Protein AF-A0A849QCE1-F1 (afdb_monomer)

Secondary structure (DSSP, 8-state):
-------SSS---------TTSPEEEPPEEE-SHHHHTT--TTS-S-SSSGGG-EEEESEEEE-TTTS-SEEEES--S-EEEES-EEEPPTT--SEEEEEES-BSEEEES-EEESSSEEEEEES-EEEEEES-EEEEEEEEEEEEES-EEEEEES-EEEEEEEEEEEES-BS-EEES-EEESSSEEEEEES--S-EEES-EEE--SSEEEEEES--S-EEES-EEES-SSEEEEEES-BS-EEES-EEES-SEEEEEES-BS-EEES-EEES-SSEEEEEES-BS-EEES-EEES-SSEEEEEES--S-EEES-EEES-SEEEEEES--S-EEES-EEE--SSEEEEE--TT-EEES-EEESTTHHHHHHHHHHHHHHHHHHHHHHHHHHHHHHHTTSSS--SS--PPPPSGGGHHHHHHHHHHHHHHHHHHHHTGGGHHHHHHHHHH-THHHHHHHHHHHHHHHHHHHHHTHHHHHHHHHHHHS---TTTHHHHHHHHHHHHHHHHHHHHHHHHHHHHHHHHHHTT-TTHHHHHTSS--HHHHHHHHHHHHHHHHHHHHHHHHHHHHHHHHHHH--HHHHHHHHHHHHHHHHHHHHHHHHHHHHHHHHHS-S---HHHHHHHHHHHHHHHHHHHHHHHHHHHHHHHHHHHHHHHHHTT--HHHHHHHHHH-IIIIIHHHHHHTTTS-TTSS-HHHHHHHHHHHHHHHHHHHHHHHHHHHHHHHHHTTPPPTT-PPP----TT--------HHHHHHHHHHHHHTTSHHHHHHHHHHHHHHHHHHHHHTT-SSS-S--THHHHHHHHHHHHHHHHHHHHHHHHSSHHHHTTS---HHHHHHHHHHHHHHHHHHHHHHHHHHHTTTSTTHHHHHHHHHTHHHHHHHHHHHHHHHHHHHH-EETTEE-SS----TTHHHHHHHHHHHHHHHHHHHHHHHHHHHHTTSS-HHHHHHHHHHHHHHHHHHHHHHHHHHH-

Mean predicted aligned error: 17.74 Å

Radius of gyration: 41.86 Å; Cα contacts (8 Å, |Δi|>4): 1842; chains: 1; bounding box: 112×71×142 Å

Nearest PDB structures (foldseek):
  5lw3-assembly1_A  TM=5.911E-01  e=6.870E-06  Azotobacter vinelandii
  2pyg-assembly1_A  TM=5.906E-01  e=2.606E-05  unclassified
  4ozz-assembly1_A  TM=5.641E-01  e=8.011E-05  Pseudomonas syringae pv. tomato str. DC3000
  4nk6-assembly1_A  TM=4.168E-01  e=1.220E-04  Pseudomonas syringae pv. tomato str. DC3000
  4nk8-assembly1_A  TM=4.434E-01  e=1.616E-04  Pseudomonas syringae pv. tomato str. DC3000

Foldseek 3Di:
DDDDDDDDPDDPPDDQPQDPVRAGEDEAAEAAEDVVVCVDDPVQAARQPDLVRAGEAERYEFEQPPPQERYEHEHYAGAYEYEHYEFEGHPPHQGENYEYYCYENYEYEHYEYDDEHEHEEYYLYEHYEYEHYEADQYAAEPYEYHLYEHYEAYHYEFENHQEYEEYHNYEAYEAEAYEFEDYQEGYEYANYEHYEHYNYEFEHHAEESYEAHVYEHYEAEHYEFEHYAHEPYEHECYELYEYEAYEQYHACEYYEYENYEHYEHENYEFEHHAAEDYEYACYEHYEYYAYEQEQYEAEDYEYANYELYEYYQYEQADYCERYEDHNYAHYEHENYEQFQHQCYPYHDDCPRYYYYNYHYAQHNLVVLVVCLVVVLCCVLVCVVVVVVVVVVVVVVVVVPDPDDDDDQDDDPVSLLVNLVVLLLVLLLVVCCVLLAQCNVVSVVVCVVDSPVSVVVLSVLLSVLLVVLLVLLVQLLVLLSVVRRDDDDLVCLLLSLLSNLLSQLVSLVLLLLSCLLSPQPSLLSLLLLPSLVVVLPDPDDLVSLLVSNVSNLCVRCVSSLVSQLDSNLSSVCVRQVDPLLSVLSNVLSVLSSLQSSLVSLVSSNVCSLQAVQPDPDVVNLVVVLVVLVVSLVSVLVSLLCVLCVSVVSVVVVVVVVVVPDDSLVVLLVQCLQLHRRLSSSSSSVSRDDPVSHDPSNVVSSVNSVVVSNVSSVVSNVVSSVSSSCSSNSDRRPPNDDDDPPPPPDDPDDDDDLLVVLLVVLVVQLSVRSQSSNLLCCLQVVLVSVVSSVVPPPVDAADALVPSLVVNLLCLLVNLCSNVVSSQSGPPRPCVPPDDFQLSNLVSSLVSQLVSNVVSLVVSLVVCLVRHDPSVLSNLSSVLCSLLSLLSNLLLQVLCQVLAADDPNAGGSHRHDCPPVVVSVVVSSVVSVVVSCVLVVVLVVCVVVVNDDPVRSSVVSNVVSNVSSVVSSVVVVVRRD

pLDDT: mean 76.58, std 16.95, range [25.73, 98.81]

Solvent-accessible surface area (backbone atoms only — not comparable to full-atom values): 48241 Å² total; per-residue (Å²): 138,82,87,92,77,92,86,91,79,91,83,85,90,80,74,92,59,57,48,100,86,69,31,44,69,44,74,53,46,78,40,81,29,54,74,62,59,79,66,58,59,92,81,41,50,59,77,17,82,39,84,92,30,24,28,42,50,70,38,35,33,22,52,3,74,93,69,46,27,14,31,38,40,30,55,27,75,45,17,35,34,42,29,49,27,38,36,23,25,17,90,93,41,76,38,32,11,31,37,38,32,53,25,29,42,37,34,42,32,50,28,38,28,58,46,48,11,21,40,36,37,34,32,52,23,35,50,35,37,42,28,49,27,41,35,34,51,16,69,43,27,33,36,34,35,35,53,20,37,44,34,40,40,32,47,28,38,35,36,38,14,42,30,30,35,38,31,33,50,24,31,45,32,38,40,33,48,28,44,34,33,52,12,42,30,32,39,38,34,34,50,22,34,52,26,38,41,30,50,28,41,28,33,49,12,62,29,28,24,30,37,35,34,48,24,33,47,27,38,41,33,50,26,43,26,31,48,10,58,40,22,23,36,36,38,29,56,26,30,50,28,40,38,34,50,27,38,24,31,49,8,33,20,19,38,36,37,30,52,22,38,52,31,35,41,34,50,27,40,25,36,45,6,59,42,28,20,35,38,31,35,51,25,32,48,28,41,38,34,46,28,39,30,37,46,9,33,57,24,26,30,38,33,32,53,23,28,51,28,38,37,34,49,27,36,32,31,50,8,39,26,20,32,37,30,40,80,23,34,54,28,39,39,34,51,25,38,31,30,35,6,44,60,25,48,69,44,73,52,65,65,68,46,47,81,41,80,55,46,80,42,48,43,23,43,58,57,41,52,49,48,50,53,49,47,49,52,46,50,52,45,46,56,51,46,54,54,49,54,54,44,59,62,42,57,76,64,51,78,66,82,84,82,93,77,81,75,81,61,81,61,86,84,21,42,68,63,48,24,53,55,55,46,56,51,46,56,49,49,54,49,45,66,72,31,59,63,38,35,68,60,53,51,54,44,50,73,74,45,62,67,63,67,52,50,59,52,52,49,52,44,48,52,50,30,50,51,50,42,58,46,32,50,55,32,46,52,39,50,47,52,48,74,64,49,82,79,47,84,83,44,45,52,58,42,44,45,51,26,11,49,33,34,10,48,41,55,48,49,47,46,49,54,50,42,59,80,38,35,68,63,48,13,56,65,48,62,18,75,67,20,52,62,57,59,72,42,100,68,54,73,68,53,45,42,50,30,54,52,46,40,52,42,71,66,43,39,63,42,53,50,38,61,38,42,44,43,27,56,50,45,25,61,48,66,73,36,68,66,40,28,55,50,33,36,54,45,32,49,53,49,49,54,34,44,59,23,46,45,51,44,53,12,41,58,44,21,67,58,53,65,54,89,71,80,44,76,63,36,53,51,50,40,51,49,54,52,52,48,51,52,51,49,55,43,49,50,55,52,47,66,72,43,43,70,55,52,60,49,50,60,48,54,58,37,64,76,67,70,61,64,59,67,59,51,46,26,56,47,15,34,36,37,78,49,25,5,53,18,33,55,43,38,60,55,73,53,66,80,90,71,57,65,72,62,41,59,54,26,20,53,51,5,41,52,51,35,52,53,50,32,51,51,43,41,58,52,25,53,54,52,48,48,44,31,44,62,35,60,76,70,91,84,74,67,86,78,79,75,76,70,87,81,78,76,83,84,77,90,68,60,70,46,63,48,50,41,53,47,51,53,56,54,29,68,71,37,75,70,38,36,49,36,61,46,42,51,38,47,54,60,51,50,55,47,64,64,59,77,64,56,82,86,60,68,66,46,61,48,63,56,68,44,55,53,50,58,72,44,45,58,60,36,48,52,41,47,49,58,45,62,54,60,64,54,65,59,70,50,78,78,51,97,72,64,56,57,52,52,51,55,23,53,51,55,53,51,54,56,53,51,49,52,34,53,53,51,51,47,64,72,44,41,89,57,28,62,61,37,67,60,34,49,56,57,58,60,54,47,55,45,47,52,54,34,50,49,52,51,48,56,51,51,46,22,72,68,20,6,62,56,98,90,40,59,32,78,49,86,65,54,73,76,64,52,71,62,55,51,52,50,52,53,49,56,42,50,50,53,56,51,50,54,50,52,52,50,51,53,38,43,76,68,66,74,39,53,72,70,56,44,53,53,46,54,42,52,52,26,48,51,52,32,53,53,50,52,55,53,48,47,74,56,46,112

Sequence (975 aa):
MTIVTFLAVVIAISSNVASEDGRISHEPIIITGDEEMDGFPDWASGDGLTAETAYVLEGFSIDGIGEASSISISMTNRHLIIRDCELLASDGSQDPSVVLDDSRNITITECDFPGSGSAILLQSCRFIIVKDNRITNQSIYGIHLEGSEIVSIKGNKVDDSDQAIVLRGSDNVVIDANEISSSDTGIQLTSSNGCQISDNEIRWHERNGILLNNADDNEVIGNLIHGNGWTGLQISDSHGNLVIDNQFTENYRGVWLTDCSGTSLQGNNLTGNEAVGVRLTDSDDNTFDRNNLKGNGNVGMELIRSNGNTFTSNNITTHINGISFTRSTGNLFKDNRLIANVWTAYAGDTTGNTFEDNVLRANSWLRGLVAIIVGLIVVGGVLGTRSWLKRRKREKVEKGKVLIKRRFPAGRDGLWAMSMILWDEELFRSQLEAAGPQREQILERYAKSISSARTMQYMLVGIMCFMLAFMAAIPLAGLLNIITMDIDGTTVNDALFATGMAIGLYQTMSLVIMLVFGLLFLAQLMKGDIFHLLASLPMDQKGNQRVVLYMLFRMYGAPFIVMLLAFPVGGFLLTWSVTFLVVSILVNALLLVFIAFALVLVSDALARRVFSANATRGATVLRIAVMGSYIVIMMSVSLALTYMIRIVSDLYVTQRLAGGDGDLINAVMSIIPFPFSGGYLVALSVIPSGEVAPMIYVTTAIGLGILALMTYGVRRVGLRVLERVAKGQEMPGVGPGHVASVGDIKIATRKPISAFMRNSILVSSRDMGSLVYLIMPIMLPFIMIVSLMSDSEIGMFDPVVPYLFYLGTTPFLINMALSTADAQIGGILSAIPFRMMDLFRSKWNNIVILMAIPLFVIIILLYNQVPESTHFVILMISILPMMLVLASLYLMSYSLAFGTMNGKHTFFMSRIDNKLLKYIGIIALQYIVVITEIGVFWSLYRSGTISYEAGIAGLWIVNLALFGVLEVAARRMFD

Structure (mmCIF, N/CA/C/O backbone):
data_AF-A0A849QCE1-F1
#
_entry.id   AF-A0A849QCE1-F1
#
loop_
_atom_site.group_PDB
_atom_site.id
_atom_site.type_symbol
_atom_site.label_atom_id
_atom_site.label_alt_id
_atom_site.label_comp_id
_atom_site.label_asym_id
_atom_site.label_entity_id
_atom_site.label_seq_id
_atom_site.pdbx_PDB_ins_code
_atom_site.Cartn_x
_atom_site.Cartn_y
_atom_site.Cartn_z
_atom_site.occupancy
_atom_site.B_iso_or_equiv
_atom_site.auth_seq_id
_atom_site.auth_comp_id
_atom_site.auth_asym_id
_atom_site.auth_atom_id
_atom_site.pdbx_PDB_model_num
ATOM 1 N N . MET A 1 1 ? 62.416 5.736 -67.408 1.00 35.75 1 MET A N 1
ATOM 2 C CA . MET A 1 1 ? 62.614 6.737 -66.341 1.00 35.75 1 MET A CA 1
ATOM 3 C C . MET A 1 1 ? 61.709 6.319 -65.185 1.00 35.75 1 MET A C 1
ATOM 5 O O . MET A 1 1 ? 60.560 6.713 -65.168 1.00 35.75 1 MET A O 1
ATOM 9 N N . THR A 1 2 ? 61.961 5.175 -64.545 1.00 33.56 2 THR A N 1
ATOM 10 C CA . THR A 1 2 ? 62.801 4.974 -63.342 1.00 33.56 2 THR A CA 1
ATOM 11 C C . THR A 1 2 ? 62.438 5.879 -62.157 1.00 33.56 2 THR A C 1
ATOM 13 O O . THR A 1 2 ? 62.773 7.055 -62.178 1.00 33.56 2 THR A O 1
ATOM 16 N N . ILE A 1 3 ? 61.863 5.230 -61.128 1.00 33.31 3 ILE A N 1
ATOM 17 C CA . ILE A 1 3 ? 61.903 5.541 -59.686 1.00 33.31 3 ILE A CA 1
ATOM 18 C C . ILE A 1 3 ? 61.152 6.811 -59.258 1.00 33.31 3 ILE A C 1
ATOM 20 O O . ILE A 1 3 ? 61.729 7.884 -59.325 1.00 33.31 3 ILE A O 1
ATOM 24 N N . VAL A 1 4 ? 59.911 6.654 -58.765 1.00 31.23 4 VAL A N 1
ATOM 25 C CA . VAL A 1 4 ? 59.507 6.936 -57.363 1.00 31.23 4 VAL A CA 1
ATOM 26 C C . VAL A 1 4 ? 58.245 6.103 -57.062 1.00 31.23 4 VAL A C 1
ATOM 28 O O . VAL A 1 4 ? 57.114 6.558 -57.170 1.00 31.23 4 VAL A O 1
ATOM 31 N N . THR A 1 5 ? 58.470 4.837 -56.731 1.00 37.31 5 THR A N 1
ATOM 32 C CA . THR A 1 5 ? 57.590 3.974 -55.930 1.00 37.31 5 THR A CA 1
ATOM 33 C C . THR A 1 5 ? 58.355 3.723 -54.623 1.00 37.31 5 THR A C 1
ATOM 35 O O . THR A 1 5 ? 59.585 3.710 -54.667 1.00 37.31 5 THR A O 1
ATOM 38 N N . PHE A 1 6 ? 57.656 3.507 -53.500 1.00 28.44 6 PHE A N 1
ATOM 39 C CA . PHE A 1 6 ? 58.199 3.213 -52.154 1.00 28.44 6 PHE A CA 1
ATOM 40 C C . PHE A 1 6 ? 58.813 4.391 -51.363 1.00 28.44 6 PHE A C 1
ATOM 42 O O . PHE A 1 6 ? 60.032 4.512 -51.310 1.00 28.44 6 PHE A O 1
ATOM 49 N N . LEU A 1 7 ? 57.982 5.200 -50.676 1.00 26.06 7 LEU A N 1
ATOM 50 C CA . LEU A 1 7 ? 58.306 5.781 -49.352 1.00 26.06 7 LEU A CA 1
ATOM 51 C C . LEU A 1 7 ? 57.082 6.470 -48.693 1.00 26.06 7 LEU A C 1
ATOM 53 O O . LEU A 1 7 ? 56.935 7.683 -48.774 1.00 26.06 7 LEU A O 1
ATOM 57 N N . ALA A 1 8 ? 56.204 5.708 -48.036 1.00 28.03 8 ALA A N 1
ATOM 58 C CA . ALA A 1 8 ? 55.333 6.218 -46.958 1.00 28.03 8 ALA A CA 1
ATOM 59 C C . ALA A 1 8 ? 54.906 5.090 -45.996 1.00 28.03 8 ALA A C 1
ATOM 61 O O . ALA A 1 8 ? 53.819 5.094 -45.437 1.00 28.03 8 ALA A O 1
ATOM 62 N N . VAL A 1 9 ? 55.786 4.101 -45.819 1.00 32.62 9 VAL A N 1
ATOM 63 C CA . VAL A 1 9 ? 55.719 3.105 -44.749 1.00 32.62 9 VAL A CA 1
ATOM 64 C C . VAL A 1 9 ? 57.039 3.240 -43.988 1.00 32.62 9 VAL A C 1
ATOM 66 O O . VAL A 1 9 ? 58.099 3.126 -44.603 1.00 32.62 9 VAL A O 1
ATOM 69 N N . VAL A 1 10 ? 56.932 3.488 -42.673 1.00 29.45 10 VAL A N 1
ATOM 70 C CA . VAL A 1 10 ? 57.968 3.458 -41.610 1.00 29.45 10 VAL A CA 1
ATOM 71 C C . VAL A 1 10 ? 58.572 4.820 -41.175 1.00 29.45 10 VAL A C 1
ATOM 73 O O . VAL A 1 10 ? 59.468 5.373 -41.807 1.00 29.45 10 VAL A O 1
ATOM 76 N N . ILE A 1 11 ? 58.129 5.232 -39.969 1.00 28.05 11 ILE A N 1
ATOM 77 C CA . ILE A 1 11 ? 58.674 6.188 -38.969 1.00 28.05 11 ILE A CA 1
ATOM 78 C C . ILE A 1 11 ? 58.024 7.585 -38.905 1.00 28.05 11 ILE A C 1
ATOM 80 O O . ILE A 1 11 ? 58.587 8.586 -39.335 1.00 28.05 11 ILE A O 1
ATOM 84 N N . ALA A 1 12 ? 56.914 7.644 -38.164 1.00 25.73 12 ALA A N 1
ATOM 85 C CA . ALA A 1 12 ? 56.820 8.482 -36.965 1.00 25.73 12 ALA A CA 1
ATOM 86 C C . ALA A 1 12 ? 56.297 7.622 -35.797 1.00 25.73 12 ALA A C 1
ATOM 88 O O . ALA A 1 12 ? 55.168 7.744 -35.340 1.00 25.73 12 ALA A O 1
ATOM 89 N N . ILE A 1 13 ? 57.145 6.700 -35.327 1.00 38.38 13 ILE A N 1
ATOM 90 C CA . ILE A 1 13 ? 57.014 6.117 -33.988 1.00 38.38 13 ILE A CA 1
ATOM 91 C C . ILE A 1 13 ? 57.399 7.232 -33.012 1.00 38.38 13 ILE A C 1
ATOM 93 O O . ILE A 1 13 ? 58.579 7.429 -32.728 1.00 38.38 13 ILE A O 1
ATOM 97 N N . SER A 1 14 ? 56.418 7.996 -32.538 1.00 28.88 14 SER A N 1
ATOM 98 C CA . SER A 1 14 ? 56.580 8.851 -31.359 1.00 28.88 14 SER A CA 1
ATOM 99 C C . SER A 1 14 ? 55.236 9.171 -30.709 1.00 28.88 14 SER A C 1
ATOM 101 O O . SER A 1 14 ? 54.859 10.330 -30.621 1.00 28.88 14 SER A O 1
ATOM 103 N N . SER A 1 15 ? 54.527 8.129 -30.278 1.00 31.34 15 SER A N 1
ATOM 104 C CA . SER A 1 15 ? 54.035 7.944 -28.905 1.00 31.34 15 SER A CA 1
ATOM 105 C C . SER A 1 15 ? 52.872 6.953 -28.933 1.00 31.34 15 SER A C 1
ATOM 107 O O . SER A 1 15 ? 51.714 7.353 -28.913 1.00 31.34 15 SER A O 1
ATOM 109 N N . ASN A 1 16 ? 53.177 5.649 -28.948 1.00 37.88 16 ASN A N 1
ATOM 110 C CA . ASN A 1 16 ? 52.221 4.655 -28.457 1.00 37.88 16 ASN A CA 1
ATOM 111 C C . ASN A 1 16 ? 52.091 4.889 -26.951 1.00 37.88 16 ASN A C 1
ATOM 113 O O . ASN A 1 16 ? 52.776 4.257 -26.146 1.00 37.88 16 ASN A O 1
ATOM 117 N N . VAL A 1 17 ? 51.288 5.880 -26.582 1.00 41.25 17 VAL A N 1
ATOM 118 C CA . VAL A 1 17 ? 50.733 5.966 -25.244 1.00 41.25 17 VAL A CA 1
ATOM 119 C C . VAL A 1 17 ? 49.587 4.972 -25.279 1.00 41.25 17 VAL A C 1
ATOM 121 O O . VAL A 1 17 ? 48.560 5.238 -25.892 1.00 41.25 17 VAL A O 1
ATOM 124 N N . ALA A 1 18 ? 49.808 3.780 -24.725 1.00 38.44 18 ALA A N 1
ATOM 125 C CA . ALA A 1 18 ? 48.682 2.935 -24.364 1.00 38.44 18 ALA A CA 1
ATOM 126 C C . ALA A 1 18 ? 47.777 3.776 -23.456 1.00 38.44 18 ALA A C 1
ATOM 128 O O . ALA A 1 18 ? 48.285 4.411 -22.522 1.00 38.44 18 ALA A O 1
ATOM 129 N N . SER A 1 19 ? 46.476 3.816 -23.743 1.00 49.88 19 SER A N 1
ATOM 130 C CA . SER A 1 19 ? 45.513 4.319 -22.764 1.00 49.88 19 SER A CA 1
ATOM 131 C C . SER A 1 19 ? 45.626 3.478 -21.483 1.00 49.88 19 SER A C 1
ATOM 133 O O . SER A 1 19 ? 46.215 2.390 -21.503 1.00 49.88 19 SER A O 1
ATOM 135 N N . GLU A 1 20 ? 45.118 3.971 -20.347 1.00 48.06 20 GLU A N 1
ATOM 136 C CA . GLU A 1 20 ? 45.242 3.276 -19.049 1.00 48.06 20 GLU A CA 1
ATOM 137 C C . GLU A 1 20 ? 44.742 1.809 -19.083 1.00 48.06 20 GLU A C 1
ATOM 139 O O . GLU A 1 20 ? 45.200 1.001 -18.274 1.00 48.06 20 GLU A O 1
ATOM 144 N N . ASP A 1 21 ? 43.930 1.443 -20.085 1.00 56.84 21 ASP A N 1
ATOM 145 C CA . ASP A 1 21 ? 43.337 0.115 -20.296 1.00 56.84 21 ASP A CA 1
ATOM 146 C C . ASP A 1 21 ? 44.068 -0.792 -21.315 1.00 56.84 21 ASP A C 1
ATOM 148 O O . ASP A 1 21 ? 43.657 -1.929 -21.541 1.00 56.84 21 ASP A O 1
ATOM 152 N N . GLY A 1 22 ? 45.175 -0.345 -21.925 1.00 66.56 22 GLY A N 1
ATOM 153 C CA . GLY A 1 22 ? 46.003 -1.178 -22.817 1.00 66.56 22 GLY A CA 1
ATOM 154 C C . GLY A 1 22 ? 45.603 -1.204 -24.302 1.00 66.56 22 GLY A C 1
ATOM 155 O O . GLY A 1 22 ? 46.215 -1.956 -25.064 1.00 66.56 22 GLY A O 1
ATOM 156 N N . ARG A 1 23 ? 44.641 -0.373 -24.727 1.00 80.62 23 ARG A N 1
ATOM 157 C CA . ARG A 1 23 ? 44.228 -0.207 -26.137 1.00 80.62 23 ARG A CA 1
ATOM 158 C C . ARG A 1 23 ? 45.216 0.653 -26.939 1.00 80.62 23 ARG A C 1
ATOM 160 O O . ARG A 1 23 ? 45.947 1.478 -26.382 1.00 80.62 23 ARG A O 1
ATOM 167 N N . ILE A 1 24 ? 45.247 0.455 -28.259 1.00 83.25 24 ILE A N 1
ATOM 168 C CA . ILE A 1 24 ? 46.136 1.171 -29.190 1.00 83.25 24 ILE A CA 1
ATOM 169 C C . ILE A 1 24 ? 45.434 2.433 -29.703 1.00 83.25 24 ILE A C 1
ATOM 171 O O . ILE A 1 24 ? 44.371 2.338 -30.307 1.00 83.25 24 ILE A O 1
ATOM 175 N N . SER A 1 25 ? 46.039 3.608 -29.510 1.00 83.81 25 SER A N 1
ATOM 176 C CA . SER A 1 25 ? 45.524 4.859 -30.087 1.00 83.81 25 SER A CA 1
ATOM 177 C C . SER A 1 25 ? 45.600 4.838 -31.622 1.00 83.81 25 SER A C 1
ATOM 179 O O . SER A 1 25 ? 46.645 4.482 -32.176 1.00 83.81 25 SER A O 1
ATOM 181 N N . HIS A 1 26 ? 44.509 5.205 -32.300 1.00 84.62 26 HIS A N 1
ATOM 182 C CA . HIS A 1 26 ? 44.395 5.210 -33.763 1.00 84.62 26 HIS A CA 1
ATOM 183 C C . HIS A 1 26 ? 43.612 6.446 -34.253 1.00 84.62 26 HIS A C 1
ATOM 185 O O . HIS A 1 26 ? 42.748 6.959 -33.545 1.00 84.62 26 HIS A O 1
ATOM 191 N N . GLU A 1 27 ? 43.931 6.940 -35.455 1.00 83.81 27 GLU A N 1
ATOM 192 C CA . GLU A 1 27 ? 43.201 8.043 -36.109 1.00 83.81 27 GLU A CA 1
ATOM 193 C C . GLU A 1 27 ? 41.788 7.592 -36.555 1.00 83.81 27 GLU A C 1
ATOM 195 O O . GLU A 1 27 ? 41.541 6.387 -36.651 1.00 83.81 27 GLU A O 1
ATOM 200 N N . PRO A 1 28 ? 40.842 8.506 -36.839 1.00 87.44 28 PRO A N 1
ATOM 201 C CA . PRO A 1 28 ? 39.519 8.139 -37.346 1.00 87.44 28 PRO A CA 1
ATOM 202 C C . PRO A 1 28 ? 39.569 7.203 -38.563 1.00 87.44 28 PRO A C 1
ATOM 204 O O . PRO A 1 28 ? 40.390 7.374 -39.465 1.00 87.44 28 PRO A O 1
ATOM 207 N N . ILE A 1 29 ? 38.685 6.203 -38.594 1.00 87.44 29 ILE A N 1
ATOM 208 C CA . ILE A 1 29 ? 38.608 5.221 -39.684 1.00 87.44 29 ILE A CA 1
ATOM 209 C C . ILE A 1 29 ? 37.443 5.589 -40.597 1.00 87.44 29 ILE A C 1
ATOM 211 O O . ILE A 1 29 ? 36.292 5.594 -40.168 1.00 87.44 29 ILE A O 1
ATOM 215 N N . ILE A 1 30 ? 37.738 5.849 -41.869 1.00 88.25 30 ILE A N 1
ATOM 216 C CA . ILE A 1 30 ? 36.738 6.171 -42.889 1.00 88.25 30 ILE A CA 1
ATOM 217 C C . ILE A 1 30 ? 36.836 5.138 -44.011 1.00 88.25 30 ILE A C 1
ATOM 219 O O . ILE A 1 30 ? 37.918 4.912 -44.550 1.00 88.25 30 ILE A O 1
ATOM 223 N N . ILE A 1 31 ? 35.708 4.513 -44.344 1.00 87.50 31 ILE A N 1
ATOM 224 C CA . ILE A 1 31 ? 35.578 3.521 -45.413 1.00 87.50 31 ILE A CA 1
ATOM 225 C C . ILE A 1 31 ? 34.414 3.936 -46.306 1.00 87.50 31 ILE A C 1
ATOM 227 O O . ILE A 1 31 ? 33.283 4.086 -45.844 1.00 87.50 31 ILE A O 1
ATOM 231 N N . THR A 1 32 ? 34.685 4.112 -47.594 1.00 87.94 32 THR A N 1
ATOM 232 C CA . THR A 1 32 ? 33.716 4.630 -48.574 1.00 87.94 32 THR A CA 1
ATOM 233 C C . THR A 1 32 ? 33.255 3.605 -49.611 1.00 87.94 32 THR A C 1
ATOM 235 O O . THR A 1 32 ? 32.495 3.937 -50.522 1.00 87.94 32 THR A O 1
ATOM 238 N N . GLY A 1 33 ? 33.679 2.347 -49.466 1.00 87.81 33 GLY A N 1
ATOM 239 C CA . GLY A 1 33 ? 33.169 1.220 -50.241 1.00 87.81 33 GLY A CA 1
ATOM 240 C C . GLY A 1 33 ? 34.027 -0.040 -50.129 1.00 87.81 33 GLY A C 1
ATOM 241 O O . GLY A 1 33 ? 35.080 -0.052 -49.490 1.00 87.81 33 GLY A O 1
ATOM 242 N N . ASP A 1 34 ? 33.586 -1.109 -50.797 1.00 85.69 34 ASP A N 1
ATOM 243 C CA . ASP A 1 34 ? 34.240 -2.429 -50.756 1.00 85.69 34 ASP A CA 1
ATOM 244 C C . ASP A 1 34 ? 35.701 -2.412 -51.270 1.00 85.69 34 ASP A C 1
ATOM 246 O O . ASP A 1 34 ? 36.534 -3.161 -50.764 1.00 85.69 34 ASP A O 1
ATOM 250 N N . GLU A 1 35 ? 36.041 -1.546 -52.238 1.00 81.19 35 GLU A N 1
ATOM 251 C CA . GLU A 1 35 ? 37.399 -1.473 -52.818 1.00 81.19 35 GLU A CA 1
ATOM 252 C C . GLU A 1 35 ? 38.468 -1.026 -51.803 1.00 81.19 35 GLU A C 1
ATOM 254 O O . GLU A 1 35 ? 39.612 -1.473 -51.878 1.00 81.19 35 GLU A O 1
ATOM 259 N N . GLU A 1 36 ? 38.110 -0.170 -50.840 1.00 77.38 36 GLU A N 1
ATOM 260 C CA . GLU A 1 36 ? 39.029 0.268 -49.778 1.00 77.38 36 GLU A CA 1
ATOM 261 C C . GLU A 1 36 ? 39.263 -0.836 -48.740 1.00 77.38 36 GLU A C 1
ATOM 263 O O . GLU A 1 36 ? 40.364 -0.947 -48.196 1.00 77.38 36 GLU A O 1
ATOM 268 N N . MET A 1 37 ? 38.269 -1.704 -48.518 1.00 75.19 37 MET A N 1
ATOM 269 C CA . MET A 1 37 ? 38.412 -2.873 -47.646 1.00 75.19 37 MET A CA 1
ATOM 270 C C . MET A 1 37 ? 39.315 -3.952 -48.251 1.00 75.19 37 MET A C 1
ATOM 272 O O . MET A 1 37 ? 40.092 -4.573 -47.527 1.00 75.19 37 MET A O 1
ATOM 276 N N . ASP A 1 38 ? 39.298 -4.133 -49.575 1.00 71.38 38 ASP A N 1
ATOM 277 C CA . ASP A 1 38 ? 40.181 -5.088 -50.264 1.00 71.38 38 ASP A CA 1
ATOM 278 C C . ASP A 1 38 ? 41.683 -4.716 -50.117 1.00 71.38 38 ASP A C 1
ATOM 280 O O . ASP A 1 38 ? 42.562 -5.554 -50.338 1.00 71.38 38 ASP A O 1
ATOM 284 N N . GLY A 1 39 ? 41.987 -3.468 -49.727 1.00 65.50 39 GLY A N 1
ATOM 285 C CA . GLY A 1 39 ? 43.330 -2.951 -49.439 1.00 65.50 39 GLY A CA 1
ATOM 286 C C . GLY A 1 39 ? 43.706 -2.889 -47.952 1.00 65.50 39 GLY A C 1
ATOM 287 O O . GLY A 1 39 ? 44.718 -2.261 -47.624 1.00 65.50 39 GLY A O 1
ATOM 288 N N . PHE A 1 40 ? 42.913 -3.490 -47.056 1.00 70.25 40 PHE A N 1
ATOM 289 C CA . PHE A 1 40 ? 43.164 -3.467 -45.612 1.00 70.25 40 PHE A CA 1
ATOM 290 C C . PHE A 1 40 ? 44.559 -4.012 -45.232 1.00 70.25 40 PHE A C 1
ATOM 292 O O . PHE A 1 40 ? 45.061 -4.939 -45.872 1.00 70.25 40 PHE A O 1
ATOM 299 N N . PRO A 1 41 ? 45.216 -3.461 -44.190 1.00 62.69 41 PRO A N 1
ATOM 300 C CA . PRO A 1 41 ? 46.537 -3.925 -43.769 1.00 62.69 41 PRO A CA 1
ATOM 301 C C . PRO A 1 41 ? 46.487 -5.335 -43.150 1.00 62.69 41 PRO A C 1
ATOM 303 O O . PRO A 1 41 ? 45.478 -5.711 -42.561 1.00 62.69 41 PRO A O 1
ATOM 306 N N . ASP A 1 42 ? 47.614 -6.064 -43.165 1.00 61.00 42 ASP A N 1
ATOM 307 C CA . ASP A 1 42 ? 47.747 -7.462 -42.687 1.00 61.00 42 ASP A CA 1
ATOM 308 C C . ASP A 1 42 ? 47.221 -7.741 -41.256 1.00 61.00 42 ASP A C 1
ATOM 310 O O . ASP A 1 42 ? 47.039 -8.900 -40.881 1.00 61.00 42 ASP A O 1
ATOM 314 N N . TRP A 1 43 ? 47.025 -6.707 -40.430 1.00 64.62 43 TRP A N 1
ATOM 315 C CA . TRP A 1 43 ? 46.516 -6.837 -39.062 1.00 64.62 43 TRP A CA 1
ATOM 316 C C . TRP A 1 43 ? 44.990 -6.981 -38.981 1.00 64.62 43 TRP A C 1
ATOM 318 O O . TRP A 1 43 ? 44.502 -7.521 -37.991 1.00 64.62 43 TRP A O 1
ATOM 328 N N . ALA A 1 44 ? 44.239 -6.556 -40.002 1.00 63.97 44 ALA A N 1
ATOM 329 C CA . ALA A 1 44 ? 42.811 -6.831 -40.100 1.00 63.97 44 ALA A CA 1
ATOM 330 C C . ALA A 1 44 ? 42.644 -8.232 -40.702 1.00 63.97 44 ALA A C 1
ATOM 332 O O . ALA A 1 44 ? 42.643 -8.420 -41.916 1.00 63.97 44 ALA A O 1
ATOM 333 N N . SER A 1 45 ? 42.591 -9.249 -39.846 1.00 62.19 45 SER A N 1
ATOM 334 C CA . SER A 1 45 ? 42.493 -10.643 -40.281 1.00 62.19 45 SER A CA 1
ATOM 335 C C . SER A 1 45 ? 41.220 -10.880 -41.105 1.00 62.19 45 SER A C 1
ATOM 337 O O . SER A 1 45 ? 40.145 -10.567 -40.606 1.00 62.19 45 SER A O 1
ATOM 339 N N . GLY A 1 46 ? 41.323 -11.469 -42.303 1.00 73.56 46 GLY A N 1
ATOM 340 C CA . GLY A 1 46 ? 40.166 -11.884 -43.115 1.00 73.56 46 GLY A CA 1
ATOM 341 C C . GLY A 1 46 ? 40.206 -11.421 -44.578 1.00 73.56 46 GLY A C 1
ATOM 342 O O . GLY A 1 46 ? 41.163 -10.786 -45.010 1.00 73.56 46 GLY A O 1
ATOM 343 N N . ASP A 1 47 ? 39.165 -11.773 -45.339 1.00 78.56 47 ASP A N 1
ATOM 344 C CA . ASP A 1 47 ? 38.881 -11.267 -46.699 1.00 78.56 47 ASP A CA 1
ATOM 345 C C . ASP A 1 47 ? 37.484 -10.616 -46.819 1.00 78.56 47 ASP A C 1
ATOM 347 O O . ASP A 1 47 ? 37.087 -10.154 -47.888 1.00 78.56 47 ASP A O 1
ATOM 351 N N . GLY A 1 48 ? 36.704 -10.619 -45.732 1.00 81.38 48 GLY A N 1
ATOM 352 C CA . GLY A 1 48 ? 35.366 -10.043 -45.648 1.00 81.38 48 GLY A CA 1
ATOM 353 C C . GLY A 1 48 ? 34.314 -10.696 -46.550 1.00 81.38 48 GLY A C 1
ATOM 354 O O . GLY A 1 48 ? 33.201 -10.175 -46.636 1.00 81.38 48 GLY A O 1
ATOM 355 N N . LEU A 1 49 ? 34.615 -11.808 -47.235 1.00 83.81 49 LEU A N 1
ATOM 356 C CA . LEU A 1 49 ? 33.685 -12.461 -48.168 1.00 83.81 49 LEU A CA 1
ATOM 357 C C . LEU A 1 49 ? 32.613 -13.288 -47.458 1.00 83.81 49 LEU A C 1
ATOM 359 O O . LEU A 1 49 ? 31.530 -13.496 -48.007 1.00 83.81 49 LEU A O 1
ATOM 363 N N . THR A 1 50 ? 32.911 -13.776 -46.255 1.00 86.56 50 THR A N 1
ATOM 364 C CA . THR A 1 50 ? 32.006 -14.588 -45.436 1.00 86.56 50 THR A CA 1
ATOM 365 C C . THR A 1 50 ? 32.099 -14.181 -43.969 1.00 86.56 50 THR A C 1
ATOM 367 O O . THR A 1 50 ? 33.072 -13.557 -43.557 1.00 86.56 50 THR A O 1
ATOM 370 N N . ALA A 1 51 ? 31.120 -14.577 -43.150 1.00 83.31 51 ALA A N 1
ATOM 371 C CA . ALA A 1 51 ? 31.149 -14.314 -41.709 1.00 83.31 51 ALA A CA 1
ATOM 372 C C . ALA A 1 51 ? 32.353 -14.963 -40.990 1.00 83.31 51 ALA A C 1
ATOM 374 O O . ALA A 1 51 ? 32.804 -14.440 -39.978 1.00 83.31 51 ALA A O 1
ATOM 375 N N . GLU A 1 52 ? 32.888 -16.079 -41.505 1.00 84.00 52 GLU A N 1
ATOM 376 C CA . GLU A 1 52 ? 34.078 -16.751 -40.949 1.00 84.00 52 GLU A CA 1
ATOM 377 C C . GLU A 1 52 ? 35.385 -16.041 -41.319 1.00 84.00 52 GLU A C 1
ATOM 379 O O . GLU A 1 52 ? 36.388 -16.175 -40.621 1.00 84.00 52 GLU A O 1
ATOM 384 N N . THR A 1 53 ? 35.368 -15.289 -42.419 1.00 86.62 53 THR A N 1
ATOM 385 C CA . THR A 1 53 ? 36.512 -14.544 -42.947 1.00 86.62 53 THR A CA 1
ATOM 386 C C . THR A 1 53 ? 36.330 -13.035 -42.798 1.00 86.62 53 THR A C 1
ATOM 388 O O . THR A 1 53 ? 36.985 -12.274 -43.505 1.00 86.62 53 THR A O 1
ATOM 391 N N . ALA A 1 54 ? 35.445 -12.601 -41.895 1.00 87.31 54 ALA A N 1
ATOM 392 C CA . ALA A 1 54 ? 35.143 -11.197 -41.647 1.00 87.31 54 ALA A CA 1
ATOM 393 C C . ALA A 1 54 ? 36.405 -10.405 -41.289 1.00 87.31 54 ALA A C 1
ATOM 395 O O . ALA A 1 54 ? 37.249 -10.903 -40.547 1.00 87.31 54 ALA A O 1
ATOM 396 N N . TYR A 1 55 ? 36.502 -9.168 -41.772 1.00 88.50 55 TYR A N 1
ATOM 397 C CA . TYR A 1 55 ? 37.519 -8.235 -41.298 1.00 88.50 55 TYR A CA 1
ATOM 398 C C . TYR A 1 55 ? 37.290 -7.935 -39.817 1.00 88.50 55 TYR A C 1
ATOM 400 O O . TYR A 1 55 ? 36.145 -7.789 -39.391 1.00 88.50 55 TYR A O 1
ATOM 408 N N . VAL A 1 56 ? 38.362 -7.821 -39.034 1.00 89.56 56 VAL A N 1
ATOM 409 C CA . VAL A 1 56 ? 38.275 -7.557 -37.591 1.00 89.56 56 VAL A CA 1
ATOM 410 C C . VAL A 1 56 ? 39.062 -6.295 -37.236 1.00 89.56 56 VAL A C 1
ATOM 412 O O . VAL A 1 56 ? 40.273 -6.235 -37.442 1.00 89.56 56 VAL A O 1
ATOM 415 N N . LEU A 1 57 ? 38.363 -5.296 -36.697 1.00 88.38 57 LEU A N 1
ATOM 416 C CA . LEU A 1 57 ? 38.925 -4.108 -36.058 1.00 88.38 57 LEU A CA 1
ATOM 417 C C . LEU A 1 57 ? 38.862 -4.328 -34.545 1.00 88.38 57 LEU A C 1
ATOM 419 O O . LEU A 1 57 ? 37.767 -4.314 -33.987 1.00 88.38 57 LEU A O 1
ATOM 423 N N . GLU A 1 58 ? 40.007 -4.568 -33.898 1.00 90.00 58 GLU A N 1
ATOM 424 C CA . GLU A 1 58 ? 40.060 -4.953 -32.480 1.00 90.00 58 GLU A CA 1
ATOM 425 C C . GLU A 1 58 ? 41.080 -4.144 -31.669 1.00 90.00 58 GLU A C 1
ATOM 427 O O . GLU A 1 58 ? 42.216 -3.950 -32.106 1.00 90.00 58 GLU A O 1
ATOM 432 N N . GLY A 1 59 ? 40.689 -3.712 -30.464 1.00 87.12 59 GLY A N 1
ATOM 433 C CA . GLY A 1 59 ? 41.614 -3.173 -29.459 1.00 87.12 59 GLY A CA 1
ATOM 434 C C . GLY A 1 59 ? 42.071 -1.727 -29.685 1.00 87.12 59 GLY A C 1
ATOM 435 O O . GLY A 1 59 ? 43.146 -1.342 -29.208 1.00 87.12 59 GLY A O 1
ATOM 436 N N . PHE A 1 60 ? 41.296 -0.922 -30.417 1.00 88.94 60 PHE A N 1
ATOM 437 C CA . PHE A 1 60 ? 41.639 0.471 -30.716 1.00 88.94 60 PHE A CA 1
ATOM 438 C C . PHE A 1 60 ? 40.985 1.470 -29.758 1.00 88.94 60 PHE A C 1
ATOM 440 O O . PHE A 1 60 ? 39.865 1.272 -29.303 1.00 88.94 60 PHE A O 1
ATOM 447 N N . SER A 1 61 ? 41.677 2.572 -29.481 1.00 89.69 61 SER A N 1
ATOM 448 C CA . SER A 1 61 ? 41.114 3.776 -28.863 1.00 89.69 61 SER A CA 1
ATOM 449 C C . SER A 1 61 ? 41.141 4.882 -29.918 1.00 89.69 61 SER A C 1
ATOM 451 O O . SER A 1 61 ? 42.221 5.290 -30.358 1.00 89.69 61 SER A O 1
ATOM 453 N N . ILE A 1 62 ? 39.963 5.281 -30.401 1.00 86.88 62 ILE A N 1
ATOM 454 C CA . ILE A 1 62 ? 39.807 6.198 -31.536 1.00 86.88 62 ILE A CA 1
ATOM 455 C C . ILE A 1 62 ? 39.073 7.447 -31.069 1.00 86.88 62 ILE A C 1
ATOM 457 O O . ILE A 1 62 ? 37.926 7.378 -30.624 1.00 86.88 62 ILE A O 1
ATOM 461 N N . ASP A 1 63 ? 39.736 8.586 -31.224 1.00 81.69 63 ASP A N 1
ATOM 462 C CA . ASP A 1 63 ? 39.177 9.904 -30.947 1.00 81.69 63 ASP A CA 1
ATOM 463 C C . ASP A 1 63 ? 38.852 10.612 -32.270 1.00 81.69 63 ASP A C 1
ATOM 465 O O . ASP A 1 63 ? 39.705 10.718 -33.154 1.00 81.69 63 ASP A O 1
ATOM 469 N N . GLY A 1 64 ? 37.612 11.085 -32.417 1.00 70.81 64 GLY A N 1
ATOM 470 C CA . GLY A 1 64 ? 37.069 11.714 -33.626 1.00 70.81 64 GLY A CA 1
ATOM 471 C C . GLY A 1 64 ? 37.629 13.104 -33.967 1.00 70.81 64 GLY A C 1
ATOM 472 O O . GLY A 1 64 ? 37.065 13.782 -34.831 1.00 70.81 64 GLY A O 1
ATOM 473 N N . ILE A 1 65 ? 38.695 13.573 -33.301 1.00 69.81 65 ILE A N 1
ATOM 474 C CA . ILE A 1 65 ? 39.275 14.914 -33.500 1.00 69.81 65 ILE A CA 1
ATOM 475 C C . ILE A 1 65 ? 39.573 15.168 -34.990 1.00 69.81 65 ILE A C 1
ATOM 477 O O . ILE A 1 65 ? 40.483 14.583 -35.571 1.00 69.81 65 ILE A O 1
ATOM 481 N N . GLY A 1 66 ? 38.847 16.120 -35.587 1.00 61.94 66 GLY A N 1
ATOM 482 C CA . GLY A 1 66 ? 39.084 16.632 -36.946 1.00 61.94 66 GLY A CA 1
ATOM 483 C C . GLY A 1 66 ? 38.159 16.089 -38.043 1.00 61.94 66 GLY A C 1
ATOM 484 O O . GLY A 1 66 ? 37.943 16.807 -39.016 1.00 61.94 66 GLY A O 1
ATOM 485 N N . GLU A 1 67 ? 37.563 14.906 -37.862 1.00 60.41 67 GLU A N 1
ATOM 486 C CA . GLU A 1 67 ? 36.730 14.201 -38.866 1.00 60.41 67 GLU A CA 1
ATOM 487 C C . GLU A 1 67 ? 35.281 13.953 -38.392 1.00 60.41 67 GLU A C 1
ATOM 489 O O . GLU A 1 67 ? 34.521 13.245 -39.048 1.00 60.41 67 GLU A O 1
ATOM 494 N N . ALA A 1 68 ? 34.884 14.557 -37.262 1.00 71.44 68 ALA A N 1
ATOM 495 C CA . ALA A 1 68 ? 33.563 14.466 -36.620 1.00 71.44 68 ALA A CA 1
ATOM 496 C C . ALA A 1 68 ? 33.196 13.099 -35.989 1.00 71.44 68 ALA A C 1
ATOM 498 O O . ALA A 1 68 ? 32.747 13.092 -34.840 1.00 71.44 68 ALA A O 1
ATOM 499 N N . SER A 1 69 ? 33.443 11.970 -36.665 1.00 86.19 69 SER A N 1
ATOM 500 C CA . SER A 1 69 ? 33.143 10.600 -36.193 1.00 86.19 69 SER A CA 1
ATOM 501 C C . SER A 1 69 ? 34.408 9.751 -36.010 1.00 86.19 69 SER A C 1
ATOM 503 O O . SER A 1 69 ? 35.379 9.922 -36.743 1.00 86.19 69 SER A O 1
ATOM 505 N N . SER A 1 70 ? 34.406 8.800 -35.067 1.00 88.25 70 SER A N 1
ATOM 506 C CA . SER A 1 70 ? 35.534 7.876 -34.839 1.00 88.25 70 SER A CA 1
ATOM 507 C C . SER A 1 70 ? 35.627 6.815 -35.942 1.00 88.25 70 SER A C 1
ATOM 509 O O . SER A 1 70 ? 36.715 6.490 -36.418 1.00 88.25 70 SER A O 1
ATOM 511 N N . ILE A 1 71 ? 34.483 6.262 -36.354 1.00 90.25 71 ILE A N 1
ATOM 512 C CA . ILE A 1 71 ? 34.385 5.286 -37.443 1.00 90.25 71 ILE A CA 1
ATOM 513 C C . ILE A 1 71 ? 33.222 5.672 -38.358 1.00 90.25 71 ILE A C 1
ATOM 515 O O . ILE A 1 71 ? 32.083 5.780 -37.909 1.00 90.25 71 ILE A O 1
ATOM 519 N N . SER A 1 72 ? 33.498 5.828 -39.650 1.00 91.12 72 SER A N 1
ATOM 520 C CA . SER A 1 72 ? 32.491 6.068 -40.683 1.00 91.12 72 SER A CA 1
ATOM 521 C C . SER A 1 72 ? 32.636 5.039 -41.796 1.00 91.12 72 SER A C 1
ATOM 523 O O . SER A 1 72 ? 33.702 4.912 -42.396 1.00 91.12 72 SER A O 1
ATOM 525 N N . ILE A 1 73 ? 31.583 4.267 -42.055 1.00 92.19 73 ILE A N 1
ATOM 526 C CA . ILE A 1 73 ? 31.581 3.200 -43.057 1.00 92.19 73 ILE A CA 1
ATOM 527 C C . ILE A 1 73 ? 30.371 3.384 -43.953 1.00 92.19 73 ILE A C 1
ATOM 529 O O . ILE A 1 73 ? 29.240 3.453 -43.478 1.00 92.19 73 ILE A O 1
ATOM 533 N N . SER A 1 74 ? 30.611 3.423 -45.257 1.00 93.81 74 SER A N 1
ATOM 534 C CA . SER A 1 74 ? 29.561 3.577 -46.251 1.00 93.81 74 SER A CA 1
ATOM 535 C C . SER A 1 74 ? 29.700 2.589 -47.406 1.00 93.81 74 SER A C 1
ATOM 537 O O . SER A 1 74 ? 30.807 2.204 -47.783 1.00 93.81 74 SER A O 1
ATOM 539 N N . MET A 1 75 ? 28.556 2.182 -47.967 1.00 92.12 75 MET A N 1
ATOM 540 C CA . MET A 1 75 ? 28.445 1.401 -49.207 1.00 92.12 75 MET A CA 1
ATOM 541 C C . MET A 1 75 ? 29.242 0.085 -49.215 1.00 92.12 75 MET A C 1
ATOM 543 O O . MET A 1 75 ? 29.858 -0.264 -50.228 1.00 92.12 75 MET A O 1
ATOM 547 N N . THR A 1 76 ? 29.227 -0.665 -48.106 1.00 90.44 76 THR A N 1
ATOM 548 C CA . THR A 1 76 ? 29.899 -1.973 -48.034 1.00 90.44 76 THR A CA 1
ATOM 549 C C . THR A 1 76 ? 28.948 -3.157 -47.891 1.00 90.44 76 THR A C 1
ATOM 551 O O . THR A 1 76 ? 27.939 -3.107 -47.187 1.00 90.44 76 THR A O 1
ATOM 554 N N . ASN A 1 77 ? 29.294 -4.267 -48.546 1.00 89.88 77 ASN A N 1
ATOM 555 C CA . ASN A 1 77 ? 28.643 -5.566 -48.354 1.00 89.88 77 ASN A CA 1
ATOM 556 C C . ASN A 1 77 ? 29.565 -6.609 -47.697 1.00 89.88 77 ASN A C 1
ATOM 558 O O . ASN A 1 77 ? 29.153 -7.764 -47.527 1.00 89.88 77 ASN A O 1
ATOM 562 N N . ARG A 1 78 ? 30.805 -6.231 -47.365 1.00 89.06 78 ARG A N 1
ATOM 563 C CA . ARG A 1 78 ? 31.788 -7.108 -46.722 1.00 89.06 78 ARG A CA 1
ATOM 564 C C . ARG A 1 78 ? 31.418 -7.363 -45.262 1.00 89.06 78 ARG A C 1
ATOM 566 O O . ARG A 1 78 ? 30.846 -6.518 -44.584 1.00 89.06 78 ARG A O 1
ATOM 573 N N . HIS A 1 79 ? 31.779 -8.542 -44.769 1.00 90.81 79 HIS A N 1
ATOM 574 C CA . HIS A 1 79 ? 31.650 -8.868 -43.355 1.00 90.81 79 HIS A CA 1
ATOM 575 C C . HIS A 1 79 ? 32.737 -8.151 -42.546 1.00 90.81 79 HIS A C 1
ATOM 577 O O . HIS A 1 79 ? 33.926 -8.353 -42.800 1.00 90.81 79 HIS A O 1
ATOM 583 N N . LEU A 1 80 ? 32.325 -7.357 -41.556 1.00 91.75 80 LEU A N 1
ATOM 584 C CA . LEU A 1 80 ? 33.216 -6.608 -40.666 1.00 91.75 80 LEU A CA 1
ATOM 585 C C . LEU A 1 80 ? 32.797 -6.788 -39.203 1.00 91.75 80 LEU A C 1
ATOM 587 O O . LEU A 1 80 ? 31.611 -6.760 -38.880 1.00 91.75 80 LEU A O 1
ATOM 591 N N . ILE A 1 81 ? 33.773 -6.927 -38.313 1.00 93.81 81 ILE A N 1
ATOM 592 C CA . ILE A 1 81 ? 33.600 -6.978 -36.864 1.00 93.81 81 ILE A CA 1
ATOM 593 C C . ILE A 1 81 ? 34.408 -5.837 -36.244 1.00 93.81 81 ILE A C 1
ATOM 595 O O . ILE A 1 81 ? 35.620 -5.772 -36.417 1.00 93.81 81 ILE A O 1
ATOM 599 N N . ILE A 1 82 ? 33.738 -4.959 -35.506 1.00 93.94 82 ILE A N 1
ATOM 600 C CA . ILE A 1 82 ? 34.337 -3.927 -34.659 1.00 93.94 82 ILE A CA 1
ATOM 601 C C . ILE A 1 82 ? 34.240 -4.435 -33.224 1.00 93.94 82 ILE A C 1
ATOM 603 O O . ILE A 1 82 ? 33.131 -4.711 -32.759 1.00 93.94 82 ILE A O 1
ATOM 607 N N . ARG A 1 83 ? 35.381 -4.621 -32.552 1.00 94.50 83 ARG A N 1
ATOM 608 C CA . ARG A 1 83 ? 35.449 -5.285 -31.251 1.00 94.50 83 ARG A CA 1
ATOM 609 C C . ARG A 1 83 ? 36.420 -4.644 -30.268 1.00 94.50 83 ARG A C 1
ATOM 611 O O . ARG A 1 83 ? 37.505 -4.251 -30.657 1.00 94.50 83 ARG A O 1
ATOM 618 N N . ASP A 1 84 ? 36.073 -4.602 -28.982 1.00 93.44 84 ASP A N 1
ATOM 619 C CA . ASP A 1 84 ? 36.982 -4.150 -27.908 1.00 93.44 84 ASP A CA 1
ATOM 620 C C . ASP A 1 84 ? 37.631 -2.780 -28.193 1.00 93.44 84 ASP A C 1
ATOM 622 O O . ASP A 1 84 ? 38.799 -2.523 -27.895 1.00 93.44 84 ASP A O 1
ATOM 626 N N . CYS A 1 85 ? 36.859 -1.894 -28.824 1.00 92.31 85 CYS A N 1
ATOM 627 C CA . CYS A 1 85 ? 37.288 -0.539 -29.148 1.00 92.31 85 CYS A CA 1
ATOM 628 C C . CYS A 1 85 ? 36.679 0.471 -28.177 1.00 92.31 85 CYS A C 1
ATOM 630 O O . CYS A 1 85 ? 35.530 0.329 -27.767 1.00 92.31 85 CYS A O 1
ATOM 632 N N . GLU A 1 86 ? 37.430 1.519 -27.867 1.00 92.38 86 GLU A N 1
ATOM 633 C CA . GLU A 1 86 ? 36.948 2.714 -27.180 1.00 92.38 86 GLU A CA 1
ATOM 634 C C . GLU A 1 86 ? 36.776 3.829 -28.219 1.00 92.38 86 GLU A C 1
ATOM 636 O O . GLU A 1 86 ? 37.740 4.193 -28.898 1.00 92.38 86 GLU A O 1
ATOM 641 N N . LEU A 1 87 ? 35.549 4.323 -28.396 1.00 90.12 87 LEU A N 1
ATOM 642 C CA . LEU A 1 87 ? 35.177 5.192 -29.516 1.00 90.12 87 LEU A CA 1
ATOM 643 C C . LEU A 1 87 ? 34.594 6.512 -29.006 1.00 90.12 87 LEU A C 1
ATOM 645 O O . LEU A 1 87 ? 33.439 6.573 -28.573 1.00 90.12 87 LEU A O 1
ATOM 649 N N . LEU A 1 88 ? 35.400 7.572 -29.084 1.00 82.69 88 LEU A N 1
ATOM 650 C CA . LEU A 1 88 ? 35.035 8.917 -28.649 1.00 82.69 88 LEU A CA 1
ATOM 651 C C . LEU A 1 88 ? 34.679 9.796 -29.849 1.00 82.69 88 LEU A C 1
ATOM 653 O O . LEU A 1 88 ? 35.476 9.953 -30.781 1.00 82.69 88 LEU A O 1
ATOM 657 N N . ALA A 1 89 ? 33.487 10.389 -29.812 1.00 71.56 89 ALA A N 1
ATOM 658 C CA . ALA A 1 89 ? 33.098 11.452 -30.731 1.00 71.56 89 ALA A CA 1
ATOM 659 C C . ALA A 1 89 ? 33.904 12.733 -30.450 1.00 71.56 89 ALA A C 1
ATOM 661 O O . ALA A 1 89 ? 34.324 12.982 -29.320 1.00 71.56 89 ALA A O 1
ATOM 662 N N . SER A 1 90 ? 34.105 13.563 -31.480 1.00 71.12 90 SER A N 1
ATOM 663 C CA . SER A 1 90 ? 34.870 14.810 -31.352 1.00 71.12 90 SER A CA 1
ATOM 664 C C . SER A 1 90 ? 34.255 15.746 -30.302 1.00 71.12 90 SER A C 1
ATOM 666 O O . SER A 1 90 ? 33.074 16.089 -30.390 1.00 71.12 90 SER A O 1
ATOM 668 N N . ASP A 1 91 ? 35.083 16.259 -29.385 1.00 63.88 91 ASP A N 1
ATOM 669 C CA . ASP A 1 91 ? 34.686 17.215 -28.339 1.00 63.88 91 ASP A CA 1
ATOM 670 C C . ASP A 1 91 ? 33.853 18.386 -28.903 1.00 63.88 91 ASP A C 1
ATOM 672 O O . ASP A 1 91 ? 34.319 19.177 -29.731 1.00 63.88 91 ASP A O 1
ATOM 676 N N . GLY A 1 92 ? 32.608 18.518 -28.433 1.00 60.25 92 GLY A N 1
ATOM 677 C CA . GLY A 1 92 ? 31.686 19.590 -28.826 1.00 60.25 92 GLY A CA 1
ATOM 678 C C . GLY A 1 92 ? 30.937 19.380 -30.149 1.00 60.25 92 GLY A C 1
ATOM 679 O O . GLY A 1 92 ? 30.169 20.268 -30.533 1.00 60.25 92 GLY A O 1
ATOM 680 N N . SER A 1 93 ? 31.122 18.242 -30.827 1.00 65.12 93 SER A N 1
ATOM 681 C CA . SER A 1 93 ? 30.285 17.838 -31.959 1.00 65.12 93 SER A CA 1
ATOM 682 C C . SER A 1 93 ? 28.987 17.144 -31.499 1.00 65.12 93 SER A C 1
ATOM 684 O O . SER A 1 93 ? 28.923 16.561 -30.421 1.00 65.12 93 SER A O 1
ATOM 686 N N . GLN A 1 94 ? 27.926 17.241 -32.310 1.00 71.50 94 GLN A N 1
ATOM 687 C CA . GLN A 1 94 ? 26.711 16.417 -32.187 1.00 71.50 94 GLN A CA 1
ATOM 688 C C . GLN A 1 94 ? 26.782 15.138 -33.041 1.00 71.50 94 GLN A C 1
ATOM 690 O O . GLN A 1 94 ? 25.812 14.379 -33.090 1.00 71.50 94 GLN A O 1
ATOM 695 N N . ASP A 1 95 ? 27.907 14.918 -33.721 1.00 81.50 95 ASP A N 1
ATOM 696 C CA . ASP A 1 95 ? 28.085 13.814 -34.654 1.00 81.50 95 ASP A CA 1
ATOM 697 C C . ASP A 1 95 ? 28.234 12.461 -33.927 1.00 81.50 95 ASP A C 1
ATOM 699 O O . ASP A 1 95 ? 28.662 12.421 -32.768 1.00 81.50 95 ASP A O 1
ATOM 703 N N . PRO A 1 96 ? 27.855 11.340 -34.568 1.00 87.81 96 PRO A N 1
ATOM 704 C CA . PRO A 1 96 ? 27.945 10.028 -33.938 1.00 87.81 96 PRO A CA 1
ATOM 705 C C . PRO A 1 96 ? 29.381 9.481 -33.869 1.00 87.81 96 PRO A C 1
ATOM 707 O O . PRO A 1 96 ? 30.153 9.701 -34.802 1.00 87.81 96 PRO A O 1
ATOM 710 N N . SER A 1 97 ? 29.731 8.691 -32.844 1.00 91.12 97 SER A N 1
ATOM 711 C CA . SER A 1 97 ? 31.031 7.989 -32.787 1.00 91.12 97 SER A CA 1
ATOM 712 C C . SER A 1 97 ? 31.183 6.971 -33.922 1.00 91.12 97 SER A C 1
ATOM 714 O O . SER A 1 97 ? 32.238 6.894 -34.551 1.00 91.12 97 SER A O 1
ATOM 716 N N . VAL A 1 98 ? 30.129 6.196 -34.202 1.00 93.31 98 VAL A N 1
ATOM 717 C CA . VAL A 1 98 ? 30.077 5.238 -35.315 1.00 93.31 98 VAL A CA 1
ATOM 718 C C . VAL A 1 98 ? 28.921 5.579 -36.242 1.00 93.31 98 VAL A C 1
ATOM 720 O O . VAL A 1 98 ? 27.771 5.626 -35.807 1.00 93.31 98 VAL A O 1
ATOM 723 N N . VAL A 1 99 ? 29.220 5.747 -37.529 1.00 94.19 99 VAL A N 1
ATOM 724 C CA . VAL A 1 99 ? 28.230 5.952 -38.592 1.00 94.19 99 VAL A CA 1
ATOM 725 C C . VAL A 1 99 ? 28.352 4.831 -39.616 1.00 94.19 99 VAL A C 1
ATOM 727 O O . VAL A 1 99 ? 29.413 4.652 -40.212 1.00 94.19 99 VAL A O 1
ATOM 730 N N . LEU A 1 100 ? 27.268 4.082 -39.825 1.00 95.50 100 LEU A N 1
ATOM 731 C CA . LEU A 1 100 ? 27.136 3.115 -40.914 1.00 95.50 100 LEU A CA 1
ATOM 732 C C . LEU A 1 100 ? 26.060 3.609 -41.890 1.00 95.50 100 LEU A C 1
ATOM 734 O O . LEU A 1 100 ? 24.925 3.831 -41.471 1.00 95.50 100 LEU A O 1
ATOM 738 N N . ASP A 1 101 ? 26.399 3.747 -43.171 1.00 96.12 101 ASP A N 1
ATOM 739 C CA . ASP A 1 101 ? 25.478 4.191 -44.229 1.00 96.12 101 ASP A CA 1
ATOM 740 C C . ASP A 1 101 ? 25.442 3.193 -45.402 1.00 96.12 101 ASP A C 1
ATOM 742 O O . ASP A 1 101 ? 26.482 2.733 -45.875 1.00 96.12 101 ASP A O 1
ATOM 746 N N . ASP A 1 102 ? 24.247 2.797 -45.847 1.00 96.25 102 ASP A N 1
ATOM 747 C CA . ASP A 1 102 ? 23.998 1.819 -46.930 1.00 96.25 102 ASP A CA 1
ATOM 748 C C . ASP A 1 102 ? 24.915 0.577 -46.871 1.00 96.25 102 ASP A C 1
ATOM 750 O O . ASP A 1 102 ? 25.503 0.136 -47.862 1.00 96.25 102 ASP A O 1
ATOM 754 N N . SER A 1 103 ? 25.094 0.038 -45.664 1.00 94.94 103 SER A N 1
ATOM 755 C CA . SER A 1 103 ? 26.071 -1.017 -45.380 1.00 94.94 103 SER A CA 1
ATOM 756 C C . SER A 1 103 ? 25.418 -2.282 -44.829 1.00 94.94 103 SER A C 1
ATOM 758 O O . SER A 1 103 ? 24.313 -2.259 -44.270 1.00 94.94 103 SER A O 1
ATOM 760 N N . ARG A 1 104 ? 26.089 -3.427 -45.007 1.00 95.06 104 ARG A N 1
ATOM 761 C CA . ARG A 1 104 ? 25.577 -4.737 -44.584 1.00 95.06 104 ARG A CA 1
ATOM 762 C C . ARG A 1 104 ? 26.615 -5.599 -43.893 1.00 95.06 104 ARG A C 1
ATOM 764 O O . ARG A 1 104 ? 27.800 -5.470 -44.158 1.00 95.06 104 ARG A O 1
ATOM 771 N N . ASN A 1 105 ? 26.133 -6.551 -43.091 1.00 94.19 105 ASN A N 1
ATOM 772 C CA . ASN A 1 105 ? 26.937 -7.621 -42.491 1.00 94.19 105 ASN A CA 1
ATOM 773 C C . ASN A 1 105 ? 28.013 -7.143 -41.497 1.00 94.19 105 ASN A C 1
ATOM 775 O O . ASN A 1 105 ? 29.079 -7.755 -41.387 1.00 94.19 105 ASN A O 1
ATOM 779 N N . ILE A 1 106 ? 27.729 -6.074 -40.751 1.00 95.62 106 ILE A N 1
ATOM 780 C CA . ILE A 1 106 ? 28.660 -5.499 -39.774 1.00 95.62 106 ILE A CA 1
ATOM 781 C C . ILE A 1 106 ? 28.233 -5.885 -38.355 1.00 95.62 106 ILE A C 1
ATOM 783 O O . ILE A 1 106 ? 27.053 -5.828 -38.007 1.00 95.62 106 ILE A O 1
ATOM 787 N N . THR A 1 107 ? 29.197 -6.285 -37.529 1.00 97.19 107 THR A N 1
ATOM 788 C CA . THR A 1 107 ? 29.011 -6.562 -36.101 1.00 97.19 107 THR A CA 1
ATOM 789 C C . THR A 1 107 ? 29.802 -5.560 -35.267 1.00 97.19 107 THR A C 1
ATOM 791 O O . THR A 1 107 ? 31.002 -5.430 -35.462 1.00 97.19 107 THR A O 1
ATOM 794 N N . ILE A 1 108 ? 29.153 -4.890 -34.319 1.00 97.31 108 ILE A N 1
ATOM 795 C CA . ILE A 1 108 ? 29.768 -4.003 -33.324 1.00 97.31 108 ILE A CA 1
ATOM 796 C C . ILE A 1 108 ? 29.609 -4.678 -31.964 1.00 97.31 108 ILE A C 1
ATOM 798 O O . ILE A 1 108 ? 28.476 -4.906 -31.527 1.00 97.31 108 ILE A O 1
ATOM 802 N N . THR A 1 109 ? 30.715 -5.051 -31.320 1.00 97.75 109 THR A N 1
ATOM 803 C CA . THR A 1 109 ? 30.674 -5.876 -30.110 1.00 97.75 109 THR A CA 1
ATOM 804 C C . THR A 1 109 ? 31.709 -5.512 -29.059 1.00 97.75 109 THR A C 1
ATOM 806 O O . THR A 1 109 ? 32.857 -5.274 -29.387 1.00 97.75 109 THR A O 1
ATOM 809 N N . GLU A 1 110 ? 31.353 -5.567 -27.774 1.00 96.62 110 GLU A N 1
ATOM 810 C CA . GLU A 1 110 ? 32.313 -5.341 -26.672 1.00 96.62 110 GLU A CA 1
ATOM 811 C C . GLU A 1 110 ? 33.037 -3.973 -26.743 1.00 96.62 110 GLU A C 1
ATOM 813 O O . GLU A 1 110 ? 34.139 -3.829 -26.222 1.00 96.62 110 GLU A O 1
ATOM 818 N N . CYS A 1 111 ? 32.449 -2.963 -27.393 1.00 95.88 111 CYS A N 1
ATOM 819 C CA . CYS A 1 111 ? 33.009 -1.612 -27.489 1.00 95.88 111 CYS A CA 1
ATOM 820 C C . CYS A 1 111 ? 32.514 -0.700 -26.351 1.00 95.88 111 CYS A C 1
ATOM 822 O O . CYS A 1 111 ? 31.398 -0.872 -25.852 1.00 95.88 111 CYS A O 1
ATOM 824 N N . ASP A 1 112 ? 33.325 0.295 -25.975 1.00 94.69 112 ASP A N 1
ATOM 825 C CA . ASP A 1 112 ? 32.955 1.368 -25.041 1.00 94.69 112 ASP A CA 1
ATOM 826 C C . ASP A 1 112 ? 32.775 2.695 -25.791 1.00 94.69 112 ASP A C 1
ATOM 828 O O . ASP A 1 112 ? 33.619 3.097 -26.596 1.00 94.69 112 ASP A O 1
ATOM 832 N N . PHE A 1 113 ? 31.670 3.377 -25.507 1.00 93.31 113 PHE A N 1
ATOM 833 C CA . PHE A 1 113 ? 31.287 4.659 -26.088 1.00 93.31 113 PHE A CA 1
ATOM 834 C C . PHE A 1 113 ? 31.074 5.686 -24.965 1.00 93.31 113 PHE A C 1
ATOM 836 O O . PHE A 1 113 ? 29.944 5.864 -24.484 1.00 93.31 113 PHE A O 1
ATOM 843 N N . PRO A 1 114 ? 32.147 6.343 -24.494 1.00 88.81 114 PRO A N 1
ATOM 844 C CA . PRO A 1 114 ? 32.042 7.409 -23.510 1.00 88.81 114 PRO A CA 1
ATOM 845 C C . PRO A 1 114 ? 31.850 8.782 -24.178 1.00 88.81 114 PRO A C 1
ATOM 847 O O . PRO A 1 114 ? 32.534 9.120 -25.141 1.00 88.81 114 PRO A O 1
ATOM 850 N N . GLY A 1 115 ? 30.989 9.629 -23.606 1.00 75.81 115 GLY A N 1
ATOM 851 C CA . GLY A 1 115 ? 30.985 11.068 -23.903 1.00 75.81 115 GLY A CA 1
ATOM 852 C C . GLY A 1 115 ? 30.032 11.530 -25.012 1.00 75.81 115 GLY A C 1
ATOM 853 O O . GLY A 1 115 ? 29.042 10.877 -25.318 1.00 75.81 115 GLY A O 1
ATOM 854 N N . SER A 1 116 ? 30.269 12.743 -25.526 1.00 70.38 116 SER A N 1
ATOM 855 C CA . SER A 1 116 ? 29.205 13.600 -26.060 1.00 70.38 116 SER A CA 1
ATOM 856 C C . SER A 1 116 ? 28.904 13.406 -27.546 1.00 70.38 116 SER A C 1
ATOM 858 O O . SER A 1 116 ? 29.746 13.700 -28.387 1.00 70.38 116 SER A O 1
ATOM 860 N N . GLY A 1 117 ? 27.657 13.051 -27.847 1.00 80.88 117 GLY A N 1
ATOM 861 C CA . GLY A 1 117 ? 27.083 13.030 -29.188 1.00 80.88 117 GLY A CA 1
ATOM 862 C C . GLY A 1 117 ? 26.001 11.962 -29.296 1.00 80.88 117 GLY A C 1
ATOM 863 O O . GLY A 1 117 ? 25.185 11.794 -28.381 1.00 80.88 117 GLY A O 1
ATOM 864 N N . SER A 1 118 ? 26.015 11.251 -30.423 1.00 90.44 118 SER A N 1
ATOM 865 C CA . SER A 1 118 ? 25.360 9.946 -30.540 1.00 90.44 118 SER A CA 1
ATOM 866 C C . SER A 1 118 ? 26.406 8.826 -30.526 1.00 90.44 118 SER A C 1
ATOM 868 O O . SER A 1 118 ? 27.498 9.017 -31.048 1.00 90.44 118 SER A O 1
ATOM 870 N N . ALA A 1 119 ? 26.107 7.639 -30.002 1.00 93.50 119 ALA A N 1
ATOM 871 C CA . ALA A 1 119 ? 27.105 6.564 -29.994 1.00 93.50 119 ALA A CA 1
ATOM 872 C C . ALA A 1 119 ? 27.161 5.850 -31.355 1.00 93.50 119 ALA A C 1
ATOM 874 O O . ALA A 1 119 ? 28.206 5.792 -32.004 1.00 93.50 119 ALA A O 1
ATOM 875 N N . ILE A 1 120 ? 26.018 5.331 -31.810 1.00 95.25 120 ILE A N 1
ATOM 876 C CA . ILE A 1 120 ? 25.910 4.542 -33.043 1.00 95.25 120 ILE A CA 1
ATOM 877 C C . ILE A 1 120 ? 24.760 5.076 -33.895 1.00 95.25 120 ILE A C 1
ATOM 879 O O . ILE A 1 120 ? 23.629 5.167 -33.419 1.00 95.25 120 ILE A O 1
ATOM 883 N N . LEU A 1 121 ? 25.033 5.368 -35.167 1.00 95.75 121 LEU A N 1
ATOM 884 C CA . LEU A 1 121 ? 24.049 5.726 -36.184 1.00 95.75 121 LEU A CA 1
ATOM 885 C C . LEU A 1 121 ? 24.088 4.720 -37.341 1.00 95.75 121 LEU A C 1
ATOM 887 O O . LEU A 1 121 ? 25.126 4.535 -37.970 1.00 95.75 121 LEU A O 1
ATOM 891 N N . LEU A 1 122 ? 22.944 4.102 -37.635 1.00 97.25 122 LEU A N 1
ATOM 892 C CA . LEU A 1 122 ? 22.745 3.182 -38.754 1.00 97.25 122 LEU A CA 1
ATOM 893 C C . LEU A 1 122 ? 21.743 3.782 -39.744 1.00 97.25 122 LEU A C 1
ATOM 895 O O . LEU A 1 122 ? 20.565 3.921 -39.415 1.00 97.25 122 LEU A O 1
ATOM 899 N N . GLN A 1 123 ? 22.189 4.105 -40.954 1.00 97.25 123 GLN A N 1
ATOM 900 C CA . GLN A 1 123 ? 21.359 4.658 -42.021 1.00 97.25 123 GLN A CA 1
ATOM 901 C C . GLN A 1 123 ? 21.252 3.664 -43.176 1.00 97.25 123 GLN A C 1
ATOM 903 O O . GLN A 1 123 ? 22.254 3.203 -43.716 1.00 97.25 123 GLN A O 1
ATOM 908 N N . SER A 1 124 ? 20.023 3.292 -43.540 1.00 97.56 124 SER A N 1
ATOM 909 C CA . SER A 1 124 ? 19.726 2.361 -44.644 1.00 97.56 124 SER A CA 1
ATOM 910 C C . SER A 1 124 ? 20.508 1.036 -44.591 1.00 97.56 124 SER A C 1
ATOM 912 O O . SER A 1 124 ? 20.808 0.430 -45.620 1.00 97.56 124 SER A O 1
ATOM 914 N N . CYS A 1 125 ? 20.860 0.571 -43.390 1.00 97.00 125 CYS A N 1
ATOM 915 C CA . CYS A 1 125 ? 21.704 -0.602 -43.195 1.00 97.00 125 CYS A CA 1
ATOM 916 C C . CYS A 1 125 ? 20.886 -1.894 -43.082 1.00 97.00 125 CYS A C 1
ATOM 918 O O . CYS A 1 125 ? 19.702 -1.880 -42.734 1.00 97.00 125 CYS A O 1
ATOM 920 N N . ARG A 1 126 ? 21.523 -3.044 -43.342 1.00 97.19 126 ARG A N 1
ATOM 921 C CA . ARG A 1 126 ? 20.871 -4.360 -43.212 1.00 97.19 126 ARG A CA 1
ATOM 922 C C . ARG A 1 126 ? 21.789 -5.435 -42.646 1.00 97.19 126 ARG A C 1
ATOM 924 O O . ARG A 1 126 ? 22.963 -5.471 -42.987 1.00 97.19 126 ARG A O 1
ATOM 931 N N . PHE A 1 127 ? 21.250 -6.368 -41.861 1.00 96.06 127 PHE A N 1
ATOM 932 C CA . PHE A 1 127 ? 22.031 -7.454 -41.245 1.00 96.06 127 PHE A CA 1
ATOM 933 C C . PHE A 1 127 ? 23.159 -6.923 -40.347 1.00 96.06 127 PHE A C 1
ATOM 935 O O . PHE A 1 127 ? 24.309 -7.351 -40.453 1.00 96.06 127 PHE A O 1
ATOM 942 N N . ILE A 1 128 ? 22.824 -5.960 -39.486 1.00 97.62 128 ILE A N 1
ATOM 943 C CA . ILE A 1 128 ? 23.756 -5.384 -38.511 1.00 97.62 128 ILE A CA 1
ATOM 944 C C . ILE A 1 128 ? 23.528 -6.030 -37.145 1.00 97.62 128 ILE A C 1
ATOM 946 O O . ILE A 1 128 ? 22.387 -6.264 -36.743 1.00 97.62 128 ILE A O 1
ATOM 950 N N . ILE A 1 129 ? 24.609 -6.308 -36.421 1.00 98.19 129 ILE A N 1
ATOM 951 C CA . ILE A 1 129 ? 24.559 -6.823 -35.050 1.00 98.19 129 ILE A CA 1
ATOM 952 C C . ILE A 1 129 ? 25.283 -5.836 -34.137 1.00 98.19 129 ILE A C 1
ATOM 954 O O . ILE A 1 129 ? 26.480 -5.629 -34.283 1.00 98.19 129 ILE A O 1
ATOM 958 N N . VAL A 1 130 ? 24.576 -5.256 -33.174 1.00 98.19 130 VAL A N 1
ATOM 959 C CA . VAL A 1 130 ? 25.130 -4.400 -32.121 1.00 98.19 130 VAL A CA 1
ATOM 960 C C . VAL A 1 130 ? 24.956 -5.136 -30.802 1.00 98.19 130 VAL A C 1
ATOM 962 O O . VAL A 1 130 ? 23.830 -5.267 -30.318 1.00 98.19 130 VAL A O 1
ATOM 965 N N . LYS A 1 131 ? 26.033 -5.670 -30.224 1.00 98.19 131 LYS A N 1
ATOM 966 C CA . LYS A 1 131 ? 25.915 -6.489 -29.015 1.00 98.19 131 LYS A CA 1
ATOM 967 C C . LYS A 1 131 ? 26.966 -6.241 -27.948 1.00 98.19 131 LYS A C 1
ATOM 969 O O . LYS A 1 131 ? 28.095 -5.913 -28.264 1.00 98.19 131 LYS A O 1
ATOM 974 N N . ASP A 1 132 ? 26.614 -6.457 -26.688 1.00 98.06 132 ASP A N 1
ATOM 975 C CA . ASP A 1 132 ? 27.566 -6.442 -25.570 1.00 98.06 132 ASP A CA 1
ATOM 976 C C . ASP A 1 132 ? 28.396 -5.137 -25.464 1.00 98.06 132 ASP A C 1
ATOM 978 O O . ASP A 1 132 ? 29.521 -5.152 -24.973 1.00 98.06 132 ASP A O 1
ATOM 982 N N . ASN A 1 133 ? 27.872 -4.002 -25.948 1.00 97.81 133 ASN A N 1
ATOM 983 C CA . ASN A 1 133 ? 28.556 -2.705 -25.901 1.00 97.81 133 ASN A CA 1
ATOM 984 C C . ASN A 1 133 ? 28.169 -1.906 -24.652 1.00 97.81 133 ASN A C 1
ATOM 986 O O . ASN A 1 133 ? 27.058 -2.041 -24.131 1.00 97.81 133 ASN A O 1
ATOM 990 N N . ARG A 1 134 ? 29.064 -1.021 -24.209 1.00 97.25 134 ARG A N 1
ATOM 991 C CA . ARG A 1 134 ? 28.834 -0.065 -23.122 1.00 97.25 134 ARG A CA 1
ATOM 992 C C . ARG A 1 134 ? 28.720 1.343 -23.700 1.00 97.25 134 ARG A C 1
ATOM 994 O O . ARG A 1 134 ? 29.652 1.831 -24.319 1.00 97.25 134 ARG A O 1
ATOM 1001 N N . ILE A 1 135 ? 27.577 1.991 -23.507 1.00 96.06 135 ILE A N 1
ATOM 1002 C CA . ILE A 1 135 ? 27.282 3.334 -24.017 1.00 96.06 135 ILE A CA 1
ATOM 1003 C C . ILE A 1 135 ? 26.918 4.218 -22.829 1.00 96.06 135 ILE A C 1
ATOM 1005 O O . ILE A 1 135 ? 25.990 3.891 -22.087 1.00 96.06 135 ILE A O 1
ATOM 1009 N N . THR A 1 136 ? 27.657 5.313 -22.624 1.00 94.00 136 THR A N 1
ATOM 1010 C CA . THR A 1 136 ? 27.453 6.198 -21.465 1.00 94.00 136 THR A CA 1
ATOM 1011 C C . THR A 1 136 ? 27.534 7.681 -21.813 1.00 94.00 136 THR A C 1
ATOM 1013 O O . THR A 1 136 ? 28.370 8.079 -22.627 1.00 94.00 136 THR A O 1
ATOM 1016 N N . ASN A 1 137 ? 26.709 8.496 -21.150 1.00 90.69 137 ASN A N 1
ATOM 1017 C CA . ASN A 1 137 ? 26.751 9.965 -21.161 1.00 90.69 137 ASN A CA 1
ATOM 1018 C C . ASN A 1 137 ? 26.557 10.595 -22.557 1.00 90.69 137 ASN A C 1
ATOM 1020 O O . ASN A 1 137 ? 27.259 11.545 -22.919 1.00 90.69 137 ASN A O 1
ATOM 1024 N N . GLN A 1 138 ? 25.617 10.065 -23.346 1.00 91.12 138 GLN A N 1
ATOM 1025 C CA . GLN A 1 138 ? 25.335 10.547 -24.702 1.00 91.12 138 GLN A CA 1
ATOM 1026 C C . GLN A 1 138 ? 24.395 11.756 -24.675 1.00 91.12 138 GLN A C 1
ATOM 1028 O O . GLN A 1 138 ? 23.343 11.743 -24.040 1.00 91.12 138 GLN A O 1
ATOM 1033 N N . SER A 1 139 ? 24.730 12.809 -25.418 1.00 89.62 139 SER A N 1
ATOM 1034 C CA . SER A 1 139 ? 23.938 14.045 -25.428 1.00 89.62 139 SER A CA 1
ATOM 1035 C C . SER A 1 139 ? 22.698 13.978 -26.326 1.00 89.62 139 SER A C 1
ATOM 1037 O O . SER A 1 139 ? 21.854 14.868 -26.228 1.00 89.62 139 SER A O 1
ATOM 1039 N N . ILE A 1 140 ? 22.592 12.963 -27.200 1.00 90.88 140 ILE A N 1
ATOM 1040 C CA . ILE A 1 140 ? 21.467 12.793 -28.133 1.00 90.88 140 ILE A CA 1
ATOM 1041 C C . ILE A 1 140 ? 20.965 11.342 -28.171 1.00 90.88 140 ILE A C 1
ATOM 1043 O O . ILE A 1 140 ? 19.917 11.048 -27.603 1.00 90.88 140 ILE A O 1
ATOM 1047 N N . TYR A 1 141 ? 21.676 10.433 -28.849 1.00 93.94 141 TYR A N 1
ATOM 1048 C CA . TYR A 1 141 ? 21.223 9.054 -29.055 1.00 93.94 141 TYR A CA 1
ATOM 1049 C C . TYR A 1 141 ? 22.268 8.043 -28.582 1.00 93.94 141 TYR A C 1
ATOM 1051 O O . TYR A 1 141 ? 23.427 8.130 -28.971 1.00 93.94 141 TYR A O 1
ATOM 1059 N N . GLY A 1 142 ? 21.872 7.021 -27.827 1.00 95.38 142 GLY A N 1
ATOM 1060 C CA . GLY A 1 142 ? 22.739 5.859 -27.617 1.00 95.38 142 GLY A CA 1
ATOM 1061 C C . GLY A 1 142 ? 22.917 5.085 -28.926 1.00 95.38 142 GLY A C 1
ATOM 1062 O O . GLY A 1 142 ? 23.989 5.071 -29.524 1.00 95.38 142 GLY A O 1
ATOM 1063 N N . ILE A 1 143 ? 21.831 4.490 -29.416 1.00 97.06 143 ILE A N 1
ATOM 1064 C CA . ILE A 1 143 ? 21.784 3.751 -30.682 1.00 97.06 143 ILE A CA 1
ATOM 1065 C C . ILE A 1 143 ? 20.637 4.301 -31.529 1.00 97.06 143 ILE A C 1
ATOM 1067 O O . ILE A 1 143 ? 19.476 4.238 -31.122 1.00 97.06 143 ILE A O 1
ATOM 1071 N N . HIS A 1 144 ? 20.942 4.810 -32.721 1.00 97.38 144 HIS A N 1
ATOM 1072 C CA . HIS A 1 144 ? 19.958 5.343 -33.656 1.00 97.38 144 HIS A CA 1
ATOM 1073 C C . HIS A 1 144 ? 19.944 4.569 -34.980 1.00 97.38 144 HIS A C 1
ATOM 1075 O O . HIS A 1 144 ? 20.970 4.424 -35.639 1.00 97.38 144 HIS A O 1
ATOM 1081 N N . LEU A 1 145 ? 18.766 4.089 -35.381 1.00 97.94 145 LEU A N 1
ATOM 1082 C CA . LEU A 1 145 ? 18.498 3.470 -36.677 1.00 97.94 145 LEU A CA 1
ATOM 1083 C C . LEU A 1 145 ? 17.561 4.359 -37.499 1.00 97.94 145 LEU A C 1
ATOM 1085 O O . LEU A 1 145 ? 16.505 4.779 -37.017 1.00 97.94 145 LEU A O 1
ATOM 1089 N N . GLU A 1 146 ? 17.914 4.571 -38.760 1.00 97.69 146 GLU A N 1
ATOM 1090 C CA . GLU A 1 146 ? 17.115 5.278 -39.753 1.00 97.69 146 GLU A CA 1
ATOM 1091 C C . GLU A 1 146 ? 17.030 4.441 -41.038 1.00 97.69 146 GLU A C 1
ATOM 1093 O O . GLU A 1 146 ? 18.046 4.098 -41.641 1.00 97.69 146 GLU A O 1
ATOM 1098 N N . GLY A 1 147 ? 15.817 4.057 -41.446 1.00 97.25 147 GLY A N 1
ATOM 1099 C CA . GLY A 1 147 ? 15.590 3.284 -42.674 1.00 97.25 147 GLY A CA 1
ATOM 1100 C C . GLY A 1 147 ? 16.258 1.901 -42.718 1.00 97.25 147 GLY A C 1
ATOM 1101 O O . GLY A 1 147 ? 16.478 1.381 -43.809 1.00 97.25 147 GLY A O 1
ATOM 1102 N N . SER A 1 148 ? 16.647 1.330 -41.574 1.00 97.50 148 SER A N 1
ATOM 1103 C CA . SER A 1 148 ? 17.440 0.094 -41.507 1.00 97.50 148 SER A CA 1
ATOM 1104 C C . SER A 1 148 ? 16.564 -1.142 -41.278 1.00 97.50 148 SER A C 1
ATOM 1106 O O . SER A 1 148 ? 15.523 -1.061 -40.636 1.00 97.50 148 SER A O 1
ATOM 1108 N N . GLU A 1 149 ? 16.979 -2.308 -41.770 1.00 96.75 149 GLU A N 1
ATOM 1109 C CA . GLU A 1 149 ? 16.172 -3.538 -41.719 1.00 96.75 149 GLU A CA 1
ATOM 1110 C C . GLU A 1 149 ? 16.986 -4.715 -41.170 1.00 96.75 149 GLU A C 1
ATOM 1112 O O . GLU A 1 149 ? 18.161 -4.869 -41.502 1.00 96.75 149 GLU A O 1
ATOM 1117 N N . ILE A 1 150 ? 16.369 -5.614 -40.399 1.00 96.25 150 ILE A N 1
ATOM 1118 C CA . ILE A 1 150 ? 17.035 -6.833 -39.899 1.00 96.25 150 ILE A CA 1
ATOM 1119 C C . ILE A 1 150 ? 18.301 -6.475 -39.103 1.00 96.25 150 ILE A C 1
ATOM 1121 O O . ILE A 1 150 ? 19.429 -6.815 -39.476 1.00 96.25 150 ILE A O 1
ATOM 1125 N N . VAL A 1 151 ? 18.106 -5.741 -38.009 1.00 98.00 151 VAL A N 1
ATOM 1126 C CA . VAL A 1 151 ? 19.170 -5.363 -37.070 1.00 98.00 151 VAL A CA 1
ATOM 1127 C C . VAL A 1 151 ? 18.944 -6.075 -35.739 1.00 98.00 151 VAL A C 1
ATOM 1129 O O . VAL A 1 151 ? 17.812 -6.202 -35.284 1.00 98.00 151 VAL A O 1
ATOM 1132 N N . SER A 1 152 ? 20.018 -6.540 -35.104 1.00 98.38 152 SER A N 1
ATOM 1133 C CA . SER A 1 152 ? 19.977 -7.145 -33.770 1.00 98.38 152 SER A CA 1
ATOM 1134 C C . SER A 1 152 ? 20.736 -6.269 -32.778 1.00 98.38 152 SER A C 1
ATOM 1136 O O . SER A 1 152 ? 21.943 -6.108 -32.919 1.00 98.38 152 SER A O 1
ATOM 1138 N N . ILE A 1 153 ? 20.055 -5.760 -31.754 1.00 98.62 153 ILE A N 1
ATOM 1139 C CA . ILE A 1 153 ? 20.610 -4.969 -30.651 1.00 98.62 153 ILE A CA 1
ATOM 1140 C C . ILE A 1 153 ? 20.507 -5.804 -29.371 1.00 98.62 153 ILE A C 1
ATOM 1142 O O . ILE A 1 153 ? 19.420 -5.935 -28.808 1.00 98.62 153 ILE A O 1
ATOM 1146 N N . LYS A 1 154 ? 21.606 -6.425 -28.927 1.00 98.50 154 LYS A N 1
ATOM 1147 C CA . LYS A 1 154 ? 21.558 -7.454 -27.877 1.00 98.50 154 LYS A CA 1
ATOM 1148 C C . LYS A 1 154 ? 22.584 -7.290 -26.757 1.00 98.50 154 LYS A C 1
ATOM 1150 O O . LYS A 1 154 ? 23.765 -7.179 -27.043 1.00 98.50 154 LYS A O 1
ATOM 1155 N N . GLY A 1 155 ? 22.187 -7.381 -25.490 1.00 97.75 155 GLY A N 1
ATOM 1156 C CA . GLY A 1 155 ? 23.159 -7.426 -24.383 1.00 97.75 155 GLY A CA 1
ATOM 1157 C C . GLY A 1 155 ? 23.918 -6.117 -24.134 1.00 97.75 155 GLY A C 1
ATOM 1158 O O . GLY A 1 155 ? 24.934 -6.122 -23.447 1.00 97.75 155 GLY A O 1
ATOM 1159 N N . ASN A 1 156 ? 23.479 -4.995 -24.707 1.00 98.38 156 ASN A N 1
ATOM 1160 C CA . ASN A 1 156 ? 24.150 -3.710 -24.536 1.00 98.38 156 ASN A CA 1
ATOM 1161 C C . ASN A 1 156 ? 23.745 -3.056 -23.211 1.00 98.38 156 ASN A C 1
ATOM 1163 O O . ASN A 1 156 ? 22.616 -3.213 -22.740 1.00 98.38 156 ASN A O 1
ATOM 1167 N N . LYS A 1 157 ? 24.659 -2.266 -22.649 1.00 98.19 157 LYS A N 1
ATOM 1168 C CA . LYS A 1 157 ? 24.415 -1.397 -21.499 1.00 98.19 157 LYS A CA 1
ATOM 1169 C C . LYS A 1 157 ? 24.403 0.055 -21.962 1.00 98.19 157 LYS A C 1
ATOM 1171 O O . LYS A 1 157 ? 25.452 0.568 -22.345 1.00 98.19 157 LYS A O 1
ATOM 1176 N N . VAL A 1 158 ? 23.243 0.704 -21.913 1.00 97.31 158 VAL A N 1
ATOM 1177 C CA . VAL A 1 158 ? 23.056 2.107 -22.314 1.00 97.31 158 VAL A CA 1
ATOM 1178 C C . VAL A 1 158 ? 22.605 2.912 -21.099 1.00 97.31 158 VAL A C 1
ATOM 1180 O O . VAL A 1 158 ? 21.511 2.692 -20.586 1.00 97.31 158 VAL A O 1
ATOM 1183 N N . ASP A 1 159 ? 23.446 3.824 -20.622 1.00 95.94 159 ASP A N 1
ATOM 1184 C CA . ASP A 1 159 ? 23.183 4.627 -19.422 1.00 95.94 159 ASP A CA 1
ATOM 1185 C C . ASP A 1 159 ? 23.417 6.117 -19.697 1.00 95.94 159 ASP A C 1
ATOM 1187 O O . ASP A 1 159 ? 24.334 6.481 -20.431 1.00 95.94 159 ASP A O 1
ATOM 1191 N N . ASP A 1 160 ? 22.587 6.977 -19.109 1.00 92.31 160 ASP A N 1
ATOM 1192 C CA . ASP A 1 160 ? 22.705 8.443 -19.193 1.00 92.31 160 ASP A CA 1
ATOM 1193 C C . ASP A 1 160 ? 22.783 8.966 -20.644 1.00 92.31 160 ASP A C 1
ATOM 1195 O O . ASP A 1 160 ? 23.769 9.554 -21.076 1.00 92.31 160 ASP A O 1
ATOM 1199 N N . SER A 1 161 ? 21.760 8.680 -21.452 1.00 90.81 161 SER A N 1
ATOM 1200 C CA . SER A 1 161 ? 21.610 9.218 -22.816 1.00 90.81 161 SER A CA 1
ATOM 1201 C C . SER A 1 161 ? 20.372 10.120 -22.893 1.00 90.81 161 SER A C 1
ATOM 1203 O O . SER A 1 161 ? 19.444 9.909 -22.130 1.00 90.81 161 SER A O 1
ATOM 1205 N N . ASP A 1 162 ? 20.261 11.095 -23.804 1.00 90.12 162 ASP A N 1
ATOM 1206 C CA . ASP A 1 162 ? 18.957 11.783 -23.974 1.00 90.12 162 ASP A CA 1
ATOM 1207 C C . ASP A 1 162 ? 17.894 10.775 -24.459 1.00 90.12 162 ASP A C 1
ATOM 1209 O O . ASP A 1 162 ? 16.879 10.543 -23.807 1.00 90.12 162 ASP A O 1
ATOM 1213 N N . GLN A 1 163 ? 18.172 10.046 -25.537 1.00 94.00 163 GLN A N 1
ATOM 1214 C CA . GLN A 1 163 ? 17.352 8.927 -26.004 1.00 94.00 163 GLN A CA 1
ATOM 1215 C C . GLN A 1 163 ? 18.231 7.679 -26.141 1.00 94.00 163 GLN A C 1
ATOM 1217 O O . GLN A 1 163 ? 19.208 7.692 -26.888 1.00 94.00 163 GLN A O 1
ATOM 1222 N N . ALA A 1 164 ? 17.921 6.582 -25.448 1.00 96.38 164 ALA A N 1
ATOM 1223 C CA . ALA A 1 164 ? 18.849 5.449 -25.419 1.00 96.38 164 ALA A CA 1
ATOM 1224 C C . ALA A 1 164 ? 18.851 4.634 -26.725 1.00 96.38 164 ALA A C 1
ATOM 1226 O O . ALA A 1 164 ? 19.905 4.487 -27.341 1.00 96.38 164 ALA A O 1
ATOM 1227 N N . ILE A 1 165 ? 17.699 4.134 -27.186 1.00 98.06 165 ILE A N 1
ATOM 1228 C CA . ILE A 1 165 ? 17.582 3.390 -28.454 1.00 98.06 165 ILE A CA 1
ATOM 1229 C C . ILE A 1 165 ? 16.428 3.957 -29.286 1.00 98.06 165 ILE A C 1
ATOM 1231 O O . ILE A 1 165 ? 15.282 3.958 -28.839 1.00 98.06 165 ILE A O 1
ATOM 1235 N N . VAL A 1 166 ? 16.707 4.410 -30.513 1.00 98.12 166 VAL A N 1
ATOM 1236 C CA . VAL A 1 166 ? 15.721 5.066 -31.390 1.00 98.12 166 VAL A CA 1
ATOM 1237 C C . VAL A 1 166 ? 15.705 4.455 -32.784 1.00 98.12 166 VAL A C 1
ATOM 1239 O O . VAL A 1 166 ? 16.692 4.518 -33.512 1.00 98.12 166 VAL A O 1
ATOM 1242 N N . LEU A 1 167 ? 14.545 3.949 -33.195 1.00 98.19 167 LEU A N 1
ATOM 1243 C CA . LEU A 1 167 ? 14.279 3.386 -34.514 1.00 98.19 167 LEU A CA 1
ATOM 1244 C C . LEU A 1 167 ? 13.333 4.314 -35.280 1.00 98.19 167 LEU A C 1
ATOM 1246 O O . LEU A 1 167 ? 12.256 4.664 -34.789 1.00 98.19 167 LEU A O 1
ATOM 1250 N N . ARG A 1 168 ? 13.726 4.709 -36.491 1.00 98.25 168 ARG A N 1
ATOM 1251 C CA . ARG A 1 168 ? 12.902 5.495 -37.416 1.00 98.25 168 ARG A CA 1
ATOM 1252 C C . ARG A 1 168 ? 12.817 4.789 -38.757 1.00 98.25 168 ARG A C 1
ATOM 1254 O O . ARG A 1 168 ? 13.849 4.552 -39.382 1.00 98.25 168 ARG A O 1
ATOM 1261 N N . GLY A 1 169 ? 11.610 4.449 -39.207 1.00 97.81 169 GLY A N 1
ATOM 1262 C CA . GLY A 1 169 ? 11.435 3.800 -40.512 1.00 97.81 169 GLY A CA 1
ATOM 1263 C C . GLY A 1 169 ? 12.187 2.471 -40.633 1.00 97.81 169 GLY A C 1
ATOM 1264 O O . GLY A 1 169 ? 12.652 2.150 -41.719 1.00 97.81 169 GLY A O 1
ATOM 1265 N N . SER A 1 170 ? 12.434 1.793 -39.509 1.00 98.12 170 SER A N 1
ATOM 1266 C CA . SER A 1 170 ? 13.345 0.647 -39.420 1.00 98.12 170 SER A CA 1
ATOM 1267 C C . SER A 1 170 ? 12.600 -0.596 -38.953 1.00 98.12 170 SER A C 1
ATOM 1269 O O . SER A 1 170 ? 12.086 -0.599 -37.835 1.00 98.12 170 SER A O 1
ATOM 1271 N N . ASP A 1 171 ? 12.551 -1.626 -39.791 1.00 97.56 171 ASP A N 1
ATOM 1272 C CA . ASP A 1 171 ? 11.669 -2.785 -39.621 1.00 97.56 171 ASP A CA 1
ATOM 1273 C C . ASP A 1 171 ? 12.449 -4.059 -39.266 1.00 97.56 171 ASP A C 1
ATOM 1275 O O . ASP A 1 171 ? 13.641 -4.201 -39.570 1.00 97.56 171 ASP A O 1
ATOM 1279 N N . ASN A 1 172 ? 11.760 -5.033 -38.666 1.00 97.38 172 ASN A N 1
ATOM 1280 C CA . ASN A 1 172 ? 12.324 -6.345 -38.319 1.00 97.38 172 ASN A CA 1
ATOM 1281 C C . ASN A 1 172 ? 13.572 -6.250 -37.416 1.00 97.38 172 ASN A C 1
ATOM 1283 O O . ASN A 1 172 ? 14.552 -6.975 -37.611 1.00 97.38 172 ASN A O 1
ATOM 1287 N N . VAL A 1 173 ? 13.564 -5.324 -36.454 1.00 98.44 173 VAL A N 1
ATOM 1288 C CA . VAL A 1 173 ? 14.660 -5.136 -35.493 1.00 98.44 173 VAL A CA 1
ATOM 1289 C C . VAL A 1 173 ? 14.399 -5.949 -34.227 1.00 98.44 173 VAL A C 1
ATOM 1291 O O . VAL A 1 173 ? 13.287 -5.951 -33.702 1.00 98.44 173 VAL A O 1
ATOM 1294 N N . VAL A 1 174 ? 15.432 -6.611 -33.709 1.00 98.75 174 VAL A N 1
ATOM 1295 C CA . VAL A 1 174 ? 15.386 -7.356 -32.444 1.00 98.75 174 VAL A CA 1
ATOM 1296 C C . VAL A 1 174 ? 16.181 -6.598 -31.386 1.00 98.75 174 VAL A C 1
ATOM 1298 O O . VAL A 1 174 ? 17.380 -6.393 -31.560 1.00 98.75 174 VAL A O 1
ATOM 1301 N N . ILE A 1 175 ? 15.533 -6.195 -30.293 1.00 98.69 175 ILE A N 1
ATOM 1302 C CA . ILE A 1 175 ? 16.136 -5.539 -29.127 1.00 98.69 175 ILE A CA 1
ATOM 1303 C C . ILE A 1 175 ? 16.005 -6.490 -27.936 1.00 98.69 175 ILE A C 1
ATOM 1305 O O . ILE A 1 175 ? 14.927 -6.615 -27.357 1.00 98.69 175 ILE A O 1
ATOM 1309 N N . ASP A 1 176 ? 17.089 -7.180 -27.590 1.00 98.62 176 ASP A N 1
ATOM 1310 C CA . ASP A 1 176 ? 17.060 -8.324 -26.673 1.00 98.62 176 ASP A CA 1
ATOM 1311 C C . ASP A 1 176 ? 18.067 -8.201 -25.520 1.00 98.62 176 ASP A C 1
ATOM 1313 O O . ASP A 1 176 ? 19.246 -7.935 -25.746 1.00 98.62 176 ASP A O 1
ATOM 1317 N N . ALA A 1 177 ? 17.641 -8.457 -24.284 1.00 98.19 177 ALA A N 1
ATOM 1318 C CA . ALA A 1 177 ? 18.534 -8.568 -23.125 1.00 98.19 177 ALA A CA 1
ATOM 1319 C C . ALA A 1 177 ? 19.450 -7.348 -22.859 1.00 98.19 177 ALA A C 1
ATOM 1321 O O . ALA A 1 177 ? 20.582 -7.517 -22.409 1.00 98.19 177 ALA A O 1
ATOM 1322 N N . ASN A 1 178 ? 19.002 -6.121 -23.148 1.00 98.50 178 ASN A N 1
ATOM 1323 C CA . ASN A 1 178 ? 19.764 -4.891 -22.889 1.00 98.50 178 ASN A CA 1
ATOM 1324 C C . ASN A 1 178 ? 19.450 -4.304 -21.495 1.00 98.50 178 ASN A C 1
ATOM 1326 O O . ASN A 1 178 ? 18.323 -4.418 -21.008 1.00 98.50 178 ASN A O 1
ATOM 1330 N N . GLU A 1 179 ? 20.429 -3.633 -20.877 1.00 98.38 179 GLU A N 1
ATOM 1331 C CA . GLU A 1 179 ? 20.258 -2.821 -19.659 1.00 98.38 179 GLU A CA 1
ATOM 1332 C C . GLU A 1 179 ? 20.239 -1.339 -20.059 1.00 98.38 179 GLU A C 1
ATOM 1334 O O . GLU A 1 179 ? 21.256 -0.799 -20.496 1.00 98.38 179 GLU A O 1
ATOM 1339 N N . ILE A 1 180 ? 19.081 -0.690 -19.933 1.00 98.19 180 ILE A N 1
ATOM 1340 C CA . ILE A 1 180 ? 18.842 0.674 -20.413 1.00 98.19 180 ILE A CA 1
ATOM 1341 C C . ILE A 1 180 ? 18.383 1.541 -19.238 1.00 98.19 180 ILE A C 1
ATOM 1343 O O . ILE A 1 180 ? 17.362 1.249 -18.607 1.00 98.19 180 ILE A O 1
ATOM 1347 N N . SER A 1 181 ? 19.133 2.599 -18.919 1.00 96.81 181 SER A N 1
ATOM 1348 C CA . SER A 1 181 ? 18.826 3.444 -17.762 1.00 96.81 181 SER A CA 1
ATOM 1349 C C . SER A 1 181 ? 19.100 4.935 -17.935 1.00 96.81 181 SER A C 1
ATOM 1351 O O . SER A 1 181 ? 19.814 5.374 -18.836 1.00 96.81 181 SER A O 1
ATOM 1353 N N . SER A 1 182 ? 18.493 5.723 -17.043 1.00 92.44 182 SER A N 1
ATOM 1354 C CA . SER A 1 182 ? 18.848 7.129 -16.786 1.00 92.44 182 SER A CA 1
ATOM 1355 C C . SER A 1 182 ? 18.751 8.051 -18.011 1.00 92.44 182 SER A C 1
ATOM 1357 O O . SER A 1 182 ? 19.512 8.998 -18.127 1.00 92.44 182 SER A O 1
ATOM 1359 N N . SER A 1 183 ? 17.839 7.764 -18.944 1.00 91.62 183 SER A N 1
ATOM 1360 C CA . SER A 1 183 ? 17.645 8.547 -20.188 1.00 91.62 183 SER A CA 1
ATOM 1361 C C . SER A 1 183 ? 16.296 9.288 -20.220 1.00 91.62 183 SER A C 1
ATOM 1363 O O . SER A 1 183 ? 15.423 8.941 -19.430 1.00 91.62 183 SER A O 1
ATOM 1365 N N . ASP A 1 184 ? 16.033 10.240 -21.124 1.00 92.00 184 ASP A N 1
ATOM 1366 C CA . ASP A 1 184 ? 14.683 10.845 -21.246 1.00 92.00 184 ASP A CA 1
ATOM 1367 C C . ASP A 1 184 ? 13.655 9.803 -21.722 1.00 92.00 184 ASP A C 1
ATOM 1369 O O . ASP A 1 184 ? 12.584 9.667 -21.126 1.00 92.00 184 ASP A O 1
ATOM 1373 N N . THR A 1 185 ? 13.996 9.003 -22.739 1.00 95.81 185 THR A N 1
ATOM 1374 C CA . THR A 1 185 ? 13.226 7.814 -23.158 1.00 95.81 185 THR A CA 1
ATOM 1375 C C . THR A 1 185 ? 14.155 6.621 -23.397 1.00 95.81 185 THR A C 1
ATOM 1377 O O . THR A 1 185 ? 15.232 6.773 -23.974 1.00 95.81 185 THR A O 1
ATOM 1380 N N . GLY A 1 186 ? 13.738 5.431 -22.950 1.00 97.31 186 GLY A N 1
ATOM 1381 C CA . GLY A 1 186 ? 14.518 4.197 -23.085 1.00 97.31 186 GLY A CA 1
ATOM 1382 C C . GLY A 1 186 ? 14.557 3.675 -24.523 1.00 97.31 186 GLY A C 1
ATOM 1383 O O . GLY A 1 186 ? 15.572 3.777 -25.206 1.00 97.31 186 GLY A O 1
ATOM 1384 N N . ILE A 1 187 ? 13.443 3.127 -25.008 1.00 98.50 187 ILE A N 1
ATOM 1385 C CA . ILE A 1 187 ? 13.323 2.614 -26.381 1.00 98.50 187 ILE A CA 1
ATOM 1386 C C . ILE A 1 187 ? 12.212 3.363 -27.114 1.00 98.50 187 ILE A C 1
ATOM 1388 O O . ILE A 1 187 ? 11.074 3.394 -26.649 1.00 98.50 187 ILE A O 1
ATOM 1392 N N . GLN A 1 188 ? 12.510 3.914 -28.289 1.00 98.31 188 GLN A N 1
ATOM 1393 C CA . GLN A 1 188 ? 11.531 4.571 -29.149 1.00 98.31 188 GLN A CA 1
ATOM 1394 C C . GLN A 1 188 ? 11.505 3.956 -30.551 1.00 98.31 188 GLN A C 1
ATOM 1396 O O . GLN A 1 188 ? 12.511 3.954 -31.255 1.00 98.31 188 GLN A O 1
ATOM 1401 N N . LEU A 1 189 ? 10.325 3.524 -30.995 1.00 98.38 189 LEU A N 1
ATOM 1402 C CA . LEU A 1 189 ? 10.042 3.104 -32.368 1.00 98.38 189 LEU A CA 1
ATOM 1403 C C . LEU A 1 189 ? 9.118 4.127 -33.023 1.00 98.38 189 LEU A C 1
ATOM 1405 O O . LEU A 1 189 ? 8.081 4.489 -32.470 1.00 98.38 189 LEU A O 1
ATOM 1409 N N . THR A 1 190 ? 9.496 4.6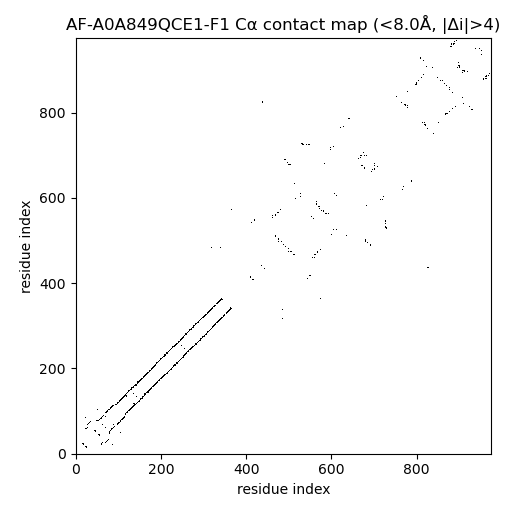15 -34.202 1.00 98.38 190 THR A N 1
ATOM 1410 C CA . THR A 1 190 ? 8.696 5.556 -34.993 1.00 98.38 190 THR A CA 1
ATOM 1411 C C . THR A 1 190 ? 8.589 5.065 -36.429 1.00 98.38 190 THR A C 1
ATOM 1413 O O . THR A 1 190 ? 9.589 5.063 -37.145 1.00 98.38 190 THR A O 1
ATOM 1416 N N . SER A 1 191 ? 7.382 4.714 -36.886 1.00 98.19 191 SER A N 1
ATOM 1417 C CA . SER A 1 191 ? 7.195 4.144 -38.238 1.00 98.19 191 SER A CA 1
ATOM 1418 C C . SER A 1 191 ? 8.028 2.878 -38.465 1.00 98.19 191 SER A C 1
ATOM 1420 O O . SER A 1 191 ? 8.646 2.735 -39.510 1.00 98.19 191 SER A O 1
ATOM 1422 N N . SER A 1 192 ? 8.085 2.012 -37.453 1.00 98.25 192 SER A N 1
ATOM 1423 C CA . SER A 1 192 ? 8.922 0.809 -37.395 1.00 98.25 192 SER A CA 1
ATOM 1424 C C . SER A 1 192 ? 8.056 -0.393 -37.041 1.00 98.25 192 SER A C 1
ATOM 1426 O O . SER A 1 192 ? 7.413 -0.381 -35.990 1.00 98.25 192 SER A O 1
ATOM 1428 N N . ASN A 1 193 ? 8.035 -1.406 -37.901 1.00 97.94 193 ASN A N 1
ATOM 1429 C CA . ASN A 1 193 ? 7.089 -2.516 -37.829 1.00 97.94 193 ASN A CA 1
ATOM 1430 C C . ASN A 1 193 ? 7.792 -3.873 -37.716 1.00 97.94 193 ASN A C 1
ATOM 1432 O O . ASN A 1 193 ? 8.926 -4.051 -38.176 1.00 97.94 193 ASN A O 1
ATOM 1436 N N . GLY A 1 194 ? 7.091 -4.858 -37.149 1.00 97.56 194 GLY A N 1
ATOM 1437 C CA . GLY A 1 194 ? 7.599 -6.230 -37.054 1.00 97.56 194 GLY A CA 1
ATOM 1438 C C . GLY A 1 194 ? 8.837 -6.378 -36.162 1.00 97.56 194 GLY A C 1
ATOM 1439 O O . GLY A 1 194 ? 9.620 -7.310 -36.342 1.00 97.56 194 GLY A O 1
ATOM 1440 N N . CYS A 1 195 ? 9.066 -5.444 -35.240 1.00 98.50 195 CYS A N 1
ATOM 1441 C CA . CYS A 1 195 ? 10.185 -5.476 -34.308 1.00 98.50 195 CYS A CA 1
ATOM 1442 C C . CYS A 1 195 ? 9.841 -6.280 -33.049 1.00 98.50 195 CYS A C 1
ATOM 1444 O O . CYS A 1 195 ? 8.692 -6.334 -32.605 1.00 98.50 195 CYS A O 1
ATOM 1446 N N . GLN A 1 196 ? 10.871 -6.851 -32.430 1.00 98.75 196 GLN A N 1
ATOM 1447 C CA . GLN A 1 196 ? 10.771 -7.613 -31.190 1.00 98.75 196 GLN A CA 1
ATOM 1448 C C . GLN A 1 196 ? 11.603 -6.939 -30.096 1.00 98.75 196 GLN A C 1
ATOM 1450 O O . GLN A 1 196 ? 12.795 -6.706 -30.276 1.00 98.75 196 GLN A O 1
ATOM 1455 N N . ILE A 1 197 ? 10.984 -6.648 -28.954 1.00 98.81 197 ILE A N 1
ATOM 1456 C CA . ILE A 1 197 ? 11.617 -6.083 -27.760 1.00 98.81 197 ILE A CA 1
ATOM 1457 C C . ILE A 1 197 ? 11.470 -7.108 -26.635 1.00 98.81 197 ILE A C 1
ATOM 1459 O O . ILE A 1 197 ? 10.378 -7.255 -26.076 1.00 98.81 197 ILE A O 1
ATOM 1463 N N . SER A 1 198 ? 12.538 -7.835 -26.309 1.00 98.62 198 SER A N 1
ATOM 1464 C CA . SER A 1 198 ? 12.494 -8.958 -25.365 1.00 98.62 198 SER A CA 1
ATOM 1465 C C . SER A 1 198 ? 13.532 -8.900 -24.250 1.00 98.62 198 SER A C 1
ATOM 1467 O O . SER A 1 198 ? 14.669 -8.493 -24.459 1.00 98.62 198 SER A O 1
ATOM 1469 N N . ASP A 1 199 ? 13.136 -9.338 -23.054 1.00 98.25 199 ASP A N 1
ATOM 1470 C CA . ASP A 1 199 ? 14.037 -9.590 -21.920 1.00 98.25 199 ASP A CA 1
ATOM 1471 C C . ASP A 1 199 ? 14.943 -8.399 -21.517 1.00 98.25 199 ASP A C 1
ATOM 1473 O O . ASP A 1 199 ? 16.008 -8.592 -20.935 1.00 98.25 199 ASP A O 1
ATOM 1477 N N . ASN A 1 200 ? 14.540 -7.154 -21.803 1.00 98.62 200 ASN A N 1
ATOM 1478 C CA . ASN A 1 200 ? 15.305 -5.952 -21.451 1.00 98.62 200 ASN A CA 1
ATOM 1479 C C . ASN A 1 200 ? 14.979 -5.461 -20.027 1.00 98.62 200 ASN A C 1
ATOM 1481 O O . ASN A 1 200 ? 13.836 -5.561 -19.568 1.00 98.62 200 ASN A O 1
ATOM 1485 N N . GLU A 1 201 ? 15.963 -4.853 -19.357 1.00 98.44 201 GLU A N 1
ATOM 1486 C CA . GLU A 1 201 ? 15.782 -4.080 -18.119 1.00 98.44 201 GLU A CA 1
ATOM 1487 C C . GLU A 1 201 ? 15.796 -2.582 -18.460 1.00 98.44 201 GLU A C 1
ATOM 1489 O O . GLU A 1 201 ? 16.820 -2.051 -18.885 1.00 98.44 201 GLU A O 1
ATOM 1494 N N . ILE A 1 202 ? 14.654 -1.904 -18.299 1.00 98.44 202 ILE A N 1
ATOM 1495 C CA . ILE A 1 202 ? 14.433 -0.512 -18.731 1.00 98.44 202 ILE A CA 1
ATOM 1496 C C . ILE A 1 202 ? 13.963 0.321 -17.542 1.00 98.44 202 ILE A C 1
ATOM 1498 O O . ILE A 1 202 ? 12.852 0.113 -17.029 1.00 98.44 202 ILE A O 1
ATOM 1502 N N . ARG A 1 203 ? 14.785 1.273 -17.089 1.00 98.06 203 ARG A N 1
ATOM 1503 C CA . ARG A 1 203 ? 14.557 1.898 -15.781 1.00 98.06 203 ARG A CA 1
ATOM 1504 C C . ARG A 1 203 ? 15.011 3.340 -15.620 1.00 98.06 203 ARG A C 1
ATOM 1506 O O . ARG A 1 203 ? 15.999 3.781 -16.195 1.00 98.06 203 ARG A O 1
ATOM 1513 N N . TRP A 1 204 ? 14.326 4.034 -14.713 1.00 95.75 204 TRP A N 1
ATOM 1514 C CA . TRP A 1 204 ? 14.686 5.383 -14.257 1.00 95.75 204 TRP A CA 1
ATOM 1515 C C . TRP A 1 204 ? 14.798 6.414 -15.382 1.00 95.75 204 TRP A C 1
ATOM 1517 O O . TRP A 1 204 ? 15.616 7.329 -15.310 1.00 95.75 204 TRP A O 1
ATOM 1527 N N . HIS A 1 205 ? 13.964 6.275 -16.412 1.00 94.50 205 HIS A N 1
ATOM 1528 C CA . HIS A 1 205 ? 13.850 7.274 -17.463 1.00 94.50 205 HIS A CA 1
ATOM 1529 C C . HIS A 1 205 ? 12.999 8.465 -17.023 1.00 94.50 205 HIS A C 1
ATOM 1531 O O . HIS A 1 205 ? 12.026 8.292 -16.283 1.00 94.50 205 HIS A O 1
ATOM 1537 N N . GLU A 1 206 ? 13.310 9.673 -17.503 1.00 95.00 206 GLU A N 1
ATOM 1538 C CA . GLU A 1 206 ? 12.538 10.873 -17.145 1.00 95.00 206 GLU A CA 1
ATOM 1539 C C . GLU A 1 206 ? 11.100 10.819 -17.690 1.00 95.00 206 GLU A C 1
ATOM 1541 O O . GLU A 1 206 ? 10.166 11.290 -17.031 1.00 95.00 206 GLU A O 1
ATOM 1546 N N . ARG A 1 207 ? 10.894 10.207 -18.866 1.00 95.38 207 ARG A N 1
ATOM 1547 C CA . ARG A 1 207 ? 9.576 10.020 -19.493 1.00 95.38 207 ARG A CA 1
ATOM 1548 C C . ARG A 1 207 ? 9.211 8.546 -19.647 1.00 95.38 207 ARG A C 1
ATOM 1550 O O . ARG A 1 207 ? 8.695 7.940 -18.706 1.00 95.38 207 ARG A O 1
ATOM 1557 N N . ASN A 1 208 ? 9.353 8.001 -20.854 1.00 96.88 208 ASN A N 1
ATOM 1558 C CA . ASN A 1 208 ? 8.816 6.695 -21.214 1.00 96.88 208 ASN A CA 1
ATOM 1559 C C . ASN A 1 208 ? 9.905 5.622 -21.133 1.00 96.88 208 ASN A C 1
ATOM 1561 O O . ASN A 1 208 ? 11.030 5.848 -21.571 1.00 96.88 208 ASN A O 1
ATOM 1565 N N . GLY A 1 209 ? 9.555 4.436 -20.633 1.00 97.75 209 GLY A N 1
ATOM 1566 C CA . GLY A 1 209 ? 10.418 3.263 -20.774 1.00 97.75 209 GLY A CA 1
ATOM 1567 C C . GLY A 1 209 ? 10.483 2.829 -22.239 1.00 97.75 209 GLY A C 1
ATOM 1568 O O . GLY A 1 209 ? 11.547 2.834 -22.850 1.00 97.75 209 GLY A O 1
ATOM 1569 N N . ILE A 1 210 ? 9.321 2.528 -22.822 1.00 98.62 210 ILE A N 1
ATOM 1570 C CA . ILE A 1 210 ? 9.155 2.177 -24.236 1.00 98.62 210 ILE A CA 1
ATOM 1571 C C . ILE A 1 210 ? 8.067 3.056 -24.868 1.00 98.62 210 ILE A C 1
ATOM 1573 O O . ILE A 1 210 ? 6.981 3.214 -24.304 1.00 98.62 210 ILE A O 1
ATOM 1577 N N . LEU A 1 211 ? 8.337 3.589 -26.059 1.00 98.44 211 LEU A N 1
ATOM 1578 C CA . LEU A 1 211 ? 7.392 4.334 -26.888 1.00 98.44 211 LEU A CA 1
ATOM 1579 C C . LEU A 1 211 ? 7.300 3.720 -28.291 1.00 98.44 211 LEU A C 1
ATOM 1581 O O . LEU A 1 211 ? 8.259 3.771 -29.057 1.00 98.44 211 LEU A O 1
ATOM 1585 N N . LEU A 1 212 ? 6.124 3.205 -28.647 1.00 98.38 212 LEU A N 1
ATOM 1586 C CA . LEU A 1 212 ? 5.764 2.804 -30.008 1.00 98.38 212 LEU A CA 1
ATOM 1587 C C . LEU A 1 212 ? 4.869 3.886 -30.621 1.00 98.38 212 LEU A C 1
ATOM 1589 O O . LEU A 1 212 ? 3.828 4.224 -30.052 1.00 98.38 212 LEU A O 1
ATOM 1593 N N . ASN A 1 213 ? 5.281 4.458 -31.750 1.00 98.19 213 ASN A N 1
ATOM 1594 C CA . ASN A 1 213 ? 4.551 5.523 -32.432 1.00 98.19 213 ASN A CA 1
ATOM 1595 C C . ASN A 1 213 ? 4.440 5.230 -33.932 1.00 98.19 213 ASN A C 1
ATOM 1597 O O . ASN A 1 213 ? 5.463 5.164 -34.621 1.00 98.19 213 ASN A O 1
ATOM 1601 N N . ASN A 1 214 ? 3.215 5.084 -34.443 1.00 98.06 214 ASN A N 1
ATOM 1602 C CA . ASN A 1 214 ? 2.963 4.642 -35.817 1.00 98.06 214 ASN A CA 1
ATOM 1603 C C . ASN A 1 214 ? 3.732 3.344 -36.146 1.00 98.06 214 ASN A C 1
ATOM 1605 O O . ASN A 1 214 ? 4.438 3.281 -37.142 1.00 98.06 214 ASN A O 1
ATOM 1609 N N . ALA A 1 215 ? 3.718 2.371 -35.235 1.00 97.69 215 ALA A N 1
ATOM 1610 C CA . ALA A 1 215 ? 4.591 1.200 -35.221 1.00 97.69 215 ALA A CA 1
ATOM 1611 C C . ALA A 1 215 ? 3.749 -0.074 -35.033 1.00 97.69 215 ALA A C 1
ATOM 1613 O O . ALA A 1 215 ? 3.399 -0.456 -33.911 1.00 97.69 215 ALA A O 1
ATOM 1614 N N . ASP A 1 216 ? 3.407 -0.717 -36.141 1.00 98.19 216 ASP A N 1
ATOM 1615 C CA . ASP A 1 216 ? 2.471 -1.835 -36.211 1.00 98.19 216 ASP A CA 1
ATOM 1616 C C . ASP A 1 216 ? 3.165 -3.199 -36.049 1.00 98.19 216 ASP A C 1
ATOM 1618 O O . ASP A 1 216 ? 4.351 -3.366 -36.344 1.00 98.19 216 ASP A O 1
ATOM 1622 N N . ASP A 1 217 ? 2.394 -4.193 -35.602 1.00 98.25 217 ASP A N 1
ATOM 1623 C CA . ASP A 1 217 ? 2.789 -5.608 -35.559 1.00 98.25 217 ASP A CA 1
ATOM 1624 C C . ASP A 1 217 ? 4.101 -5.886 -34.788 1.00 98.25 217 ASP A C 1
ATOM 1626 O O . ASP A 1 217 ? 4.880 -6.762 -35.163 1.00 98.25 217 ASP A O 1
ATOM 1630 N N . ASN A 1 218 ? 4.371 -5.143 -33.707 1.00 98.50 218 ASN A N 1
ATOM 1631 C CA . ASN A 1 218 ? 5.543 -5.354 -32.852 1.00 98.50 218 ASN A CA 1
ATOM 1632 C C . ASN A 1 218 ? 5.233 -6.243 -31.640 1.00 98.50 218 ASN A C 1
ATOM 1634 O O . ASN A 1 218 ? 4.112 -6.273 -31.120 1.00 98.50 218 ASN A O 1
ATOM 1638 N N . GLU A 1 219 ? 6.268 -6.912 -31.136 1.00 98.75 219 GLU A N 1
ATOM 1639 C CA . GLU A 1 219 ? 6.206 -7.785 -29.964 1.00 98.75 219 GLU A CA 1
ATOM 1640 C C . GLU A 1 219 ? 7.033 -7.215 -28.801 1.00 98.75 219 GLU A C 1
ATOM 1642 O O . GLU A 1 219 ? 8.222 -6.945 -28.943 1.00 98.75 219 GLU A O 1
ATOM 1647 N N . VAL A 1 220 ? 6.422 -7.064 -27.624 1.00 98.75 220 VAL A N 1
ATOM 1648 C CA . VAL A 1 220 ? 7.074 -6.640 -26.374 1.00 98.75 220 VAL A CA 1
ATOM 1649 C C . VAL A 1 220 ? 6.920 -7.767 -25.354 1.00 98.75 220 VAL A C 1
ATOM 1651 O O . VAL A 1 220 ? 5.816 -8.007 -24.863 1.00 98.75 220 VAL A O 1
ATOM 1654 N N . ILE A 1 221 ? 7.995 -8.498 -25.052 1.00 98.75 221 ILE A N 1
ATOM 1655 C CA . ILE A 1 221 ? 7.922 -9.785 -24.339 1.00 98.75 221 ILE A CA 1
ATOM 1656 C C . ILE A 1 221 ? 8.894 -9.837 -23.154 1.00 98.75 221 ILE A C 1
ATOM 1658 O O . ILE A 1 221 ? 10.084 -9.606 -23.321 1.00 98.75 221 ILE A O 1
ATOM 1662 N N . GLY A 1 222 ? 8.419 -10.198 -21.960 1.00 98.00 222 GLY A N 1
ATOM 1663 C CA . GLY A 1 222 ? 9.306 -10.557 -20.840 1.00 98.00 222 GLY A CA 1
ATOM 1664 C C . GLY A 1 222 ? 10.186 -9.426 -20.285 1.00 98.00 222 GLY A C 1
ATOM 1665 O O . GLY A 1 222 ? 11.120 -9.693 -19.536 1.00 98.00 222 GLY A O 1
ATOM 1666 N N . ASN A 1 223 ? 9.912 -8.162 -20.617 1.00 98.69 223 ASN A N 1
ATOM 1667 C CA . ASN A 1 223 ? 10.736 -7.032 -20.183 1.00 98.69 223 ASN A CA 1
ATOM 1668 C C . ASN A 1 223 ? 10.437 -6.626 -18.732 1.00 98.69 223 ASN A C 1
ATOM 1670 O O . ASN A 1 223 ? 9.293 -6.696 -18.263 1.00 98.69 223 ASN A O 1
ATOM 1674 N N . LEU A 1 224 ? 11.461 -6.121 -18.044 1.00 98.44 224 LEU A N 1
ATOM 1675 C CA . LEU A 1 224 ? 11.363 -5.498 -16.727 1.00 98.44 224 LEU A CA 1
ATOM 1676 C C . LEU A 1 224 ? 11.435 -3.972 -16.881 1.00 98.44 224 LEU A C 1
ATOM 1678 O O . LEU A 1 224 ? 12.500 -3.414 -17.128 1.00 98.44 224 LEU A O 1
ATOM 1682 N N . ILE A 1 225 ? 10.295 -3.295 -16.735 1.00 98.50 225 ILE A N 1
ATOM 1683 C CA . ILE A 1 225 ? 10.142 -1.862 -17.019 1.00 98.50 225 ILE A CA 1
ATOM 1684 C C . ILE A 1 225 ? 9.727 -1.135 -15.740 1.00 98.50 225 ILE A C 1
ATOM 1686 O O . ILE A 1 225 ? 8.570 -1.244 -15.308 1.00 98.50 225 ILE A O 1
ATOM 1690 N N . HIS A 1 226 ? 10.649 -0.389 -15.122 1.00 97.38 226 HIS A N 1
ATOM 1691 C CA . HIS A 1 226 ? 10.390 0.154 -13.789 1.00 97.38 226 HIS A CA 1
ATOM 1692 C C . HIS A 1 226 ? 10.963 1.533 -13.460 1.00 97.38 226 HIS A C 1
ATOM 1694 O O . HIS A 1 226 ? 12.016 1.936 -13.938 1.00 97.38 226 HIS A O 1
ATOM 1700 N N . GLY A 1 227 ? 10.275 2.265 -12.580 1.00 95.56 227 GLY A N 1
ATOM 1701 C CA . GLY A 1 227 ? 10.762 3.548 -12.066 1.00 95.56 227 GLY A CA 1
ATOM 1702 C C . GLY A 1 227 ? 10.816 4.683 -13.096 1.00 95.56 227 GLY A C 1
ATOM 1703 O O . GLY A 1 227 ? 11.584 5.619 -12.899 1.00 95.56 227 GLY A O 1
ATOM 1704 N N . ASN A 1 228 ? 10.055 4.604 -14.195 1.00 96.12 228 ASN A N 1
ATOM 1705 C CA . ASN A 1 228 ? 10.045 5.626 -15.249 1.00 96.12 228 ASN A CA 1
ATOM 1706 C C . ASN A 1 228 ? 9.043 6.757 -14.944 1.00 96.12 228 ASN A C 1
ATOM 1708 O O . ASN A 1 228 ? 7.911 6.511 -14.506 1.00 96.12 228 ASN A O 1
ATOM 1712 N N . GLY A 1 229 ? 9.446 8.003 -15.206 1.00 94.56 229 GLY A N 1
ATOM 1713 C CA . GLY A 1 229 ? 8.756 9.222 -14.772 1.00 94.56 229 GLY A CA 1
ATOM 1714 C C . GLY A 1 229 ? 7.411 9.509 -15.447 1.00 94.56 229 GLY A C 1
ATOM 1715 O O . GLY A 1 229 ? 6.626 10.300 -14.921 1.00 94.56 229 GLY A O 1
ATOM 1716 N N . TRP A 1 230 ? 7.089 8.853 -16.570 1.00 94.44 230 TRP A N 1
ATOM 1717 C CA . TRP A 1 230 ? 5.807 9.018 -17.267 1.00 94.44 230 TRP A CA 1
ATOM 1718 C C . TRP A 1 230 ? 5.065 7.702 -17.537 1.00 94.44 230 TRP A C 1
ATOM 1720 O O . TRP A 1 230 ? 4.025 7.462 -16.918 1.00 94.44 230 TRP A O 1
ATOM 1730 N N . THR A 1 231 ? 5.499 6.874 -18.484 1.00 96.81 231 THR A N 1
ATOM 1731 C CA . THR A 1 231 ? 4.794 5.624 -18.827 1.00 96.81 231 THR A CA 1
ATOM 1732 C C . THR A 1 231 ? 5.802 4.500 -18.995 1.00 96.81 231 THR A C 1
ATOM 1734 O O . THR A 1 231 ? 6.831 4.694 -19.630 1.00 96.81 231 THR A O 1
ATOM 1737 N N . GLY A 1 232 ? 5.515 3.313 -18.461 1.00 97.75 232 GLY A N 1
ATOM 1738 C CA . GLY A 1 232 ? 6.329 2.130 -18.728 1.00 97.75 232 GLY A CA 1
ATOM 1739 C C . GLY A 1 232 ? 6.337 1.798 -20.223 1.00 97.75 232 GLY A C 1
ATOM 1740 O O . GLY A 1 232 ? 7.391 1.816 -20.848 1.00 97.75 232 GLY A O 1
ATOM 1741 N N . LEU A 1 233 ? 5.155 1.580 -20.807 1.00 98.56 233 LEU A N 1
ATOM 1742 C CA . LEU A 1 233 ? 4.965 1.391 -22.251 1.00 98.56 233 LEU A CA 1
ATOM 1743 C C . LEU A 1 233 ? 3.840 2.281 -22.786 1.00 98.56 233 LEU A C 1
ATOM 1745 O O . LEU A 1 233 ? 2.691 2.173 -22.352 1.00 98.56 233 LEU A O 1
ATOM 1749 N N . GLN A 1 234 ? 4.157 3.123 -23.766 1.00 98.44 234 GLN A N 1
ATOM 1750 C CA . GLN A 1 234 ? 3.181 3.886 -24.536 1.00 98.44 234 GLN A CA 1
ATOM 1751 C C . GLN A 1 234 ? 3.118 3.366 -25.975 1.00 98.44 234 GLN A C 1
ATOM 1753 O O . GLN A 1 234 ? 4.147 3.230 -26.629 1.00 98.44 234 GLN A O 1
ATOM 1758 N N . ILE A 1 235 ? 1.907 3.132 -26.475 1.00 98.38 235 ILE A N 1
ATOM 1759 C CA . ILE A 1 235 ? 1.625 2.763 -27.865 1.00 98.38 235 ILE A CA 1
ATOM 1760 C C . ILE A 1 235 ? 0.664 3.815 -28.428 1.00 98.38 235 ILE A C 1
ATOM 1762 O O . ILE A 1 235 ? -0.392 4.059 -27.840 1.00 98.38 235 ILE A O 1
ATOM 1766 N N . SER A 1 236 ? 1.060 4.480 -29.514 1.00 98.25 236 SER A N 1
ATOM 1767 C CA . SER A 1 236 ? 0.310 5.580 -30.139 1.00 98.25 236 SER A CA 1
ATOM 1768 C C . SER A 1 236 ? 0.147 5.341 -31.636 1.00 98.25 236 SER A C 1
ATOM 1770 O O . SER A 1 236 ? 1.131 5.001 -32.295 1.00 98.25 236 SER A O 1
ATOM 1772 N N . ASP A 1 237 ? -1.065 5.519 -32.166 1.00 97.81 237 ASP A N 1
ATOM 1773 C CA . ASP A 1 237 ? -1.375 5.382 -33.600 1.00 97.81 237 ASP A CA 1
ATOM 1774 C C . ASP A 1 237 ? -0.855 4.058 -34.199 1.00 97.81 237 ASP A C 1
ATOM 1776 O O . ASP A 1 237 ? -0.297 4.036 -35.292 1.00 97.81 237 ASP A O 1
ATOM 1780 N N . SER A 1 238 ? -0.941 2.960 -33.442 1.00 97.12 238 SER A N 1
ATOM 1781 C CA . SER A 1 238 ? -0.310 1.680 -33.791 1.00 97.12 238 SER A CA 1
ATOM 1782 C C . SER A 1 238 ? -1.243 0.492 -33.559 1.00 97.12 238 SER A C 1
ATOM 1784 O O . SER A 1 238 ? -2.036 0.473 -32.611 1.00 97.12 238 SER A O 1
ATOM 1786 N N . HIS A 1 239 ? -1.114 -0.541 -34.384 1.00 97.00 239 HIS A N 1
ATOM 1787 C CA . HIS A 1 239 ? -2.089 -1.619 -34.513 1.00 97.00 239 HIS A CA 1
ATOM 1788 C C . HIS A 1 239 ? -1.422 -2.996 -34.479 1.00 97.00 239 HIS A C 1
ATOM 1790 O O . HIS A 1 239 ? -0.243 -3.141 -34.790 1.00 97.00 239 HIS A O 1
ATOM 1796 N N . GLY A 1 240 ? -2.178 -4.018 -34.069 1.00 96.88 240 GLY A N 1
ATOM 1797 C CA . GLY A 1 240 ? -1.714 -5.413 -34.127 1.00 96.88 240 GLY A CA 1
ATOM 1798 C C . GLY A 1 240 ? -0.550 -5.763 -33.189 1.00 96.88 240 GLY A C 1
ATOM 1799 O O . GLY A 1 240 ? 0.051 -6.822 -33.330 1.00 96.88 240 GLY A O 1
ATOM 1800 N N . ASN A 1 241 ? -0.227 -4.906 -32.216 1.00 98.38 241 ASN A N 1
ATOM 1801 C CA . ASN A 1 241 ? 0.907 -5.121 -31.316 1.00 98.38 241 ASN A CA 1
ATOM 1802 C C . ASN A 1 241 ? 0.611 -6.184 -30.242 1.00 98.38 241 ASN A C 1
ATOM 1804 O O . ASN A 1 241 ? -0.523 -6.327 -29.771 1.00 98.38 241 ASN A O 1
ATOM 1808 N N . LEU A 1 242 ? 1.648 -6.889 -29.792 1.00 98.62 242 LEU A N 1
ATOM 1809 C CA . LEU A 1 242 ? 1.556 -7.965 -28.808 1.00 98.62 242 LEU A CA 1
ATOM 1810 C C . LEU A 1 242 ? 2.458 -7.689 -27.601 1.00 98.62 242 LEU A C 1
ATOM 1812 O O . LEU A 1 242 ? 3.663 -7.526 -27.737 1.00 98.62 242 LEU A O 1
ATOM 1816 N N . VAL A 1 243 ? 1.879 -7.663 -26.401 1.00 98.75 243 VAL A N 1
ATOM 1817 C CA . VAL A 1 243 ? 2.581 -7.365 -25.145 1.00 98.75 243 VAL A CA 1
ATOM 1818 C C . VAL A 1 243 ? 2.378 -8.532 -24.179 1.00 98.75 243 VAL A C 1
ATOM 1820 O O . VAL A 1 243 ? 1.272 -8.714 -23.660 1.00 98.75 243 VAL A O 1
ATOM 1823 N N . ILE A 1 244 ? 3.411 -9.342 -23.939 1.00 98.50 244 ILE A N 1
ATOM 1824 C CA . ILE A 1 244 ? 3.302 -10.605 -23.185 1.00 98.50 244 ILE A CA 1
ATOM 1825 C C . ILE A 1 244 ? 4.281 -10.668 -22.009 1.00 98.50 244 ILE A C 1
ATOM 1827 O O . ILE A 1 244 ? 5.465 -10.390 -22.170 1.00 98.50 244 ILE A O 1
ATOM 1831 N N . ASP A 1 245 ? 3.794 -11.103 -20.843 1.00 98.06 245 ASP A N 1
ATOM 1832 C CA . ASP A 1 245 ? 4.605 -11.477 -19.671 1.00 98.06 245 ASP A CA 1
ATOM 1833 C C . ASP A 1 245 ? 5.617 -10.401 -19.210 1.00 98.06 245 ASP A C 1
ATOM 1835 O O . ASP A 1 245 ? 6.645 -10.705 -18.607 1.00 98.06 245 ASP A O 1
ATOM 1839 N N . ASN A 1 246 ? 5.324 -9.119 -19.451 1.00 98.69 246 ASN A N 1
ATOM 1840 C CA . ASN A 1 246 ? 6.161 -8.006 -18.998 1.00 98.69 246 ASN A CA 1
ATOM 1841 C C . ASN A 1 246 ? 5.824 -7.597 -17.558 1.00 98.69 246 ASN A C 1
ATOM 1843 O O . ASN A 1 246 ? 4.688 -7.745 -17.085 1.00 98.69 246 ASN A O 1
ATOM 1847 N N . GLN A 1 247 ? 6.803 -7.005 -16.877 1.00 98.12 247 GLN A N 1
ATOM 1848 C CA . GLN A 1 247 ? 6.664 -6.459 -15.529 1.00 98.12 247 GLN A CA 1
ATOM 1849 C C . GLN A 1 247 ? 6.767 -4.931 -15.558 1.00 98.12 247 GLN A C 1
ATOM 1851 O O . GLN A 1 247 ? 7.829 -4.382 -15.829 1.00 98.12 247 GLN A O 1
ATOM 1856 N N . PHE A 1 248 ? 5.666 -4.249 -15.237 1.00 97.88 248 PHE A N 1
ATOM 1857 C CA . PHE A 1 248 ? 5.574 -2.789 -15.171 1.00 97.88 248 PHE A CA 1
ATOM 1858 C C . PHE A 1 248 ? 5.434 -2.335 -13.718 1.00 97.88 248 PHE A C 1
ATOM 1860 O O . PHE A 1 248 ? 4.332 -2.399 -13.151 1.00 97.88 248 PHE A O 1
ATOM 1867 N N . THR A 1 249 ? 6.523 -1.876 -13.101 1.00 96.25 249 THR A N 1
ATOM 1868 C CA . THR A 1 249 ? 6.535 -1.534 -11.670 1.00 96.25 249 THR A CA 1
ATOM 1869 C C . THR A 1 249 ? 6.999 -0.106 -11.399 1.00 96.25 249 THR A C 1
ATOM 1871 O O . THR A 1 249 ? 7.897 0.400 -12.051 1.00 96.25 249 THR A O 1
ATOM 1874 N N . GLU A 1 250 ? 6.374 0.584 -10.444 1.00 94.44 250 GLU A N 1
ATOM 1875 C CA . GLU A 1 250 ? 6.830 1.915 -9.985 1.00 94.44 250 GLU A CA 1
ATOM 1876 C C . GLU A 1 250 ? 6.968 2.990 -11.091 1.00 94.44 250 GLU A C 1
ATOM 1878 O O . GLU A 1 250 ? 7.690 3.967 -10.921 1.00 94.44 250 GLU A O 1
ATOM 1883 N N . ASN A 1 251 ? 6.276 2.849 -12.227 1.00 96.19 251 ASN A N 1
ATOM 1884 C CA . ASN A 1 251 ? 6.205 3.898 -13.249 1.00 96.19 251 ASN A CA 1
ATOM 1885 C C . ASN A 1 251 ? 5.061 4.866 -12.926 1.00 96.19 251 ASN A C 1
ATOM 1887 O O . ASN A 1 251 ? 4.120 4.505 -12.214 1.00 96.19 251 ASN A O 1
ATOM 1891 N N . TYR A 1 252 ? 5.045 6.068 -13.505 1.00 94.69 252 TYR A N 1
ATOM 1892 C CA . TYR A 1 252 ? 3.888 6.953 -13.315 1.00 94.69 252 TYR A CA 1
ATOM 1893 C C . TYR A 1 252 ? 2.594 6.362 -13.920 1.00 94.69 252 TYR A C 1
ATOM 1895 O O . TYR A 1 252 ? 1.532 6.373 -13.290 1.00 94.69 252 TYR A O 1
ATOM 1903 N N . ARG A 1 253 ? 2.670 5.746 -15.104 1.00 95.81 253 ARG A N 1
ATOM 1904 C CA . ARG A 1 253 ? 1.642 4.859 -15.679 1.00 95.81 253 ARG A CA 1
ATOM 1905 C C . ARG A 1 253 ? 2.273 3.542 -16.106 1.00 95.81 253 ARG A C 1
ATOM 1907 O O . ARG A 1 253 ? 3.392 3.550 -16.602 1.00 95.81 253 ARG A O 1
ATOM 1914 N N . GLY A 1 254 ? 1.550 2.434 -15.971 1.00 96.94 254 GLY A N 1
ATOM 1915 C CA . GLY A 1 254 ? 2.033 1.136 -16.448 1.00 96.94 254 GLY A CA 1
ATOM 1916 C C . GLY A 1 254 ? 2.050 1.073 -17.978 1.00 96.94 254 GLY A C 1
ATOM 1917 O O . GLY A 1 254 ? 3.109 1.171 -18.594 1.00 96.94 254 GLY A O 1
ATOM 1918 N N . VAL A 1 255 ? 0.863 0.966 -18.582 1.00 98.38 255 VAL A N 1
ATOM 1919 C CA . VAL A 1 255 ? 0.681 0.905 -20.042 1.00 98.38 255 VAL A CA 1
ATOM 1920 C C . VAL A 1 255 ? -0.346 1.934 -20.514 1.00 98.38 255 VAL A C 1
ATOM 1922 O O . VAL A 1 255 ? -1.392 2.116 -19.881 1.00 98.38 255 VAL A O 1
ATOM 1925 N N . TRP A 1 256 ? -0.075 2.589 -21.642 1.00 98.25 256 TRP A N 1
ATOM 1926 C CA . TRP A 1 256 ? -0.990 3.537 -22.274 1.00 98.25 256 TRP A CA 1
ATOM 1927 C C . TRP A 1 256 ? -1.135 3.276 -23.779 1.00 98.25 256 TRP A C 1
ATOM 1929 O O . TRP A 1 256 ? -0.168 3.402 -24.523 1.00 98.25 256 TRP A O 1
ATOM 1939 N N . LEU A 1 257 ? -2.357 2.957 -24.216 1.00 98.38 257 LEU A N 1
ATOM 1940 C CA . LEU A 1 257 ? -2.762 2.886 -25.623 1.00 98.38 257 LEU A CA 1
ATOM 1941 C C . LEU A 1 257 ? -3.498 4.172 -26.030 1.00 98.38 257 LEU A C 1
ATOM 1943 O O . LEU A 1 257 ? -4.405 4.614 -25.312 1.00 98.38 257 LEU A O 1
ATOM 1947 N N . THR A 1 258 ? -3.114 4.768 -27.158 1.00 98.31 258 THR A N 1
ATOM 1948 C CA . THR A 1 258 ? -3.790 5.930 -27.759 1.00 98.31 258 THR A CA 1
ATOM 1949 C C . THR A 1 258 ? -3.987 5.700 -29.249 1.00 98.31 258 THR A C 1
ATOM 1951 O O . THR A 1 258 ? -3.012 5.418 -29.939 1.00 98.31 258 THR A O 1
ATOM 1954 N N . ASP A 1 259 ? -5.227 5.802 -29.731 1.00 97.88 259 ASP A N 1
ATOM 1955 C CA . ASP A 1 259 ? -5.568 5.599 -31.147 1.00 97.88 259 ASP A CA 1
ATOM 1956 C C . ASP A 1 259 ? -5.046 4.244 -31.689 1.00 97.88 259 ASP A C 1
ATOM 1958 O O . ASP A 1 259 ? -4.449 4.155 -32.756 1.00 97.88 259 ASP A O 1
ATOM 1962 N N . CYS A 1 260 ? -5.217 3.169 -30.905 1.00 96.88 260 CYS A N 1
ATOM 1963 C CA . CYS A 1 260 ? -4.737 1.817 -31.228 1.00 96.88 260 CYS A CA 1
ATOM 1964 C C . CYS A 1 260 ? -5.887 0.842 -31.509 1.00 96.88 260 CYS A C 1
ATOM 1966 O O . CYS A 1 260 ? -6.928 0.904 -30.848 1.00 96.88 260 CYS A O 1
ATOM 1968 N N . SER A 1 261 ? -5.668 -0.144 -32.385 1.00 97.06 261 SER A N 1
ATOM 1969 C CA . SER A 1 261 ? -6.620 -1.251 -32.560 1.00 97.06 261 SER A CA 1
ATOM 1970 C C . SER A 1 261 ? -5.971 -2.613 -32.746 1.00 97.06 261 SER A C 1
ATOM 1972 O O . SER A 1 261 ? -4.906 -2.724 -33.352 1.00 97.06 261 SER A O 1
ATOM 1974 N N . GLY A 1 262 ? -6.644 -3.667 -32.282 1.00 96.19 262 GLY A N 1
ATOM 1975 C CA . GLY A 1 262 ? -6.167 -5.043 -32.438 1.00 96.19 262 GLY A CA 1
ATOM 1976 C C . GLY A 1 262 ? -4.933 -5.387 -31.596 1.00 96.19 262 GLY A C 1
ATOM 1977 O O . GLY A 1 262 ? -4.329 -6.433 -31.816 1.00 96.19 262 GLY A O 1
ATOM 1978 N N . THR A 1 263 ? -4.554 -4.542 -30.635 1.00 97.69 263 THR A N 1
ATOM 1979 C CA . THR A 1 263 ? -3.428 -4.788 -29.725 1.00 97.69 263 THR A CA 1
ATOM 1980 C C . THR A 1 263 ? -3.829 -5.792 -28.639 1.00 97.69 263 THR A C 1
ATOM 1982 O O . THR A 1 263 ? -4.953 -5.765 -28.122 1.00 97.69 263 THR A O 1
ATOM 1985 N N . SER A 1 264 ? -2.912 -6.686 -28.260 1.00 98.12 264 SER A N 1
ATOM 1986 C CA . SER A 1 264 ? -3.141 -7.712 -27.240 1.00 98.12 264 SER A CA 1
ATOM 1987 C C . SER A 1 264 ? -2.151 -7.616 -26.081 1.00 98.12 264 SER A C 1
ATOM 1989 O O . SER A 1 264 ? -0.943 -7.653 -26.286 1.00 98.12 264 SER A O 1
ATOM 1991 N N . LEU A 1 265 ? -2.663 -7.534 -24.849 1.00 98.44 265 LEU A N 1
ATOM 1992 C CA . LEU A 1 265 ? -1.878 -7.605 -23.616 1.00 98.44 265 LEU A CA 1
ATOM 1993 C C . LEU A 1 265 ? -2.200 -8.915 -22.891 1.00 98.44 265 LEU A C 1
ATOM 1995 O O . LEU A 1 265 ? -3.347 -9.119 -22.483 1.00 98.44 265 LEU A O 1
ATOM 1999 N N . GLN A 1 266 ? -1.209 -9.785 -22.693 1.00 98.25 266 GLN A N 1
ATOM 2000 C CA . GLN A 1 266 ? -1.411 -11.105 -22.089 1.00 98.25 266 GLN A CA 1
ATOM 2001 C C . GLN A 1 266 ? -0.420 -11.386 -20.956 1.00 98.25 266 GLN A C 1
ATOM 2003 O O . GLN A 1 266 ? 0.779 -11.199 -21.121 1.00 98.25 266 GLN A O 1
ATOM 2008 N N . GLY A 1 267 ? -0.908 -11.847 -19.802 1.00 96.88 267 GLY A N 1
ATOM 2009 C CA . GLY A 1 267 ? -0.034 -12.316 -18.713 1.00 96.88 267 GLY A CA 1
ATOM 2010 C C . GLY A 1 267 ? 0.852 -11.244 -18.057 1.00 96.88 267 GLY A C 1
ATOM 2011 O O . GLY A 1 267 ? 1.706 -11.571 -17.240 1.00 96.88 267 GLY A O 1
ATOM 2012 N N . ASN A 1 268 ? 0.655 -9.956 -18.361 1.00 98.31 268 ASN A N 1
ATOM 2013 C CA . ASN A 1 268 ? 1.515 -8.894 -17.838 1.00 98.31 268 ASN A CA 1
ATOM 2014 C C . ASN A 1 268 ? 1.219 -8.596 -16.364 1.00 98.31 268 ASN A C 1
ATOM 2016 O O . ASN A 1 268 ? 0.069 -8.643 -15.911 1.00 98.31 268 ASN A O 1
ATOM 2020 N N . ASN A 1 269 ? 2.254 -8.199 -15.629 1.00 96.62 269 ASN A N 1
ATOM 2021 C CA . ASN A 1 269 ? 2.168 -7.811 -14.227 1.00 96.62 269 ASN A CA 1
ATOM 2022 C C . ASN A 1 269 ? 2.404 -6.301 -14.069 1.00 96.62 269 ASN A C 1
ATOM 2024 O O . ASN A 1 269 ? 3.504 -5.813 -14.303 1.00 96.62 269 ASN A O 1
ATOM 2028 N N . LEU A 1 270 ? 1.378 -5.557 -13.652 1.00 97.31 270 LEU A N 1
ATOM 2029 C CA . LEU A 1 270 ? 1.407 -4.105 -13.475 1.00 97.31 270 LEU A CA 1
ATOM 2030 C C . LEU A 1 270 ? 1.170 -3.752 -12.004 1.00 97.31 270 LEU A C 1
ATOM 2032 O O . LEU A 1 270 ? 0.027 -3.774 -11.526 1.00 97.31 270 LEU A O 1
ATOM 2036 N N . THR A 1 271 ? 2.237 -3.415 -11.277 1.00 92.88 271 THR A N 1
ATOM 2037 C CA . THR A 1 271 ? 2.176 -3.240 -9.817 1.00 92.88 271 THR A CA 1
ATOM 2038 C C . THR A 1 271 ? 2.764 -1.921 -9.342 1.00 92.88 271 THR A C 1
ATOM 2040 O O . THR A 1 271 ? 3.898 -1.596 -9.673 1.00 92.88 271 THR A O 1
ATOM 2043 N N . GLY A 1 272 ? 2.037 -1.200 -8.487 1.00 88.31 272 GLY A N 1
ATOM 2044 C CA . GLY A 1 272 ? 2.577 -0.014 -7.811 1.00 88.31 272 GLY A CA 1
ATOM 2045 C C . GLY A 1 272 ? 2.869 1.179 -8.727 1.00 88.31 272 GLY A C 1
ATOM 2046 O O . GLY A 1 272 ? 3.684 2.019 -8.366 1.00 88.31 272 GLY A O 1
ATOM 2047 N N . ASN A 1 273 ? 2.233 1.268 -9.900 1.00 92.88 273 ASN A N 1
ATOM 2048 C CA . ASN A 1 273 ? 2.364 2.436 -10.774 1.00 92.88 273 ASN A CA 1
ATOM 2049 C C . ASN A 1 273 ? 1.576 3.631 -10.197 1.00 92.88 273 ASN A C 1
ATOM 2051 O O . ASN A 1 273 ? 0.444 3.466 -9.730 1.00 92.88 273 ASN A O 1
ATOM 2055 N N . GLU A 1 274 ? 2.151 4.834 -10.228 1.00 92.69 274 GLU A N 1
ATOM 2056 C CA . GLU A 1 274 ? 1.720 5.974 -9.403 1.00 92.69 274 GLU A CA 1
ATOM 2057 C C . GLU A 1 274 ? 0.303 6.478 -9.726 1.00 92.69 274 GLU A C 1
ATOM 2059 O O . GLU A 1 274 ? -0.458 6.810 -8.817 1.00 92.69 274 GLU A O 1
ATOM 2064 N N . ALA A 1 275 ? -0.083 6.530 -11.004 1.00 90.94 275 ALA A N 1
ATOM 2065 C CA . ALA A 1 275 ? -1.350 7.114 -11.442 1.00 90.94 275 ALA A CA 1
ATOM 2066 C C . ALA A 1 275 ? -2.367 6.075 -11.929 1.00 90.94 275 ALA A C 1
ATOM 2068 O O . ALA A 1 275 ? -3.472 5.996 -11.383 1.00 90.94 275 ALA A O 1
ATOM 2069 N N . VAL A 1 276 ? -2.031 5.323 -12.982 1.00 93.25 276 VAL A N 1
ATOM 2070 C CA . VAL A 1 276 ? -2.940 4.372 -13.647 1.00 93.25 276 VAL A CA 1
ATOM 2071 C C . VAL A 1 276 ? -2.165 3.123 -14.060 1.00 93.25 276 VAL A C 1
ATOM 2073 O O . VAL A 1 276 ? -1.053 3.235 -14.573 1.00 93.25 276 VAL A O 1
ATOM 2076 N N . GLY A 1 277 ? -2.755 1.941 -13.859 1.00 94.69 277 GLY A N 1
ATOM 2077 C CA . GLY A 1 277 ? -2.173 0.683 -14.338 1.00 94.69 277 GLY A CA 1
ATOM 2078 C C . GLY A 1 277 ? -2.195 0.610 -15.864 1.00 94.69 277 GLY A C 1
ATOM 2079 O O . GLY A 1 277 ? -1.147 0.608 -16.501 1.00 94.69 277 GLY A O 1
ATOM 2080 N N . VAL A 1 278 ? -3.396 0.612 -16.445 1.00 97.50 278 VAL A N 1
ATOM 2081 C CA . VAL A 1 278 ? -3.625 0.575 -17.897 1.00 97.50 278 VAL A CA 1
ATOM 2082 C C . VAL A 1 278 ? -4.572 1.699 -18.319 1.00 97.50 278 VAL A C 1
ATOM 2084 O O . VAL A 1 278 ? -5.645 1.855 -17.735 1.00 97.50 278 VAL A O 1
ATOM 2087 N N . ARG A 1 279 ? -4.218 2.459 -19.359 1.00 97.38 279 ARG A N 1
ATOM 2088 C CA . ARG A 1 279 ? -5.089 3.478 -19.963 1.00 97.38 279 ARG A CA 1
ATOM 2089 C C . ARG A 1 279 ? -5.303 3.215 -21.451 1.00 97.38 279 ARG A C 1
ATOM 2091 O O . ARG A 1 279 ? -4.337 2.986 -22.169 1.00 97.38 279 ARG A O 1
ATOM 2098 N N . LEU A 1 280 ? -6.551 3.319 -21.898 1.00 98.06 280 LEU A N 1
ATOM 2099 C CA . LEU A 1 280 ? -6.949 3.331 -23.302 1.00 98.06 280 LEU A CA 1
ATOM 2100 C C . LEU A 1 280 ? -7.612 4.671 -23.622 1.00 98.06 280 LEU A C 1
ATOM 2102 O O . LEU A 1 280 ? -8.554 5.084 -22.935 1.00 98.06 280 LEU A O 1
ATOM 2106 N N . THR A 1 281 ? -7.136 5.321 -24.677 1.00 98.19 281 THR A N 1
ATOM 2107 C CA . THR A 1 281 ? -7.718 6.540 -25.237 1.00 98.19 281 THR A CA 1
ATOM 2108 C C . THR A 1 281 ? -7.998 6.291 -26.710 1.00 98.19 281 THR A C 1
ATOM 2110 O O . THR A 1 281 ? -7.071 5.997 -27.454 1.00 98.19 281 THR A O 1
ATOM 2113 N N . ASP A 1 282 ? -9.265 6.368 -27.121 1.00 97.88 282 ASP A N 1
ATOM 2114 C CA . ASP A 1 282 ? -9.673 6.166 -28.521 1.00 97.88 282 ASP A CA 1
ATOM 2115 C C . ASP A 1 282 ? -9.133 4.863 -29.126 1.00 97.88 282 ASP A C 1
ATOM 2117 O O . ASP A 1 282 ? -8.734 4.808 -30.280 1.00 97.88 282 ASP A O 1
ATOM 2121 N N . SER A 1 283 ? -9.056 3.814 -28.303 1.00 98.12 283 SER A N 1
ATOM 2122 C CA . SER A 1 283 ? -8.458 2.541 -28.690 1.00 98.12 283 SER A CA 1
ATOM 2123 C C . SER A 1 283 ? -9.518 1.448 -28.702 1.00 98.12 283 SER A C 1
ATOM 2125 O O . SER A 1 283 ? -10.083 1.093 -27.660 1.00 98.12 283 SER A O 1
ATOM 2127 N N . ASP A 1 284 ? -9.784 0.916 -29.887 1.00 97.56 284 ASP A N 1
ATOM 2128 C CA . ASP A 1 284 ? -10.902 0.015 -30.145 1.00 97.56 284 ASP A CA 1
ATOM 2129 C C . ASP A 1 284 ? -10.421 -1.419 -30.419 1.00 97.56 284 ASP A C 1
ATOM 2131 O O . ASP A 1 284 ? -9.299 -1.642 -30.867 1.00 97.56 284 ASP A O 1
ATOM 2135 N N . ASP A 1 285 ? -11.268 -2.410 -30.140 1.00 97.81 285 ASP A N 1
ATOM 2136 C CA . ASP A 1 285 ? -11.046 -3.817 -30.516 1.00 97.81 285 ASP A CA 1
ATOM 2137 C C . ASP A 1 285 ? -9.724 -4.439 -29.995 1.00 97.81 285 ASP A C 1
ATOM 2139 O O . ASP A 1 285 ? -9.105 -5.281 -30.648 1.00 97.81 285 ASP A O 1
ATOM 2143 N N . ASN A 1 286 ? -9.278 -4.049 -28.795 1.00 98.19 286 ASN A N 1
ATOM 2144 C CA . ASN A 1 286 ? -8.084 -4.598 -28.138 1.00 98.19 286 ASN A CA 1
ATOM 2145 C C . ASN A 1 286 ? -8.436 -5.729 -27.156 1.00 98.19 286 ASN A C 1
ATOM 2147 O O . ASN A 1 286 ? -9.551 -5.805 -26.630 1.00 98.19 286 ASN A O 1
ATOM 2151 N N . THR A 1 287 ? -7.468 -6.605 -26.869 1.00 98.25 287 THR A N 1
ATOM 2152 C CA . THR A 1 287 ? -7.654 -7.766 -25.978 1.00 98.25 287 THR A CA 1
ATOM 2153 C C . THR A 1 287 ? -6.709 -7.727 -24.782 1.00 98.25 287 THR A C 1
ATOM 2155 O O . THR A 1 287 ? -5.499 -7.622 -24.941 1.00 98.25 287 THR A O 1
ATOM 2158 N N . PHE A 1 288 ? -7.252 -7.896 -23.579 1.00 98.19 288 PHE A N 1
ATOM 2159 C CA . PHE A 1 288 ? -6.505 -7.985 -22.327 1.00 98.19 288 PHE A CA 1
ATOM 2160 C C . PHE A 1 288 ? -6.827 -9.319 -21.661 1.00 98.19 288 PHE A C 1
ATOM 2162 O O . PHE A 1 288 ? -7.940 -9.503 -21.165 1.00 98.19 288 PHE A O 1
ATOM 2169 N N . ASP A 1 289 ? -5.867 -10.238 -21.626 1.00 97.94 289 ASP A N 1
ATOM 2170 C CA . ASP A 1 289 ? -6.053 -11.580 -21.070 1.00 97.94 289 ASP A CA 1
ATOM 2171 C C . ASP A 1 289 ? -5.087 -11.863 -19.916 1.00 97.94 289 ASP A C 1
ATOM 2173 O O . ASP A 1 289 ? -3.880 -11.670 -20.038 1.00 97.94 289 ASP A O 1
ATOM 2177 N N . ARG A 1 290 ? -5.601 -12.362 -18.786 1.00 96.94 290 ARG A N 1
ATOM 2178 C CA . ARG A 1 290 ? -4.783 -12.840 -17.651 1.00 96.94 290 ARG A CA 1
ATOM 2179 C C . ARG A 1 290 ? -3.743 -11.833 -17.125 1.00 96.94 290 ARG A C 1
ATOM 2181 O O . ARG A 1 290 ? -2.722 -12.238 -16.580 1.00 96.94 290 ARG A O 1
ATOM 2188 N N . ASN A 1 291 ? -3.993 -10.527 -17.236 1.00 97.38 291 ASN A N 1
ATOM 2189 C CA . ASN A 1 291 ? -3.095 -9.511 -16.682 1.00 97.38 291 ASN A CA 1
ATOM 2190 C C . ASN A 1 291 ? -3.365 -9.297 -15.186 1.00 97.38 291 ASN A C 1
ATOM 2192 O O . ASN A 1 291 ? -4.516 -9.304 -14.735 1.00 97.38 291 ASN A O 1
ATOM 2196 N N . ASN A 1 292 ? -2.306 -9.057 -14.416 1.00 94.62 292 ASN A N 1
ATOM 2197 C CA . ASN A 1 292 ? -2.371 -8.767 -12.988 1.00 94.62 292 ASN A CA 1
ATOM 2198 C C . ASN A 1 292 ? -2.087 -7.283 -12.730 1.00 94.62 292 ASN A C 1
ATOM 2200 O O . ASN A 1 292 ? -0.949 -6.836 -12.808 1.00 94.62 292 ASN A O 1
ATOM 2204 N N . LEU A 1 293 ? -3.123 -6.514 -12.408 1.00 95.12 293 LEU A N 1
ATOM 2205 C CA . LEU A 1 293 ? -3.043 -5.104 -12.048 1.00 95.12 293 LEU A CA 1
ATOM 2206 C C . LEU A 1 293 ? -3.249 -4.998 -10.534 1.00 95.12 293 LEU A C 1
ATOM 2208 O O . LEU A 1 293 ? -4.325 -5.331 -10.027 1.00 95.12 293 LEU A O 1
ATOM 2212 N N . LYS A 1 294 ? -2.244 -4.530 -9.792 1.00 90.25 294 LYS A N 1
ATOM 2213 C CA . LYS A 1 294 ? -2.320 -4.469 -8.326 1.00 90.25 294 LYS A CA 1
ATOM 2214 C C . LYS A 1 294 ? -1.714 -3.197 -7.754 1.00 90.25 294 LYS A C 1
ATOM 2216 O O . LYS A 1 294 ? -0.541 -2.903 -7.959 1.00 90.25 294 LYS A O 1
ATOM 2221 N N . GLY A 1 295 ? -2.504 -2.485 -6.955 1.00 82.00 295 GLY A N 1
ATOM 2222 C CA . GLY A 1 295 ? -2.003 -1.364 -6.152 1.00 82.00 295 GLY A CA 1
ATOM 2223 C C . GLY A 1 295 ? -1.470 -0.196 -6.980 1.00 82.00 295 GLY A C 1
ATOM 2224 O O . GLY A 1 295 ? -0.622 0.543 -6.497 1.00 82.00 295 GLY A O 1
ATOM 2225 N N . ASN A 1 296 ? -1.940 -0.044 -8.220 1.00 85.62 296 ASN A N 1
ATOM 2226 C CA . ASN A 1 296 ? -1.690 1.164 -9.002 1.00 85.62 296 ASN A CA 1
ATOM 2227 C C . ASN A 1 296 ? -2.583 2.300 -8.463 1.00 85.62 296 ASN A C 1
ATOM 2229 O O . ASN A 1 296 ? -3.624 2.021 -7.868 1.00 85.62 296 ASN A O 1
ATOM 2233 N N . GLY A 1 297 ? -2.199 3.563 -8.647 1.00 81.50 297 GLY A N 1
ATOM 2234 C CA . GLY A 1 297 ? -2.793 4.715 -7.954 1.00 81.50 297 GLY A CA 1
ATOM 2235 C C . GLY A 1 297 ? -4.322 4.869 -8.014 1.00 81.50 297 GLY A C 1
ATOM 2236 O O . GLY A 1 297 ? -5.085 4.274 -7.247 1.00 81.50 297 GLY A O 1
ATOM 2237 N N . ASN A 1 298 ? -4.803 5.775 -8.867 1.00 81.44 298 ASN A N 1
ATOM 2238 C CA . ASN A 1 298 ? -6.209 6.191 -8.870 1.00 81.44 298 ASN A CA 1
ATOM 2239 C C . ASN A 1 298 ? -7.133 5.177 -9.554 1.00 81.44 298 ASN A C 1
ATOM 2241 O O . ASN A 1 298 ? -8.282 4.995 -9.140 1.00 81.44 298 ASN A O 1
ATOM 2245 N N . VAL A 1 299 ? -6.666 4.535 -10.622 1.00 89.44 299 VAL A N 1
ATOM 2246 C CA . VAL A 1 299 ? -7.485 3.615 -11.413 1.00 89.44 299 VAL A CA 1
ATOM 2247 C C . VAL A 1 299 ? -6.634 2.428 -11.848 1.00 89.44 299 VAL A C 1
ATOM 2249 O O . VAL A 1 299 ? -5.513 2.615 -12.318 1.00 89.44 299 VAL A O 1
ATOM 2252 N N . GLY A 1 300 ? -7.158 1.209 -11.707 1.00 91.44 300 GLY A N 1
ATOM 2253 C CA . GLY A 1 300 ? -6.513 0.028 -12.278 1.00 91.44 300 GLY A CA 1
ATOM 2254 C C . GLY A 1 300 ? -6.496 0.115 -13.795 1.00 91.44 300 GLY A C 1
ATOM 2255 O O . GLY A 1 300 ? -5.430 0.137 -14.404 1.00 91.44 300 GLY A O 1
ATOM 2256 N N . MET A 1 301 ? -7.680 0.258 -14.385 1.00 94.88 301 MET A N 1
ATOM 2257 C CA . MET A 1 301 ? -7.854 0.362 -15.827 1.00 94.88 301 MET A CA 1
ATOM 2258 C C . MET A 1 301 ? -8.805 1.498 -16.216 1.00 94.88 301 MET A C 1
ATOM 2260 O O . MET A 1 301 ? -9.907 1.609 -15.682 1.00 94.88 301 MET A O 1
ATOM 2264 N N . GLU A 1 302 ? -8.403 2.346 -17.152 1.00 95.62 302 GLU A N 1
ATOM 2265 C CA . GLU A 1 302 ? -9.189 3.499 -17.592 1.00 95.62 302 GLU A CA 1
ATOM 2266 C C . GLU A 1 302 ? -9.461 3.447 -19.095 1.00 95.62 302 GLU A C 1
ATOM 2268 O O . GLU A 1 302 ? -8.526 3.412 -19.888 1.00 95.62 302 GLU A O 1
ATOM 2273 N N . LEU A 1 303 ? -10.741 3.465 -19.473 1.00 97.00 303 LEU A N 1
ATOM 2274 C CA . LEU A 1 303 ? -11.202 3.475 -20.860 1.00 97.00 303 LEU A CA 1
ATOM 2275 C C . LEU A 1 303 ? -11.834 4.830 -21.186 1.00 97.00 303 LEU A C 1
ATOM 2277 O O . LEU A 1 303 ? -12.809 5.252 -20.548 1.00 97.00 303 LEU A O 1
ATOM 2281 N N . ILE A 1 304 ? -11.298 5.501 -22.202 1.00 96.88 304 ILE A N 1
ATOM 2282 C CA . ILE A 1 304 ? -11.763 6.800 -22.686 1.00 96.88 304 ILE A CA 1
ATOM 2283 C C . ILE A 1 304 ? -12.050 6.671 -24.177 1.00 96.88 304 ILE A C 1
ATOM 2285 O O . ILE A 1 304 ? -11.140 6.430 -24.961 1.00 96.88 304 ILE A O 1
ATOM 2289 N N . ARG A 1 305 ? -13.318 6.838 -24.573 1.00 96.62 305 ARG A N 1
ATOM 2290 C CA . ARG A 1 305 ? -13.773 6.704 -25.970 1.00 96.62 305 ARG A CA 1
ATOM 2291 C C . ARG A 1 305 ? -13.307 5.403 -26.651 1.00 96.62 305 ARG A C 1
ATOM 2293 O O . ARG A 1 305 ? -13.054 5.408 -27.841 1.00 96.62 305 ARG A O 1
ATOM 2300 N N . SER A 1 306 ? -13.194 4.319 -25.885 1.00 97.50 306 SER A N 1
ATOM 2301 C CA . SER A 1 306 ? -12.595 3.047 -26.310 1.00 97.50 306 SER A CA 1
ATOM 2302 C C . SER A 1 306 ? -13.655 1.941 -26.308 1.00 97.50 306 SER A C 1
ATOM 2304 O O . SER A 1 306 ? -14.289 1.674 -25.280 1.00 97.50 306 SER A O 1
ATOM 2306 N N . ASN A 1 307 ? -13.900 1.325 -27.457 1.00 96.88 307 ASN A N 1
ATOM 2307 C CA . ASN A 1 307 ? -15.045 0.461 -27.732 1.00 96.88 307 ASN A CA 1
ATOM 2308 C C . ASN A 1 307 ? -14.617 -0.932 -28.204 1.00 96.88 307 ASN A C 1
ATOM 2310 O O . ASN A 1 307 ? -13.509 -1.127 -28.683 1.00 96.88 307 ASN A O 1
ATOM 2314 N N . GLY A 1 308 ? -15.504 -1.919 -28.065 1.00 96.56 308 GLY A N 1
ATOM 2315 C CA . GLY A 1 308 ? -15.260 -3.263 -28.613 1.00 96.56 308 GLY A CA 1
ATOM 2316 C C . GLY A 1 308 ? -14.117 -4.051 -27.952 1.00 96.56 308 GLY A C 1
ATOM 2317 O O . GLY A 1 308 ? -13.769 -5.131 -28.416 1.00 96.56 308 GLY A O 1
ATOM 2318 N N . ASN A 1 309 ? -13.535 -3.562 -26.853 1.00 97.94 309 ASN A N 1
ATOM 2319 C CA . ASN A 1 309 ? -12.404 -4.220 -26.203 1.00 97.94 309 ASN A CA 1
ATOM 2320 C C . ASN A 1 309 ? -12.855 -5.431 -25.369 1.00 97.94 309 ASN A C 1
ATOM 2322 O O . ASN A 1 309 ? -13.925 -5.422 -24.749 1.00 97.94 309 ASN A O 1
ATOM 2326 N N . THR A 1 310 ? -12.007 -6.457 -25.302 1.00 97.81 310 THR A N 1
ATOM 2327 C CA . THR A 1 310 ? -12.259 -7.693 -24.549 1.00 97.81 310 THR A CA 1
ATOM 2328 C C . THR A 1 310 ? -11.279 -7.839 -23.389 1.00 97.81 310 THR A C 1
ATOM 2330 O O . THR A 1 310 ? -10.067 -7.809 -23.575 1.00 97.81 310 THR A O 1
ATOM 2333 N N . PHE A 1 311 ? -11.807 -8.045 -22.185 1.00 97.12 311 PHE A N 1
ATOM 2334 C CA . PHE A 1 311 ? -11.054 -8.222 -20.948 1.00 97.12 311 PHE A CA 1
ATOM 2335 C C . PHE A 1 311 ? -11.415 -9.572 -20.336 1.00 97.12 311 PHE A C 1
ATOM 2337 O O . PHE A 1 311 ? -12.529 -9.745 -19.829 1.00 97.12 311 PHE A O 1
ATOM 2344 N N . THR A 1 312 ? -10.489 -10.526 -20.368 1.00 97.06 312 THR A N 1
ATOM 2345 C CA . THR A 1 312 ? -10.697 -11.895 -19.886 1.00 97.06 312 THR A CA 1
ATOM 2346 C C . THR A 1 312 ? -9.729 -12.269 -18.773 1.00 97.06 312 THR A C 1
ATOM 2348 O O . THR A 1 312 ? -8.527 -12.045 -18.872 1.00 97.06 312 THR A O 1
ATOM 2351 N N . SER A 1 313 ? -10.241 -12.874 -17.700 1.00 95.06 313 SER A N 1
ATOM 2352 C CA . SER A 1 313 ? -9.415 -13.460 -16.629 1.00 95.06 313 SER A CA 1
ATOM 2353 C C . SER A 1 313 ? -8.389 -12.510 -15.982 1.00 95.06 313 SER A C 1
ATOM 2355 O O . SER A 1 313 ? -7.394 -12.967 -15.423 1.00 95.06 313 SER A O 1
ATOM 2357 N N . ASN A 1 314 ? -8.596 -11.189 -16.036 1.00 95.88 314 ASN A N 1
ATOM 2358 C CA . ASN A 1 314 ? -7.673 -10.217 -15.445 1.00 95.88 314 ASN A CA 1
ATOM 2359 C C . ASN A 1 314 ? -7.914 -10.079 -13.937 1.00 95.88 314 ASN A C 1
ATOM 2361 O O . ASN A 1 314 ? -9.055 -10.105 -13.464 1.00 95.88 314 ASN A O 1
ATOM 2365 N N . ASN A 1 315 ? -6.842 -9.863 -13.179 1.00 91.88 315 ASN A N 1
ATOM 2366 C CA . ASN A 1 315 ? -6.884 -9.625 -11.740 1.00 91.88 315 ASN A CA 1
ATOM 2367 C C . ASN A 1 315 ? -6.618 -8.141 -11.453 1.00 91.88 315 ASN A C 1
ATOM 2369 O O . ASN A 1 315 ? -5.498 -7.679 -11.613 1.00 91.88 315 ASN A O 1
ATOM 2373 N N . ILE A 1 316 ? -7.638 -7.380 -11.050 1.00 91.88 316 ILE A N 1
ATOM 2374 C CA . ILE A 1 316 ? -7.577 -5.923 -10.846 1.00 91.88 316 ILE A CA 1
ATOM 2375 C C . ILE A 1 316 ? -7.873 -5.615 -9.377 1.00 91.88 316 ILE A C 1
ATOM 2377 O O . ILE A 1 316 ? -9.033 -5.550 -8.948 1.00 91.88 316 ILE A O 1
ATOM 2381 N N . THR A 1 317 ? -6.816 -5.423 -8.589 1.00 85.56 317 THR A N 1
ATOM 2382 C CA . THR A 1 317 ? -6.914 -5.381 -7.125 1.00 85.56 317 THR A CA 1
ATOM 2383 C C . THR A 1 317 ? -6.290 -4.146 -6.481 1.00 85.56 317 THR A C 1
ATOM 2385 O O . THR A 1 317 ? -5.318 -3.586 -6.978 1.00 85.56 317 THR A O 1
ATOM 2388 N N . THR A 1 318 ? -6.868 -3.718 -5.353 1.00 75.88 318 THR A N 1
ATOM 2389 C CA . THR A 1 318 ? -6.330 -2.663 -4.469 1.00 75.88 318 THR A CA 1
ATOM 2390 C C . THR A 1 318 ? -6.097 -1.287 -5.120 1.00 75.88 318 THR A C 1
ATOM 2392 O O . THR A 1 318 ? -5.160 -0.591 -4.744 1.00 75.88 318 THR A O 1
ATOM 2395 N N . HIS A 1 319 ? -6.951 -0.866 -6.058 1.00 78.38 319 HIS A N 1
ATOM 2396 C CA . HIS A 1 319 ? -6.927 0.485 -6.652 1.00 78.38 319 HIS A CA 1
ATOM 2397 C C . HIS A 1 319 ? -7.956 1.406 -5.994 1.00 78.38 319 HIS A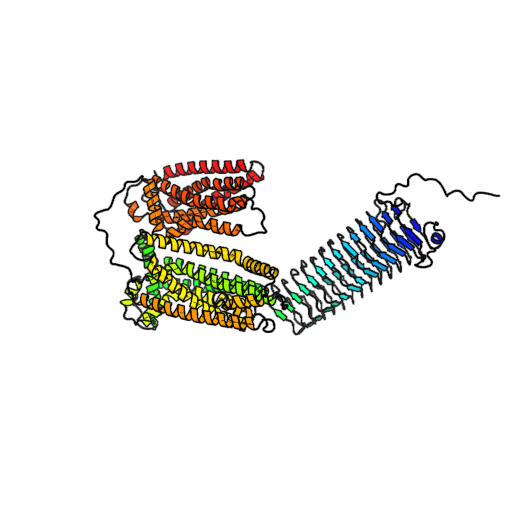 C 1
ATOM 2399 O O . HIS A 1 319 ? -8.879 0.926 -5.333 1.00 78.38 319 HIS A O 1
ATOM 2405 N N . ILE A 1 320 ? -7.899 2.725 -6.220 1.00 76.00 320 ILE A N 1
ATOM 2406 C CA . ILE A 1 320 ? -9.013 3.593 -5.801 1.00 76.00 320 ILE A CA 1
ATOM 2407 C C . ILE A 1 320 ? -10.305 3.217 -6.552 1.00 76.00 320 ILE A C 1
ATOM 2409 O O . ILE A 1 320 ? -11.325 2.932 -5.918 1.00 76.00 320 ILE A O 1
ATOM 2413 N N . ASN A 1 321 ? -10.248 3.123 -7.881 1.00 84.31 321 ASN A N 1
ATOM 2414 C CA . ASN A 1 321 ? -11.293 2.542 -8.728 1.00 84.31 321 ASN A CA 1
ATOM 2415 C C . ASN A 1 321 ? -10.721 1.357 -9.520 1.00 84.31 321 ASN A C 1
ATOM 2417 O O . ASN A 1 321 ? -9.621 1.462 -10.051 1.00 84.31 321 ASN A O 1
ATOM 2421 N N . GLY A 1 322 ? -11.464 0.252 -9.633 1.00 88.88 322 GLY A N 1
ATOM 2422 C CA . GLY A 1 322 ? -11.025 -0.905 -10.423 1.00 88.88 322 GLY A CA 1
ATOM 2423 C C . GLY A 1 322 ? -10.908 -0.558 -11.907 1.00 88.88 322 GLY A C 1
ATOM 2424 O O . GLY A 1 322 ? -9.805 -0.462 -12.440 1.00 88.88 322 GLY A O 1
ATOM 2425 N N . ILE A 1 323 ? -12.052 -0.315 -12.548 1.00 92.50 323 ILE A N 1
ATOM 2426 C CA . ILE A 1 323 ? -12.153 0.082 -13.956 1.00 92.50 323 ILE A CA 1
ATOM 2427 C C . ILE A 1 323 ? -12.996 1.351 -14.075 1.00 92.50 323 ILE A C 1
ATOM 2429 O O . ILE A 1 323 ? -14.049 1.459 -13.444 1.00 92.50 323 ILE A O 1
ATOM 2433 N N . SER A 1 324 ? -12.547 2.312 -14.877 1.00 92.62 324 SER A N 1
ATOM 2434 C CA . SER A 1 324 ? -13.247 3.570 -15.148 1.00 92.62 324 SER A CA 1
ATOM 2435 C C . SER A 1 324 ? -13.643 3.673 -16.618 1.00 92.62 324 SER A C 1
ATOM 2437 O O . SER A 1 324 ? -12.813 3.441 -17.493 1.00 92.62 324 SER A O 1
ATOM 2439 N N . PHE A 1 325 ? -14.892 4.061 -16.880 1.00 92.00 325 PHE A N 1
ATOM 2440 C CA . PHE A 1 325 ? -15.456 4.213 -18.220 1.00 92.00 325 PHE A CA 1
ATOM 2441 C C . PHE A 1 325 ? -15.841 5.662 -18.511 1.00 92.00 325 PHE A C 1
ATOM 2443 O O . PHE A 1 325 ? -16.670 6.260 -17.817 1.00 92.00 325 PHE A O 1
ATOM 2450 N N . THR A 1 326 ? -15.313 6.201 -19.608 1.00 93.19 326 THR A N 1
ATOM 2451 C CA . THR A 1 326 ? -15.716 7.494 -20.166 1.00 93.19 326 THR A CA 1
ATOM 2452 C C . THR A 1 326 ? -16.102 7.312 -21.628 1.00 93.19 326 THR A C 1
ATOM 2454 O O . THR A 1 326 ? -15.234 7.108 -22.473 1.00 93.19 326 THR A O 1
ATOM 2457 N N . A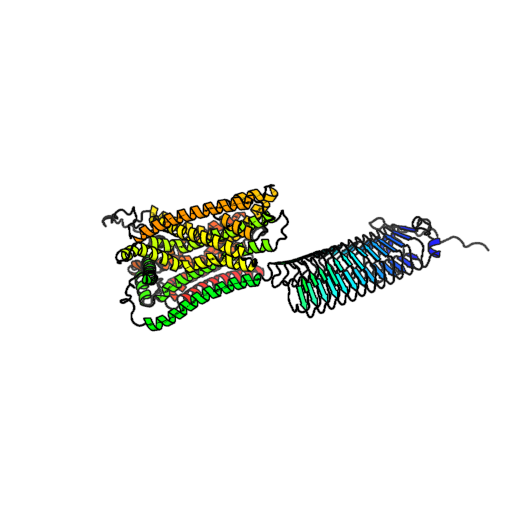RG A 1 327 ? -17.406 7.393 -21.941 1.00 91.69 327 ARG A N 1
ATOM 2458 C CA . ARG A 1 327 ? -17.948 7.263 -23.315 1.00 91.69 327 ARG A CA 1
ATOM 2459 C C . ARG A 1 327 ? -17.424 6.023 -24.061 1.00 91.69 327 ARG A C 1
ATOM 2461 O O . ARG A 1 327 ? -17.029 6.127 -25.213 1.00 91.69 327 ARG A O 1
ATOM 2468 N N . SER A 1 328 ? -17.368 4.889 -23.370 1.00 95.12 328 SER A N 1
ATOM 2469 C CA . SER A 1 328 ? -16.772 3.638 -23.852 1.00 95.12 328 SER A CA 1
ATOM 2470 C C . SER A 1 328 ? -17.836 2.543 -23.815 1.00 95.12 328 SER A C 1
ATOM 2472 O O . SER A 1 328 ? -18.407 2.287 -22.753 1.00 95.12 328 SER A O 1
ATOM 2474 N N . THR A 1 329 ? -18.147 1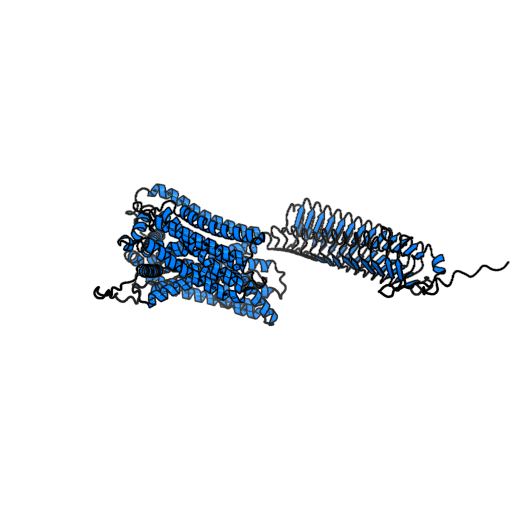.947 -24.965 1.00 94.88 329 THR A N 1
ATOM 2475 C CA . THR A 1 329 ? -19.297 1.044 -25.155 1.00 94.88 329 THR A CA 1
ATOM 2476 C C . THR A 1 329 ? -18.911 -0.214 -25.929 1.00 94.88 329 THR A C 1
ATOM 2478 O O . THR A 1 329 ? -17.888 -0.251 -26.602 1.00 94.88 329 THR A O 1
ATOM 2481 N N . GLY A 1 330 ? -19.720 -1.268 -25.845 1.00 94.69 330 GLY A N 1
ATOM 2482 C CA . GLY A 1 330 ? -19.470 -2.515 -26.568 1.00 94.69 330 GLY A CA 1
ATOM 2483 C C . GLY A 1 330 ? -18.297 -3.337 -26.031 1.00 94.69 330 GLY A C 1
ATOM 2484 O O . GLY A 1 330 ? -17.877 -4.267 -26.704 1.00 94.69 330 GLY A O 1
ATOM 2485 N N . ASN A 1 331 ? -17.766 -3.024 -24.845 1.00 96.94 331 ASN A N 1
ATOM 2486 C CA . ASN A 1 331 ? -16.665 -3.782 -24.253 1.00 96.94 331 ASN A CA 1
ATOM 2487 C C . ASN A 1 331 ? -17.187 -5.028 -23.512 1.00 96.94 331 ASN A C 1
ATOM 2489 O O . ASN A 1 331 ? -18.248 -4.982 -22.877 1.00 96.94 331 ASN A O 1
ATOM 2493 N N . LEU A 1 332 ? -16.427 -6.123 -23.557 1.00 96.44 332 LEU A N 1
ATOM 2494 C CA . LEU A 1 332 ? -16.725 -7.393 -22.890 1.00 96.44 332 LEU A CA 1
ATOM 2495 C C . LEU A 1 332 ? -15.764 -7.623 -21.720 1.00 96.44 332 LEU A C 1
ATOM 2497 O O . LEU A 1 332 ? -14.559 -7.728 -21.913 1.00 96.44 332 LEU A O 1
ATOM 2501 N N . PHE A 1 333 ? -16.300 -7.778 -20.513 1.00 95.38 333 PHE A N 1
ATOM 2502 C CA . PHE A 1 333 ? -15.553 -8.172 -19.320 1.00 95.38 333 PHE A CA 1
ATOM 2503 C C . PHE A 1 333 ? -16.014 -9.551 -18.884 1.00 95.38 333 PHE A C 1
ATOM 2505 O O . PHE A 1 333 ? -17.142 -9.692 -18.408 1.00 95.38 333 PHE A O 1
ATOM 2512 N N . LYS A 1 334 ? -15.149 -10.553 -19.005 1.00 94.88 334 LYS A N 1
ATOM 2513 C CA . LYS A 1 334 ? -15.469 -11.934 -18.661 1.00 94.88 334 LYS A CA 1
ATOM 2514 C C . LYS A 1 334 ? -14.453 -12.560 -17.701 1.00 94.88 334 LYS A C 1
ATOM 2516 O O . LYS A 1 334 ? -13.252 -12.397 -17.888 1.00 94.88 334 LYS A O 1
ATOM 2521 N N . ASP A 1 335 ? -14.926 -13.274 -16.681 1.00 92.88 335 ASP A N 1
ATOM 2522 C CA . ASP A 1 335 ? -14.088 -14.031 -15.730 1.00 92.88 335 ASP A CA 1
ATOM 2523 C C . ASP A 1 335 ? -13.021 -13.187 -14.984 1.00 92.88 335 ASP A C 1
ATOM 2525 O O . ASP A 1 335 ? -12.038 -13.711 -14.464 1.00 92.88 335 ASP A O 1
ATOM 2529 N N . ASN A 1 336 ? -13.185 -11.861 -14.896 1.00 92.50 336 ASN A N 1
ATOM 2530 C CA . ASN A 1 336 ? -12.214 -10.984 -14.233 1.00 92.50 336 ASN A CA 1
ATOM 2531 C C . ASN A 1 336 ? -12.433 -10.934 -12.715 1.00 92.50 336 ASN A C 1
ATOM 2533 O O . ASN A 1 336 ? -13.562 -10.975 -12.216 1.00 92.50 336 ASN A O 1
ATOM 2537 N N . ARG A 1 337 ? -11.349 -10.740 -11.959 1.00 88.38 337 ARG A N 1
ATOM 2538 C CA . ARG A 1 337 ? -11.353 -10.572 -10.499 1.00 88.38 337 ARG A CA 1
ATOM 2539 C C . ARG A 1 337 ? -11.107 -9.108 -10.143 1.00 88.38 337 ARG A C 1
ATOM 2541 O O . ARG A 1 337 ? -9.981 -8.636 -10.214 1.00 88.38 337 ARG A O 1
ATOM 2548 N N . LEU A 1 338 ? -12.147 -8.384 -9.730 1.00 87.69 338 LEU A N 1
ATOM 2549 C CA . LEU A 1 338 ? -12.044 -6.993 -9.279 1.00 87.69 338 LEU A CA 1
ATOM 2550 C C . LEU A 1 338 ? -12.242 -6.935 -7.763 1.00 87.69 338 LEU A C 1
ATOM 2552 O O . LEU A 1 338 ? -13.378 -6.931 -7.270 1.00 87.69 338 LEU A O 1
ATOM 2556 N N . ILE A 1 339 ? -11.140 -6.913 -7.011 1.00 79.44 339 ILE A N 1
ATOM 2557 C CA . ILE A 1 339 ? -11.160 -7.118 -5.556 1.00 79.44 339 ILE A CA 1
ATOM 2558 C C . ILE A 1 339 ? -10.538 -5.931 -4.811 1.00 79.44 339 ILE A C 1
ATOM 2560 O O . ILE A 1 339 ? -9.495 -5.410 -5.192 1.00 79.44 339 ILE A O 1
ATOM 2564 N N . ALA A 1 340 ? -11.161 -5.528 -3.703 1.00 70.44 340 ALA A N 1
ATOM 2565 C CA . ALA A 1 340 ? -10.618 -4.555 -2.753 1.00 70.44 340 ALA A CA 1
ATOM 2566 C C . ALA A 1 340 ? -10.305 -3.162 -3.325 1.00 70.44 340 ALA A C 1
ATOM 2568 O O . ALA A 1 340 ? -9.443 -2.452 -2.805 1.00 70.44 340 ALA A O 1
ATOM 2569 N N . ASN A 1 341 ? -11.027 -2.734 -4.361 1.00 78.88 341 ASN A N 1
ATOM 2570 C CA . ASN A 1 341 ? -10.896 -1.376 -4.874 1.00 78.88 341 ASN A CA 1
ATOM 2571 C C . ASN A 1 341 ? -11.647 -0.387 -3.955 1.00 78.88 341 ASN A C 1
ATOM 2573 O O . ASN A 1 341 ? -12.801 -0.613 -3.569 1.00 78.88 341 ASN A O 1
ATOM 2577 N N . VAL A 1 342 ? -10.991 0.709 -3.562 1.00 70.81 342 VAL A N 1
ATOM 2578 C CA . VAL A 1 342 ? -11.399 1.598 -2.456 1.00 70.81 342 VAL A CA 1
ATOM 2579 C C . VAL A 1 342 ? -12.819 2.135 -2.627 1.00 70.81 342 VAL A C 1
ATOM 2581 O O . VAL A 1 342 ? -13.596 2.147 -1.666 1.00 70.81 342 VAL A O 1
ATOM 2584 N N . TRP A 1 343 ? -13.187 2.563 -3.834 1.00 68.06 343 TRP A N 1
ATOM 2585 C CA . TRP A 1 343 ? -14.483 3.176 -4.116 1.00 68.06 343 TRP A CA 1
ATOM 2586 C C . TRP A 1 343 ? -15.434 2.294 -4.904 1.00 68.06 343 TRP A C 1
ATOM 2588 O O . TRP A 1 343 ? -16.597 2.212 -4.508 1.00 68.06 343 TRP A O 1
ATOM 2598 N N . THR A 1 344 ? -15.003 1.648 -5.984 1.00 78.75 344 THR A N 1
ATOM 2599 C CA . THR A 1 344 ? -15.876 0.793 -6.803 1.00 78.75 344 THR A CA 1
ATOM 2600 C C . THR A 1 344 ? -15.067 -0.143 -7.699 1.00 78.75 344 THR A C 1
ATOM 2602 O O . THR A 1 344 ? -13.930 0.160 -8.055 1.00 78.75 344 THR A O 1
ATOM 2605 N N . ALA A 1 345 ? -15.675 -1.268 -8.079 1.00 83.38 345 ALA A N 1
ATOM 2606 C CA . ALA A 1 345 ? -15.165 -2.127 -9.144 1.00 83.38 345 ALA A CA 1
ATOM 2607 C C . ALA A 1 345 ? -15.246 -1.428 -10.508 1.00 83.38 345 ALA A C 1
ATOM 2609 O O . ALA A 1 345 ? -14.277 -1.438 -11.255 1.00 83.38 345 ALA A O 1
ATOM 2610 N N . TYR A 1 346 ? -16.379 -0.777 -10.788 1.00 85.62 346 TYR A N 1
ATOM 2611 C CA . TYR A 1 346 ? -16.649 -0.069 -12.039 1.00 85.62 346 TYR A CA 1
ATOM 2612 C C . TYR A 1 346 ? -17.092 1.367 -11.743 1.00 85.62 346 TYR A C 1
ATOM 2614 O O . TYR A 1 346 ? -17.997 1.585 -10.929 1.00 85.62 346 TYR A O 1
ATOM 2622 N N . ALA A 1 347 ? -16.456 2.346 -12.377 1.00 83.75 347 ALA A N 1
ATOM 2623 C CA . ALA A 1 347 ? -16.769 3.767 -12.283 1.00 83.75 347 ALA A CA 1
ATOM 2624 C C . ALA A 1 347 ? -17.184 4.316 -13.656 1.00 83.75 347 ALA A C 1
ATOM 2626 O O . ALA A 1 347 ? -16.675 3.874 -14.678 1.00 83.75 347 ALA A O 1
ATOM 2627 N N . GLY A 1 348 ? -18.075 5.310 -13.675 1.00 83.25 348 GLY A N 1
ATOM 2628 C CA . GLY A 1 348 ? -18.507 5.969 -14.912 1.00 83.25 348 GLY A CA 1
ATOM 2629 C C . GLY A 1 348 ? -19.694 5.300 -15.610 1.00 83.25 348 GLY A C 1
ATOM 2630 O O . GLY A 1 348 ? -20.486 4.596 -14.978 1.00 83.25 348 GLY A O 1
ATOM 2631 N N . ASP A 1 349 ? -19.853 5.594 -16.903 1.00 82.62 349 ASP A N 1
ATOM 2632 C CA . ASP A 1 349 ? -20.967 5.101 -17.717 1.00 82.62 349 ASP A CA 1
ATOM 2633 C C . ASP A 1 349 ? -20.665 3.695 -18.240 1.00 82.62 349 ASP A C 1
ATOM 2635 O O . ASP A 1 349 ? -19.837 3.505 -19.126 1.00 82.62 349 ASP A O 1
ATOM 2639 N N . THR A 1 350 ? -21.342 2.710 -17.660 1.00 87.50 350 THR A N 1
ATOM 2640 C CA . THR A 1 350 ? -21.199 1.295 -18.019 1.00 87.50 350 THR A CA 1
ATOM 2641 C C . THR A 1 350 ? -22.186 0.861 -19.104 1.00 87.50 350 THR A C 1
ATOM 2643 O O . THR A 1 350 ? -22.164 -0.303 -19.505 1.00 87.50 350 THR A O 1
ATOM 2646 N N . THR A 1 351 ? -23.055 1.756 -19.590 1.00 86.81 351 THR A N 1
ATOM 2647 C CA . THR A 1 351 ? -24.091 1.397 -20.563 1.00 86.81 351 THR A CA 1
ATOM 2648 C C . THR A 1 351 ? -23.488 0.878 -21.867 1.00 86.81 351 THR A C 1
ATOM 2650 O O . THR A 1 351 ? -22.476 1.368 -22.358 1.00 86.81 351 THR A O 1
ATOM 2653 N N . GLY A 1 352 ? -24.096 -0.176 -22.414 1.00 87.06 352 GLY A N 1
ATOM 2654 C CA . GLY A 1 352 ? -23.616 -0.823 -23.635 1.00 87.06 352 GLY A CA 1
ATOM 2655 C C . GLY A 1 352 ? -22.407 -1.749 -23.455 1.00 87.06 352 GLY A C 1
ATOM 2656 O O . GLY A 1 352 ? -21.952 -2.288 -24.455 1.00 87.06 352 GLY A O 1
ATOM 2657 N N . ASN A 1 353 ? -21.898 -1.960 -22.235 1.00 93.31 353 ASN A N 1
ATOM 2658 C CA . ASN A 1 353 ? -20.844 -2.944 -21.950 1.00 93.31 353 ASN A CA 1
ATOM 2659 C C . ASN A 1 353 ? -21.429 -4.237 -21.355 1.00 93.31 353 ASN A C 1
ATOM 2661 O O . ASN A 1 353 ? -22.461 -4.210 -20.677 1.00 93.31 353 ASN A O 1
ATOM 2665 N N . THR A 1 354 ? -20.755 -5.362 -21.591 1.00 94.44 354 THR A N 1
ATOM 2666 C CA . THR A 1 354 ? -21.183 -6.704 -21.168 1.00 94.44 354 THR A CA 1
ATOM 2667 C C . THR A 1 354 ? -20.269 -7.225 -20.060 1.00 94.44 354 THR A C 1
ATOM 2669 O O . THR A 1 354 ? -19.049 -7.185 -20.196 1.00 94.44 354 THR A O 1
ATOM 2672 N N . PHE A 1 355 ? -20.851 -7.722 -18.964 1.00 92.12 355 PHE A N 1
ATOM 2673 C CA . PHE A 1 355 ? -20.123 -8.253 -17.807 1.00 92.12 355 PHE A CA 1
ATOM 2674 C C . PHE A 1 355 ? -20.590 -9.683 -17.508 1.00 92.12 355 PHE A C 1
ATOM 2676 O O . PHE A 1 355 ? -21.721 -9.878 -17.064 1.00 92.12 355 PHE A O 1
ATOM 2683 N N . GLU A 1 356 ? -19.720 -10.669 -17.712 1.00 91.69 356 GLU A N 1
ATOM 2684 C CA . GLU A 1 356 ? -20.007 -12.101 -17.548 1.00 91.69 356 GLU A CA 1
ATOM 2685 C C . GLU A 1 356 ? -19.066 -12.718 -16.507 1.00 91.69 356 GLU A C 1
ATOM 2687 O O . GLU A 1 356 ? -17.864 -12.484 -16.541 1.00 91.69 356 GLU A O 1
ATOM 2692 N N . ASP A 1 357 ? -19.606 -13.467 -15.543 1.00 88.19 357 ASP A N 1
ATOM 2693 C CA . ASP A 1 357 ? -18.832 -14.298 -14.601 1.00 88.19 357 ASP A CA 1
ATOM 2694 C C . ASP A 1 357 ? -17.680 -13.591 -13.838 1.00 88.19 357 ASP A C 1
ATOM 2696 O O . ASP A 1 357 ? -16.755 -14.216 -13.325 1.00 88.19 357 ASP A O 1
ATOM 2700 N N . ASN A 1 358 ? -17.753 -12.262 -13.683 1.00 86.50 358 ASN A N 1
ATOM 2701 C CA . ASN A 1 358 ? -16.745 -11.488 -12.953 1.00 86.50 358 ASN A CA 1
ATOM 2702 C C . ASN A 1 358 ? -16.923 -11.595 -11.427 1.00 86.50 358 ASN A C 1
ATOM 2704 O O . ASN A 1 358 ? -18.029 -11.487 -10.886 1.00 86.50 358 ASN A O 1
ATOM 2708 N N . VAL A 1 359 ? -15.809 -11.696 -10.701 1.00 82.06 359 VAL A N 1
ATOM 2709 C CA . VAL A 1 359 ? -15.772 -11.726 -9.233 1.00 82.06 359 VAL A CA 1
ATOM 2710 C C . VAL A 1 359 ? -15.545 -10.319 -8.682 1.00 82.06 359 VAL A C 1
ATOM 2712 O O . VAL A 1 359 ? -14.447 -9.775 -8.771 1.00 82.06 359 VAL A O 1
ATOM 2715 N N . LEU A 1 360 ? -16.570 -9.743 -8.047 1.00 80.69 360 LEU A N 1
ATOM 2716 C CA . LEU A 1 360 ? -16.527 -8.404 -7.442 1.00 80.69 360 LEU A CA 1
ATOM 2717 C C . LEU A 1 360 ? -16.578 -8.515 -5.909 1.00 80.69 360 LEU A C 1
ATOM 2719 O O . LEU A 1 360 ? -17.648 -8.734 -5.341 1.00 80.69 360 LEU A O 1
ATOM 2723 N N . ARG A 1 361 ? -15.445 -8.370 -5.210 1.00 69.31 361 ARG A N 1
ATOM 2724 C CA . ARG A 1 361 ? -15.371 -8.517 -3.734 1.00 69.31 361 ARG A CA 1
ATOM 2725 C C . ARG A 1 361 ? -14.679 -7.332 -3.058 1.00 69.31 361 ARG A C 1
ATOM 2727 O O . ARG A 1 361 ? -13.797 -6.720 -3.641 1.00 69.31 361 ARG A O 1
ATOM 2734 N N . ALA A 1 362 ? -15.067 -7.003 -1.820 1.00 61.19 362 ALA A N 1
ATOM 2735 C CA . ALA A 1 362 ? -14.459 -5.948 -0.983 1.00 61.19 362 ALA A CA 1
ATOM 2736 C C . ALA A 1 362 ? -14.309 -4.549 -1.623 1.00 61.19 362 ALA A C 1
ATOM 2738 O O . ALA A 1 362 ? -13.558 -3.709 -1.125 1.00 61.19 362 ALA A O 1
ATOM 2739 N N . ASN A 1 363 ? -15.041 -4.259 -2.697 1.00 68.38 363 ASN A N 1
ATOM 2740 C CA . ASN A 1 363 ? -15.057 -2.922 -3.278 1.00 68.38 363 ASN A CA 1
ATOM 2741 C C . ASN A 1 363 ? -15.914 -1.980 -2.407 1.00 68.38 363 ASN A C 1
ATOM 2743 O O . ASN A 1 363 ? -16.874 -2.419 -1.772 1.00 68.38 363 ASN A O 1
ATOM 2747 N N . SER A 1 364 ? -15.587 -0.684 -2.370 1.00 65.50 364 SER A N 1
ATOM 2748 C CA . SER A 1 364 ? -16.331 0.341 -1.603 1.00 65.50 364 SER A CA 1
ATOM 2749 C C . SER A 1 364 ? -16.221 0.265 -0.065 1.00 65.50 364 SER A C 1
ATOM 2751 O O . SER A 1 364 ? -17.053 0.847 0.639 1.00 65.50 364 SER A O 1
ATOM 2753 N N . TRP A 1 365 ? -15.213 -0.407 0.499 1.00 58.16 365 TRP A N 1
ATOM 2754 C CA . TRP A 1 365 ? -15.088 -0.644 1.951 1.00 58.16 365 TRP A CA 1
ATOM 2755 C C . TRP A 1 365 ? -15.020 0.639 2.804 1.00 58.16 365 TRP A C 1
ATOM 2757 O O . TRP A 1 365 ? -15.576 0.675 3.907 1.00 58.16 365 TRP A O 1
ATOM 2767 N N . LEU A 1 366 ? -14.455 1.733 2.271 1.00 53.06 366 LEU A N 1
ATOM 2768 C CA . LEU A 1 366 ? -14.450 3.043 2.935 1.00 53.06 366 LEU A CA 1
ATOM 2769 C C . LEU A 1 366 ? -15.881 3.569 3.157 1.00 53.06 366 LEU A C 1
ATOM 2771 O O . LEU A 1 366 ? -16.167 4.171 4.191 1.00 53.06 366 LEU A O 1
ATOM 2775 N N . ARG A 1 367 ? -16.818 3.293 2.233 1.00 50.47 367 ARG A N 1
ATOM 2776 C CA . ARG A 1 367 ? -18.240 3.642 2.407 1.00 50.47 367 ARG A CA 1
ATOM 2777 C C . ARG A 1 367 ? -18.878 2.825 3.523 1.00 50.47 367 ARG A C 1
ATOM 2779 O O . ARG A 1 367 ? -19.674 3.384 4.266 1.00 50.47 367 ARG A O 1
ATOM 2786 N N . GLY A 1 368 ? -18.512 1.551 3.678 1.00 53.09 368 GLY A N 1
ATOM 2787 C CA . GLY A 1 368 ? -18.960 0.710 4.791 1.00 53.09 368 GLY A CA 1
ATOM 2788 C C . GLY A 1 368 ? -18.472 1.242 6.139 1.00 53.09 368 GLY A C 1
ATOM 2789 O O . GLY A 1 368 ? -19.269 1.445 7.051 1.00 53.09 368 GLY A O 1
ATOM 2790 N N . LEU A 1 369 ? -17.183 1.568 6.242 1.00 55.50 369 LEU A N 1
ATOM 2791 C CA . LEU A 1 369 ? -16.568 2.078 7.470 1.00 55.50 369 LEU A CA 1
ATOM 2792 C C . LEU A 1 369 ? -17.099 3.473 7.847 1.00 55.50 369 LEU A C 1
ATOM 2794 O O . LEU A 1 369 ? -17.489 3.701 8.994 1.00 55.50 369 LEU A O 1
ATOM 2798 N N . VAL A 1 370 ? -17.235 4.379 6.871 1.00 54.28 370 VAL A N 1
ATOM 2799 C CA . VAL A 1 370 ? -17.870 5.693 7.064 1.00 54.28 370 VAL A CA 1
ATOM 2800 C C . VAL A 1 370 ? -19.358 5.545 7.392 1.00 54.28 370 VAL A C 1
ATOM 2802 O O . VAL A 1 370 ? -19.836 6.225 8.293 1.00 54.28 370 VAL A O 1
ATOM 2805 N N . ALA A 1 371 ? -20.099 4.635 6.754 1.00 49.94 371 ALA A N 1
ATOM 2806 C CA . ALA A 1 371 ? -21.509 4.390 7.072 1.00 49.94 371 ALA A CA 1
ATOM 2807 C C . ALA A 1 371 ? -21.706 3.806 8.479 1.00 49.94 371 ALA A C 1
ATOM 2809 O O . ALA A 1 371 ? -22.700 4.128 9.127 1.00 49.94 371 ALA A O 1
ATOM 2810 N N . ILE A 1 372 ? -20.763 3.009 8.990 1.00 57.97 372 ILE A N 1
ATOM 2811 C CA . ILE A 1 372 ? -20.769 2.509 10.373 1.00 57.97 372 ILE A CA 1
ATOM 2812 C C . ILE A 1 372 ? -20.471 3.646 11.351 1.00 57.97 372 ILE A C 1
ATOM 2814 O O . ILE A 1 372 ? -21.222 3.831 12.308 1.00 57.97 372 ILE A O 1
ATOM 2818 N N . ILE A 1 373 ? -19.430 4.447 11.102 1.00 55.69 373 ILE A N 1
ATOM 2819 C CA . ILE A 1 373 ? -19.074 5.599 11.947 1.00 55.69 373 ILE A CA 1
ATOM 2820 C C . ILE A 1 373 ? -20.222 6.614 11.973 1.00 55.69 373 ILE A C 1
ATOM 2822 O O . ILE A 1 373 ? -20.680 7.009 13.045 1.00 55.69 373 ILE A O 1
ATOM 2826 N N . VAL A 1 374 ? -20.751 6.986 10.807 1.00 52.84 374 VAL A N 1
ATOM 2827 C CA . VAL A 1 374 ? -21.892 7.899 10.675 1.00 52.84 374 VAL A CA 1
ATOM 2828 C C . VAL A 1 374 ? -23.149 7.266 11.259 1.00 52.84 374 VAL A C 1
ATOM 2830 O O . VAL A 1 374 ? -23.868 7.936 11.987 1.00 52.84 374 VAL A O 1
ATOM 2833 N N . GLY A 1 375 ? -23.397 5.976 11.038 1.00 51.22 375 GLY A N 1
ATOM 2834 C CA . GLY A 1 375 ? -24.526 5.245 11.613 1.00 51.22 375 GLY A CA 1
ATOM 2835 C C . GLY A 1 375 ? -24.493 5.226 13.139 1.00 51.22 375 GLY A C 1
ATOM 2836 O O . GLY A 1 375 ? -25.516 5.445 13.778 1.00 51.22 375 GLY A O 1
ATOM 2837 N N . LEU A 1 376 ? -23.321 5.061 13.749 1.00 56.88 376 LEU A N 1
ATOM 2838 C CA . LEU A 1 376 ? -23.139 5.079 15.201 1.00 56.88 376 LEU A CA 1
ATOM 2839 C C . LEU A 1 376 ? -23.199 6.495 15.785 1.00 56.88 376 LEU A C 1
ATOM 2841 O O . LEU A 1 376 ? -23.796 6.683 16.847 1.00 56.88 376 LEU A O 1
ATOM 2845 N N . ILE A 1 377 ? -22.672 7.503 15.081 1.00 53.78 377 ILE A N 1
ATOM 2846 C CA . ILE A 1 377 ? -22.815 8.923 15.444 1.00 53.78 377 ILE A CA 1
ATOM 2847 C C . ILE A 1 377 ? -24.276 9.362 15.323 1.00 53.78 377 ILE A C 1
ATOM 2849 O O . ILE A 1 377 ? -24.780 10.066 16.194 1.00 53.78 377 ILE A O 1
ATOM 2853 N N . VAL A 1 378 ? -24.987 8.919 14.287 1.00 48.53 378 VAL A N 1
ATOM 2854 C CA . VAL A 1 378 ? -26.404 9.217 14.065 1.00 48.53 378 VAL A CA 1
ATOM 2855 C C . VAL A 1 378 ? -27.268 8.443 15.048 1.00 48.53 378 VAL A C 1
ATOM 2857 O O . VAL A 1 378 ? -28.174 9.033 15.608 1.00 48.53 378 VAL A O 1
ATOM 2860 N N . VAL A 1 379 ? -26.997 7.176 15.363 1.00 54.12 379 VAL A N 1
ATOM 2861 C CA . VAL A 1 379 ? -27.758 6.430 16.382 1.00 54.12 379 VAL A CA 1
ATOM 2862 C C . VAL A 1 379 ? -27.494 6.993 17.780 1.00 54.12 379 VAL A C 1
ATOM 2864 O O . VAL A 1 379 ? -28.446 7.251 18.518 1.00 54.12 379 VAL A O 1
ATOM 2867 N N . GLY A 1 380 ? -26.238 7.274 18.135 1.00 50.78 380 GLY A N 1
ATOM 2868 C CA . GLY A 1 380 ? -25.875 7.938 19.391 1.00 50.78 380 GLY A CA 1
ATOM 2869 C C . GLY A 1 380 ? -26.447 9.356 19.486 1.00 50.78 380 GLY A C 1
ATOM 2870 O O . GLY A 1 380 ? -27.020 9.739 20.509 1.00 50.78 380 GLY A O 1
ATOM 2871 N N . GLY A 1 381 ? -26.394 10.102 18.384 1.00 45.50 381 GLY A N 1
ATOM 2872 C CA . GLY A 1 381 ? -26.937 11.446 18.230 1.00 45.50 381 GLY A CA 1
ATOM 2873 C C . GLY A 1 381 ? -28.463 11.478 18.244 1.00 45.50 381 GLY A C 1
ATOM 2874 O O . GLY A 1 381 ? -29.036 12.332 18.907 1.00 45.50 381 GLY A O 1
ATOM 2875 N N . VAL A 1 382 ? -29.152 10.531 17.609 1.00 47.06 382 VAL A N 1
ATOM 2876 C CA . VAL A 1 382 ? -30.621 10.398 17.579 1.00 47.06 382 VAL A CA 1
ATOM 2877 C C . VAL A 1 382 ? -31.142 9.906 18.925 1.00 47.06 382 VAL A C 1
ATOM 2879 O O . VAL A 1 382 ? -32.144 10.422 19.413 1.00 47.06 382 VAL A O 1
ATOM 2882 N N . LEU A 1 383 ? -30.468 8.970 19.594 1.00 49.62 383 LEU A N 1
ATOM 2883 C CA . LEU A 1 383 ? -30.833 8.550 20.952 1.00 49.62 383 LEU A CA 1
ATOM 2884 C C . LEU A 1 383 ? -30.583 9.674 21.972 1.00 49.62 383 LEU A C 1
ATOM 2886 O O . LEU A 1 383 ? -31.428 9.915 22.844 1.00 49.62 383 LEU A O 1
ATOM 2890 N N . GLY A 1 384 ? -29.487 10.423 21.822 1.00 49.06 384 GLY A N 1
ATOM 2891 C CA . GLY A 1 384 ? -29.174 11.615 22.614 1.00 49.06 384 GLY A CA 1
ATOM 2892 C C . GLY A 1 384 ? -30.147 12.775 22.375 1.00 49.06 384 GLY A C 1
ATOM 2893 O O . GLY A 1 384 ? -30.686 13.348 23.319 1.00 49.06 384 GLY A O 1
ATOM 2894 N N . THR A 1 385 ? -30.475 13.085 21.121 1.00 42.66 385 THR A N 1
ATOM 2895 C CA . THR A 1 385 ? -31.384 14.187 20.756 1.00 42.66 385 THR A CA 1
ATOM 2896 C C . THR A 1 385 ? -32.849 13.843 21.000 1.00 42.66 385 THR A C 1
ATOM 2898 O O . THR A 1 385 ? -33.595 14.696 21.473 1.00 42.66 385 THR A O 1
ATOM 2901 N N . ARG A 1 386 ? -33.293 12.596 20.789 1.00 43.56 386 ARG A N 1
ATOM 2902 C CA . ARG A 1 386 ? -34.668 12.153 21.097 1.00 43.56 386 ARG A CA 1
ATOM 2903 C C . ARG A 1 386 ? -34.934 12.139 22.603 1.00 43.56 386 ARG A C 1
ATOM 2905 O O . ARG A 1 386 ? -36.044 12.469 23.032 1.00 43.56 386 ARG A O 1
ATOM 2912 N N . SER A 1 387 ? -33.931 11.807 23.419 1.00 51.47 387 SER A N 1
ATOM 2913 C CA . SER A 1 387 ? -34.012 11.922 24.882 1.00 51.47 387 SER A CA 1
ATOM 2914 C C . SER A 1 387 ? -33.931 13.381 25.358 1.00 51.47 387 SER A C 1
ATOM 2916 O O . SER A 1 387 ? -34.673 13.762 26.269 1.00 51.47 387 SER A O 1
ATOM 2918 N N . TRP A 1 388 ? -33.147 14.226 24.685 1.00 46.00 388 TRP A N 1
ATOM 2919 C CA . TRP A 1 388 ? -33.074 15.673 24.917 1.00 46.00 388 TRP A CA 1
ATOM 2920 C C . TRP A 1 388 ? -34.374 16.422 24.541 1.00 46.00 388 TRP A C 1
ATOM 2922 O O . TRP A 1 388 ? -34.908 17.185 25.349 1.00 46.00 388 TRP A O 1
ATOM 2932 N N . LEU A 1 389 ? -34.983 16.129 23.385 1.00 40.94 389 LEU A N 1
ATOM 2933 C CA . LEU A 1 389 ? -36.269 16.690 22.932 1.00 40.94 389 LEU A CA 1
ATOM 2934 C C . LEU A 1 389 ? -37.444 16.253 23.822 1.00 40.94 389 LEU A C 1
ATOM 2936 O O . LEU A 1 389 ? -38.313 17.067 24.151 1.00 40.94 389 LEU A O 1
ATOM 2940 N N . LYS A 1 390 ? -37.459 14.992 24.288 1.00 49.53 390 LYS A N 1
ATOM 2941 C CA . LYS A 1 390 ? -38.434 14.533 25.298 1.00 49.53 390 LYS A CA 1
ATOM 2942 C C . LYS A 1 390 ? -38.246 15.229 26.652 1.00 49.53 390 LYS A C 1
ATOM 2944 O O . LYS A 1 390 ? -39.239 15.443 27.349 1.00 49.53 390 LYS A O 1
ATOM 2949 N N . ARG A 1 391 ? -37.018 15.614 27.022 1.00 47.34 391 ARG A N 1
ATOM 2950 C CA . ARG A 1 391 ? -36.727 16.366 28.257 1.00 47.34 391 ARG A CA 1
ATOM 2951 C C . ARG A 1 391 ? -37.176 17.815 28.189 1.00 47.34 391 ARG A C 1
ATOM 2953 O O . ARG A 1 391 ? -37.826 18.253 29.127 1.00 47.34 391 ARG A O 1
ATOM 2960 N N . ARG A 1 392 ? -36.975 18.513 27.068 1.00 41.97 392 ARG A N 1
ATOM 2961 C CA . ARG A 1 392 ? -37.493 19.884 26.892 1.00 41.97 392 ARG A CA 1
ATOM 2962 C C . ARG A 1 392 ? -39.024 19.958 26.908 1.00 41.97 392 ARG A C 1
ATOM 2964 O O . ARG A 1 392 ? -39.581 20.910 27.452 1.00 41.97 392 ARG A O 1
ATOM 2971 N N . LYS A 1 393 ? -39.720 18.943 26.374 1.00 40.47 393 LYS A N 1
ATOM 2972 C CA . LYS A 1 393 ? -41.189 18.843 26.501 1.00 40.47 393 LYS A CA 1
ATOM 2973 C C . LYS A 1 393 ? -41.644 18.535 27.936 1.00 40.47 393 LYS A C 1
ATOM 2975 O O . LYS A 1 393 ? -42.705 19.007 28.323 1.00 40.47 393 LYS A O 1
ATOM 2980 N N . ARG A 1 394 ? -40.855 17.807 28.740 1.00 40.38 394 ARG A N 1
ATOM 2981 C CA . ARG A 1 394 ? -41.160 17.538 30.162 1.00 40.38 394 ARG A CA 1
ATOM 2982 C C . ARG A 1 394 ? -40.754 18.670 31.110 1.00 40.38 394 ARG A C 1
ATOM 2984 O O . ARG A 1 394 ? -41.480 18.909 32.060 1.00 40.38 394 ARG A O 1
ATOM 2991 N N . GLU A 1 395 ? -39.705 19.439 30.829 1.00 41.28 395 GLU A N 1
ATOM 2992 C CA . GLU A 1 395 ? -39.301 20.601 31.645 1.00 41.28 395 GLU A CA 1
ATOM 2993 C C . GLU A 1 395 ? -40.311 21.757 31.611 1.00 41.28 395 GLU A C 1
ATOM 2995 O O . GLU A 1 395 ? -40.409 22.509 32.579 1.00 41.28 395 GLU A O 1
ATOM 3000 N N . LYS A 1 396 ? -41.117 21.883 30.546 1.00 43.22 396 LYS A N 1
ATOM 3001 C CA . LYS A 1 396 ? -42.266 22.807 30.538 1.00 43.22 396 LYS A CA 1
ATOM 3002 C C . LYS A 1 396 ? -43.491 22.269 31.293 1.00 43.22 396 LYS A C 1
ATOM 3004 O O . LYS A 1 396 ? -44.370 23.053 31.621 1.00 43.22 396 LYS A O 1
ATOM 3009 N N . VAL A 1 397 ? -43.536 20.969 31.602 1.00 41.81 397 VAL A N 1
ATOM 3010 C CA . VAL A 1 397 ? -44.664 20.308 32.290 1.00 41.81 397 VAL A CA 1
ATOM 3011 C C . VAL A 1 397 ? -44.351 20.009 33.770 1.00 41.81 397 VAL A C 1
ATOM 3013 O O . VAL A 1 397 ? -45.258 20.011 34.591 1.00 41.81 397 VAL A O 1
ATOM 3016 N N . GLU A 1 398 ? -43.080 19.837 34.151 1.00 43.50 398 GLU A N 1
ATOM 3017 C CA . GLU A 1 398 ? -42.639 19.536 35.529 1.00 43.50 398 GLU A CA 1
ATOM 3018 C C . GLU A 1 398 ? -42.124 20.765 36.312 1.00 43.50 398 GLU A C 1
ATOM 3020 O O . GLU A 1 398 ? -41.770 20.634 37.482 1.00 43.50 398 GLU A O 1
ATOM 3025 N N . LYS A 1 399 ? -42.152 21.986 35.747 1.00 38.56 399 LYS A N 1
ATOM 3026 C CA . LYS A 1 399 ? -41.907 23.229 36.521 1.00 38.56 399 LYS A CA 1
ATOM 3027 C C . LYS A 1 399 ? -43.010 23.562 37.540 1.00 38.56 399 LYS A C 1
ATOM 3029 O O . LYS A 1 399 ? -42.882 24.522 38.291 1.00 38.56 399 LYS A O 1
ATOM 3034 N N . GLY A 1 400 ? -44.051 22.737 37.629 1.00 40.06 400 GLY A N 1
ATOM 3035 C CA . GLY A 1 400 ? -44.937 22.678 38.782 1.00 40.06 400 GLY A CA 1
ATOM 3036 C C . GLY A 1 400 ? -44.830 21.318 39.469 1.00 40.06 400 GLY A C 1
ATOM 3037 O O . GLY A 1 400 ? -45.390 20.352 38.964 1.00 40.06 400 GLY A O 1
ATOM 3038 N N . LYS A 1 401 ? -44.230 21.286 40.669 1.00 41.22 401 LYS A N 1
ATOM 3039 C CA . LYS A 1 401 ? -44.257 20.192 41.672 1.00 41.22 401 LYS A CA 1
ATOM 3040 C C . LYS A 1 401 ? -43.206 19.077 41.504 1.00 41.22 401 LYS A C 1
ATOM 3042 O O . LYS A 1 401 ? -43.458 18.046 40.894 1.00 41.22 401 LYS A O 1
ATOM 3047 N N . VAL A 1 402 ? -42.082 19.215 42.205 1.00 38.44 402 VAL A N 1
ATOM 3048 C CA . VAL A 1 402 ? -41.104 18.143 42.489 1.00 38.44 402 VAL A CA 1
ATOM 3049 C C . VAL A 1 402 ? -40.800 18.278 43.991 1.00 38.44 402 VAL A C 1
ATOM 3051 O O . VAL A 1 402 ? -40.396 19.350 44.411 1.00 38.44 402 VAL A O 1
ATOM 3054 N N . LEU A 1 403 ? -41.165 17.370 44.907 1.00 41.38 403 LEU A N 1
ATOM 3055 C CA . LEU A 1 403 ? -40.825 15.942 44.979 1.00 41.38 403 LEU A CA 1
ATOM 3056 C C . LEU A 1 403 ? -41.934 15.010 45.547 1.00 41.38 403 LEU A C 1
ATOM 3058 O O . LEU A 1 403 ? -41.730 13.805 45.613 1.00 41.38 403 LEU A O 1
ATOM 3062 N N . ILE A 1 404 ? -43.114 15.498 45.951 1.00 39.38 404 ILE A N 1
ATOM 3063 C CA . ILE A 1 404 ? -44.003 14.732 46.869 1.00 39.38 404 ILE A CA 1
ATOM 3064 C C . ILE A 1 404 ? -45.032 13.796 46.172 1.00 39.38 404 ILE A C 1
ATOM 3066 O O . ILE A 1 404 ? -45.795 13.106 46.839 1.00 39.38 404 ILE A O 1
ATOM 3070 N N . LYS A 1 405 ? -45.105 13.706 44.831 1.00 36.06 405 LYS A N 1
ATOM 3071 C CA . LYS A 1 405 ? -46.242 13.021 44.153 1.00 36.06 405 LYS A CA 1
ATOM 3072 C C . LYS A 1 405 ? -45.919 12.006 43.041 1.00 36.06 405 LYS A C 1
ATOM 3074 O O . LYS A 1 405 ? -46.741 11.826 42.145 1.00 36.06 405 LYS A O 1
ATOM 3079 N N . ARG A 1 406 ? -44.798 11.276 43.068 1.00 46.22 406 ARG A N 1
ATOM 3080 C CA . ARG A 1 406 ? -44.678 10.078 42.202 1.00 46.22 406 ARG A CA 1
ATOM 3081 C C . ARG A 1 406 ? -45.286 8.860 42.909 1.00 46.22 406 ARG A C 1
ATOM 3083 O O . ARG A 1 406 ? -44.648 8.257 43.759 1.00 46.22 406 ARG A O 1
ATOM 3090 N N . ARG A 1 407 ? -46.539 8.511 42.573 1.00 49.31 407 ARG A N 1
ATOM 3091 C CA . ARG A 1 407 ? -47.146 7.221 42.962 1.00 49.31 407 ARG A CA 1
ATOM 3092 C C . ARG A 1 407 ? -46.356 6.088 42.300 1.00 49.31 407 ARG A C 1
ATOM 3094 O O . ARG A 1 407 ? -46.151 6.138 41.087 1.00 49.31 407 ARG A O 1
ATOM 3101 N N . PHE A 1 408 ? -45.944 5.080 43.071 1.00 55.19 408 PHE A N 1
ATOM 3102 C CA . PHE A 1 408 ? -45.433 3.828 42.510 1.00 55.19 408 PHE A CA 1
ATOM 3103 C C . PHE A 1 408 ? -46.519 3.218 41.605 1.00 55.19 408 PHE A C 1
ATOM 3105 O O . PHE A 1 408 ? -47.643 3.022 42.073 1.00 55.19 408 PHE A O 1
ATOM 3112 N N . PRO A 1 409 ? -46.247 2.979 40.310 1.00 54.06 409 PRO A N 1
ATOM 3113 C CA . PRO A 1 409 ? -47.221 2.343 39.433 1.00 54.06 409 PRO A CA 1
ATOM 3114 C C . PRO A 1 409 ? -47.432 0.890 39.881 1.00 54.06 409 PRO A C 1
ATOM 3116 O O . PRO A 1 409 ? -46.473 0.129 39.977 1.00 54.06 409 PRO A O 1
ATOM 3119 N N . ALA A 1 410 ? -48.677 0.516 40.182 1.00 46.84 410 ALA A N 1
ATOM 3120 C CA . ALA A 1 410 ? -49.033 -0.839 40.601 1.00 46.84 410 ALA A CA 1
ATOM 3121 C C . ALA A 1 410 ? -49.191 -1.774 39.385 1.00 46.84 410 ALA A C 1
ATOM 3123 O O . ALA A 1 410 ? -49.775 -1.378 38.377 1.00 46.84 410 ALA A O 1
ATOM 3124 N N . GLY A 1 411 ? -48.707 -3.019 39.494 1.00 56.22 411 GLY A N 1
ATOM 3125 C CA . GLY A 1 411 ? -48.867 -4.074 38.479 1.00 56.22 411 GLY A CA 1
ATOM 3126 C C . GLY A 1 411 ? -47.618 -4.372 37.629 1.00 56.22 411 GLY A C 1
ATOM 3127 O O . GLY A 1 411 ? -46.630 -3.638 37.653 1.00 56.22 411 GLY A O 1
ATOM 3128 N N . ARG A 1 412 ? -47.660 -5.477 36.859 1.00 51.09 412 ARG A N 1
ATOM 3129 C CA . ARG A 1 412 ? -46.533 -5.990 36.039 1.00 51.09 412 ARG A CA 1
ATOM 3130 C C . ARG A 1 412 ? -46.006 -4.983 35.004 1.00 51.09 412 ARG A C 1
ATOM 3132 O O . ARG A 1 412 ? -44.803 -4.974 34.750 1.00 51.09 412 ARG A O 1
ATOM 3139 N N . ASP A 1 413 ? -46.863 -4.108 34.481 1.00 56.34 413 ASP A N 1
ATOM 3140 C CA . ASP A 1 413 ? -46.498 -3.102 33.468 1.00 56.34 413 ASP A CA 1
ATOM 3141 C C . ASP A 1 413 ? -45.780 -1.874 34.067 1.00 56.34 413 ASP A C 1
ATOM 3143 O O . ASP A 1 413 ? -45.131 -1.103 33.358 1.00 56.34 413 ASP A O 1
ATOM 3147 N N . GLY A 1 414 ? -45.826 -1.713 35.396 1.00 66.75 414 GLY A N 1
ATOM 3148 C CA . GLY A 1 414 ? -45.163 -0.631 36.128 1.00 66.75 414 GLY A CA 1
ATOM 3149 C C . GLY A 1 414 ? -43.681 -0.875 36.436 1.00 66.75 414 GLY A C 1
ATOM 3150 O O . GLY A 1 414 ? -42.966 0.078 36.747 1.00 66.75 414 GLY A O 1
ATOM 3151 N N . LEU A 1 415 ? -43.187 -2.116 36.312 1.00 70.38 415 LEU A N 1
ATOM 3152 C CA . LEU A 1 415 ? -41.840 -2.518 36.757 1.00 70.38 415 LEU A CA 1
ATOM 3153 C C . LEU A 1 415 ? -40.712 -1.748 36.050 1.00 70.38 415 LEU A C 1
ATOM 3155 O O . LEU A 1 415 ? -39.714 -1.387 36.674 1.00 70.38 415 LEU A O 1
ATOM 3159 N N . TRP A 1 416 ? -40.872 -1.445 34.756 1.00 72.19 416 TRP A N 1
ATOM 3160 C CA . TRP A 1 416 ? -39.902 -0.627 34.021 1.00 72.19 416 TRP A CA 1
ATOM 3161 C C . TRP A 1 416 ? -39.906 0.825 34.510 1.00 72.19 416 TRP A C 1
ATOM 3163 O O . TRP A 1 416 ? -38.846 1.406 34.718 1.00 72.19 416 TRP A O 1
ATOM 3173 N N . ALA A 1 417 ? -41.071 1.438 34.723 1.00 68.31 417 ALA A N 1
ATOM 3174 C CA . ALA A 1 417 ? -41.147 2.805 35.248 1.00 68.31 417 ALA A CA 1
ATOM 3175 C C . ALA A 1 417 ? -40.611 2.892 36.689 1.00 68.31 417 ALA A C 1
ATOM 3177 O O . ALA A 1 417 ? -39.951 3.864 37.051 1.00 68.31 417 ALA A O 1
ATOM 3178 N N . MET A 1 418 ? -40.829 1.844 37.480 1.00 70.50 418 MET A N 1
ATOM 3179 C CA . MET A 1 418 ? -40.326 1.712 38.841 1.00 70.50 418 MET A CA 1
ATOM 3180 C C . MET A 1 418 ? -38.799 1.606 38.894 1.00 70.50 418 MET A C 1
ATOM 3182 O O . MET A 1 418 ? -38.176 2.296 39.701 1.00 70.50 418 MET A O 1
ATOM 3186 N N . SER A 1 419 ? -38.178 0.847 37.982 1.00 72.19 419 SER A N 1
ATOM 3187 C CA . SER A 1 419 ? -36.713 0.783 37.892 1.00 72.19 419 SER A CA 1
ATOM 3188 C C . SER A 1 419 ? -36.079 2.141 37.581 1.00 72.19 419 SER A C 1
ATOM 3190 O O . SER A 1 419 ? -34.963 2.389 38.012 1.00 72.19 419 SER A O 1
ATOM 3192 N N . MET A 1 420 ? -36.788 3.050 36.898 1.00 70.31 420 MET A N 1
ATOM 3193 C CA . MET A 1 420 ? -36.307 4.417 36.653 1.00 70.31 420 MET A CA 1
ATOM 3194 C C . MET A 1 420 ? -36.234 5.250 37.936 1.00 70.31 420 MET A C 1
ATOM 3196 O O . MET A 1 420 ? -35.270 5.979 38.133 1.00 70.31 420 MET A O 1
ATOM 3200 N N . ILE A 1 421 ? -37.253 5.150 38.793 1.00 70.12 421 ILE A N 1
ATOM 3201 C CA . ILE A 1 421 ? -37.320 5.908 40.050 1.00 70.12 421 ILE A CA 1
ATOM 3202 C C . ILE A 1 421 ? -36.237 5.416 41.007 1.00 70.12 421 ILE A C 1
ATOM 3204 O O . ILE A 1 421 ? -35.495 6.215 41.563 1.00 70.12 421 ILE A O 1
ATOM 3208 N N . LEU A 1 422 ? -36.124 4.098 41.152 1.00 70.88 422 LEU A N 1
ATOM 3209 C CA . LEU A 1 422 ? -35.120 3.484 42.011 1.00 70.88 422 LEU A CA 1
ATOM 3210 C C . LEU A 1 422 ? -33.694 3.718 41.486 1.00 70.88 422 LEU A C 1
ATOM 3212 O O . LEU A 1 422 ? -32.781 3.911 42.277 1.00 70.88 422 LEU A O 1
ATOM 3216 N N . TRP A 1 423 ? -33.510 3.757 40.162 1.00 68.50 423 TRP A N 1
ATOM 3217 C CA . TRP A 1 423 ? -32.244 4.156 39.547 1.00 68.50 423 TRP A CA 1
ATOM 3218 C C . TRP A 1 423 ? -31.856 5.597 39.901 1.00 68.50 423 TRP A C 1
ATOM 3220 O O . TRP A 1 423 ? -30.717 5.854 40.282 1.00 68.50 423 TRP A O 1
ATOM 3230 N N . ASP A 1 424 ? -32.792 6.542 39.765 1.00 68.31 424 ASP A N 1
ATOM 3231 C CA . ASP A 1 424 ? -32.543 7.950 40.087 1.00 68.31 424 ASP A CA 1
ATOM 3232 C C . ASP A 1 424 ? -32.201 8.135 41.577 1.00 68.31 424 ASP A C 1
ATOM 3234 O O . ASP A 1 424 ? -31.322 8.930 41.908 1.00 68.31 424 ASP A O 1
ATOM 3238 N N . GLU A 1 425 ? -32.872 7.384 42.456 1.00 70.12 425 GLU A N 1
ATOM 3239 C CA . GLU A 1 425 ? -32.613 7.373 43.898 1.00 70.12 425 GLU A CA 1
ATOM 3240 C C . GLU A 1 425 ? -31.231 6.786 44.222 1.00 70.12 425 GLU A C 1
ATOM 3242 O O . GLU A 1 425 ? -30.514 7.358 45.040 1.00 70.12 425 GLU A O 1
ATOM 3247 N N . GLU A 1 426 ? -30.812 5.707 43.548 1.00 68.69 426 GLU A N 1
ATOM 3248 C CA . GLU A 1 426 ? -29.476 5.130 43.758 1.00 68.69 426 GLU A CA 1
ATOM 3249 C C . GLU A 1 426 ? -28.372 6.046 43.298 1.00 68.69 426 GLU A C 1
ATOM 3251 O O . GLU A 1 426 ? -27.396 6.255 44.007 1.00 68.69 426 GLU A O 1
ATOM 3256 N N . LEU A 1 427 ? -28.532 6.622 42.110 1.00 65.12 427 LEU A N 1
ATOM 3257 C CA . LEU A 1 427 ? -27.562 7.562 41.581 1.00 65.12 427 LEU A CA 1
ATOM 3258 C C . LEU A 1 427 ? -27.420 8.770 42.514 1.00 65.12 427 LEU A C 1
ATOM 3260 O O . LEU A 1 427 ? -26.329 9.305 42.679 1.00 65.12 427 LEU A O 1
ATOM 3264 N N . PHE A 1 428 ? -28.517 9.209 43.128 1.00 66.69 428 PHE A N 1
ATOM 3265 C CA . PHE A 1 428 ? -28.490 10.284 44.109 1.00 66.69 428 PHE A CA 1
ATOM 3266 C C . PHE A 1 428 ? -27.813 9.864 45.417 1.00 66.69 428 PHE A C 1
ATOM 3268 O O . PHE A 1 428 ? -26.945 10.585 45.908 1.00 66.69 428 PHE A O 1
ATOM 3275 N N . ARG A 1 429 ? -28.157 8.695 45.968 1.00 64.81 429 ARG A N 1
ATOM 3276 C CA . ARG A 1 429 ? -27.542 8.166 47.194 1.00 64.81 429 ARG A CA 1
ATOM 3277 C C . ARG A 1 429 ? -26.057 7.900 47.018 1.00 64.81 429 ARG A C 1
ATOM 3279 O O . ARG A 1 429 ? -25.280 8.338 47.859 1.00 64.81 429 ARG A O 1
ATOM 3286 N N . SER A 1 430 ? -25.653 7.278 45.917 1.00 60.47 430 SER A N 1
ATOM 3287 C CA . SER A 1 430 ? -24.245 7.027 45.620 1.00 60.47 430 SER A CA 1
ATOM 3288 C C . SER A 1 430 ? -23.454 8.319 45.456 1.00 60.47 430 SER A C 1
ATOM 3290 O O . SER A 1 430 ? -22.345 8.426 45.975 1.00 60.47 430 SER A O 1
ATOM 3292 N N . GLN A 1 431 ? -24.037 9.341 44.820 1.00 59.66 431 GLN A N 1
ATOM 3293 C CA . GLN A 1 431 ? -23.421 10.664 44.751 1.00 59.66 431 GLN A CA 1
ATOM 3294 C C . GLN A 1 431 ? -23.339 11.338 46.120 1.00 59.66 431 GLN A C 1
ATOM 3296 O O . GLN A 1 431 ? -22.329 11.972 46.395 1.00 59.66 431 GLN A O 1
ATOM 3301 N N . LEU A 1 432 ? -24.343 11.191 46.991 1.00 59.75 432 LEU A N 1
ATOM 3302 C CA . LEU A 1 432 ? -24.314 11.719 48.360 1.00 59.75 432 LEU A CA 1
ATOM 3303 C C . LEU A 1 432 ? -23.300 10.996 49.256 1.00 59.75 432 LEU A C 1
ATOM 3305 O O . LEU A 1 432 ? -22.655 11.650 50.074 1.00 59.75 432 LEU A O 1
ATOM 3309 N N . GLU A 1 433 ? -23.155 9.677 49.114 1.00 57.16 433 GLU A N 1
ATOM 3310 C CA . GLU A 1 433 ? -22.137 8.886 49.816 1.00 57.16 433 GLU A CA 1
ATOM 3311 C C . GLU A 1 433 ? -20.727 9.263 49.339 1.00 57.16 433 GLU A C 1
ATOM 3313 O O . GLU A 1 433 ? -19.832 9.445 50.164 1.00 57.16 433 GLU A O 1
ATOM 3318 N N . ALA A 1 434 ? -20.544 9.470 48.030 1.00 50.53 434 ALA A N 1
ATOM 3319 C CA . ALA A 1 434 ? -19.290 9.957 47.452 1.00 50.53 434 ALA A CA 1
ATOM 3320 C C . ALA A 1 434 ? -19.003 11.436 47.786 1.00 50.53 434 ALA A C 1
ATOM 3322 O O . ALA A 1 434 ? -17.846 11.848 47.835 1.00 50.53 434 ALA A O 1
ATOM 3323 N N . ALA A 1 435 ? -20.037 12.243 48.051 1.00 47.19 435 ALA A N 1
ATOM 3324 C CA . ALA A 1 435 ? -19.915 13.681 48.307 1.00 47.19 435 ALA A CA 1
ATOM 3325 C C . ALA A 1 435 ? -19.118 14.024 49.568 1.00 47.19 435 ALA A C 1
ATOM 3327 O O . ALA A 1 435 ? -18.620 15.147 49.689 1.00 47.19 435 ALA A O 1
ATOM 3328 N N . GLY A 1 436 ? -19.076 13.110 50.545 1.00 55.38 436 GLY A N 1
ATOM 3329 C CA . GLY A 1 436 ? -18.522 13.364 51.872 1.00 55.38 436 GLY A CA 1
ATOM 3330 C C . GLY A 1 436 ? -19.002 14.716 52.444 1.00 55.38 436 GLY A C 1
ATOM 3331 O O . GLY A 1 436 ? -20.206 14.906 52.623 1.00 55.38 436 GLY A O 1
ATOM 3332 N N . PRO A 1 437 ? -18.106 15.686 52.711 1.00 44.34 437 PRO A N 1
ATOM 3333 C CA . PRO A 1 437 ? -18.463 16.998 53.260 1.00 44.34 437 PRO A CA 1
ATOM 3334 C C . PRO A 1 437 ? -19.190 17.955 52.290 1.00 44.34 437 PRO A C 1
ATOM 3336 O O . PRO A 1 437 ? -19.670 18.992 52.734 1.00 44.34 437 PRO A O 1
ATOM 3339 N N . GLN A 1 438 ? -19.324 17.639 50.995 1.00 48.06 438 GLN A N 1
ATOM 3340 C CA . GLN A 1 438 ? -20.100 18.442 50.027 1.00 48.06 438 GLN A CA 1
ATOM 3341 C C . GLN A 1 438 ? -21.592 18.078 49.976 1.00 48.06 438 GLN A C 1
ATOM 3343 O O . GLN A 1 438 ? -22.329 18.586 49.127 1.00 48.06 438 GLN A O 1
ATOM 3348 N N . ARG A 1 439 ? -22.052 17.190 50.865 1.00 56.50 439 ARG A N 1
ATOM 3349 C CA . ARG A 1 439 ? -23.413 16.635 50.859 1.00 56.50 439 ARG A CA 1
ATOM 3350 C C . ARG A 1 439 ? -24.499 17.710 50.767 1.00 56.50 439 ARG A C 1
ATOM 3352 O O . ARG A 1 439 ? -25.443 17.557 50.001 1.00 56.50 439 ARG A O 1
ATOM 3359 N N . GLU A 1 440 ? -24.327 18.815 51.486 1.00 53.53 440 GLU A N 1
ATOM 3360 C CA . GLU A 1 440 ? -25.280 19.929 51.540 1.00 53.53 440 GLU A CA 1
ATOM 3361 C C . GLU A 1 440 ? -25.361 20.712 50.214 1.00 53.53 440 GLU A C 1
ATOM 3363 O O . GLU A 1 440 ? -26.450 21.034 49.744 1.00 53.53 440 GLU A O 1
ATOM 3368 N N . GLN A 1 441 ? -24.232 20.901 49.522 1.00 54.19 441 GLN A N 1
ATOM 3369 C CA . GLN A 1 441 ? -24.201 21.534 48.197 1.00 54.19 441 GLN A CA 1
ATOM 3370 C C . GLN A 1 441 ? -24.772 20.627 47.100 1.00 54.19 441 GLN A C 1
ATOM 3372 O O . GLN A 1 441 ? -25.405 21.111 46.158 1.00 54.19 441 GLN A O 1
ATOM 3377 N N . ILE A 1 442 ? -24.558 19.309 47.197 1.00 57.78 442 ILE A N 1
ATOM 3378 C CA . ILE A 1 442 ? -25.187 18.344 46.285 1.00 57.78 442 ILE A CA 1
ATOM 3379 C C . ILE A 1 442 ? -26.701 18.345 46.498 1.00 57.78 442 ILE A C 1
ATOM 3381 O O . ILE A 1 442 ? -27.442 18.424 45.519 1.00 57.78 442 ILE A O 1
ATOM 3385 N N . LEU A 1 443 ? -27.165 18.355 47.751 1.00 60.03 443 LEU A N 1
ATOM 3386 C CA . LEU A 1 443 ? -28.585 18.493 48.083 1.00 60.03 443 LEU A CA 1
ATOM 3387 C C . LEU A 1 443 ? -29.188 19.766 47.466 1.00 60.03 443 LEU A C 1
ATOM 3389 O O . LEU A 1 443 ? -30.229 19.692 46.811 1.00 60.03 443 LEU A O 1
ATOM 3393 N N . GLU A 1 444 ? -28.506 20.909 47.573 1.00 60.06 444 GLU A N 1
ATOM 3394 C CA . GLU A 1 444 ? -28.960 22.176 46.985 1.00 60.06 444 GLU A CA 1
ATOM 3395 C C . GLU A 1 444 ? -28.970 22.152 45.439 1.00 60.06 444 GLU A C 1
ATOM 3397 O O . GLU A 1 444 ? -29.906 22.650 44.805 1.00 60.06 444 GLU A O 1
ATOM 3402 N N . ARG A 1 445 ? -27.972 21.523 44.797 1.00 55.16 445 ARG A N 1
ATOM 3403 C CA . ARG A 1 445 ? -27.938 21.331 43.331 1.00 55.16 445 ARG A CA 1
ATOM 3404 C C . ARG A 1 445 ? -29.073 20.446 42.836 1.00 55.16 445 ARG A C 1
ATOM 3406 O O . ARG A 1 445 ? -29.702 20.777 41.832 1.00 55.16 445 ARG A O 1
ATOM 3413 N N . TYR A 1 446 ? -29.338 19.342 43.528 1.00 58.47 446 TYR A N 1
ATOM 3414 C CA . TYR A 1 446 ? -30.424 18.428 43.181 1.00 58.47 446 TYR A CA 1
ATOM 3415 C C . TYR A 1 446 ? -31.798 19.067 43.400 1.00 58.47 446 TYR A C 1
ATOM 3417 O O . TYR A 1 446 ? -32.700 18.836 42.594 1.00 58.47 446 TYR A O 1
ATOM 3425 N N . ALA A 1 447 ? -31.935 19.935 44.409 1.00 57.66 447 ALA A N 1
ATOM 3426 C CA . ALA A 1 447 ? -33.129 20.753 44.605 1.00 57.66 447 ALA A CA 1
ATOM 3427 C C . ALA A 1 447 ? -33.355 21.755 43.452 1.00 57.66 447 ALA A C 1
ATOM 3429 O O . ALA A 1 447 ? -34.501 22.004 43.080 1.00 57.66 447 ALA A O 1
ATOM 3430 N N . LYS A 1 448 ? -32.284 22.298 42.847 1.00 57.50 448 LYS A N 1
ATOM 3431 C CA . LYS A 1 448 ? -32.358 23.242 41.711 1.00 57.50 448 LYS A CA 1
ATOM 3432 C C . LYS A 1 448 ? -32.517 22.560 40.340 1.00 57.50 448 LYS A C 1
ATOM 3434 O O . LYS A 1 448 ? -33.229 23.090 39.489 1.00 57.50 448 LYS A O 1
ATOM 3439 N N . SER A 1 449 ? -31.852 21.427 40.078 1.00 54.22 449 SER A N 1
ATOM 3440 C CA . SER A 1 449 ? -31.890 20.727 38.779 1.00 54.22 449 SER A CA 1
ATOM 3441 C C . SER A 1 449 ? -31.341 19.287 38.841 1.00 54.22 449 SER A C 1
ATOM 3443 O O . SER A 1 449 ? -30.132 19.053 38.755 1.00 54.22 449 SER A O 1
ATOM 3445 N N . ILE A 1 450 ? -32.244 18.295 38.855 1.00 55.16 450 ILE A N 1
ATOM 3446 C CA . ILE A 1 450 ? -31.924 16.850 38.732 1.00 55.16 450 ILE A CA 1
ATOM 3447 C C . ILE A 1 450 ? -31.316 16.513 37.349 1.00 55.16 450 ILE A C 1
ATOM 3449 O O . ILE A 1 450 ? -30.670 15.478 37.167 1.00 55.16 450 ILE A O 1
ATOM 3453 N N . SER A 1 451 ? -31.503 17.378 36.342 1.00 53.34 451 SER A N 1
ATOM 3454 C CA . SER A 1 451 ? -31.047 17.119 34.968 1.00 53.34 451 SER A CA 1
ATOM 3455 C C . SER A 1 451 ? -29.519 17.072 34.841 1.00 53.34 451 SER A C 1
ATOM 3457 O O . SER A 1 451 ? -29.012 16.276 34.051 1.00 53.34 451 SER A O 1
ATOM 3459 N N . SER A 1 452 ? -28.801 17.847 35.662 1.00 51.28 452 SER A N 1
ATOM 3460 C CA . SER A 1 452 ? -27.337 17.964 35.633 1.00 51.28 452 SER A CA 1
ATOM 3461 C C . SER A 1 452 ? -26.618 16.654 35.988 1.00 51.28 452 SER A C 1
ATOM 3463 O O . SER A 1 452 ? -25.693 16.253 35.283 1.00 51.28 452 SER A O 1
ATOM 3465 N N . ALA A 1 453 ? -27.097 15.931 37.005 1.00 54.09 453 ALA A N 1
ATOM 3466 C CA . ALA A 1 453 ? -26.520 14.659 37.443 1.00 54.09 453 ALA A CA 1
ATOM 3467 C C . ALA A 1 453 ? -26.686 13.537 36.407 1.00 54.09 453 ALA A C 1
ATOM 3469 O O . ALA A 1 453 ? -25.794 12.711 36.220 1.00 54.09 453 ALA A O 1
ATOM 3470 N N . ARG A 1 454 ? -27.807 13.530 35.674 1.00 57.19 454 ARG A N 1
ATOM 3471 C CA . ARG A 1 454 ? -28.042 12.531 34.623 1.00 57.19 454 ARG A CA 1
ATOM 3472 C C . ARG A 1 454 ? -27.147 12.750 33.398 1.00 57.19 454 ARG A C 1
ATOM 3474 O O . ARG A 1 454 ? -26.844 11.791 32.698 1.00 57.19 454 ARG A O 1
ATOM 3481 N N . THR A 1 455 ? -26.726 13.986 33.122 1.00 58.12 455 THR A N 1
ATOM 3482 C CA . THR A 1 455 ? -25.877 14.315 31.962 1.00 58.12 455 THR A CA 1
ATOM 3483 C C . THR A 1 455 ? -24.506 13.646 32.044 1.00 58.12 455 THR A C 1
ATOM 3485 O O . THR A 1 455 ? -24.048 13.095 31.048 1.00 58.12 455 THR A O 1
ATOM 3488 N N . MET A 1 456 ? -23.886 13.616 33.228 1.00 56.44 456 MET A N 1
ATOM 3489 C CA . MET A 1 456 ? -22.594 12.949 33.440 1.00 56.44 456 MET A CA 1
ATOM 3490 C C . MET A 1 456 ? -22.679 11.441 33.173 1.00 56.44 456 MET A C 1
ATOM 3492 O O . MET A 1 456 ? -21.781 10.855 32.578 1.00 56.44 456 MET A O 1
ATOM 3496 N N . GLN A 1 457 ? -23.796 10.818 33.547 1.00 62.53 457 GLN A N 1
ATOM 3497 C CA . GLN A 1 457 ? -23.991 9.392 33.332 1.00 62.53 457 GLN A CA 1
ATOM 3498 C C . GLN A 1 457 ? -24.228 9.046 31.854 1.00 62.53 457 GLN A C 1
ATOM 3500 O O . GLN A 1 457 ? -23.652 8.084 31.356 1.00 62.53 457 GLN A O 1
ATOM 3505 N N . TYR A 1 458 ? -25.035 9.824 31.123 1.00 67.81 458 TYR A N 1
ATOM 3506 C CA . TYR A 1 458 ? -25.175 9.595 29.678 1.00 67.81 458 TYR A CA 1
ATOM 3507 C C . TYR A 1 458 ? -23.886 9.876 28.921 1.00 67.81 458 TYR A C 1
ATOM 3509 O O . TYR A 1 458 ? -23.631 9.208 27.926 1.00 67.81 458 TYR A O 1
ATOM 3517 N N . MET A 1 459 ? -23.076 10.826 29.391 1.00 61.16 459 MET A N 1
ATOM 3518 C CA . MET A 1 459 ? -21.740 11.046 28.849 1.00 61.16 459 MET A CA 1
ATOM 3519 C C . MET A 1 459 ? -20.872 9.797 29.038 1.00 61.16 459 MET A C 1
ATOM 3521 O O . MET A 1 459 ? -20.287 9.333 28.069 1.00 61.16 459 MET A O 1
ATOM 3525 N N . LEU A 1 460 ? -20.865 9.194 30.234 1.00 62.62 460 LEU A N 1
ATOM 3526 C CA . LEU A 1 460 ? -20.134 7.949 30.501 1.00 62.62 460 LEU A CA 1
ATOM 3527 C C . LEU A 1 460 ? -20.599 6.800 29.592 1.00 62.62 460 LEU A C 1
ATOM 3529 O O . LEU A 1 460 ? -19.783 6.145 28.953 1.00 62.62 460 LEU A O 1
ATOM 3533 N N . VAL A 1 461 ? -21.914 6.593 29.485 1.00 69.69 461 VAL A N 1
ATOM 3534 C CA . VAL A 1 461 ? -22.501 5.571 28.602 1.00 69.69 461 VAL A CA 1
ATOM 3535 C C . VAL A 1 461 ? -22.169 5.855 27.133 1.00 69.69 461 VAL A C 1
ATOM 3537 O O . VAL A 1 461 ? -21.878 4.926 26.383 1.00 69.69 461 VAL A O 1
ATOM 3540 N N . GLY A 1 462 ? -22.174 7.126 26.722 1.00 63.62 462 GLY A N 1
ATOM 3541 C CA . GLY A 1 462 ? -21.778 7.559 25.383 1.00 63.62 462 GLY A CA 1
ATOM 3542 C C . GLY A 1 462 ? -20.312 7.253 25.080 1.00 63.62 462 GLY A C 1
ATOM 3543 O O . GLY A 1 462 ? -20.023 6.696 24.025 1.00 63.62 462 GLY A O 1
ATOM 3544 N N . ILE A 1 463 ? -19.407 7.527 26.026 1.00 64.31 463 ILE A N 1
ATOM 3545 C CA . ILE A 1 463 ? -17.980 7.186 25.922 1.00 64.31 463 ILE A CA 1
ATOM 3546 C C . ILE A 1 463 ? -17.802 5.669 25.806 1.00 64.31 463 ILE A C 1
ATOM 3548 O O . ILE A 1 463 ? -17.095 5.214 24.913 1.00 64.31 463 ILE A O 1
ATOM 3552 N N . MET A 1 464 ? -18.492 4.873 26.632 1.00 71.00 464 MET A N 1
ATOM 3553 C CA . MET A 1 464 ? -18.442 3.407 26.535 1.00 71.00 464 MET A CA 1
ATOM 3554 C C . MET A 1 464 ? -18.898 2.904 25.162 1.00 71.00 464 MET A C 1
ATOM 3556 O O . MET A 1 464 ? -18.241 2.052 24.571 1.00 71.00 464 MET A O 1
ATOM 3560 N N . CYS A 1 465 ? -20.015 3.431 24.647 1.00 75.50 465 CYS A N 1
ATOM 3561 C CA . CYS A 1 465 ? -20.524 3.063 23.325 1.00 75.50 465 CYS A CA 1
ATOM 3562 C C . CYS A 1 465 ? -19.518 3.415 22.228 1.00 75.50 465 CYS A C 1
ATOM 3564 O O . CYS A 1 465 ? -19.275 2.597 21.348 1.00 75.50 465 CYS A O 1
ATOM 3566 N N . PHE A 1 466 ? -18.919 4.606 22.298 1.00 71.25 466 PHE A N 1
ATOM 3567 C CA . PHE A 1 466 ? -17.897 5.039 21.353 1.00 71.25 466 PHE A CA 1
ATOM 3568 C C . PHE A 1 466 ? -16.667 4.126 21.388 1.00 71.25 466 PHE A C 1
ATOM 3570 O O . PHE A 1 466 ? -16.234 3.659 20.341 1.00 71.25 466 PHE A O 1
ATOM 3577 N N . MET A 1 467 ? -16.148 3.811 22.579 1.00 71.00 467 MET A N 1
ATOM 3578 C CA . MET A 1 467 ? -14.996 2.918 22.721 1.00 71.00 467 MET A CA 1
ATOM 3579 C C . MET A 1 467 ? -15.301 1.523 22.169 1.00 71.00 467 MET A C 1
ATOM 3581 O O . MET A 1 467 ? -14.542 1.025 21.349 1.00 71.00 467 MET A O 1
ATOM 3585 N N . LEU A 1 468 ? -16.429 0.910 22.544 1.00 76.81 468 LEU A N 1
ATOM 3586 C CA . LEU A 1 468 ? -16.817 -0.420 22.050 1.00 76.81 468 LEU A CA 1
ATOM 3587 C C . LEU A 1 468 ? -17.020 -0.456 20.529 1.00 76.81 468 LEU A C 1
ATOM 3589 O O . LEU A 1 468 ? -16.659 -1.437 19.883 1.00 76.81 468 LEU A O 1
ATOM 3593 N N . ALA A 1 469 ? -17.585 0.609 19.959 1.00 73.75 469 ALA A N 1
ATOM 3594 C CA . ALA A 1 469 ? -17.720 0.767 18.518 1.00 73.75 469 ALA A CA 1
ATOM 3595 C C . ALA A 1 469 ? -16.362 0.887 17.818 1.00 73.75 469 ALA A C 1
ATOM 3597 O O . ALA A 1 469 ? -16.121 0.201 16.830 1.00 73.75 469 ALA A O 1
ATOM 3598 N N . PHE A 1 470 ? -15.475 1.735 18.338 1.00 73.31 470 PHE A N 1
ATOM 3599 C CA . PHE A 1 470 ? -14.135 1.926 17.790 1.00 73.31 470 PHE A CA 1
ATOM 3600 C C . PHE A 1 470 ? -13.320 0.626 17.843 1.00 73.31 470 PHE A C 1
ATOM 3602 O O . PHE A 1 470 ? -12.641 0.281 16.884 1.00 73.31 470 PHE A O 1
ATOM 3609 N N . MET A 1 471 ? -13.476 -0.167 18.908 1.00 75.75 471 MET A N 1
ATOM 3610 C CA . MET A 1 471 ? -12.849 -1.489 19.021 1.00 75.75 471 MET A CA 1
ATOM 3611 C C . MET A 1 471 ? -13.300 -2.481 17.952 1.00 75.75 471 MET A C 1
ATOM 3613 O O . MET A 1 471 ? -12.530 -3.372 17.607 1.00 75.75 471 MET A O 1
ATOM 3617 N N . ALA A 1 472 ? -14.509 -2.338 17.402 1.00 79.12 472 ALA A N 1
ATOM 3618 C CA . ALA A 1 472 ? -14.962 -3.203 16.318 1.00 79.12 472 ALA A CA 1
ATOM 3619 C C . ALA A 1 472 ? -14.176 -2.971 15.014 1.00 79.12 472 ALA A C 1
ATOM 3621 O O . ALA A 1 472 ? -14.171 -3.855 14.165 1.00 79.12 472 ALA A O 1
ATOM 3622 N N . ALA A 1 473 ? -13.478 -1.838 14.856 1.00 71.25 473 ALA A N 1
ATOM 3623 C CA . ALA A 1 473 ? -12.658 -1.563 13.675 1.00 71.25 473 ALA A CA 1
ATOM 3624 C C . ALA A 1 473 ? -11.477 -2.539 13.529 1.00 71.25 473 ALA A C 1
ATOM 3626 O O . ALA A 1 473 ? -11.120 -2.902 12.414 1.00 71.25 473 ALA A O 1
ATOM 3627 N N . ILE A 1 474 ? -10.913 -3.006 14.645 1.00 70.88 474 ILE A N 1
ATOM 3628 C CA . ILE A 1 474 ? -9.753 -3.909 14.667 1.00 70.88 474 ILE A CA 1
ATOM 3629 C C . ILE A 1 474 ? -10.044 -5.245 13.961 1.00 70.88 474 ILE A C 1
ATOM 3631 O O . ILE A 1 474 ? -9.358 -5.568 12.993 1.00 70.88 474 ILE A O 1
ATOM 3635 N N . PRO A 1 475 ? -11.060 -6.029 14.371 1.00 76.44 475 PRO A N 1
ATOM 3636 C CA . PRO A 1 475 ? -11.373 -7.277 13.686 1.00 76.44 475 PRO A CA 1
ATOM 3637 C C . PRO A 1 475 ? -11.930 -7.057 12.273 1.00 76.44 475 PRO A C 1
ATOM 3639 O O . PRO A 1 475 ? -11.810 -7.948 11.441 1.00 76.44 475 PRO A O 1
ATOM 3642 N N . LEU A 1 476 ? -12.505 -5.884 11.973 1.00 76.62 476 LEU A N 1
ATOM 3643 C CA . LEU A 1 476 ? -12.910 -5.532 10.606 1.00 76.62 476 LEU A CA 1
ATOM 3644 C C . LEU A 1 476 ? -11.703 -5.332 9.683 1.00 76.62 476 LEU A C 1
ATOM 3646 O O . LEU A 1 476 ? -11.750 -5.774 8.541 1.00 76.62 476 LEU A O 1
ATOM 3650 N N . ALA A 1 477 ? -10.623 -4.720 10.177 1.00 65.94 477 ALA A N 1
ATOM 3651 C CA . ALA A 1 477 ? -9.370 -4.599 9.435 1.00 65.94 477 ALA A CA 1
ATOM 3652 C C . ALA A 1 477 ? -8.730 -5.974 9.178 1.00 65.94 477 ALA A C 1
ATOM 3654 O O . ALA A 1 477 ? -8.330 -6.262 8.055 1.00 65.94 477 ALA A O 1
ATOM 3655 N N . GLY A 1 478 ? -8.714 -6.862 10.181 1.00 66.12 478 GLY A N 1
ATOM 3656 C CA . GLY A 1 478 ? -8.243 -8.242 9.996 1.00 66.12 478 GLY A CA 1
ATOM 3657 C C . GLY A 1 478 ? -9.059 -9.012 8.952 1.00 66.12 478 GLY A C 1
ATOM 3658 O O . GLY A 1 478 ? -8.502 -9.684 8.090 1.00 66.12 478 GLY A O 1
ATOM 3659 N N . LEU A 1 479 ? -10.382 -8.844 8.969 1.00 70.38 479 LEU A N 1
ATOM 3660 C CA . LEU A 1 479 ? -11.272 -9.463 7.993 1.00 70.38 479 LEU A CA 1
ATOM 3661 C C . LEU A 1 479 ? -11.085 -8.897 6.575 1.00 70.38 479 LEU A C 1
ATOM 3663 O O . LEU A 1 479 ? -11.191 -9.646 5.607 1.00 70.38 479 LEU A O 1
ATOM 3667 N N . LEU A 1 480 ? -10.777 -7.604 6.445 1.00 65.06 480 LEU A N 1
ATOM 3668 C CA . LEU A 1 480 ? -10.433 -6.990 5.162 1.00 65.06 480 LEU A CA 1
ATOM 3669 C C . LEU A 1 480 ? -9.184 -7.645 4.560 1.00 65.06 480 LEU A C 1
ATOM 3671 O O . LEU A 1 480 ? -9.222 -8.007 3.389 1.00 65.06 480 LEU A O 1
ATOM 3675 N N . ASN A 1 481 ? -8.144 -7.875 5.370 1.00 62.38 481 ASN A N 1
ATOM 3676 C CA . ASN A 1 481 ? -6.911 -8.526 4.918 1.00 62.38 481 ASN A CA 1
ATOM 3677 C C . ASN A 1 481 ? -7.169 -9.924 4.333 1.00 62.38 481 ASN A C 1
ATOM 3679 O O . ASN A 1 481 ? -6.565 -10.271 3.325 1.00 62.38 481 ASN A O 1
ATOM 3683 N N . ILE A 1 482 ? -8.097 -10.707 4.902 1.00 64.31 482 ILE A N 1
ATOM 3684 C CA . ILE A 1 482 ? -8.476 -12.008 4.320 1.00 64.31 482 ILE A CA 1
ATOM 3685 C C . ILE A 1 482 ? -9.100 -11.826 2.941 1.00 64.31 482 ILE A C 1
ATOM 3687 O O . ILE A 1 482 ? -8.754 -12.541 2.009 1.00 64.31 482 ILE A O 1
ATOM 3691 N N . ILE A 1 483 ? -10.050 -10.896 2.804 1.00 61.69 483 ILE A N 1
ATOM 3692 C CA . ILE A 1 483 ? -10.769 -10.732 1.535 1.00 61.69 483 ILE A CA 1
ATOM 3693 C C . ILE A 1 483 ? -9.831 -10.197 0.440 1.00 61.69 483 ILE A C 1
ATOM 3695 O O . ILE A 1 483 ? -10.089 -10.426 -0.741 1.00 61.69 483 ILE A O 1
ATOM 3699 N N . THR A 1 484 ? -8.764 -9.483 0.814 1.00 56.53 484 THR A N 1
ATOM 3700 C CA . THR A 1 484 ? -7.777 -8.939 -0.129 1.00 56.53 484 THR A CA 1
ATOM 3701 C C . THR A 1 484 ? -6.643 -9.905 -0.476 1.00 56.53 484 THR A C 1
ATOM 3703 O O . THR A 1 484 ? -5.935 -9.652 -1.446 1.00 56.53 484 THR A O 1
ATOM 3706 N N . MET A 1 485 ? -6.416 -10.957 0.316 1.00 57.41 485 MET A N 1
ATOM 3707 C CA . MET A 1 485 ? -5.361 -11.944 0.067 1.00 57.41 485 MET A CA 1
ATOM 3708 C C . MET A 1 485 ? -5.780 -12.929 -1.030 1.00 57.41 485 MET A C 1
ATOM 3710 O O . MET A 1 485 ? -6.926 -13.379 -1.059 1.00 57.41 485 MET A O 1
ATOM 3714 N N . ASP A 1 486 ? -4.851 -13.260 -1.932 1.00 52.50 486 ASP A N 1
ATOM 3715 C CA . ASP A 1 486 ? -5.047 -14.362 -2.875 1.00 52.50 486 ASP A CA 1
ATOM 3716 C C . ASP A 1 486 ? -4.817 -15.663 -2.107 1.00 52.50 486 ASP A C 1
ATOM 3718 O O . ASP A 1 486 ? -3.735 -15.889 -1.562 1.00 52.50 486 ASP A O 1
ATOM 3722 N N . ILE A 1 487 ? -5.885 -16.437 -1.935 1.00 52.94 487 ILE A N 1
ATOM 3723 C CA . ILE A 1 487 ? -5.890 -17.579 -1.029 1.00 52.94 487 ILE A CA 1
ATOM 3724 C C . ILE A 1 487 ? -5.320 -18.793 -1.771 1.00 52.94 487 ILE A C 1
ATOM 3726 O O . ILE A 1 487 ? -6.057 -19.562 -2.378 1.00 52.94 487 ILE A O 1
ATOM 3730 N N . ASP A 1 488 ? -4.003 -18.965 -1.707 1.00 51.22 488 ASP A N 1
ATOM 3731 C CA . ASP A 1 488 ? -3.344 -20.239 -2.011 1.00 51.22 488 ASP A CA 1
ATOM 3732 C C . ASP A 1 488 ? -3.257 -21.094 -0.738 1.00 51.22 488 ASP A C 1
ATOM 3734 O O . ASP A 1 488 ? -3.167 -20.559 0.370 1.00 51.22 488 ASP A O 1
ATOM 3738 N N . GLY A 1 489 ? -3.240 -22.427 -0.859 1.00 52.31 489 GLY A N 1
ATOM 3739 C CA . GLY A 1 489 ? -3.369 -23.368 0.271 1.00 52.31 489 GLY A CA 1
ATOM 3740 C C . GLY A 1 489 ? -2.377 -23.200 1.440 1.00 52.31 489 GLY A C 1
ATOM 3741 O O . GLY A 1 489 ? -2.647 -23.685 2.535 1.00 52.31 489 GLY A O 1
ATOM 3742 N N . THR A 1 490 ? -1.259 -22.487 1.262 1.00 55.03 490 THR A N 1
ATOM 3743 C CA . THR A 1 490 ? -0.307 -22.138 2.337 1.00 55.03 490 THR A CA 1
ATOM 3744 C C . THR A 1 490 ? -0.652 -20.842 3.083 1.00 55.03 490 THR A C 1
ATOM 3746 O O . THR A 1 490 ? -0.144 -20.638 4.178 1.00 55.03 490 THR A O 1
ATOM 3749 N N . THR A 1 491 ? -1.529 -19.993 2.539 1.00 64.44 491 THR A N 1
ATOM 3750 C CA . THR A 1 491 ? -1.934 -18.678 3.086 1.00 64.44 491 THR A CA 1
ATOM 3751 C C . THR A 1 491 ? -3.256 -18.711 3.867 1.00 64.44 491 THR A C 1
ATOM 3753 O O . THR A 1 491 ? -3.557 -17.797 4.638 1.00 64.44 491 THR A O 1
ATOM 3756 N N . VAL A 1 492 ? -4.042 -19.787 3.721 1.00 72.62 492 VAL A N 1
ATOM 3757 C CA . VAL A 1 492 ? -5.341 -19.977 4.400 1.00 72.62 492 VAL A CA 1
ATOM 3758 C C . VAL A 1 492 ? -5.176 -19.991 5.920 1.00 72.62 492 VAL A C 1
ATOM 3760 O O . VAL A 1 492 ? -5.964 -19.390 6.656 1.00 72.62 492 VAL A O 1
ATOM 3763 N N . ASN A 1 493 ? -4.136 -20.674 6.399 1.00 76.31 493 ASN A N 1
ATOM 3764 C CA . ASN A 1 493 ? -3.863 -20.822 7.822 1.00 76.31 493 ASN A CA 1
ATOM 3765 C C . ASN A 1 493 ? -3.457 -19.500 8.476 1.00 76.31 493 ASN A C 1
ATOM 3767 O 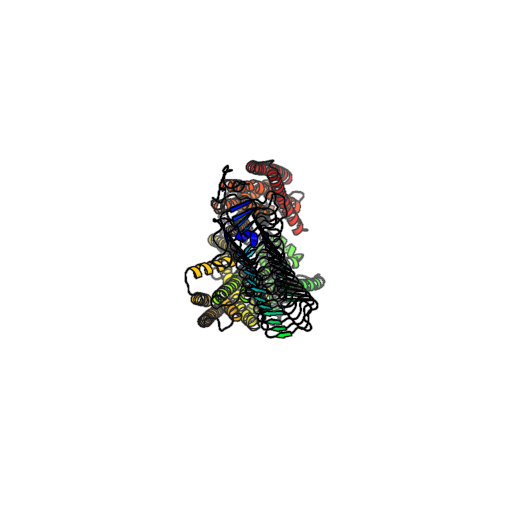O . ASN A 1 493 ? -3.923 -19.211 9.582 1.00 76.31 493 ASN A O 1
ATOM 3771 N N . ASP A 1 494 ? -2.668 -18.686 7.773 1.00 72.75 494 ASP A N 1
ATOM 3772 C CA . ASP A 1 494 ? -2.245 -17.341 8.173 1.00 72.75 494 ASP A CA 1
ATOM 3773 C C . ASP A 1 494 ? -3.476 -16.447 8.366 1.00 72.75 494 ASP A C 1
ATOM 3775 O O . ASP A 1 494 ? -3.666 -15.819 9.413 1.00 72.75 494 ASP A O 1
ATOM 3779 N N . ALA A 1 495 ? -4.358 -16.449 7.363 1.00 73.31 495 ALA A N 1
ATOM 3780 C CA . ALA A 1 495 ? -5.596 -15.685 7.351 1.00 73.31 495 ALA A CA 1
ATOM 3781 C C . ALA A 1 495 ? -6.520 -16.084 8.515 1.00 73.31 495 ALA A C 1
ATOM 3783 O O . ALA A 1 495 ? -7.001 -15.225 9.270 1.00 73.31 495 ALA A O 1
ATOM 3784 N N . LEU A 1 496 ? -6.737 -17.389 8.697 1.00 80.00 496 LEU A N 1
ATOM 3785 C CA . LEU A 1 496 ? -7.618 -17.937 9.727 1.00 80.00 496 LEU A CA 1
ATOM 3786 C C . LEU A 1 496 ? -7.097 -17.642 11.143 1.00 80.00 496 LEU A C 1
ATOM 3788 O O . LEU A 1 496 ? -7.874 -17.204 12.000 1.00 80.00 496 LEU A O 1
ATOM 3792 N N . PHE A 1 497 ? -5.788 -17.786 11.369 1.00 79.69 497 PHE A N 1
ATOM 3793 C CA . PHE A 1 497 ? -5.147 -17.456 12.640 1.00 79.69 497 PHE A CA 1
ATOM 3794 C C . PHE A 1 497 ? -5.282 -15.967 12.976 1.00 79.69 497 PHE A C 1
ATOM 3796 O O . PHE A 1 497 ? -5.767 -15.608 14.056 1.00 79.69 497 PHE A O 1
ATOM 3803 N N . ALA A 1 498 ? -4.894 -15.093 12.040 1.00 75.31 498 ALA A N 1
ATOM 3804 C CA . ALA A 1 498 ? -4.882 -13.647 12.242 1.00 75.31 498 ALA A CA 1
ATOM 3805 C C . ALA A 1 498 ? -6.283 -13.105 12.558 1.00 75.31 498 ALA A C 1
ATOM 3807 O O . ALA A 1 498 ? -6.463 -12.323 13.498 1.00 75.31 498 ALA A O 1
ATOM 3808 N N . THR A 1 499 ? -7.303 -13.569 11.833 1.00 77.31 499 THR A N 1
ATOM 3809 C CA . THR A 1 499 ? -8.684 -13.113 12.045 1.00 77.31 499 THR A CA 1
ATOM 3810 C C . THR A 1 499 ? -9.309 -13.713 13.296 1.00 77.31 499 THR A C 1
ATOM 3812 O O . THR A 1 499 ? -9.966 -12.993 14.055 1.00 77.31 499 THR A O 1
ATOM 3815 N N . GLY A 1 500 ? -9.060 -14.996 13.580 1.00 82.00 500 GLY A N 1
ATOM 3816 C CA . GLY A 1 500 ? -9.485 -15.622 14.832 1.00 82.00 500 GLY A CA 1
ATOM 3817 C C . GLY A 1 500 ? -8.917 -14.899 16.059 1.00 82.00 500 GLY A C 1
ATOM 3818 O O . GLY A 1 500 ? -9.652 -14.611 17.010 1.00 82.00 500 GLY A O 1
ATOM 3819 N N . MET A 1 501 ? -7.634 -14.525 16.009 1.00 79.50 501 MET A N 1
ATOM 3820 C CA . MET A 1 501 ? -6.959 -13.722 17.035 1.00 79.50 501 MET A CA 1
ATOM 3821 C C . MET A 1 501 ? -7.549 -12.313 17.156 1.00 79.50 501 MET A C 1
ATOM 3823 O O . MET A 1 501 ? -7.898 -11.900 18.264 1.00 79.50 501 MET A O 1
ATOM 3827 N N . ALA A 1 502 ? -7.717 -11.588 16.045 1.00 77.88 502 ALA A N 1
ATOM 3828 C CA . ALA A 1 502 ? -8.249 -10.224 16.054 1.00 77.88 502 ALA A CA 1
ATOM 3829 C C . ALA A 1 502 ? -9.669 -10.159 16.644 1.00 77.88 502 ALA A C 1
ATOM 3831 O O . ALA A 1 502 ? -9.968 -9.298 17.479 1.00 77.88 502 ALA A O 1
ATOM 3832 N N . ILE A 1 503 ? -10.540 -11.103 16.268 1.00 84.25 503 ILE A N 1
ATOM 3833 C CA . ILE A 1 503 ? -11.899 -11.185 16.816 1.00 84.25 503 ILE A CA 1
ATOM 3834 C C . ILE A 1 503 ? -11.861 -11.570 18.297 1.00 84.25 503 ILE A C 1
ATOM 3836 O O . ILE A 1 503 ? -12.532 -10.924 19.104 1.00 84.25 503 ILE A O 1
ATOM 3840 N N . GLY A 1 504 ? -11.064 -12.566 18.693 1.00 84.38 504 GLY A N 1
ATOM 3841 C CA . GLY A 1 504 ? -10.938 -12.934 20.107 1.00 84.38 504 GLY A CA 1
ATOM 3842 C C . GLY A 1 504 ? -10.428 -11.774 20.968 1.00 84.38 504 GLY A C 1
ATOM 3843 O O . GLY A 1 504 ? -10.904 -11.517 22.080 1.00 84.38 504 GLY A O 1
ATOM 3844 N N . LEU A 1 505 ? -9.519 -10.971 20.439 1.00 78.69 505 LEU A N 1
ATOM 3845 C CA . LEU A 1 505 ? -9.010 -9.823 21.165 1.00 78.69 505 LEU A CA 1
ATOM 3846 C C . LEU A 1 505 ? -10.043 -8.697 21.282 1.00 78.69 505 LEU A C 1
ATOM 3848 O O . LEU A 1 505 ? -10.214 -8.154 22.375 1.00 78.69 505 LEU A O 1
ATOM 3852 N N . TYR A 1 506 ? -10.829 -8.429 20.234 1.00 84.12 506 TYR A N 1
ATOM 3853 C CA . TYR A 1 506 ? -12.012 -7.563 20.328 1.00 84.12 506 TYR A CA 1
ATOM 3854 C C . TYR A 1 506 ? -12.972 -8.015 21.441 1.00 84.12 506 TYR A C 1
ATOM 3856 O O . TYR A 1 506 ? -13.443 -7.198 22.242 1.00 84.12 506 TYR A O 1
ATOM 3864 N N . GLN A 1 507 ? -13.234 -9.319 21.536 1.00 86.12 507 GLN A N 1
ATOM 3865 C CA . GLN A 1 507 ? -14.102 -9.894 22.564 1.00 86.12 507 GLN A CA 1
ATOM 3866 C C . GLN A 1 507 ? -13.523 -9.705 23.975 1.00 86.12 507 GLN A C 1
ATOM 3868 O O . GLN A 1 507 ? -14.244 -9.328 24.905 1.00 86.12 507 GLN A O 1
ATOM 3873 N N . THR A 1 508 ? -12.211 -9.894 24.124 1.00 83.06 508 THR A N 1
ATOM 3874 C CA . THR A 1 508 ? -11.483 -9.674 25.382 1.00 83.06 508 THR A CA 1
ATOM 3875 C C . THR A 1 508 ? -11.525 -8.209 25.796 1.00 83.06 508 THR A C 1
ATOM 3877 O O . THR A 1 508 ? -11.900 -7.894 26.924 1.00 83.06 508 THR A O 1
ATOM 3880 N N . MET A 1 509 ? -11.211 -7.294 24.880 1.00 78.94 509 MET A N 1
ATOM 3881 C CA . MET A 1 509 ? -11.221 -5.856 25.151 1.00 78.94 509 MET A CA 1
ATOM 3882 C C . MET A 1 509 ? -12.624 -5.349 25.474 1.00 78.94 509 MET A C 1
ATOM 3884 O O . MET A 1 509 ? -12.788 -4.530 26.375 1.00 78.94 509 MET A O 1
ATOM 3888 N N . SER A 1 510 ? -13.655 -5.889 24.823 1.00 83.25 510 SER A N 1
ATOM 3889 C CA . SER A 1 510 ? -15.046 -5.561 25.141 1.00 83.25 510 SER A CA 1
ATOM 3890 C C . SER A 1 510 ? -15.414 -5.948 26.578 1.00 83.25 510 SER A C 1
ATOM 3892 O O . SER A 1 510 ? -16.022 -5.145 27.289 1.00 83.25 510 SER A O 1
ATOM 3894 N N . LEU A 1 511 ? -14.993 -7.131 27.050 1.00 85.06 511 LEU A N 1
ATOM 3895 C CA . LEU A 1 511 ? -15.135 -7.527 28.458 1.00 85.06 511 LEU A CA 1
ATOM 3896 C C . LEU A 1 511 ? -14.404 -6.545 29.379 1.00 85.06 511 LEU A C 1
ATOM 3898 O O . LEU A 1 511 ? -14.976 -6.106 30.376 1.00 85.06 511 LEU A O 1
ATOM 3902 N N . VAL A 1 512 ? -13.163 -6.186 29.046 1.00 79.25 512 VAL A N 1
ATOM 3903 C CA . VAL A 1 512 ? -12.352 -5.299 29.881 1.00 79.25 512 VAL A CA 1
ATOM 3904 C C . VAL A 1 512 ? -12.956 -3.895 29.970 1.00 79.25 512 VAL A C 1
ATOM 3906 O O . VAL A 1 512 ? -13.100 -3.375 31.073 1.00 79.25 512 VAL A O 1
ATOM 3909 N N . ILE A 1 513 ? -13.389 -3.303 28.853 1.00 77.75 513 ILE A N 1
ATOM 3910 C CA . ILE A 1 513 ? -14.060 -1.991 28.822 1.00 77.75 513 ILE A CA 1
ATOM 3911 C C . ILE A 1 513 ? -15.335 -2.026 29.674 1.00 77.75 513 ILE A C 1
ATOM 3913 O O . ILE A 1 513 ? -15.571 -1.127 30.484 1.00 77.75 513 ILE A O 1
ATOM 3917 N N . MET A 1 514 ? -16.146 -3.078 29.542 1.00 81.69 514 MET A N 1
ATOM 3918 C CA . MET A 1 514 ? -17.358 -3.240 30.350 1.00 81.69 514 MET A CA 1
ATOM 3919 C C . MET A 1 514 ? -17.047 -3.389 31.841 1.00 81.69 514 MET A C 1
ATOM 3921 O O . MET A 1 514 ? -17.760 -2.826 32.675 1.00 81.69 514 MET A O 1
ATOM 3925 N N . LEU A 1 515 ? -15.978 -4.113 32.176 1.00 76.69 515 LEU A N 1
ATOM 3926 C CA . LEU A 1 515 ? -15.523 -4.302 33.545 1.00 76.69 515 LEU A CA 1
ATOM 3927 C C . LEU A 1 515 ? -15.036 -2.983 34.136 1.00 76.69 515 LEU A C 1
ATOM 3929 O O . LEU A 1 515 ? -15.518 -2.598 35.190 1.00 76.69 515 LEU A O 1
ATOM 3933 N N . VAL A 1 516 ? -14.170 -2.249 33.443 1.00 72.31 516 VAL A N 1
ATOM 3934 C CA . VAL A 1 516 ? -13.701 -0.926 33.866 1.00 72.31 516 VAL A CA 1
ATOM 3935 C C . VAL A 1 516 ? -14.899 -0.007 34.113 1.00 72.31 516 VAL A C 1
ATOM 3937 O O . VAL A 1 516 ? -15.219 0.325 35.246 1.00 72.31 516 VAL A O 1
ATOM 3940 N N . PHE A 1 517 ? -15.652 0.375 33.090 1.00 70.31 517 PHE A N 1
ATOM 3941 C CA . PHE A 1 517 ? -16.652 1.427 33.289 1.00 70.31 517 PHE A CA 1
ATOM 3942 C C . PHE A 1 517 ? -17.851 0.980 34.132 1.00 70.31 517 PHE A C 1
ATOM 3944 O O . PHE A 1 517 ? -18.581 1.816 34.670 1.00 70.31 517 PHE A O 1
ATOM 3951 N N . GLY A 1 518 ? -18.072 -0.331 34.256 1.00 68.88 518 GLY A N 1
ATOM 3952 C CA . GLY A 1 518 ? -19.228 -0.860 34.950 1.00 68.88 518 GLY A CA 1
ATOM 3953 C C . GLY A 1 518 ? -19.033 -1.186 36.429 1.00 68.88 518 GLY A C 1
ATOM 3954 O O . GLY A 1 518 ? -19.954 -1.013 37.228 1.00 68.88 518 GLY A O 1
ATOM 3955 N N . LEU A 1 519 ? -17.853 -1.648 36.814 1.00 70.00 519 LEU A N 1
ATOM 3956 C CA . LEU A 1 519 ? -17.686 -2.417 38.042 1.00 70.00 519 LEU A CA 1
ATOM 3957 C C . LEU A 1 519 ? -17.901 -1.618 39.330 1.00 70.00 519 LEU A C 1
ATOM 3959 O O . LEU A 1 519 ? -18.496 -2.157 40.263 1.00 70.00 519 LEU A O 1
ATOM 3963 N N . LEU A 1 520 ? -17.486 -0.347 39.375 1.00 64.19 520 LEU A N 1
ATOM 3964 C CA . LEU A 1 520 ? -17.625 0.506 40.564 1.00 64.19 520 LEU A CA 1
ATOM 3965 C C . LEU A 1 520 ? -19.086 0.820 40.885 1.00 64.19 520 LEU A C 1
ATOM 3967 O O . LEU A 1 520 ? -19.524 0.665 42.023 1.00 64.19 520 LEU A O 1
ATOM 3971 N N . PHE A 1 521 ? -19.847 1.230 39.874 1.00 66.31 521 PHE A N 1
ATOM 3972 C CA . PHE A 1 521 ? -21.253 1.556 40.059 1.00 66.31 521 PHE A CA 1
ATOM 3973 C C . PHE A 1 521 ? -22.070 0.292 40.343 1.00 66.31 521 PHE A C 1
ATOM 3975 O O . PHE A 1 521 ? -22.907 0.277 41.244 1.00 66.31 521 PHE A O 1
ATOM 3982 N N . LEU A 1 522 ? -21.810 -0.801 39.616 1.00 71.94 522 LEU A N 1
ATOM 3983 C CA . LEU A 1 522 ? -22.534 -2.038 39.868 1.00 71.94 522 LEU A CA 1
ATOM 3984 C C . LEU A 1 522 ? -22.216 -2.594 41.263 1.00 71.94 522 LEU A C 1
ATOM 3986 O O . LEU A 1 522 ? -23.120 -3.076 41.931 1.00 71.94 522 LEU A O 1
ATOM 3990 N N . ALA A 1 523 ? -20.982 -2.456 41.759 1.00 69.38 523 ALA A N 1
ATOM 3991 C CA . ALA A 1 523 ? -20.642 -2.838 43.131 1.00 69.38 523 ALA A CA 1
ATOM 3992 C C . ALA A 1 523 ? -21.425 -2.036 44.189 1.00 69.38 523 ALA A C 1
ATOM 3994 O O . ALA A 1 523 ? -21.780 -2.602 45.221 1.00 69.38 523 ALA A O 1
ATOM 3995 N N . GLN A 1 524 ? -21.744 -0.761 43.927 1.00 67.62 524 GLN A N 1
ATOM 3996 C CA . GLN A 1 524 ? -22.627 0.028 44.797 1.00 67.62 524 GLN A CA 1
ATOM 3997 C C . GLN A 1 524 ? -24.053 -0.525 44.795 1.00 67.62 524 GLN A C 1
ATOM 3999 O O . GLN A 1 524 ? -24.594 -0.780 45.866 1.00 67.62 524 GLN A O 1
ATOM 4004 N N . LEU A 1 525 ? -24.609 -0.836 43.619 1.00 70.94 525 LEU A N 1
ATOM 4005 C CA . LEU A 1 525 ? -25.926 -1.475 43.523 1.00 70.94 525 LEU A CA 1
ATOM 4006 C C . LEU A 1 525 ? -25.960 -2.809 44.294 1.00 70.94 525 LEU A C 1
ATOM 4008 O O . LEU A 1 525 ? -26.928 -3.120 44.984 1.00 70.94 525 LEU A O 1
ATOM 4012 N N . MET A 1 526 ? -24.882 -3.596 44.223 1.00 71.75 526 MET A N 1
ATOM 4013 C CA . MET A 1 526 ? -24.773 -4.884 44.919 1.00 71.75 526 MET A CA 1
ATOM 4014 C C . MET A 1 526 ? -24.649 -4.759 46.449 1.00 71.75 526 MET A C 1
ATOM 4016 O O . MET A 1 526 ? -24.768 -5.770 47.140 1.00 71.75 526 MET A O 1
ATOM 4020 N N . LYS A 1 527 ? -24.454 -3.549 46.998 1.00 68.75 527 LYS A N 1
ATOM 4021 C CA . LYS A 1 527 ? -24.376 -3.301 48.449 1.00 68.75 527 LYS A CA 1
ATOM 4022 C C . LYS A 1 527 ? -25.690 -3.611 49.173 1.00 68.75 527 LYS A C 1
ATOM 4024 O O . LYS A 1 527 ? -25.654 -3.967 50.344 1.00 68.75 527 LYS A O 1
ATOM 4029 N N . GLY A 1 528 ? -26.830 -3.549 48.480 1.00 62.56 528 GLY A N 1
ATOM 4030 C CA . GLY A 1 528 ? -28.115 -3.981 49.041 1.00 62.56 528 GLY A CA 1
ATOM 4031 C C . GLY A 1 528 ? -28.973 -2.867 49.650 1.00 62.56 528 GLY A C 1
ATOM 4032 O O . GLY A 1 528 ? -30.160 -3.088 49.878 1.00 62.56 528 GLY A O 1
ATOM 4033 N N . ASP A 1 529 ? -28.429 -1.665 49.861 1.00 64.31 529 ASP A N 1
ATOM 4034 C CA . ASP A 1 529 ? -29.077 -0.610 50.662 1.00 64.31 529 ASP A CA 1
ATOM 4035 C C . ASP A 1 529 ? -30.431 -0.145 50.091 1.00 64.31 529 ASP A C 1
ATOM 4037 O O . ASP A 1 529 ? -31.384 0.106 50.832 1.00 64.31 529 ASP A O 1
ATOM 4041 N N . ILE A 1 530 ? -30.565 -0.086 48.762 1.00 62.22 530 ILE A N 1
ATOM 4042 C CA . ILE A 1 530 ? -31.843 0.207 48.089 1.00 62.22 530 ILE A CA 1
ATOM 4043 C C . ILE A 1 530 ? -32.837 -0.935 48.179 1.00 62.22 530 ILE A C 1
ATOM 4045 O O . ILE A 1 530 ? -34.053 -0.718 48.140 1.00 62.22 530 ILE A O 1
ATOM 4049 N N . PHE A 1 531 ? -32.343 -2.159 48.305 1.00 65.69 531 PHE A N 1
ATOM 4050 C CA . PHE A 1 531 ? -33.194 -3.330 48.297 1.00 65.69 531 PHE A CA 1
ATOM 4051 C C . PHE A 1 531 ? -33.983 -3.486 49.594 1.00 65.69 531 PHE A C 1
ATOM 4053 O O . PHE A 1 531 ? -35.039 -4.106 49.561 1.00 65.69 531 PHE A O 1
ATOM 4060 N N . HIS A 1 532 ? -33.595 -2.809 50.681 1.00 63.97 532 HIS A N 1
ATOM 4061 C CA . HIS A 1 532 ? -34.459 -2.628 51.853 1.00 63.97 532 HIS A CA 1
ATOM 4062 C C . HIS A 1 532 ? -35.730 -1.823 51.534 1.00 63.97 532 HIS A C 1
ATOM 4064 O O . HIS A 1 532 ? -36.805 -2.134 52.046 1.00 63.97 532 HIS A O 1
ATOM 4070 N N . LEU A 1 533 ? -35.638 -0.820 50.651 1.00 60.66 533 LEU A N 1
ATOM 4071 C CA . LEU A 1 533 ? -36.795 -0.048 50.186 1.00 60.66 533 LEU A CA 1
ATOM 4072 C C . LEU A 1 533 ? -37.657 -0.864 49.205 1.00 60.66 533 LEU A C 1
ATOM 4074 O O . LEU A 1 533 ? -38.876 -0.771 49.228 1.00 60.66 533 LEU A O 1
ATOM 4078 N N . LEU A 1 534 ? -37.040 -1.686 48.349 1.00 62.91 534 LEU A N 1
ATOM 4079 C CA . LEU A 1 534 ? -37.755 -2.623 47.465 1.00 62.91 534 LEU A CA 1
ATOM 4080 C C . LEU A 1 534 ? -38.423 -3.768 48.234 1.00 62.91 534 LEU A C 1
ATOM 4082 O O . LEU A 1 534 ? -39.499 -4.209 47.844 1.00 62.91 534 LEU A O 1
ATOM 4086 N N . ALA A 1 535 ? -37.809 -4.239 49.319 1.00 61.81 535 ALA A N 1
ATOM 4087 C CA . ALA A 1 535 ? -38.349 -5.291 50.174 1.00 61.81 535 ALA A CA 1
ATOM 4088 C C . ALA A 1 535 ? -39.580 -4.830 50.972 1.00 61.81 535 ALA A C 1
ATOM 4090 O O . ALA A 1 535 ? -40.399 -5.665 51.345 1.00 61.81 535 ALA A O 1
ATOM 4091 N N . SER A 1 536 ? -39.740 -3.521 51.207 1.00 63.72 536 SER A N 1
ATOM 4092 C CA . SER A 1 536 ? -40.935 -2.960 51.853 1.00 63.72 536 SER A CA 1
ATOM 4093 C C . SER A 1 536 ? -42.103 -2.715 50.887 1.00 63.72 536 SER A C 1
ATOM 4095 O O . SER A 1 536 ? -43.211 -2.408 51.328 1.00 63.72 536 SER A O 1
ATOM 4097 N N . LEU A 1 537 ? -41.891 -2.875 49.575 1.00 66.56 537 LEU A N 1
ATOM 4098 C CA . LEU A 1 537 ? -42.941 -2.767 48.563 1.00 66.56 537 LEU A CA 1
ATOM 4099 C C . LEU A 1 537 ? -43.670 -4.115 48.399 1.00 66.56 537 LEU A C 1
ATOM 4101 O O . LEU A 1 537 ? -43.022 -5.162 48.403 1.00 66.56 537 LEU A O 1
ATOM 4105 N N . PRO A 1 538 ? -45.005 -4.127 48.206 1.00 64.12 538 PRO A N 1
ATOM 4106 C CA . PRO A 1 538 ? -45.785 -5.355 48.044 1.00 64.12 538 PRO A CA 1
ATOM 4107 C C . PRO A 1 538 ? -45.573 -5.964 46.644 1.00 64.12 538 PRO A C 1
ATOM 4109 O O . PRO A 1 538 ? -46.445 -5.882 45.778 1.00 64.12 538 PRO A O 1
ATOM 4112 N N . MET A 1 539 ? -44.394 -6.540 46.394 1.00 67.56 539 MET A N 1
ATOM 4113 C CA . MET A 1 539 ? -44.020 -7.181 45.127 1.00 67.56 539 MET A CA 1
ATOM 4114 C C . MET A 1 539 ? -43.559 -8.628 45.321 1.00 67.56 539 MET A C 1
ATOM 4116 O O . MET A 1 539 ? -43.039 -9.010 46.368 1.00 67.56 539 MET A O 1
ATOM 4120 N N . ASP A 1 540 ? -43.749 -9.447 44.285 1.00 69.62 540 ASP A N 1
ATOM 4121 C CA . ASP A 1 540 ? -43.272 -10.826 44.259 1.00 69.62 540 ASP A CA 1
ATOM 4122 C C . ASP A 1 540 ? -41.745 -10.886 44.060 1.00 69.62 540 ASP A C 1
ATOM 4124 O O . ASP A 1 540 ? -41.135 -10.019 43.431 1.00 69.62 540 ASP A O 1
ATOM 4128 N N . GLN A 1 541 ? -41.097 -11.948 44.553 1.00 66.56 541 GLN A N 1
ATOM 4129 C CA . GLN A 1 541 ? -39.636 -12.109 44.431 1.00 66.56 541 GLN A CA 1
ATOM 4130 C C . GLN A 1 541 ? -39.148 -12.063 42.972 1.00 66.56 541 GLN A C 1
ATOM 4132 O O . GLN A 1 541 ? -38.082 -11.516 42.686 1.00 66.56 541 GLN A O 1
ATOM 4137 N N . LYS A 1 542 ? -39.942 -12.595 42.031 1.00 69.94 542 LYS A N 1
ATOM 4138 C CA . LYS A 1 542 ? -39.641 -12.537 40.592 1.00 69.94 542 LYS A CA 1
ATOM 4139 C C . LYS A 1 542 ? -39.742 -11.109 40.045 1.00 69.94 542 LYS A C 1
ATOM 4141 O O . LYS A 1 542 ? -38.962 -10.749 39.162 1.00 69.94 542 LYS A O 1
ATOM 4146 N N . GLY A 1 543 ? -40.659 -10.292 40.562 1.00 70.88 543 GLY A N 1
ATOM 4147 C CA . GLY A 1 543 ? -40.758 -8.864 40.272 1.00 70.88 543 GLY A CA 1
ATOM 4148 C C . GLY A 1 543 ? -39.510 -8.105 40.714 1.00 70.88 543 GLY A C 1
ATOM 4149 O O . GLY A 1 543 ? -38.915 -7.405 39.896 1.00 70.88 543 GLY A O 1
ATOM 4150 N N . ASN A 1 544 ? -39.037 -8.329 41.945 1.00 69.88 544 ASN A N 1
ATOM 4151 C CA . ASN A 1 544 ? -37.817 -7.689 42.457 1.00 69.88 544 ASN A CA 1
ATOM 4152 C C . ASN A 1 544 ? -36.583 -8.038 41.611 1.00 69.88 544 ASN A C 1
ATOM 4154 O O . ASN A 1 544 ? -35.836 -7.144 41.217 1.00 69.88 544 ASN A O 1
ATOM 4158 N N . GLN A 1 545 ? -36.412 -9.312 41.241 1.00 72.75 545 GLN A N 1
ATOM 4159 C CA . GLN A 1 545 ? -35.328 -9.741 40.346 1.00 72.75 545 GLN A CA 1
ATOM 4160 C C . GLN A 1 545 ? -35.386 -9.047 38.978 1.00 72.75 545 GLN A C 1
ATOM 4162 O O . GLN A 1 545 ? -34.362 -8.590 38.467 1.00 72.75 545 GLN A O 1
ATOM 4167 N N . ARG A 1 546 ? -36.581 -8.935 38.380 1.00 76.19 546 ARG A N 1
ATOM 4168 C CA . ARG A 1 546 ? -36.768 -8.242 37.094 1.00 76.19 546 ARG A CA 1
ATOM 4169 C C . ARG A 1 546 ? -36.443 -6.759 37.193 1.00 76.19 546 ARG A C 1
ATOM 4171 O O . ARG A 1 546 ? -35.851 -6.222 36.265 1.00 76.19 546 ARG A O 1
ATOM 4178 N N . VAL A 1 547 ? -36.780 -6.106 38.305 1.00 75.62 547 VAL A N 1
ATOM 4179 C CA . VAL A 1 547 ? -36.438 -4.694 38.534 1.00 75.62 547 VAL A CA 1
ATOM 4180 C C . VAL A 1 547 ? -34.922 -4.501 38.579 1.00 75.62 547 VAL A C 1
ATOM 4182 O O . VAL A 1 547 ? -34.429 -3.587 37.920 1.00 75.62 547 VAL A O 1
ATOM 4185 N N . VAL A 1 548 ? -34.183 -5.390 39.254 1.00 73.12 548 VAL A N 1
ATOM 4186 C CA . VAL A 1 548 ? -32.706 -5.351 39.287 1.00 73.12 548 VAL A CA 1
ATOM 4187 C C . VAL A 1 548 ? -32.129 -5.532 37.881 1.00 73.12 548 VAL A C 1
ATOM 4189 O O . VAL A 1 548 ? -31.265 -4.771 37.447 1.00 73.12 548 VAL A O 1
ATOM 4192 N N . LEU A 1 549 ? -32.662 -6.496 37.124 1.00 74.69 549 LEU A N 1
ATOM 4193 C CA . LEU 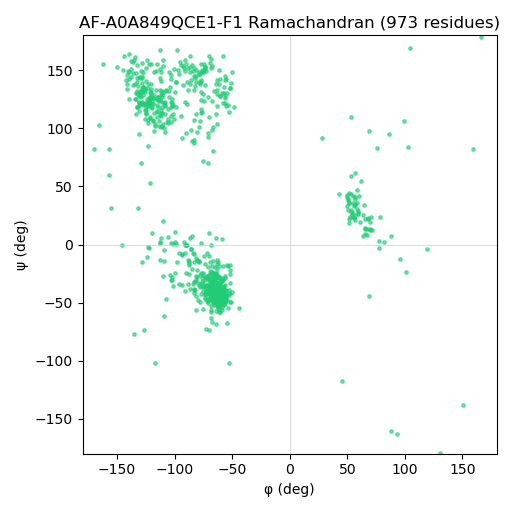A 1 549 ? -32.258 -6.730 35.739 1.00 74.69 549 LEU A CA 1
ATOM 4194 C C . LEU A 1 549 ? -32.550 -5.506 34.852 1.00 74.69 549 LEU A C 1
ATOM 4196 O O . LEU A 1 549 ? -31.738 -5.131 34.012 1.00 74.69 549 LEU A O 1
ATOM 4200 N N . TYR A 1 550 ? -33.689 -4.841 35.052 1.00 78.94 550 TYR A N 1
ATOM 4201 C CA . TYR A 1 550 ? -34.038 -3.622 34.326 1.00 78.94 550 TYR A CA 1
ATOM 4202 C C . TYR A 1 550 ? -33.143 -2.436 34.685 1.00 78.94 550 TYR A C 1
ATOM 4204 O O . TYR A 1 550 ? -32.862 -1.626 33.805 1.00 78.94 550 TYR A O 1
ATOM 4212 N N . MET A 1 551 ? -32.671 -2.318 35.928 1.00 74.56 551 MET A N 1
ATOM 4213 C CA . MET A 1 551 ? -31.670 -1.307 36.298 1.00 74.56 551 MET A CA 1
ATOM 4214 C C . MET A 1 551 ? -30.349 -1.542 35.565 1.00 74.56 551 MET A C 1
ATOM 4216 O O . MET A 1 551 ? -29.812 -0.611 34.966 1.00 74.56 551 MET A O 1
ATOM 4220 N N . LEU A 1 552 ? -29.889 -2.796 35.525 1.00 75.38 552 LEU A N 1
ATOM 4221 C CA . LEU A 1 552 ? -28.720 -3.212 34.747 1.00 75.38 552 LEU A CA 1
ATOM 4222 C C . LEU A 1 552 ? -28.872 -2.855 33.261 1.00 75.38 552 LEU A C 1
ATOM 4224 O O . LEU A 1 552 ? -28.007 -2.195 32.686 1.00 75.38 552 LEU A O 1
ATOM 4228 N N . PHE A 1 553 ? -30.000 -3.214 32.642 1.00 74.38 553 PHE A N 1
ATOM 4229 C CA . PHE A 1 553 ? -30.269 -2.887 31.237 1.00 74.38 553 PHE A CA 1
ATOM 4230 C C . PHE A 1 553 ? -30.430 -1.385 30.979 1.00 74.38 553 PHE A C 1
ATOM 4232 O O . PHE A 1 553 ? -30.083 -0.916 29.900 1.00 74.38 553 PHE A O 1
ATOM 4239 N N . ARG A 1 554 ? -30.926 -0.592 31.933 1.00 74.69 554 ARG A N 1
ATOM 4240 C CA . ARG A 1 554 ? -30.965 0.874 31.782 1.00 74.69 554 ARG A CA 1
ATOM 4241 C C . ARG A 1 554 ? -29.574 1.488 31.764 1.00 74.69 554 ARG A C 1
ATOM 4243 O O . ARG A 1 554 ? -29.371 2.490 31.085 1.00 74.69 554 ARG A O 1
ATOM 4250 N N . MET A 1 555 ? -28.655 0.905 32.519 1.00 72.12 555 MET A N 1
ATOM 4251 C CA . MET A 1 555 ? -27.295 1.395 32.640 1.00 72.12 555 MET A CA 1
ATOM 4252 C C . MET A 1 555 ? -26.430 0.986 31.445 1.00 72.12 555 MET A C 1
ATOM 4254 O O . MET A 1 555 ? -25.766 1.832 30.854 1.00 72.12 555 MET A O 1
ATOM 4258 N N . TYR A 1 556 ? -26.477 -0.291 31.063 1.00 76.94 556 TYR A N 1
ATOM 4259 C CA . TYR A 1 556 ? -25.582 -0.867 30.055 1.00 76.94 556 TYR A CA 1
ATOM 4260 C C . TYR A 1 556 ? -26.273 -1.276 28.759 1.00 76.94 556 TYR A C 1
ATOM 4262 O O . TYR A 1 556 ? -25.614 -1.787 27.861 1.00 76.94 556 TYR A O 1
ATOM 4270 N N . GLY A 1 557 ? -27.581 -1.057 28.620 1.00 79.88 557 GLY A N 1
ATOM 4271 C CA . GLY A 1 557 ? -28.330 -1.501 27.444 1.00 79.88 557 GLY A CA 1
ATOM 4272 C C . GLY A 1 557 ? -27.761 -0.963 26.134 1.00 79.88 557 GLY A C 1
ATOM 4273 O O . GLY A 1 557 ? -27.635 -1.721 25.182 1.00 79.88 557 GLY A O 1
ATOM 4274 N N . ALA A 1 558 ? -27.357 0.311 26.089 1.00 79.38 558 ALA A N 1
ATOM 4275 C CA . ALA A 1 558 ? -26.724 0.881 24.898 1.00 79.38 558 ALA A CA 1
ATOM 4276 C C . ALA A 1 558 ? -25.342 0.247 24.599 1.00 79.38 558 ALA A C 1
ATOM 4278 O O . ALA A 1 558 ? -25.188 -0.270 23.493 1.00 79.38 558 ALA A O 1
ATOM 4279 N N . PRO A 1 559 ? -24.388 0.171 25.553 1.00 81.69 559 PRO A N 1
ATOM 4280 C CA . PRO A 1 559 ? -23.134 -0.569 25.376 1.00 81.69 559 PRO A CA 1
ATOM 4281 C C . PRO A 1 559 ? -23.329 -2.024 24.927 1.00 81.69 559 PRO A C 1
ATOM 4283 O O . PRO A 1 559 ? -22.646 -2.486 24.020 1.00 81.69 559 PRO A O 1
ATOM 4286 N N . PHE A 1 560 ? -24.310 -2.727 25.500 1.00 84.56 560 PHE A N 1
ATOM 4287 C CA . PHE A 1 560 ? -24.659 -4.099 25.130 1.00 84.56 560 PHE A CA 1
ATOM 4288 C C . PHE A 1 560 ? -25.178 -4.224 23.694 1.00 84.56 560 PHE A C 1
ATOM 4290 O O . PHE A 1 560 ? -24.806 -5.162 22.995 1.00 84.56 560 PHE A O 1
ATOM 4297 N N . ILE A 1 561 ? -26.001 -3.278 23.231 1.00 82.81 561 ILE A N 1
ATOM 4298 C CA . ILE A 1 561 ? -26.476 -3.247 21.840 1.00 82.81 561 ILE A CA 1
ATOM 4299 C C . ILE A 1 561 ? -25.314 -2.979 20.878 1.00 82.81 561 ILE A C 1
ATOM 4301 O O . ILE A 1 561 ? -25.215 -3.646 19.852 1.00 82.81 561 ILE A O 1
ATOM 4305 N N . VAL A 1 562 ? -24.426 -2.036 21.208 1.00 82.62 562 VAL A N 1
ATOM 4306 C CA . VAL A 1 562 ? -23.244 -1.735 20.382 1.00 82.62 562 VAL A CA 1
ATOM 4307 C C . VAL A 1 562 ? -22.332 -2.954 20.295 1.00 82.62 562 VAL A C 1
ATOM 4309 O O . VAL A 1 562 ? -21.938 -3.333 19.199 1.00 82.62 562 VAL A O 1
ATOM 4312 N N . MET A 1 563 ? -22.063 -3.618 21.418 1.00 84.25 563 MET A N 1
ATOM 4313 C CA . MET A 1 563 ? -21.271 -4.847 21.443 1.00 84.25 563 MET A CA 1
ATOM 4314 C C . MET A 1 563 ? -21.906 -5.975 20.612 1.00 84.25 563 MET A C 1
ATOM 4316 O O . MET A 1 563 ? -21.208 -6.731 19.941 1.00 84.25 563 MET A O 1
ATOM 4320 N N . LEU A 1 564 ? -23.237 -6.082 20.624 1.00 87.62 564 LEU A N 1
ATOM 4321 C CA . LEU A 1 564 ? -23.948 -7.087 19.842 1.00 87.62 564 LEU A CA 1
ATOM 4322 C C . LEU A 1 564 ? -23.891 -6.807 18.333 1.00 87.62 564 LEU A C 1
ATOM 4324 O O . LEU A 1 564 ? -23.769 -7.753 17.564 1.00 87.62 564 LEU A O 1
ATOM 4328 N N . LEU A 1 565 ? -24.000 -5.542 17.906 1.00 85.25 565 LEU A N 1
ATOM 4329 C CA . LEU A 1 565 ? -24.273 -5.193 16.504 1.00 85.25 565 LEU A CA 1
ATOM 4330 C C . LEU A 1 565 ? -23.114 -4.539 15.745 1.00 85.25 565 LEU A C 1
ATOM 4332 O O . LEU A 1 565 ? -23.072 -4.680 14.526 1.00 85.25 565 LEU A O 1
ATOM 4336 N N . ALA A 1 566 ? -22.186 -3.842 16.406 1.00 82.12 566 ALA A N 1
ATOM 4337 C CA . ALA A 1 566 ? -21.168 -3.044 15.713 1.00 82.12 566 ALA A CA 1
ATOM 4338 C C . ALA A 1 566 ? -20.292 -3.896 14.779 1.00 82.12 566 ALA A C 1
ATOM 4340 O O . ALA A 1 566 ? -20.154 -3.574 13.602 1.00 82.12 566 ALA A O 1
ATOM 4341 N N . PHE A 1 567 ? -19.760 -5.011 15.286 1.00 85.94 567 PHE A N 1
ATOM 4342 C CA . PHE A 1 567 ? -18.926 -5.914 14.495 1.00 85.94 567 PHE A CA 1
ATOM 4343 C C . PHE A 1 567 ? -19.722 -6.714 13.439 1.00 85.94 567 PHE A C 1
ATOM 4345 O O . PHE A 1 567 ? -19.329 -6.666 12.274 1.00 85.94 567 PHE A O 1
ATOM 4352 N N . PRO A 1 568 ? -20.862 -7.373 13.754 1.00 88.75 568 PRO A N 1
ATOM 4353 C CA . PRO A 1 568 ? -21.604 -8.141 12.750 1.00 88.75 568 PRO A CA 1
ATOM 4354 C C . PRO A 1 568 ? -22.142 -7.297 11.591 1.00 88.75 568 PRO A C 1
ATOM 4356 O O . PRO A 1 568 ? -22.054 -7.718 10.440 1.00 88.75 568 PRO A O 1
ATOM 4359 N N . VAL A 1 569 ? -22.666 -6.097 11.873 1.00 83.06 569 VAL A N 1
ATOM 4360 C CA . VAL A 1 569 ? -23.141 -5.180 10.823 1.00 83.06 569 VAL A CA 1
ATOM 4361 C C . VAL A 1 569 ? -21.971 -4.704 9.969 1.00 83.06 569 VAL A C 1
ATOM 4363 O O . VAL A 1 569 ? -22.091 -4.658 8.747 1.00 83.06 569 VAL A O 1
ATOM 4366 N N . GLY A 1 570 ? -20.829 -4.393 10.589 1.00 75.62 570 GLY A N 1
ATOM 4367 C CA . GLY A 1 570 ? -19.650 -3.971 9.845 1.00 75.62 570 GLY A CA 1
ATOM 4368 C C . GLY A 1 570 ? -19.080 -5.059 8.945 1.00 75.62 570 GLY A C 1
ATOM 4369 O O . GLY A 1 570 ? -18.803 -4.803 7.777 1.00 75.62 570 GLY A O 1
ATOM 4370 N N . GLY A 1 571 ? -18.972 -6.287 9.449 1.00 78.25 571 GLY A N 1
ATOM 4371 C CA . GLY A 1 571 ? -18.444 -7.393 8.660 1.00 78.25 571 GLY A CA 1
ATOM 4372 C C . GLY A 1 571 ? -19.418 -7.836 7.568 1.00 78.25 571 GLY A C 1
ATOM 4373 O O . GLY A 1 571 ? -18.977 -8.228 6.494 1.00 78.25 571 GLY A O 1
ATOM 4374 N N . PHE A 1 572 ? -20.734 -7.678 7.763 1.00 80.88 572 PHE A N 1
ATOM 4375 C CA . PHE A 1 572 ? -21.715 -7.857 6.688 1.00 80.88 572 PHE A CA 1
ATOM 4376 C C . PHE A 1 572 ? -21.512 -6.857 5.546 1.00 80.88 572 PHE A C 1
ATOM 4378 O O . PHE A 1 572 ? -21.558 -7.252 4.389 1.00 80.88 572 PHE A O 1
ATOM 4385 N N . LEU A 1 573 ? -21.239 -5.585 5.845 1.00 71.75 573 LEU A N 1
ATOM 4386 C CA . LEU A 1 573 ? -20.973 -4.580 4.808 1.00 71.75 573 LEU A CA 1
ATOM 4387 C C . LEU A 1 573 ? -19.668 -4.847 4.038 1.00 71.75 573 LEU A C 1
ATOM 4389 O O . LEU A 1 573 ? -19.565 -4.448 2.881 1.00 71.75 573 LEU A O 1
ATOM 4393 N N . LEU A 1 574 ? -18.691 -5.515 4.662 1.00 67.81 574 LEU A N 1
ATOM 4394 C CA . LEU A 1 574 ? -17.432 -5.914 4.018 1.00 67.81 574 LEU A CA 1
ATOM 4395 C C . LEU A 1 574 ? -17.570 -7.198 3.187 1.00 67.81 574 LEU A C 1
ATOM 4397 O O . LEU A 1 574 ? -17.058 -7.272 2.074 1.00 67.81 574 LEU A O 1
ATOM 4401 N N . THR A 1 575 ? -18.255 -8.209 3.725 1.00 71.31 575 THR A N 1
ATOM 4402 C CA . THR A 1 575 ? -18.364 -9.547 3.110 1.00 71.31 575 THR A CA 1
ATOM 4403 C C . THR A 1 575 ? -19.558 -9.699 2.174 1.00 71.31 575 THR A C 1
ATOM 4405 O O . THR A 1 575 ? -19.557 -10.601 1.343 1.00 71.31 575 THR A O 1
ATOM 4408 N N . TRP A 1 576 ? -20.609 -8.891 2.355 1.00 72.75 576 TRP A N 1
ATOM 4409 C CA . TRP A 1 576 ? -21.950 -9.093 1.788 1.00 72.75 576 TRP A CA 1
ATOM 4410 C C . TRP A 1 576 ? -22.548 -10.490 2.048 1.00 72.75 576 TRP A C 1
ATOM 4412 O O . TRP A 1 576 ? -23.475 -10.927 1.366 1.00 72.75 576 TRP A O 1
ATOM 4422 N N . SER A 1 577 ? -22.060 -11.191 3.078 1.00 79.31 577 SER A N 1
ATOM 4423 C CA . SER A 1 577 ? -22.451 -12.563 3.394 1.00 79.31 577 SER A CA 1
ATOM 4424 C C . SER A 1 577 ? -23.502 -12.625 4.507 1.00 79.31 577 SER A C 1
ATOM 4426 O O . SER A 1 577 ? -23.268 -12.234 5.654 1.00 79.31 577 SER A O 1
ATOM 4428 N N . VAL A 1 578 ? -24.682 -13.169 4.191 1.00 83.75 578 VAL A N 1
ATOM 4429 C CA . VAL A 1 578 ? -25.758 -13.381 5.179 1.00 83.75 578 VAL A CA 1
ATOM 4430 C C . VAL A 1 578 ? -25.356 -14.429 6.222 1.00 83.75 578 VAL A C 1
ATOM 4432 O O . VAL A 1 578 ? -25.716 -14.297 7.394 1.00 83.75 578 VAL A O 1
ATOM 4435 N N . THR A 1 579 ? -24.582 -15.447 5.832 1.00 85.44 579 THR A N 1
ATOM 4436 C CA . THR A 1 579 ? -24.096 -16.477 6.762 1.00 85.44 579 THR A CA 1
ATOM 4437 C C . THR A 1 579 ? -23.153 -15.866 7.793 1.00 85.44 579 THR A C 1
ATOM 4439 O O . THR A 1 579 ? -23.345 -16.091 8.990 1.00 85.44 579 THR A O 1
ATOM 4442 N N . PHE A 1 580 ? -22.226 -15.006 7.354 1.00 88.25 580 PHE A N 1
ATOM 4443 C CA . PHE A 1 580 ? -21.338 -14.251 8.238 1.00 88.25 580 PHE A CA 1
ATOM 4444 C C . PHE A 1 580 ? -22.124 -13.440 9.278 1.00 88.25 580 PHE A C 1
ATOM 4446 O O . PHE A 1 580 ? -21.824 -13.496 10.476 1.00 88.25 580 PHE A O 1
ATOM 4453 N N . LEU A 1 581 ? -23.157 -12.708 8.842 1.00 87.44 581 LEU A N 1
ATOM 4454 C CA . LEU A 1 581 ? -23.974 -11.868 9.723 1.00 87.44 581 LEU A CA 1
ATOM 4455 C C . LEU A 1 581 ? -24.657 -12.695 10.823 1.00 87.44 581 LEU A C 1
ATOM 4457 O O . LEU A 1 581 ? -24.594 -12.334 12.000 1.00 87.44 581 LEU A O 1
ATOM 4461 N N . VAL A 1 582 ? -25.292 -13.811 10.455 1.00 91.88 582 VAL A N 1
ATOM 4462 C CA . VAL A 1 582 ? -26.017 -14.673 11.403 1.00 91.88 582 VAL A CA 1
ATOM 4463 C C . VAL A 1 582 ? -25.059 -15.316 12.405 1.00 91.88 582 VAL A C 1
ATOM 4465 O O . VAL A 1 582 ? -25.312 -15.262 13.611 1.00 91.88 582 VAL A O 1
ATOM 4468 N N . VAL A 1 583 ? -23.946 -15.880 11.926 1.00 92.12 583 VAL A N 1
ATOM 4469 C CA . VAL A 1 583 ? -22.931 -16.523 12.774 1.00 92.12 583 VAL A CA 1
ATOM 4470 C C . VAL A 1 583 ? -22.347 -15.518 13.769 1.00 92.12 583 VAL A C 1
ATOM 4472 O O . VAL A 1 583 ? -22.320 -15.781 14.974 1.00 92.12 583 VAL A O 1
ATOM 4475 N N . SER A 1 584 ? -21.974 -14.328 13.297 1.00 90.88 584 SER A N 1
ATOM 4476 C CA . SER A 1 584 ? -21.389 -13.277 14.136 1.00 90.88 584 SER A CA 1
ATOM 4477 C C . SER A 1 584 ? -22.356 -12.764 15.208 1.00 90.88 584 SER A C 1
ATOM 4479 O O . SER A 1 584 ? -21.950 -12.552 16.352 1.00 90.88 584 SER A O 1
ATOM 4481 N N . ILE A 1 585 ? -23.649 -12.608 14.889 1.00 92.00 585 ILE A N 1
ATOM 4482 C CA . ILE A 1 585 ? -24.670 -12.214 15.876 1.00 92.00 585 ILE A CA 1
ATOM 4483 C C . ILE A 1 585 ? -24.825 -13.282 16.965 1.00 92.00 585 ILE A C 1
ATOM 4485 O O . ILE A 1 585 ? -24.914 -12.935 18.143 1.00 92.00 585 ILE A O 1
ATOM 4489 N N . LEU A 1 586 ? -24.855 -14.568 16.602 1.00 92.81 586 LEU A N 1
ATOM 4490 C CA . LEU A 1 586 ? -25.017 -15.662 17.565 1.00 92.81 586 LEU A CA 1
ATOM 4491 C C . LEU A 1 586 ? -23.826 -15.761 18.526 1.00 92.81 586 LEU A C 1
ATOM 4493 O O . LEU A 1 586 ? -24.024 -15.860 19.740 1.00 92.81 586 LEU A O 1
ATOM 4497 N N . VAL A 1 587 ? -22.601 -15.673 17.998 1.00 92.00 587 VAL A N 1
ATOM 4498 C CA . VAL A 1 587 ? -21.373 -15.667 18.806 1.00 92.00 587 VAL A CA 1
ATOM 4499 C C . VAL A 1 587 ? -21.358 -14.466 19.756 1.00 92.00 587 VAL A C 1
ATOM 4501 O O . VAL A 1 587 ? -21.160 -14.633 20.963 1.00 92.00 587 VAL A O 1
ATOM 4504 N N . ASN A 1 588 ? -21.652 -13.262 19.255 1.00 90.94 588 ASN A N 1
ATOM 4505 C CA . ASN A 1 588 ? -21.680 -12.062 20.091 1.00 90.94 588 ASN A CA 1
ATOM 4506 C C . ASN A 1 588 ? -22.810 -12.093 21.129 1.00 90.94 588 ASN A C 1
ATOM 4508 O O . ASN A 1 588 ? -22.624 -11.605 22.243 1.00 90.94 588 ASN A O 1
ATOM 4512 N N . ALA A 1 589 ? -23.964 -12.690 20.819 1.00 91.50 589 ALA A N 1
ATOM 4513 C CA . ALA A 1 589 ? -25.056 -12.858 21.776 1.00 91.50 589 ALA A CA 1
ATOM 4514 C C . ALA A 1 589 ? -24.665 -13.788 22.934 1.00 91.50 589 ALA A C 1
ATOM 4516 O O . ALA A 1 589 ? -24.966 -13.487 24.093 1.00 91.50 589 ALA A O 1
ATOM 4517 N N . LEU A 1 590 ? -23.969 -14.891 22.642 1.00 91.81 590 LEU A N 1
ATOM 4518 C CA . LEU A 1 590 ? -23.450 -15.794 23.669 1.00 91.81 590 LEU A CA 1
ATOM 4519 C C . LEU A 1 590 ? -22.461 -15.064 24.588 1.00 91.81 590 LEU A C 1
ATOM 4521 O O . LEU A 1 590 ? -22.593 -15.110 25.816 1.00 91.81 590 LEU A O 1
ATOM 4525 N N . LEU A 1 591 ? -21.525 -14.326 23.989 1.00 89.00 591 LEU A N 1
ATOM 4526 C CA . LEU A 1 591 ? -20.530 -13.551 24.720 1.00 89.00 591 LEU A CA 1
ATOM 4527 C C . LEU A 1 591 ? -21.161 -12.446 25.577 1.00 89.00 591 LEU A C 1
ATOM 4529 O O . LEU A 1 591 ? -20.758 -12.236 26.721 1.00 89.00 591 LEU A O 1
ATOM 4533 N N . LEU A 1 592 ? -22.181 -11.764 25.059 1.00 90.31 592 LEU A N 1
ATOM 4534 C CA . LEU A 1 592 ? -22.908 -10.727 25.782 1.00 90.31 592 LEU A CA 1
ATOM 4535 C C . LEU A 1 592 ? -23.489 -11.261 27.097 1.00 90.31 592 LEU A C 1
ATOM 4537 O O . LEU A 1 592 ? -23.373 -10.617 28.142 1.00 90.31 592 LEU A O 1
ATOM 4541 N N . VAL A 1 593 ? -24.094 -12.453 27.060 1.00 90.50 593 VAL A N 1
ATOM 4542 C CA . VAL A 1 593 ? -24.645 -13.109 28.255 1.00 90.50 593 VAL A CA 1
ATOM 4543 C C . VAL A 1 593 ? -23.529 -13.460 29.238 1.00 90.50 593 VAL A C 1
ATOM 4545 O O . VAL A 1 593 ? -23.680 -13.210 30.437 1.00 90.50 593 VAL A O 1
ATOM 4548 N N . PHE A 1 594 ? -22.409 -13.998 28.751 1.00 90.31 594 PHE A N 1
ATOM 4549 C CA . PHE A 1 594 ? -21.247 -14.309 29.583 1.00 90.31 594 PHE A CA 1
ATOM 4550 C C . PHE A 1 594 ? -20.729 -13.062 30.315 1.00 90.31 594 PHE A C 1
ATOM 4552 O O . PHE A 1 594 ? -20.634 -13.065 31.544 1.00 90.31 594 PHE A O 1
ATOM 4559 N N . ILE A 1 595 ? -20.489 -11.970 29.583 1.00 87.69 595 ILE A N 1
ATOM 4560 C CA . ILE A 1 595 ? -19.954 -10.712 30.123 1.00 87.69 595 ILE A CA 1
ATOM 4561 C C . ILE A 1 595 ? -20.923 -10.069 31.114 1.00 87.69 595 ILE A C 1
ATOM 4563 O O . ILE A 1 595 ? -20.504 -9.655 32.195 1.00 87.69 595 ILE A O 1
ATOM 4567 N N . ALA A 1 596 ? -22.218 -10.009 30.791 1.00 86.75 596 ALA A N 1
ATOM 4568 C CA . ALA A 1 596 ? -23.210 -9.372 31.655 1.00 86.75 596 ALA A CA 1
ATOM 4569 C C . ALA A 1 596 ? -23.276 -10.028 33.044 1.00 86.75 596 ALA A C 1
ATOM 4571 O O . ALA A 1 596 ? -23.324 -9.333 34.060 1.00 86.75 596 ALA A O 1
ATOM 4572 N N . PHE A 1 597 ? -23.246 -11.363 33.113 1.00 88.62 597 PHE A N 1
ATOM 4573 C CA . PHE A 1 597 ? -23.270 -12.074 34.393 1.00 88.62 597 PHE A CA 1
ATOM 4574 C C . PHE A 1 597 ? -21.894 -12.158 35.063 1.00 88.62 597 PHE A C 1
ATOM 4576 O O . PHE A 1 597 ? -21.836 -12.137 36.293 1.00 88.62 597 PHE A O 1
ATOM 4583 N N . ALA A 1 598 ? -20.797 -12.192 34.302 1.00 86.38 598 ALA A N 1
ATOM 4584 C CA . ALA A 1 598 ? -19.454 -12.062 34.861 1.00 86.38 598 ALA A CA 1
ATOM 4585 C C . ALA A 1 598 ? -19.295 -10.722 35.598 1.00 86.38 598 ALA A C 1
ATOM 4587 O O . ALA A 1 598 ? -18.832 -10.704 36.738 1.00 86.38 598 ALA A O 1
ATOM 4588 N N . LEU A 1 599 ? -19.782 -9.624 35.005 1.00 84.25 599 LEU A N 1
ATOM 4589 C CA . LEU A 1 599 ? -19.791 -8.296 35.621 1.00 84.25 599 LEU A CA 1
ATOM 4590 C C . LEU A 1 599 ? -20.526 -8.308 36.969 1.00 84.25 599 LEU A C 1
ATOM 4592 O O . LEU A 1 599 ? -19.993 -7.833 37.966 1.00 84.25 599 LEU A O 1
ATOM 4596 N N . VAL A 1 600 ? -21.712 -8.925 37.029 1.00 84.25 600 VAL A N 1
ATOM 4597 C CA . VAL A 1 600 ? -22.490 -9.073 38.273 1.00 84.25 600 VAL A CA 1
ATOM 4598 C C . VAL A 1 600 ? -21.704 -9.821 39.354 1.00 84.25 600 VAL A C 1
ATOM 4600 O O . VAL A 1 600 ? -21.693 -9.393 40.508 1.00 84.25 600 VAL A O 1
ATOM 4603 N N . LEU A 1 601 ? -21.040 -10.928 39.005 1.00 85.06 601 LEU A N 1
ATOM 4604 C CA . LEU A 1 601 ? -20.270 -11.728 39.964 1.00 85.06 601 LEU A CA 1
ATOM 4605 C C . LEU A 1 601 ? -19.046 -10.982 40.499 1.00 85.06 601 LEU A C 1
ATOM 4607 O O . LEU A 1 601 ? -18.795 -11.004 41.706 1.00 85.06 601 LEU A O 1
ATOM 4611 N N . VAL A 1 602 ? -18.297 -10.321 39.615 1.00 81.12 602 VAL A N 1
ATOM 4612 C CA . VAL A 1 602 ? -17.115 -9.539 39.997 1.00 81.12 602 VAL A CA 1
ATOM 4613 C C . VAL A 1 602 ? -17.530 -8.348 40.863 1.00 81.12 602 VAL A C 1
ATOM 4615 O O . VAL A 1 602 ? -16.929 -8.112 41.912 1.00 81.12 602 VAL A O 1
ATOM 4618 N N . SER A 1 603 ? -18.602 -7.644 40.492 1.00 77.75 603 SER A N 1
ATOM 4619 C CA . SER A 1 603 ? -19.133 -6.529 41.278 1.00 77.75 603 SER A CA 1
ATOM 4620 C C . SER A 1 603 ? -19.634 -6.955 42.658 1.00 77.75 603 SER A C 1
ATOM 4622 O O . SER A 1 603 ? -19.371 -6.249 43.624 1.00 77.75 603 SER A O 1
ATOM 4624 N N . ASP A 1 604 ? -20.278 -8.116 42.798 1.00 78.69 604 ASP A N 1
ATOM 4625 C CA . ASP A 1 604 ? -20.666 -8.668 44.108 1.00 78.69 604 ASP A CA 1
ATOM 4626 C C . ASP A 1 604 ? -19.456 -9.079 44.964 1.00 78.69 604 ASP A C 1
ATOM 4628 O O . ASP A 1 604 ? -19.427 -8.858 46.177 1.00 78.69 604 ASP A O 1
ATOM 4632 N N . ALA A 1 605 ? -18.427 -9.672 44.352 1.00 75.31 605 ALA A N 1
ATOM 4633 C CA . ALA A 1 605 ? -17.189 -10.010 45.053 1.00 75.31 605 ALA A CA 1
ATOM 4634 C C . ALA A 1 605 ? -16.493 -8.755 45.607 1.00 75.31 605 ALA A C 1
ATOM 4636 O O . ALA A 1 605 ? -15.976 -8.769 46.728 1.00 75.31 605 ALA A O 1
ATOM 4637 N N . LEU A 1 606 ? -16.528 -7.660 44.846 1.00 69.56 606 LEU A N 1
ATOM 4638 C CA . LEU A 1 606 ? -15.992 -6.370 45.264 1.00 69.56 606 LEU A CA 1
ATOM 4639 C C . LEU A 1 606 ? -16.863 -5.668 46.298 1.00 69.56 606 LEU A C 1
ATOM 4641 O O . LEU A 1 606 ? -16.321 -5.179 47.288 1.00 69.56 606 LEU A O 1
ATOM 4645 N N . ALA A 1 607 ? -18.187 -5.683 46.130 1.00 69.75 607 ALA A N 1
ATOM 4646 C CA . ALA A 1 607 ? -19.139 -5.161 47.108 1.00 69.75 607 ALA A CA 1
ATOM 4647 C C . ALA A 1 607 ? -18.863 -5.737 48.506 1.00 69.75 607 ALA A C 1
ATOM 4649 O O . ALA A 1 607 ? -18.661 -4.988 49.464 1.00 69.75 607 ALA A O 1
ATOM 4650 N N . ARG A 1 608 ? -18.719 -7.069 48.589 1.00 68.69 608 ARG A N 1
ATOM 4651 C CA . ARG A 1 608 ? -18.465 -7.802 49.840 1.00 68.69 608 ARG A CA 1
ATOM 4652 C C . ARG A 1 608 ? -17.167 -7.431 50.546 1.00 68.69 608 ARG A C 1
ATOM 4654 O O . ARG A 1 608 ? -17.111 -7.467 51.770 1.00 68.69 608 ARG A O 1
ATOM 4661 N N . ARG A 1 609 ? -16.110 -7.124 49.794 1.00 64.75 609 ARG A N 1
ATOM 4662 C CA . ARG A 1 609 ? -14.761 -6.945 50.353 1.00 64.75 609 ARG A CA 1
ATOM 4663 C C . ARG A 1 609 ? -14.339 -5.486 50.512 1.00 64.75 609 ARG A C 1
ATOM 4665 O O . ARG A 1 609 ? -13.509 -5.189 51.366 1.00 64.75 609 ARG A O 1
ATOM 4672 N N . VAL A 1 610 ? -14.872 -4.586 49.688 1.00 60.84 610 VAL A N 1
ATOM 4673 C CA . VAL A 1 610 ? -14.407 -3.193 49.591 1.00 60.84 610 VAL A CA 1
ATOM 4674 C C . VAL A 1 610 ? -15.327 -2.216 50.330 1.00 60.84 610 VAL A C 1
ATOM 4676 O O . VAL A 1 610 ? -14.842 -1.210 50.859 1.00 60.84 610 VAL A O 1
ATOM 4679 N N . PHE A 1 611 ? -16.630 -2.509 50.409 1.00 57.66 611 PHE A N 1
ATOM 4680 C CA . PHE A 1 611 ? -17.647 -1.604 50.966 1.00 57.66 611 PHE A CA 1
ATOM 4681 C C . PHE A 1 611 ? -18.161 -2.002 52.362 1.00 57.66 611 PHE A C 1
ATOM 4683 O O . PHE A 1 611 ? -19.053 -1.340 52.888 1.00 57.66 611 PHE A O 1
ATOM 4690 N N . SER A 1 612 ? -17.585 -3.025 53.007 1.00 57.47 612 SER A N 1
ATOM 4691 C CA . SER A 1 612 ? -17.934 -3.381 54.390 1.00 57.47 612 SER A CA 1
ATOM 4692 C C . SER A 1 612 ? -17.585 -2.244 55.364 1.00 57.47 612 SER A C 1
ATOM 4694 O O . SER A 1 612 ? -16.467 -1.726 55.336 1.00 57.47 612 SER A O 1
ATOM 4696 N N . ALA A 1 613 ? -18.517 -1.891 56.254 1.00 48.31 613 ALA A N 1
ATOM 4697 C CA . ALA A 1 613 ? -18.442 -0.723 57.141 1.00 48.31 613 ALA A CA 1
ATOM 4698 C C . ALA A 1 613 ? -17.273 -0.723 58.156 1.00 48.31 613 ALA A C 1
ATOM 4700 O O . ALA A 1 613 ? -16.928 0.330 58.692 1.00 48.31 613 ALA A O 1
ATOM 4701 N N . ASN A 1 614 ? -16.609 -1.861 58.392 1.00 51.84 614 ASN A N 1
ATOM 4702 C CA . ASN A 1 614 ? -15.467 -1.949 59.305 1.00 51.84 614 ASN A CA 1
ATOM 4703 C C . ASN A 1 614 ? -14.145 -1.696 58.564 1.00 51.84 614 ASN A C 1
ATOM 4705 O O . ASN A 1 614 ? -13.545 -2.603 57.984 1.00 51.84 614 ASN A O 1
ATOM 4709 N N . ALA A 1 615 ? -13.670 -0.449 58.616 1.00 48.50 615 ALA A N 1
ATOM 4710 C CA . ALA A 1 615 ? -12.380 -0.021 58.075 1.00 48.50 615 ALA A CA 1
ATOM 4711 C C . ALA A 1 615 ? -11.197 -0.564 58.906 1.00 48.50 615 ALA A C 1
ATOM 4713 O O . ALA A 1 615 ? -10.503 0.175 59.606 1.00 48.50 615 ALA A O 1
ATOM 4714 N N . THR A 1 616 ? -10.947 -1.872 58.841 1.00 55.66 616 THR A N 1
ATOM 4715 C CA . THR A 1 616 ? -9.652 -2.430 59.255 1.00 55.66 616 THR A CA 1
ATOM 4716 C C . THR A 1 616 ? -8.567 -1.955 58.282 1.00 55.66 616 THR A C 1
ATOM 4718 O O . THR A 1 616 ? -8.847 -1.684 57.112 1.00 55.66 616 THR A O 1
ATOM 4721 N N . ARG A 1 617 ? -7.302 -1.869 58.726 1.00 54.84 617 ARG A N 1
ATOM 4722 C CA . ARG A 1 617 ? -6.175 -1.495 57.840 1.00 54.84 617 ARG A CA 1
ATOM 4723 C C . ARG A 1 617 ? -6.130 -2.362 56.569 1.00 54.84 617 ARG A C 1
ATOM 4725 O O . ARG A 1 617 ? -5.804 -1.844 55.508 1.00 54.84 617 ARG A O 1
ATOM 4732 N N . GLY A 1 618 ? -6.528 -3.635 56.661 1.00 53.16 618 GLY A N 1
ATOM 4733 C CA . GLY A 1 618 ? -6.611 -4.559 55.525 1.00 53.16 618 GLY A CA 1
ATOM 4734 C C . GLY A 1 618 ? -7.702 -4.214 54.503 1.00 53.16 618 GLY A C 1
ATOM 4735 O O . GLY A 1 618 ? -7.446 -4.289 53.305 1.00 53.16 618 GLY A O 1
ATOM 4736 N N . ALA A 1 619 ? -8.884 -3.766 54.940 1.00 53.81 619 ALA A N 1
ATOM 4737 C CA . ALA A 1 619 ? -9.967 -3.363 54.035 1.00 53.81 619 ALA A CA 1
ATOM 4738 C C . ALA A 1 619 ? -9.603 -2.110 53.217 1.00 53.81 619 ALA A C 1
ATOM 4740 O O . ALA A 1 619 ? -9.894 -2.032 52.023 1.00 53.81 619 ALA A O 1
ATOM 4741 N N . THR A 1 620 ? -8.901 -1.152 53.831 1.00 54.62 620 THR A N 1
ATOM 4742 C CA . THR A 1 620 ? -8.389 0.038 53.132 1.00 54.62 620 THR A CA 1
ATOM 4743 C C . THR A 1 620 ? -7.299 -0.325 52.121 1.00 54.62 620 THR A C 1
ATOM 4745 O O . THR A 1 620 ? -7.325 0.172 51.000 1.00 54.62 620 THR A O 1
ATOM 4748 N N . VAL A 1 621 ? -6.376 -1.232 52.469 1.00 58.75 621 VAL A N 1
ATOM 4749 C CA . VAL A 1 621 ? -5.336 -1.720 51.540 1.00 58.75 621 VAL A CA 1
ATOM 4750 C C . VAL A 1 621 ? -5.958 -2.452 50.353 1.00 58.75 621 VAL A C 1
ATOM 4752 O O . VAL A 1 621 ? -5.580 -2.196 49.215 1.00 58.75 621 VAL A O 1
ATOM 4755 N N . LEU A 1 622 ? -6.960 -3.302 50.587 1.00 57.22 622 LEU A N 1
ATOM 4756 C CA . LEU A 1 622 ? -7.669 -4.004 49.519 1.00 57.22 622 LEU A CA 1
ATOM 4757 C C . LEU A 1 622 ? -8.450 -3.044 48.610 1.00 57.22 622 LEU A C 1
ATOM 4759 O O . LEU A 1 622 ? -8.457 -3.220 47.397 1.00 57.22 622 LEU A O 1
ATOM 4763 N N . ARG A 1 623 ? -9.068 -2.000 49.177 1.00 58.88 623 ARG A N 1
ATOM 4764 C CA . ARG A 1 623 ? -9.737 -0.934 48.419 1.00 58.88 623 ARG A CA 1
ATOM 4765 C C . ARG A 1 623 ? -8.759 -0.203 47.492 1.00 58.88 623 ARG A C 1
ATOM 4767 O O . ARG A 1 623 ? -9.069 -0.015 46.319 1.00 58.88 623 ARG A O 1
ATOM 4774 N N . ILE A 1 624 ? -7.579 0.148 48.003 1.00 59.06 624 ILE A N 1
ATOM 4775 C CA . ILE A 1 624 ? -6.502 0.771 47.221 1.00 59.06 624 ILE A CA 1
ATOM 4776 C C . ILE A 1 624 ? -5.985 -0.198 46.149 1.00 59.06 624 ILE A C 1
ATOM 4778 O O . ILE A 1 624 ? -5.808 0.210 45.008 1.00 59.06 624 ILE A O 1
ATOM 4782 N N . ALA A 1 625 ? -5.810 -1.483 46.473 1.00 59.12 625 ALA A N 1
ATOM 4783 C CA . ALA A 1 625 ? -5.348 -2.498 45.527 1.00 59.12 625 ALA A CA 1
ATOM 4784 C C . ALA A 1 625 ? -6.339 -2.724 44.373 1.00 59.12 625 ALA A C 1
ATOM 4786 O O . ALA A 1 625 ? -5.930 -2.786 43.218 1.00 59.12 625 ALA A O 1
ATOM 4787 N N . VAL A 1 626 ? -7.646 -2.781 44.656 1.00 59.22 626 VAL A N 1
ATOM 4788 C CA . VAL A 1 626 ? -8.694 -2.891 43.627 1.00 59.22 626 VAL A CA 1
ATOM 4789 C C . VAL A 1 626 ? -8.705 -1.653 42.722 1.00 59.22 626 VAL A C 1
ATOM 4791 O O . VAL A 1 626 ? -8.806 -1.788 41.504 1.00 59.22 626 VAL A O 1
ATOM 4794 N N . MET A 1 627 ? -8.535 -0.450 43.271 1.00 60.25 627 MET A N 1
ATOM 4795 C CA . MET A 1 627 ? -8.439 0.774 42.459 1.00 60.25 627 MET A CA 1
ATOM 4796 C C . MET A 1 627 ? -7.151 0.847 41.645 1.00 60.25 627 MET A C 1
ATOM 4798 O O . MET A 1 627 ? -7.188 1.239 40.483 1.00 60.25 627 MET A O 1
ATOM 4802 N N . GLY A 1 628 ? -6.025 0.425 42.219 1.00 57.91 628 GLY A N 1
ATOM 4803 C CA . GLY A 1 628 ? -4.773 0.272 41.485 1.00 57.91 628 GLY A CA 1
ATOM 4804 C C . GLY A 1 628 ? -4.941 -0.706 40.323 1.00 57.91 628 GLY A C 1
ATOM 4805 O O . GLY A 1 628 ? -4.562 -0.389 39.201 1.00 57.91 628 GLY A O 1
ATOM 4806 N N . SER A 1 629 ? -5.615 -1.839 40.555 1.00 59.03 629 SER A N 1
ATOM 4807 C CA . SER A 1 629 ? -5.896 -2.827 39.508 1.00 59.03 629 SER A CA 1
ATOM 4808 C C . SER A 1 629 ? -6.799 -2.283 38.400 1.00 59.03 629 SER A C 1
ATOM 4810 O O . SER A 1 629 ? -6.563 -2.580 37.239 1.00 59.03 629 SER A O 1
ATOM 4812 N N . TYR A 1 630 ? -7.771 -1.423 38.717 1.00 60.97 630 TYR A N 1
ATOM 4813 C CA . TYR A 1 630 ? -8.621 -0.758 37.724 1.00 60.97 630 TYR A CA 1
ATOM 4814 C C . TYR A 1 630 ? -7.810 0.098 36.749 1.00 60.97 630 TYR A C 1
ATOM 4816 O O . TYR A 1 630 ? -8.041 0.083 35.540 1.00 60.97 630 TYR A O 1
ATOM 4824 N N . ILE A 1 631 ? -6.845 0.841 37.289 1.00 60.31 631 ILE A N 1
ATOM 4825 C CA . ILE A 1 631 ? -5.976 1.703 36.496 1.00 60.31 631 ILE A CA 1
ATOM 4826 C C . ILE A 1 631 ? -5.028 0.835 35.670 1.00 60.31 631 ILE A C 1
ATOM 4828 O O . ILE A 1 631 ? -4.968 1.016 34.463 1.00 60.31 631 ILE A O 1
ATOM 4832 N N . VAL A 1 632 ? -4.395 -0.180 36.269 1.00 61.88 632 VAL A N 1
ATOM 4833 C CA . VAL A 1 632 ? -3.547 -1.148 35.547 1.00 61.88 632 VAL A CA 1
ATOM 4834 C C . VAL A 1 632 ? -4.309 -1.838 34.412 1.00 61.88 632 VAL A C 1
ATOM 4836 O O . VAL A 1 632 ? -3.761 -2.015 33.328 1.00 61.88 632 VAL A O 1
ATOM 4839 N N . ILE A 1 633 ? -5.583 -2.180 34.613 1.00 64.38 633 ILE A N 1
ATOM 4840 C CA . ILE A 1 633 ? -6.440 -2.752 33.569 1.00 64.38 633 ILE A CA 1
ATOM 4841 C C . ILE A 1 633 ? -6.641 -1.753 32.420 1.00 64.38 633 ILE A C 1
ATOM 4843 O O . ILE A 1 633 ? -6.469 -2.128 31.265 1.00 64.38 633 ILE A O 1
ATOM 4847 N N . MET A 1 634 ? -6.931 -0.481 32.708 1.00 62.59 634 MET A N 1
ATOM 4848 C CA . MET A 1 634 ? -7.040 0.563 31.677 1.00 62.59 634 MET A CA 1
ATOM 4849 C C . MET A 1 634 ? -5.739 0.766 30.894 1.00 62.59 634 MET A C 1
ATOM 4851 O O . MET A 1 634 ? -5.767 0.953 29.679 1.00 62.59 634 MET A O 1
ATOM 4855 N N . MET A 1 635 ? -4.596 0.675 31.572 1.00 65.88 635 MET A N 1
ATOM 4856 C CA . MET A 1 635 ? -3.282 0.718 30.928 1.00 65.88 635 MET A CA 1
ATOM 4857 C C . MET A 1 635 ? -3.053 -0.503 30.044 1.00 65.88 635 MET A C 1
ATOM 4859 O O . MET A 1 635 ? -2.603 -0.364 28.914 1.00 65.88 635 MET A O 1
ATOM 4863 N N . SER A 1 636 ? -3.409 -1.688 30.542 1.00 63.38 636 SER A N 1
ATOM 4864 C CA . SER A 1 636 ? -3.282 -2.945 29.803 1.00 63.38 636 SER A CA 1
ATOM 4865 C C . SER A 1 636 ? -4.119 -2.918 28.528 1.00 63.38 636 SER A C 1
ATOM 4867 O O . SER A 1 636 ? -3.652 -3.399 27.506 1.00 63.38 636 SER A O 1
ATOM 4869 N N . VAL A 1 637 ? -5.312 -2.306 28.554 1.00 65.88 637 VAL A N 1
ATOM 4870 C CA . VAL A 1 637 ? -6.122 -2.079 27.344 1.00 65.88 637 VAL A CA 1
ATOM 4871 C C . VAL A 1 637 ? -5.376 -1.201 26.351 1.00 65.88 637 VAL A C 1
ATOM 4873 O O . VAL A 1 637 ? -5.268 -1.571 25.191 1.00 65.88 637 VAL A O 1
ATOM 4876 N N . SER A 1 638 ? -4.836 -0.062 26.792 1.00 66.25 638 SER A N 1
ATOM 4877 C CA . SER A 1 638 ? -4.099 0.841 25.900 1.00 66.25 638 SER A CA 1
ATOM 4878 C C . SER A 1 638 ? -2.892 0.152 25.264 1.00 66.25 638 SER A C 1
ATOM 4880 O O . SER A 1 638 ? -2.721 0.227 24.055 1.00 66.25 638 SER A O 1
ATOM 4882 N N . LEU A 1 639 ? -2.087 -0.556 26.061 1.00 63.50 639 LEU A N 1
ATOM 4883 C CA . LEU A 1 639 ? -0.901 -1.268 25.579 1.00 63.50 639 LEU A CA 1
ATOM 4884 C C . LEU A 1 639 ? -1.265 -2.436 24.662 1.00 63.50 639 LEU A C 1
ATOM 4886 O O . LEU A 1 639 ? -0.624 -2.636 23.635 1.00 63.50 639 LEU A O 1
ATOM 4890 N N . ALA A 1 640 ? -2.317 -3.185 25.001 1.00 63.34 640 ALA A N 1
ATOM 4891 C CA . ALA A 1 640 ? -2.826 -4.244 24.143 1.00 63.34 640 ALA A CA 1
ATOM 4892 C C . ALA A 1 640 ? -3.284 -3.684 22.793 1.00 63.34 640 ALA A C 1
ATOM 4894 O O . ALA A 1 640 ? -3.018 -4.304 21.774 1.00 63.34 640 ALA A O 1
ATOM 4895 N N . LEU A 1 641 ? -3.927 -2.513 22.759 1.00 61.00 641 LEU A N 1
ATOM 4896 C CA . LEU A 1 641 ? -4.354 -1.892 21.505 1.00 61.00 641 LEU A CA 1
ATOM 4897 C C . LEU A 1 641 ? -3.187 -1.468 20.622 1.00 61.00 641 LEU A C 1
ATOM 4899 O O . LEU A 1 641 ? -3.253 -1.683 19.416 1.00 61.00 641 LEU A O 1
ATOM 4903 N N . THR A 1 642 ? -2.129 -0.922 21.217 1.00 62.81 642 THR A N 1
ATOM 4904 C CA . THR A 1 642 ? -0.932 -0.515 20.477 1.00 62.81 642 THR A CA 1
ATOM 4905 C C . THR A 1 642 ? -0.162 -1.721 19.930 1.00 62.81 642 THR A C 1
ATOM 4907 O O . THR A 1 642 ? 0.245 -1.708 18.774 1.00 62.81 642 THR A O 1
ATOM 4910 N N . TYR A 1 643 ? 0.007 -2.793 20.717 1.00 62.75 643 TYR A N 1
ATOM 4911 C CA . TYR A 1 643 ? 0.894 -3.917 20.353 1.00 62.75 643 TYR A CA 1
ATOM 4912 C C . TYR A 1 643 ? 0.243 -5.110 19.700 1.00 62.75 643 TYR A C 1
ATOM 4914 O O . TYR A 1 643 ? 0.934 -6.021 19.254 1.00 62.75 643 TYR A O 1
ATOM 4922 N N . MET A 1 644 ? -1.077 -5.125 19.637 1.00 64.56 644 MET A N 1
ATOM 4923 C CA . MET A 1 644 ? -1.818 -6.292 19.195 1.00 64.56 644 MET A CA 1
ATOM 4924 C C . MET A 1 644 ? -1.429 -6.762 17.796 1.00 64.56 644 MET A C 1
ATOM 4926 O O . MET A 1 644 ? -1.131 -7.940 17.627 1.00 64.56 644 MET A O 1
ATOM 4930 N N . ILE A 1 645 ? -1.442 -5.863 16.808 1.00 58.41 645 ILE A N 1
ATOM 4931 C CA . ILE A 1 645 ? -1.212 -6.230 15.402 1.00 58.41 645 ILE A CA 1
ATOM 4932 C C . ILE A 1 645 ? 0.189 -6.832 15.248 1.00 58.41 645 ILE A C 1
ATOM 4934 O O . ILE A 1 645 ? 0.355 -7.877 14.622 1.00 58.41 645 ILE A O 1
ATOM 4938 N N . ARG A 1 646 ? 1.171 -6.227 15.922 1.00 62.12 646 ARG A N 1
ATOM 4939 C CA . ARG A 1 646 ? 2.555 -6.687 15.936 1.00 62.12 646 ARG A CA 1
ATOM 4940 C C . ARG A 1 646 ? 2.723 -8.033 16.637 1.00 62.12 646 ARG A C 1
ATOM 4942 O O . ARG A 1 646 ? 3.336 -8.918 16.065 1.00 62.12 646 ARG A O 1
ATOM 4949 N N . ILE A 1 647 ? 2.154 -8.226 17.831 1.00 63.97 647 ILE A N 1
ATOM 4950 C CA . ILE A 1 647 ? 2.261 -9.504 18.561 1.00 63.97 647 ILE A CA 1
ATOM 4951 C C . ILE A 1 647 ? 1.674 -10.649 17.732 1.00 63.97 647 ILE A C 1
ATOM 4953 O O . ILE A 1 647 ? 2.260 -11.725 17.683 1.00 63.97 647 ILE A O 1
ATOM 4957 N N . VAL A 1 648 ? 0.530 -10.425 17.075 1.00 63.56 648 VAL A N 1
ATOM 4958 C CA . VAL A 1 648 ? -0.096 -11.427 16.197 1.00 63.56 648 VAL A CA 1
ATOM 4959 C C . VAL A 1 648 ? 0.829 -11.771 15.025 1.00 63.56 648 VAL 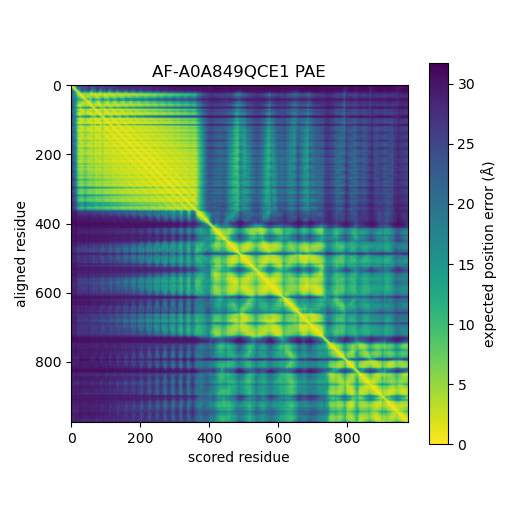A C 1
ATOM 4961 O O . VAL A 1 648 ? 1.009 -12.951 14.737 1.00 63.56 648 VAL A O 1
ATOM 4964 N N . SER A 1 649 ? 1.441 -10.762 14.398 1.00 60.97 649 SER A N 1
ATOM 4965 C CA . SER A 1 649 ? 2.381 -10.935 13.284 1.00 60.97 649 SER A CA 1
ATOM 4966 C C . SER A 1 649 ? 3.678 -11.641 13.709 1.00 60.97 649 SER A C 1
ATOM 4968 O O . SER A 1 649 ? 4.056 -12.647 13.114 1.00 60.97 649 SER A O 1
ATOM 4970 N N . ASP A 1 650 ? 4.333 -11.176 14.775 1.00 64.81 650 ASP A N 1
ATOM 4971 C CA . ASP A 1 650 ? 5.619 -11.699 15.257 1.00 64.81 650 ASP A CA 1
ATOM 4972 C C . ASP A 1 650 ? 5.493 -13.147 15.750 1.00 64.81 650 ASP A C 1
ATOM 4974 O O . ASP A 1 650 ? 6.349 -13.985 15.451 1.00 64.81 650 ASP A O 1
ATOM 4978 N N . LEU A 1 651 ? 4.410 -13.476 16.468 1.00 63.72 651 LEU A N 1
ATOM 4979 C CA . LEU A 1 651 ? 4.156 -14.842 16.940 1.00 63.72 651 LEU A CA 1
ATOM 4980 C C . LEU A 1 651 ? 4.002 -15.821 15.767 1.00 63.72 651 LEU A C 1
ATOM 4982 O O . LEU A 1 651 ? 4.398 -16.981 15.875 1.00 63.72 651 LEU A O 1
ATOM 4986 N N . TYR A 1 652 ? 3.460 -15.338 14.648 1.00 61.75 652 TYR A N 1
ATOM 4987 C CA . TYR A 1 652 ? 3.264 -16.122 13.438 1.00 61.75 652 TYR A CA 1
ATOM 4988 C C . TYR A 1 652 ? 4.566 -16.301 12.642 1.00 61.75 652 TYR A C 1
ATOM 4990 O O . TYR A 1 652 ? 4.960 -17.426 12.329 1.00 61.75 652 TYR A O 1
ATOM 4998 N N . VAL A 1 653 ? 5.301 -15.210 12.391 1.00 63.28 653 VAL A N 1
ATOM 4999 C CA . VAL A 1 653 ? 6.596 -15.240 11.681 1.00 63.28 653 VAL A CA 1
ATOM 5000 C C . VAL A 1 653 ? 7.601 -16.136 12.405 1.00 63.28 653 VAL A C 1
ATOM 5002 O O . VAL A 1 653 ? 8.232 -16.994 11.785 1.00 63.28 653 VAL A O 1
ATOM 5005 N N . THR A 1 654 ? 7.700 -16.001 13.730 1.00 64.31 654 THR A N 1
ATOM 5006 C CA . THR A 1 654 ? 8.611 -16.810 14.558 1.00 64.31 654 THR A CA 1
ATOM 5007 C C . THR A 1 654 ? 8.306 -18.305 14.438 1.00 64.31 654 THR A C 1
ATOM 5009 O O . THR A 1 654 ? 9.207 -19.139 14.491 1.00 64.31 654 THR A O 1
ATOM 5012 N N . GLN A 1 655 ? 7.038 -18.664 14.238 1.00 62.41 655 GLN A N 1
ATOM 5013 C CA . GLN A 1 655 ? 6.608 -20.050 14.135 1.00 62.41 655 GLN A CA 1
ATOM 5014 C C . GLN A 1 655 ? 6.803 -20.639 12.734 1.00 62.41 655 GLN A C 1
ATOM 5016 O O . GLN A 1 655 ? 7.235 -21.791 12.629 1.00 62.41 655 GLN A O 1
ATOM 5021 N N . ARG A 1 656 ? 6.566 -19.857 11.672 1.00 61.78 656 ARG A N 1
ATOM 5022 C CA . ARG A 1 656 ? 6.908 -20.248 10.293 1.00 61.78 656 ARG A CA 1
ATOM 5023 C C . ARG A 1 656 ? 8.403 -20.551 10.166 1.00 61.78 656 ARG A C 1
ATOM 5025 O O . ARG A 1 656 ? 8.776 -21.538 9.541 1.00 61.78 656 ARG A O 1
ATOM 5032 N N . LEU A 1 657 ? 9.244 -19.761 10.838 1.00 60.97 657 LEU A N 1
ATOM 5033 C CA . LEU A 1 657 ? 10.691 -19.989 10.926 1.00 60.97 657 LEU A CA 1
ATOM 5034 C C . LEU A 1 657 ? 11.065 -21.228 11.764 1.00 60.97 657 LEU A C 1
ATOM 5036 O O . LEU A 1 657 ? 12.109 -21.828 11.527 1.00 60.97 657 LEU A O 1
ATOM 5040 N N . ALA A 1 658 ? 10.217 -21.638 12.713 1.00 61.72 658 ALA A N 1
ATOM 5041 C CA . ALA A 1 658 ? 10.430 -22.810 13.569 1.00 61.72 658 ALA A CA 1
ATOM 5042 C C . ALA A 1 658 ? 9.884 -24.133 12.986 1.00 61.72 658 ALA A C 1
ATOM 5044 O O . ALA A 1 658 ? 10.003 -25.172 13.635 1.00 61.72 658 ALA A O 1
ATOM 5045 N N . GLY A 1 659 ? 9.276 -24.117 11.792 1.00 58.44 659 GLY A N 1
ATOM 5046 C CA . GLY A 1 659 ? 8.776 -25.321 11.113 1.00 58.44 659 GLY A CA 1
ATOM 5047 C C . GLY A 1 659 ? 7.538 -25.966 11.751 1.00 58.44 659 GLY A C 1
ATOM 5048 O O . GLY A 1 659 ? 7.331 -27.168 11.596 1.00 58.44 659 GLY A O 1
ATOM 5049 N N . GLY A 1 660 ? 6.728 -25.211 12.503 1.00 64.00 660 GLY A N 1
ATOM 5050 C CA . GLY A 1 660 ? 5.489 -25.747 13.082 1.00 64.00 660 GLY A CA 1
ATOM 5051 C C . GLY A 1 660 ? 4.377 -25.947 12.039 1.00 64.00 660 GLY A C 1
ATOM 5052 O O . GLY A 1 660 ? 4.293 -25.204 11.066 1.00 64.00 660 GLY A O 1
ATOM 5053 N N . ASP A 1 661 ? 3.495 -26.916 12.276 1.00 70.56 661 ASP A N 1
ATOM 5054 C CA . ASP A 1 661 ? 2.296 -27.142 11.462 1.00 70.56 661 ASP A CA 1
ATOM 5055 C C . ASP A 1 661 ? 1.203 -26.108 11.806 1.00 70.56 661 ASP A C 1
ATOM 5057 O O . ASP A 1 661 ? 0.725 -26.046 12.947 1.00 70.56 661 ASP A O 1
ATOM 5061 N N . GLY A 1 662 ? 0.826 -25.271 10.832 1.00 72.62 662 GLY A N 1
ATOM 5062 C CA . GLY A 1 662 ? -0.175 -24.211 10.998 1.00 72.62 662 GLY A CA 1
ATOM 5063 C C . GLY A 1 662 ? -1.569 -24.743 11.351 1.00 72.62 662 GLY A C 1
ATOM 5064 O O . GLY A 1 662 ? -2.296 -24.106 12.122 1.00 72.62 662 GLY A O 1
ATOM 5065 N N . ASP A 1 663 ? -1.909 -25.952 10.891 1.00 77.75 663 ASP A N 1
ATOM 5066 C CA . ASP A 1 663 ? -3.191 -26.596 11.188 1.00 77.75 663 ASP A CA 1
ATOM 5067 C C . ASP A 1 663 ? -3.316 -26.927 12.679 1.00 77.75 663 ASP A C 1
ATOM 5069 O O . ASP A 1 663 ? -4.370 -26.719 13.290 1.00 77.75 663 ASP A O 1
ATOM 5073 N N . LEU A 1 664 ? -2.227 -27.392 13.302 1.00 80.62 664 LEU A N 1
ATOM 5074 C CA . LEU A 1 664 ? -2.203 -27.755 14.718 1.00 80.62 664 LEU A CA 1
ATOM 5075 C C . LEU A 1 664 ? -2.428 -26.534 15.617 1.00 80.62 664 LEU A C 1
ATOM 5077 O O . LEU A 1 664 ? -3.135 -26.622 16.621 1.00 80.62 664 LEU A O 1
ATOM 5081 N N . ILE A 1 665 ? -1.853 -25.384 15.269 1.00 78.25 665 ILE A N 1
ATOM 5082 C CA . ILE A 1 665 ? -1.996 -24.153 16.059 1.00 78.25 665 ILE A CA 1
ATOM 5083 C C . ILE A 1 665 ? -3.417 -23.625 15.957 1.00 78.25 665 ILE A C 1
ATOM 5085 O O . ILE A 1 665 ? -4.037 -23.329 16.982 1.00 78.25 665 ILE A O 1
ATOM 5089 N N . ASN A 1 666 ? -3.958 -23.570 14.741 1.00 84.06 666 ASN A N 1
ATOM 5090 C CA . ASN A 1 666 ? -5.346 -23.190 14.514 1.00 84.06 666 ASN A CA 1
ATOM 5091 C C . ASN A 1 666 ? -6.308 -24.145 15.238 1.00 84.06 666 ASN A C 1
ATOM 5093 O O . ASN A 1 666 ? -7.283 -23.706 15.859 1.00 84.06 666 ASN A O 1
ATOM 5097 N N . ALA A 1 667 ? -5.999 -25.443 15.267 1.00 85.38 667 ALA A N 1
ATOM 5098 C CA . ALA A 1 667 ? -6.736 -26.428 16.048 1.00 85.38 667 ALA A CA 1
ATOM 5099 C C . ALA A 1 667 ? -6.650 -26.154 17.562 1.00 85.38 667 ALA A C 1
ATOM 5101 O O . ALA A 1 667 ? -7.680 -26.118 18.228 1.00 85.38 667 ALA A O 1
ATOM 5102 N N . VAL A 1 668 ? -5.466 -25.894 18.124 1.00 85.50 668 VAL A N 1
ATOM 5103 C CA . VAL A 1 668 ? -5.301 -25.602 19.562 1.00 85.50 668 VAL A CA 1
ATOM 5104 C C . VAL A 1 668 ? -6.006 -24.303 19.956 1.00 85.50 668 VAL A C 1
ATOM 5106 O O . VAL A 1 668 ? -6.739 -24.270 20.947 1.00 85.50 668 VAL A O 1
ATOM 5109 N N . MET A 1 669 ? -5.824 -23.239 19.176 1.00 84.44 669 MET A N 1
ATOM 5110 C CA . MET A 1 669 ? -6.391 -21.922 19.465 1.00 84.44 669 MET A CA 1
ATOM 5111 C C . MET A 1 669 ? -7.916 -21.922 19.349 1.00 84.44 669 MET A C 1
ATOM 5113 O O . MET A 1 669 ? -8.589 -21.331 20.192 1.00 84.44 669 MET A O 1
ATOM 5117 N N . SER A 1 670 ? -8.482 -22.643 18.377 1.00 89.00 670 SER A N 1
ATOM 5118 C CA . SER A 1 670 ? -9.938 -22.760 18.226 1.00 89.00 670 SER A CA 1
ATOM 5119 C C . SER A 1 670 ? -10.634 -23.525 19.363 1.00 89.00 670 SER A C 1
ATOM 5121 O O . SER A 1 670 ? -11.806 -23.252 19.635 1.00 89.00 670 SER A O 1
ATOM 5123 N N . ILE A 1 671 ? -9.937 -24.420 20.085 1.00 90.88 671 ILE A N 1
ATOM 5124 C CA . ILE A 1 671 ? -10.488 -25.103 21.278 1.00 90.88 671 ILE A CA 1
ATOM 5125 C C . ILE A 1 671 ? -10.667 -24.134 22.450 1.00 90.88 671 ILE A C 1
ATOM 5127 O O . ILE A 1 671 ? -11.546 -24.348 23.288 1.00 90.88 671 ILE A O 1
ATOM 5131 N N . ILE A 1 672 ? -9.851 -23.079 22.546 1.00 88.88 672 ILE A N 1
ATOM 5132 C CA . ILE A 1 672 ? -9.869 -22.171 23.696 1.00 88.88 672 ILE A CA 1
ATOM 5133 C C . ILE A 1 672 ? -11.239 -21.459 23.759 1.00 88.88 672 ILE A C 1
ATOM 5135 O O . ILE A 1 672 ? -11.540 -20.623 22.900 1.00 88.88 672 ILE A O 1
ATOM 5139 N N . PRO A 1 673 ? -12.079 -21.737 24.782 1.00 86.56 673 PRO A N 1
ATOM 5140 C CA . PRO A 1 673 ? -13.487 -21.334 24.777 1.00 86.56 673 PRO A CA 1
ATOM 5141 C C . PRO A 1 673 ? -13.674 -19.818 24.747 1.00 86.56 673 PRO A C 1
ATOM 5143 O O . PRO A 1 673 ? -14.458 -19.300 23.959 1.00 86.56 673 PRO A O 1
ATOM 5146 N N . PHE A 1 674 ? -12.920 -19.097 25.573 1.00 84.81 674 PHE A N 1
ATOM 5147 C CA . PHE A 1 674 ? -12.831 -17.644 25.545 1.00 84.81 674 PHE A CA 1
ATOM 5148 C C . PHE A 1 674 ? -11.349 -17.255 25.611 1.00 84.81 674 PHE A C 1
ATOM 5150 O O . PHE A 1 674 ? -10.658 -17.752 26.505 1.00 84.81 674 PHE A O 1
ATOM 5157 N N . PRO A 1 675 ? -10.855 -16.391 24.709 1.00 82.62 675 PRO A N 1
ATOM 5158 C CA . PRO A 1 675 ? -11.629 -15.574 23.767 1.00 82.62 675 PRO A CA 1
ATOM 5159 C C . PRO A 1 675 ? -11.696 -16.080 22.311 1.00 82.62 675 PRO A C 1
ATOM 5161 O O . PRO A 1 675 ? -12.299 -15.420 21.474 1.00 82.62 675 PRO A O 1
ATOM 5164 N N . PHE A 1 676 ? -11.078 -17.211 21.970 1.00 87.31 676 PHE A N 1
ATOM 5165 C CA . PHE A 1 676 ? -10.771 -17.514 20.565 1.00 87.31 676 PHE A CA 1
ATOM 5166 C C . PHE A 1 676 ? -11.848 -18.309 19.814 1.00 87.31 676 PHE A C 1
ATOM 5168 O O . PHE A 1 676 ? -12.139 -17.968 18.669 1.00 87.31 676 PHE A O 1
ATOM 5175 N N . SER A 1 677 ? -12.491 -19.308 20.431 1.00 89.56 677 SER A N 1
ATOM 5176 C CA . SER A 1 677 ? -13.424 -20.215 19.726 1.00 89.56 677 SER A CA 1
ATOM 5177 C C . SER A 1 677 ? -14.533 -19.496 18.937 1.00 89.56 677 SER A C 1
ATOM 5179 O O . SER A 1 677 ? -14.851 -19.865 17.807 1.00 89.56 677 SER A O 1
ATOM 5181 N N . GLY A 1 678 ? -15.081 -18.411 19.494 1.00 87.12 678 GLY A N 1
ATOM 5182 C CA . GLY A 1 678 ? -16.072 -17.577 18.817 1.00 87.12 678 GLY A CA 1
ATOM 5183 C C . GLY A 1 678 ? -15.513 -16.833 17.603 1.00 87.12 678 GLY A C 1
ATOM 5184 O O . GLY A 1 678 ? -16.195 -16.726 16.588 1.00 87.12 678 GLY A O 1
ATOM 5185 N N . GLY A 1 679 ? -14.276 -16.339 17.690 1.00 87.81 679 GLY A N 1
ATOM 5186 C CA . GLY A 1 679 ? -13.600 -15.666 16.581 1.00 87.81 679 GLY A CA 1
ATOM 5187 C C . GLY A 1 679 ? -13.277 -16.605 15.424 1.00 87.81 679 GLY A C 1
ATOM 5188 O O . GLY A 1 679 ? -13.524 -16.256 14.273 1.00 87.81 679 GLY A O 1
ATOM 5189 N N . TYR A 1 680 ? -12.823 -17.821 15.728 1.00 88.62 680 TYR A N 1
ATOM 5190 C CA . TYR A 1 680 ? -12.541 -18.847 14.720 1.00 88.62 680 TYR A CA 1
ATOM 5191 C C . TYR A 1 680 ? -13.798 -19.267 13.951 1.00 88.62 680 TYR A C 1
ATOM 5193 O O . TYR A 1 680 ? -13.756 -19.369 12.730 1.00 88.62 680 TYR A O 1
ATOM 5201 N N . LEU A 1 681 ? -14.946 -19.418 14.622 1.00 90.44 681 LEU A N 1
ATOM 5202 C CA . LEU A 1 681 ? -16.207 -19.725 13.935 1.00 90.44 681 LEU A CA 1
ATOM 5203 C C . LEU A 1 681 ? -16.618 -18.629 12.947 1.00 90.44 681 LEU A C 1
ATOM 5205 O O . LEU A 1 681 ? -17.119 -18.918 11.862 1.00 90.44 681 LEU A O 1
ATOM 5209 N N . VAL A 1 682 ? -16.416 -17.368 13.329 1.00 88.88 682 VAL A N 1
ATOM 5210 C CA . VAL A 1 682 ? -16.696 -16.235 12.448 1.00 88.88 682 VAL A CA 1
ATOM 5211 C C . VAL A 1 682 ? -15.722 -16.219 11.266 1.00 88.88 682 VAL A C 1
ATOM 5213 O O . VAL A 1 682 ? -16.168 -16.044 10.135 1.00 88.88 682 VAL A O 1
ATOM 5216 N N . ALA A 1 683 ? -14.429 -16.470 11.489 1.00 85.62 683 ALA A N 1
ATOM 5217 C CA . ALA A 1 683 ? -13.433 -16.560 10.417 1.00 85.62 683 ALA A CA 1
ATOM 5218 C C . ALA A 1 683 ? -13.767 -17.676 9.404 1.00 85.62 683 ALA A C 1
ATOM 5220 O O . ALA A 1 683 ? -13.774 -17.440 8.196 1.00 85.62 683 ALA A O 1
ATOM 5221 N N . LEU A 1 684 ? -14.168 -18.854 9.894 1.00 86.69 684 LEU A N 1
ATOM 5222 C CA . LEU A 1 684 ? -14.596 -19.999 9.077 1.00 86.69 684 LEU A CA 1
ATOM 5223 C C . LEU A 1 684 ? -15.825 -19.719 8.198 1.00 86.69 684 LEU A C 1
ATOM 5225 O O . LEU A 1 684 ? -16.078 -20.463 7.258 1.00 86.69 684 LEU A O 1
ATOM 5229 N N . SER A 1 685 ? -16.607 -18.676 8.494 1.00 84.81 685 SER A N 1
ATOM 5230 C CA . SER A 1 685 ? -17.765 -18.297 7.671 1.00 84.81 685 SER A CA 1
ATOM 5231 C C . SER A 1 685 ? -17.404 -17.476 6.426 1.00 84.81 685 SER A C 1
ATOM 5233 O O . SER A 1 685 ? -18.264 -17.275 5.568 1.00 84.81 685 SER A O 1
ATOM 5235 N N . VAL A 1 686 ? -16.158 -16.995 6.336 1.00 78.19 686 VAL A N 1
ATOM 5236 C CA . VAL A 1 686 ? -15.646 -16.182 5.219 1.00 78.19 686 VAL A CA 1
ATOM 5237 C C . VAL A 1 686 ? -14.801 -17.019 4.257 1.00 78.19 686 VAL A C 1
ATOM 5239 O O . VAL A 1 686 ? -14.849 -16.791 3.050 1.00 78.19 686 VAL A O 1
ATOM 5242 N N . ILE A 1 687 ? -14.047 -17.986 4.782 1.00 76.50 687 ILE A N 1
ATOM 5243 C CA . ILE A 1 687 ? -13.111 -18.810 4.008 1.00 76.50 687 ILE A CA 1
ATOM 5244 C C . ILE A 1 687 ? -13.867 -19.962 3.308 1.00 76.50 687 ILE A C 1
ATOM 5246 O O . ILE A 1 687 ? -14.721 -20.591 3.943 1.00 76.50 687 ILE A O 1
ATOM 5250 N N . PRO A 1 688 ? -13.589 -20.262 2.020 1.00 71.06 688 PRO A N 1
ATOM 5251 C CA . PRO A 1 688 ? -14.197 -21.389 1.311 1.00 71.06 688 PRO A CA 1
ATOM 5252 C C . PRO A 1 688 ? -13.956 -22.732 2.018 1.00 71.06 688 PRO A C 1
ATOM 5254 O O . PRO A 1 688 ? -12.843 -23.055 2.423 1.00 71.06 688 PRO A O 1
ATOM 5257 N N . SER A 1 689 ? -14.993 -23.567 2.126 1.00 67.88 689 SER A N 1
ATOM 5258 C CA . SER A 1 689 ? -14.937 -24.824 2.894 1.00 67.88 689 SER A CA 1
ATOM 5259 C C . SER A 1 689 ? -13.996 -25.895 2.329 1.00 67.88 689 SER A C 1
ATOM 5261 O O . SER A 1 689 ? -13.728 -26.875 3.016 1.00 67.88 689 SER A O 1
ATOM 5263 N N . GLY A 1 690 ? -13.540 -25.754 1.080 1.00 65.94 690 GLY A N 1
ATOM 5264 C CA . GLY A 1 690 ? -12.641 -26.713 0.427 1.00 65.94 690 GLY A CA 1
ATOM 5265 C C . GLY A 1 690 ? -11.170 -26.576 0.826 1.00 65.94 690 GLY A C 1
ATOM 5266 O O . GLY A 1 690 ? -10.392 -27.484 0.558 1.00 65.94 690 GLY A O 1
ATOM 5267 N N . GLU A 1 691 ? -10.799 -25.471 1.474 1.00 71.88 691 GLU A N 1
ATOM 5268 C CA . GLU A 1 691 ? -9.399 -25.102 1.729 1.00 71.88 691 GLU A CA 1
ATOM 5269 C C . GLU A 1 691 ? -8.997 -25.231 3.206 1.00 71.88 691 GLU A C 1
ATOM 5271 O O . GLU A 1 691 ? -7.833 -25.056 3.552 1.00 71.88 691 GLU A O 1
ATOM 5276 N N . VAL A 1 692 ? -9.948 -25.551 4.093 1.00 78.88 692 VAL A N 1
ATOM 5277 C CA . VAL A 1 692 ? -9.724 -25.631 5.544 1.00 78.88 692 VAL A CA 1
ATOM 5278 C C . VAL A 1 692 ? -9.722 -27.083 6.017 1.00 78.88 692 VAL A C 1
ATOM 5280 O O . VAL A 1 692 ? -10.643 -27.849 5.724 1.00 78.88 692 VAL A O 1
ATOM 5283 N N . ALA A 1 693 ? -8.732 -27.450 6.835 1.00 82.19 693 ALA A N 1
ATOM 5284 C CA . ALA A 1 693 ? -8.640 -28.778 7.431 1.00 82.19 693 ALA A CA 1
ATOM 5285 C C . ALA A 1 693 ? -9.903 -29.133 8.262 1.00 82.19 693 ALA A C 1
ATOM 5287 O O . ALA A 1 693 ? -10.289 -28.374 9.162 1.00 82.19 693 ALA A O 1
ATOM 5288 N N . PRO A 1 694 ? -10.522 -30.320 8.068 1.00 84.50 694 PRO A N 1
ATOM 5289 C CA . PRO A 1 694 ? -11.727 -30.736 8.800 1.00 84.50 694 PRO A CA 1
ATOM 5290 C C . PRO A 1 694 ? -11.578 -30.719 10.328 1.00 84.50 694 PRO A C 1
ATOM 5292 O O . PRO A 1 694 ? -12.550 -30.500 11.054 1.00 84.50 694 PRO A O 1
ATOM 5295 N N . MET A 1 695 ? -10.354 -30.925 10.824 1.00 86.12 695 MET A N 1
ATOM 5296 C CA . MET A 1 695 ? -10.034 -30.898 12.251 1.00 86.12 695 MET A CA 1
ATOM 5297 C C . MET A 1 695 ? -10.382 -29.551 12.903 1.00 86.12 695 MET A C 1
ATOM 5299 O O . MET A 1 695 ? -10.905 -29.548 14.017 1.00 86.12 695 MET A O 1
ATOM 5303 N N . ILE A 1 696 ? -10.184 -28.429 12.199 1.00 86.06 696 ILE A N 1
ATOM 5304 C CA . ILE A 1 696 ? -10.411 -27.071 12.724 1.00 86.06 696 ILE A CA 1
ATOM 5305 C C . ILE A 1 696 ? -11.903 -26.828 13.013 1.00 86.06 696 ILE A C 1
ATOM 5307 O O . ILE A 1 696 ? -12.262 -26.188 14.006 1.00 86.06 696 ILE A O 1
ATOM 5311 N N . TYR A 1 697 ? -12.806 -27.384 12.200 1.00 88.62 697 TYR A N 1
ATOM 5312 C CA . TYR A 1 697 ? -14.249 -27.303 12.454 1.00 88.62 697 TYR A CA 1
ATOM 5313 C C . TYR A 1 697 ? -14.643 -28.036 13.742 1.00 88.62 697 TYR A C 1
ATOM 5315 O O . TYR A 1 697 ? -15.446 -27.530 14.532 1.00 88.62 697 TYR A O 1
ATOM 5323 N N . VAL A 1 698 ? -14.053 -29.212 13.982 1.00 90.62 698 VAL A N 1
ATOM 5324 C CA . VAL A 1 698 ? -14.331 -30.030 15.172 1.00 90.62 698 VAL A CA 1
ATOM 5325 C C . VAL A 1 698 ? -13.822 -29.337 16.433 1.00 90.62 698 VAL A C 1
ATOM 5327 O O . VAL A 1 698 ? -14.560 -29.212 17.413 1.00 90.62 698 VAL A O 1
ATOM 5330 N N . THR A 1 699 ? -12.586 -28.840 16.412 1.00 92.19 699 THR A N 1
ATOM 5331 C CA . THR A 1 699 ? -11.985 -28.141 17.553 1.00 92.19 699 THR A CA 1
ATOM 5332 C C . THR A 1 699 ? -12.728 -26.855 17.906 1.00 92.19 699 THR A C 1
ATOM 5334 O O . THR A 1 699 ? -13.020 -26.622 19.083 1.00 92.19 699 THR A O 1
ATOM 5337 N N . THR A 1 700 ? -13.141 -26.079 16.899 1.00 91.31 700 THR A N 1
ATOM 5338 C CA . THR A 1 700 ? -13.962 -24.871 17.085 1.00 91.31 700 THR A CA 1
ATOM 5339 C C . THR A 1 700 ? -15.317 -25.202 17.724 1.00 91.31 700 THR A C 1
ATOM 5341 O O . THR A 1 700 ? -15.755 -24.521 18.655 1.00 91.31 700 THR A O 1
ATOM 5344 N N . ALA A 1 701 ? -15.980 -26.279 17.281 1.00 91.31 701 ALA A N 1
ATOM 5345 C CA . ALA A 1 701 ? -17.260 -26.711 17.844 1.00 91.31 701 ALA A CA 1
ATOM 5346 C C . ALA A 1 701 ? -17.142 -27.136 19.320 1.00 91.31 701 ALA A C 1
ATOM 5348 O O . ALA A 1 701 ? -18.003 -26.791 20.136 1.00 91.31 701 ALA A O 1
ATOM 5349 N N . ILE A 1 702 ? -16.060 -27.834 19.684 1.00 93.69 702 ILE A N 1
ATOM 5350 C CA . ILE A 1 702 ? -15.768 -28.209 21.076 1.00 93.69 702 ILE A CA 1
ATOM 5351 C C . ILE A 1 702 ? -15.561 -26.955 21.934 1.00 93.69 702 ILE A C 1
ATOM 5353 O O . ILE A 1 702 ? -16.191 -26.829 22.990 1.00 93.69 702 ILE A O 1
ATOM 5357 N N . GLY A 1 703 ? -14.737 -26.008 21.472 1.00 91.50 703 GLY A N 1
ATOM 5358 C CA . GLY A 1 703 ? -14.469 -24.758 22.188 1.00 91.50 703 GLY A CA 1
ATOM 5359 C C . GLY A 1 703 ? -15.742 -23.953 22.471 1.00 91.50 703 GLY A C 1
ATOM 5360 O O . GLY A 1 703 ? -15.986 -23.540 23.610 1.00 91.50 703 GLY A O 1
ATOM 5361 N N . LEU A 1 704 ? -16.623 -23.826 21.475 1.00 91.94 704 LEU A N 1
ATOM 5362 C CA . LEU A 1 704 ? -17.929 -23.172 21.623 1.00 91.94 704 LEU A CA 1
ATOM 5363 C C . LEU A 1 704 ? -18.866 -23.905 22.585 1.00 91.94 704 LEU A C 1
ATOM 5365 O O . LEU A 1 704 ? -19.572 -23.264 23.368 1.00 91.94 704 LEU A O 1
ATOM 5369 N N . GLY A 1 705 ? -18.873 -25.240 22.557 1.00 92.50 705 GLY A N 1
ATOM 5370 C CA . GLY A 1 705 ? -19.645 -26.052 23.496 1.00 92.50 705 GLY A CA 1
ATOM 5371 C C . GLY A 1 705 ? -19.235 -25.785 24.947 1.00 92.50 705 GLY A C 1
ATOM 5372 O O . GLY A 1 705 ? -20.090 -25.573 25.814 1.00 92.50 705 GLY A O 1
ATOM 5373 N N . ILE A 1 706 ? -17.927 -25.701 25.206 1.00 93.62 706 ILE A N 1
ATOM 5374 C CA . ILE A 1 706 ? -17.391 -25.350 26.527 1.00 93.62 706 ILE A CA 1
ATOM 5375 C C . ILE A 1 706 ? -17.771 -23.907 26.897 1.00 93.62 706 ILE A C 1
ATOM 5377 O O . ILE A 1 706 ? -18.214 -23.668 28.024 1.00 93.62 706 ILE A O 1
ATOM 5381 N N . LEU A 1 707 ? -17.686 -22.952 25.962 1.00 91.94 707 LEU A N 1
ATOM 5382 C CA . LEU A 1 707 ? -18.082 -21.557 26.200 1.00 91.94 707 LEU A CA 1
ATOM 5383 C C . LEU A 1 707 ? -19.566 -21.448 26.583 1.00 91.94 707 LEU A C 1
ATOM 5385 O O . LEU A 1 707 ? -19.922 -20.714 27.512 1.00 91.94 707 LEU A O 1
ATOM 5389 N N . ALA A 1 708 ? -20.441 -22.206 25.922 1.00 93.12 708 ALA A N 1
ATOM 5390 C CA . ALA A 1 708 ? -21.863 -22.252 26.244 1.00 93.12 708 ALA A CA 1
ATOM 5391 C C . ALA A 1 708 ? -22.124 -22.816 27.652 1.00 93.12 708 ALA A C 1
ATOM 5393 O O . ALA A 1 708 ? -22.915 -22.246 28.414 1.00 93.12 708 ALA A O 1
ATOM 5394 N N . LEU A 1 709 ? -21.413 -23.880 28.044 1.00 94.00 709 LEU A N 1
ATOM 5395 C CA . LEU A 1 709 ? -21.490 -24.457 29.392 1.00 94.00 709 LEU A CA 1
ATOM 5396 C C . LEU A 1 709 ? -20.982 -23.487 30.468 1.00 94.00 709 LEU A C 1
ATOM 5398 O O . LEU A 1 709 ? -21.643 -23.306 31.497 1.00 94.00 709 LEU A O 1
ATOM 5402 N N . MET A 1 710 ? -19.853 -22.816 30.224 1.00 91.69 710 MET A N 1
ATOM 5403 C CA . MET A 1 710 ? -19.323 -21.774 31.110 1.00 91.69 710 MET A CA 1
ATOM 5404 C C . MET A 1 710 ? -20.325 -20.630 31.274 1.00 91.69 710 MET A C 1
ATOM 5406 O O . MET A 1 710 ? -20.621 -20.218 32.398 1.00 91.69 710 MET A O 1
ATOM 5410 N N . THR A 1 711 ? -20.913 -20.167 30.169 1.00 92.62 711 THR A N 1
ATOM 5411 C CA . THR A 1 711 ? -21.934 -19.111 30.161 1.00 92.62 711 THR A CA 1
ATOM 5412 C C . THR A 1 711 ? -23.161 -19.512 30.974 1.00 92.62 711 THR A C 1
ATOM 5414 O O . THR A 1 711 ? -23.663 -18.726 31.784 1.00 92.62 711 THR A O 1
ATOM 5417 N N . TYR A 1 712 ? -23.619 -20.757 30.835 1.00 93.44 712 TYR A N 1
ATOM 5418 C CA . TYR A 1 712 ? -24.710 -21.299 31.640 1.00 93.44 712 TYR A CA 1
ATOM 5419 C C . TYR A 1 712 ? -24.367 -21.334 33.140 1.00 93.44 712 TYR A C 1
ATOM 5421 O O . TYR A 1 712 ? -25.183 -20.920 33.972 1.00 93.44 712 TYR A O 1
ATOM 5429 N N . GLY A 1 713 ? -23.153 -21.767 33.494 1.00 91.44 713 GLY A N 1
ATOM 5430 C CA . GLY A 1 713 ? -22.653 -21.788 34.871 1.00 91.44 713 GLY A CA 1
ATOM 5431 C C . GLY A 1 713 ? -22.609 -20.395 35.505 1.00 91.44 713 GLY A C 1
ATOM 5432 O O . GLY A 1 713 ? -23.219 -20.173 36.556 1.00 91.44 713 GLY A O 1
ATOM 5433 N N . VAL A 1 714 ? -21.962 -19.439 34.832 1.00 91.19 714 VAL A N 1
ATOM 5434 C CA . VAL A 1 714 ? -21.835 -18.038 35.269 1.00 91.19 714 VAL A CA 1
ATOM 5435 C C . VAL A 1 714 ? -23.210 -17.389 35.432 1.00 91.19 714 VAL A C 1
ATOM 5437 O O . VAL A 1 714 ? -23.494 -16.806 36.481 1.00 91.19 714 VAL A O 1
ATOM 5440 N N . ARG A 1 715 ? -24.121 -17.582 34.469 1.00 92.00 715 ARG A N 1
ATOM 5441 C CA . ARG A 1 715 ? -25.512 -17.112 34.559 1.00 92.00 715 ARG A CA 1
ATOM 5442 C C . ARG A 1 715 ? -26.239 -17.683 35.777 1.00 92.00 715 ARG A C 1
ATOM 5444 O O . ARG A 1 715 ? -26.919 -16.948 36.494 1.00 92.00 715 ARG A O 1
ATOM 5451 N N . ARG A 1 716 ? -26.105 -18.987 36.041 1.00 90.69 716 ARG A N 1
ATOM 5452 C CA . ARG A 1 716 ? -26.784 -19.654 37.165 1.00 90.69 716 ARG A CA 1
ATOM 5453 C C . ARG A 1 716 ? -26.292 -19.154 38.525 1.00 90.69 716 ARG A C 1
ATOM 5455 O O . ARG A 1 716 ? -27.080 -19.109 39.471 1.00 90.69 716 ARG A O 1
ATOM 5462 N N . VAL A 1 717 ? -25.008 -18.823 38.659 1.00 88.38 717 VAL A N 1
ATOM 5463 C CA . VAL A 1 717 ? -24.458 -18.239 39.897 1.00 88.38 717 VAL A CA 1
ATOM 5464 C C . VAL A 1 717 ? -24.836 -16.760 40.004 1.00 88.38 717 VAL A C 1
ATOM 5466 O O . VAL A 1 717 ? -25.291 -16.330 41.062 1.00 88.38 717 VAL A O 1
ATOM 5469 N N . GLY A 1 718 ? -24.747 -16.005 38.906 1.00 85.62 718 GLY A N 1
ATOM 5470 C CA . GLY A 1 718 ? -25.095 -14.583 38.865 1.00 85.62 718 GLY A CA 1
ATOM 5471 C C . GLY A 1 718 ? -26.554 -14.314 39.239 1.00 85.62 718 GLY A C 1
ATOM 5472 O O . GLY A 1 718 ? -26.829 -13.427 40.041 1.00 85.62 718 GLY A O 1
ATOM 5473 N N . LEU A 1 719 ? -27.495 -15.135 38.760 1.00 84.94 719 LEU A N 1
ATOM 5474 C CA . LEU A 1 719 ? -28.909 -15.027 39.147 1.00 84.94 719 LEU A CA 1
ATOM 5475 C C . LEU A 1 719 ? -29.138 -15.256 40.649 1.00 84.94 719 LEU A C 1
ATOM 5477 O O . LEU A 1 719 ? -29.934 -14.543 41.253 1.00 84.94 719 LEU A O 1
ATOM 5481 N N . ARG A 1 720 ? -28.417 -16.201 41.271 1.00 84.12 720 ARG A N 1
ATOM 5482 C CA . ARG A 1 720 ? -28.496 -16.440 42.726 1.00 84.12 720 ARG A CA 1
ATOM 5483 C C . ARG A 1 720 ? -27.965 -15.256 43.531 1.00 84.12 720 ARG A C 1
ATOM 5485 O O . ARG A 1 720 ? -28.497 -14.936 44.590 1.00 84.12 720 ARG A O 1
ATOM 5492 N N . VAL A 1 721 ? -26.916 -14.611 43.030 1.00 81.44 721 VAL A N 1
ATOM 5493 C CA . VAL A 1 721 ? -26.339 -13.404 43.627 1.00 81.44 721 VAL A CA 1
ATOM 5494 C C . VAL A 1 721 ? -27.323 -12.231 43.535 1.00 81.44 721 VAL A C 1
ATOM 5496 O O . VAL A 1 721 ? -27.616 -11.609 44.553 1.00 81.44 721 VAL A O 1
ATOM 5499 N N . LEU A 1 722 ? -27.926 -12.001 42.363 1.00 78.31 722 LEU A N 1
ATOM 5500 C CA . LEU A 1 722 ? -28.977 -10.988 42.186 1.00 78.31 722 LEU A CA 1
ATOM 5501 C C . LEU A 1 722 ? -30.192 -11.256 43.082 1.00 78.31 722 LEU A C 1
ATOM 5503 O O . LEU A 1 722 ? -30.761 -10.324 43.641 1.00 78.31 722 LEU A O 1
ATOM 5507 N N . GLU A 1 723 ? -30.578 -12.522 43.255 1.00 77.81 723 GLU A N 1
ATOM 5508 C CA . GLU A 1 723 ? -31.666 -12.907 44.156 1.00 77.81 723 GLU A CA 1
ATOM 5509 C C . GLU A 1 723 ? -31.358 -12.580 45.621 1.00 77.81 723 GLU A C 1
ATOM 5511 O O . GLU A 1 723 ? -32.241 -12.105 46.334 1.00 77.81 723 GLU A O 1
ATOM 5516 N N . ARG A 1 724 ? -30.120 -12.808 46.073 1.00 77.38 724 ARG A N 1
ATOM 5517 C CA . ARG A 1 724 ? -29.688 -12.457 47.432 1.00 77.38 724 ARG A CA 1
ATOM 5518 C C . ARG A 1 724 ? -29.774 -10.950 47.663 1.00 77.38 724 ARG A C 1
ATOM 5520 O O . ARG A 1 724 ? -30.361 -10.522 48.652 1.00 77.38 724 ARG A O 1
ATOM 5527 N N . VAL A 1 725 ? -29.232 -10.164 46.733 1.00 72.44 725 VAL A N 1
ATOM 5528 C CA . VAL A 1 725 ? -29.244 -8.696 46.803 1.00 72.44 725 VAL A CA 1
ATOM 5529 C C . VAL A 1 725 ? -30.679 -8.164 46.787 1.00 72.44 725 VAL A C 1
ATOM 5531 O O . VAL A 1 725 ? -31.040 -7.345 47.625 1.00 72.44 725 VAL A O 1
ATOM 5534 N N . ALA A 1 726 ? -31.543 -8.713 45.928 1.00 70.62 726 ALA A N 1
ATOM 5535 C CA . ALA A 1 726 ? -32.956 -8.343 45.856 1.00 70.62 726 ALA A CA 1
ATOM 5536 C C . ALA A 1 726 ? -33.757 -8.641 47.140 1.00 70.62 726 ALA A C 1
ATOM 5538 O O . ALA A 1 726 ? -34.822 -8.054 47.333 1.00 70.62 726 ALA A O 1
ATOM 5539 N N . LYS A 1 727 ? -33.277 -9.547 48.005 1.00 70.12 727 LYS A N 1
ATOM 5540 C CA . LYS A 1 727 ? -33.886 -9.862 49.310 1.00 70.12 727 LYS A CA 1
ATOM 5541 C C . LYS A 1 727 ? -33.426 -8.926 50.435 1.00 70.12 727 LYS A C 1
ATOM 5543 O O . LYS A 1 727 ? -33.926 -9.070 51.546 1.00 70.12 727 LYS A O 1
ATOM 5548 N N . GLY A 1 728 ? -32.492 -8.003 50.176 1.00 62.06 728 GLY A N 1
ATOM 5549 C CA . GLY A 1 728 ? -31.965 -7.087 51.194 1.00 62.06 728 GLY A CA 1
ATOM 5550 C C . GLY A 1 728 ? -31.305 -7.809 52.375 1.00 62.06 728 GLY A C 1
ATOM 5551 O O . GLY A 1 728 ? -31.344 -7.314 53.495 1.00 62.06 728 GLY A O 1
ATOM 5552 N N . GLN A 1 729 ? -30.770 -9.017 52.159 1.00 60.94 729 GLN A N 1
ATOM 5553 C CA . GLN A 1 729 ? -30.055 -9.740 53.209 1.00 60.94 729 GLN A CA 1
ATOM 5554 C C . GLN A 1 729 ? -28.720 -9.045 53.486 1.00 60.94 729 GLN A C 1
ATOM 5556 O O . GLN A 1 729 ? -27.934 -8.845 52.558 1.00 60.94 729 GLN A O 1
ATOM 5561 N N . GLU A 1 730 ? -28.463 -8.713 54.755 1.00 53.31 730 GLU A N 1
ATOM 5562 C CA . GLU A 1 730 ? -27.175 -8.167 55.187 1.00 53.31 730 GLU A CA 1
ATOM 5563 C C . GLU A 1 730 ? -26.027 -9.107 54.791 1.00 53.31 730 GLU A C 1
ATOM 5565 O O . GLU A 1 730 ? -26.153 -10.338 54.814 1.00 53.31 730 GLU A O 1
ATOM 5570 N N . MET A 1 731 ? -24.896 -8.522 54.390 1.00 55.56 731 MET A N 1
ATOM 5571 C CA . MET A 1 731 ? -23.742 -9.291 53.935 1.00 55.56 731 MET A CA 1
ATOM 5572 C C . MET A 1 731 ? -23.238 -10.223 55.054 1.00 55.56 731 MET A C 1
ATOM 5574 O O . MET A 1 731 ? -22.929 -9.749 56.151 1.00 55.56 731 MET A O 1
ATOM 5578 N N . PRO A 1 732 ? -23.076 -11.534 54.798 1.00 43.59 732 PRO A N 1
ATOM 5579 C CA . PRO A 1 732 ? -22.522 -12.445 55.792 1.00 43.59 732 PRO A CA 1
ATOM 5580 C C . PRO A 1 732 ? -21.075 -12.042 56.115 1.00 43.59 732 PRO A C 1
ATOM 5582 O O . PRO A 1 732 ? -20.221 -12.033 55.228 1.00 43.59 732 PRO A O 1
ATOM 5585 N N . GLY A 1 733 ? -20.810 -11.696 57.381 1.00 48.25 733 GLY A N 1
ATOM 5586 C CA . GLY A 1 733 ? -19.483 -11.305 57.880 1.00 48.25 733 GLY A CA 1
ATOM 5587 C C . GLY A 1 733 ? -19.379 -9.889 58.462 1.00 48.25 733 GLY A C 1
ATOM 5588 O O . GLY A 1 733 ? -18.329 -9.537 58.999 1.00 48.25 733 GLY A O 1
ATOM 5589 N N . VAL A 1 734 ? -20.443 -9.081 58.416 1.00 45.44 734 VAL A N 1
ATOM 5590 C CA . VAL A 1 734 ? -20.495 -7.801 59.140 1.00 45.44 734 VAL A CA 1
ATOM 5591 C C . VAL A 1 734 ? -20.922 -8.079 60.583 1.00 45.44 734 VAL A C 1
ATOM 5593 O O . VAL A 1 734 ? -22.102 -8.086 60.909 1.00 45.44 734 VAL A O 1
ATOM 5596 N N . GLY A 1 735 ? -19.961 -8.382 61.458 1.00 44.34 735 GLY A N 1
ATOM 5597 C CA . GLY A 1 735 ? -20.228 -8.423 62.899 1.00 44.34 735 GLY A CA 1
ATOM 5598 C C . GLY A 1 735 ? -20.684 -7.045 63.409 1.00 44.34 735 GLY A C 1
ATOM 5599 O O . GLY A 1 735 ? -20.262 -6.032 62.835 1.00 44.34 735 GLY A O 1
ATOM 5600 N N . PRO A 1 736 ? -21.515 -6.978 64.469 1.00 39.69 736 PRO A N 1
ATOM 5601 C CA . PRO A 1 736 ? -21.986 -5.716 65.029 1.00 39.69 736 PRO A CA 1
ATOM 5602 C C . PRO A 1 736 ? -20.776 -4.851 65.389 1.00 39.69 736 PRO A C 1
ATOM 5604 O O . PRO A 1 736 ? -19.895 -5.264 66.148 1.00 39.69 736 PRO A O 1
ATOM 5607 N N . GLY A 1 737 ? -20.693 -3.679 64.761 1.00 44.25 737 GLY A N 1
ATOM 5608 C CA . GLY A 1 737 ? -19.562 -2.776 64.912 1.00 44.25 737 GLY A CA 1
ATOM 5609 C C . GLY A 1 737 ? -19.346 -2.433 66.382 1.00 44.25 737 GLY A C 1
ATOM 5610 O O . GLY A 1 737 ? -20.233 -1.887 67.034 1.00 44.25 737 GLY A O 1
ATOM 5611 N N . HIS A 1 738 ? -18.155 -2.728 66.903 1.00 41.31 738 HIS A N 1
ATOM 5612 C CA . HIS A 1 738 ? -17.707 -2.120 68.147 1.00 41.31 738 HIS A CA 1
ATOM 5613 C C . HIS A 1 738 ? -17.481 -0.635 67.867 1.00 41.31 738 HIS A C 1
ATOM 5615 O O . HIS A 1 738 ? -16.451 -0.240 67.318 1.00 41.31 738 HIS A O 1
ATOM 5621 N N . VAL A 1 739 ? -18.460 0.194 68.225 1.00 45.00 739 VAL A N 1
ATOM 5622 C CA . VAL A 1 739 ? -18.231 1.626 68.400 1.00 45.00 739 VAL A CA 1
ATOM 5623 C C . VAL A 1 739 ? -17.232 1.734 69.545 1.00 45.00 739 VAL A C 1
ATOM 5625 O O . VAL A 1 739 ? -17.580 1.479 70.695 1.00 45.00 739 VAL A O 1
ATOM 5628 N N . ALA A 1 740 ? -15.968 2.015 69.225 1.00 42.75 740 ALA A N 1
ATOM 5629 C CA . ALA A 1 740 ? -14.955 2.248 70.241 1.00 42.75 740 ALA A CA 1
ATOM 5630 C C . ALA A 1 740 ? -15.474 3.346 71.176 1.00 42.75 740 ALA A C 1
ATOM 5632 O O . ALA A 1 740 ? -15.796 4.449 70.724 1.00 42.75 740 ALA A O 1
ATOM 5633 N N . SER A 1 741 ? -15.608 3.024 72.463 1.00 47.50 741 SER A N 1
ATOM 5634 C CA . SER A 1 741 ? -15.962 3.999 73.487 1.00 47.50 741 SER A CA 1
ATOM 5635 C C . SER A 1 741 ? -15.018 5.193 73.375 1.00 47.50 741 SER A C 1
ATOM 5637 O O . SER A 1 741 ? -13.806 5.014 73.262 1.00 47.50 741 SER A O 1
ATOM 5639 N N . VAL A 1 742 ? -15.579 6.400 73.431 1.00 51.78 742 VAL A N 1
ATOM 5640 C CA . VAL A 1 742 ? -14.942 7.713 73.192 1.00 51.78 742 VAL A CA 1
ATOM 5641 C C . VAL A 1 742 ? -13.751 8.025 74.140 1.00 51.78 742 VAL A C 1
ATOM 5643 O O . VAL A 1 742 ? -13.175 9.105 74.078 1.00 51.78 742 VAL A O 1
ATOM 5646 N N . GLY A 1 743 ? -13.333 7.085 74.994 1.00 48.44 743 GLY A N 1
ATOM 5647 C CA . GLY A 1 743 ? -12.361 7.277 76.073 1.00 48.44 743 GLY A CA 1
ATOM 5648 C C . GLY A 1 743 ? -10.887 7.424 75.674 1.00 48.44 743 GLY A C 1
ATOM 5649 O O . GLY A 1 743 ? -10.177 8.140 76.365 1.00 48.44 743 GLY A O 1
ATOM 5650 N N . ASP A 1 744 ? -10.416 6.843 74.562 1.00 54.66 744 ASP A N 1
ATOM 5651 C CA . ASP A 1 744 ? -8.968 6.784 74.260 1.00 54.66 744 ASP A CA 1
ATOM 5652 C C . ASP A 1 744 ? -8.584 7.460 72.934 1.00 54.66 744 ASP A C 1
ATOM 5654 O O . ASP A 1 744 ? -7.908 6.892 72.069 1.00 54.66 744 ASP A O 1
ATOM 5658 N N . ILE A 1 745 ? -8.990 8.716 72.742 1.00 58.41 745 ILE A N 1
ATOM 5659 C CA . ILE A 1 745 ? -8.464 9.522 71.633 1.00 58.41 745 ILE A CA 1
ATOM 5660 C C . ILE A 1 745 ? -7.098 10.083 72.047 1.00 58.41 745 ILE A C 1
ATOM 5662 O O . ILE A 1 745 ? -7.000 11.125 72.691 1.00 58.41 745 ILE A O 1
ATOM 5666 N N . LYS A 1 746 ? -6.009 9.412 71.647 1.00 64.69 746 LYS A N 1
ATOM 5667 C CA . LYS A 1 746 ? -4.647 9.962 71.772 1.00 64.69 746 LYS A CA 1
ATOM 5668 C C . LYS A 1 746 ? -4.484 11.171 70.844 1.00 64.69 746 LYS A C 1
ATOM 5670 O O . LYS A 1 746 ? -4.274 11.019 69.639 1.00 64.69 746 LYS A O 1
ATOM 5675 N N . ILE A 1 747 ? -4.563 12.373 71.409 1.00 64.38 747 ILE A N 1
ATOM 5676 C CA . ILE A 1 747 ? -4.289 13.626 70.699 1.00 64.38 747 ILE A CA 1
ATOM 5677 C C . ILE A 1 747 ? -2.769 13.772 70.549 1.00 64.38 747 ILE A C 1
ATOM 5679 O O . ILE A 1 747 ? -2.050 13.925 71.530 1.00 64.38 747 ILE A O 1
ATOM 5683 N N . ALA A 1 748 ? -2.272 13.719 69.311 1.00 72.12 748 ALA A N 1
ATOM 5684 C CA . ALA A 1 748 ? -0.870 13.976 68.987 1.00 72.12 748 ALA A CA 1
ATOM 5685 C C . ALA A 1 748 ? -0.745 15.320 68.259 1.00 72.12 748 ALA A C 1
ATOM 5687 O O . ALA A 1 748 ? -1.343 15.509 67.197 1.00 72.12 748 ALA A O 1
ATOM 5688 N N . THR A 1 749 ? 0.050 16.241 68.801 1.00 75.25 749 THR A N 1
ATOM 5689 C CA . THR A 1 749 ? 0.333 17.535 68.171 1.00 75.25 749 THR A CA 1
ATOM 5690 C C . THR A 1 749 ? 1.346 17.371 67.030 1.00 75.25 749 THR A C 1
ATOM 5692 O O . THR A 1 749 ? 2.288 16.581 67.106 1.00 75.25 749 THR A O 1
ATOM 5695 N N . ARG A 1 750 ? 1.135 18.081 65.916 1.00 76.81 750 ARG A N 1
ATOM 5696 C CA . ARG A 1 750 ? 2.011 18.071 64.730 1.00 76.81 750 ARG A CA 1
ATOM 5697 C C . ARG A 1 750 ? 2.184 19.490 64.195 1.00 76.81 750 ARG A C 1
ATOM 5699 O O . ARG A 1 750 ? 1.335 20.343 64.433 1.00 76.81 750 ARG A O 1
ATOM 5706 N N . LYS A 1 751 ? 3.264 19.729 63.441 1.00 80.62 751 LYS A N 1
ATOM 5707 C CA . LYS A 1 751 ? 3.460 20.999 62.722 1.00 80.62 751 LYS A CA 1
ATOM 5708 C C . LYS A 1 751 ? 2.310 21.210 61.714 1.00 80.62 751 LYS A C 1
ATOM 5710 O O . LYS A 1 751 ? 1.914 20.232 61.075 1.00 80.62 751 LYS A O 1
ATOM 5715 N N . PRO A 1 752 ? 1.809 22.446 61.516 1.00 74.19 752 PRO A N 1
ATOM 5716 C CA . PRO A 1 752 ? 0.647 22.715 60.661 1.00 74.19 752 PRO A CA 1
ATOM 5717 C C . PRO A 1 752 ? 0.766 22.109 59.256 1.00 74.19 752 PRO A C 1
ATOM 5719 O O . PRO A 1 752 ? -0.101 21.352 58.832 1.00 74.19 752 PRO A O 1
ATOM 5722 N N . ILE A 1 753 ? 1.895 22.335 58.574 1.00 72.19 753 ILE A N 1
ATOM 5723 C CA . ILE A 1 753 ? 2.124 21.853 57.202 1.00 72.19 753 ILE A CA 1
ATOM 5724 C C . ILE A 1 753 ? 2.080 20.316 57.119 1.00 72.19 753 ILE A C 1
ATOM 5726 O O . ILE A 1 753 ? 1.435 19.758 56.235 1.00 72.19 753 ILE A O 1
ATOM 5730 N N . SER A 1 754 ? 2.703 19.601 58.063 1.00 74.06 754 SER A N 1
ATOM 5731 C CA . SER A 1 754 ? 2.690 18.130 58.052 1.00 74.06 754 SER A CA 1
ATOM 5732 C C . SER A 1 754 ? 1.332 17.544 58.446 1.00 74.06 754 SER A C 1
ATOM 5734 O O . SER A 1 754 ? 0.973 16.460 57.979 1.00 74.06 754 SER A O 1
ATOM 5736 N N . ALA A 1 755 ? 0.551 18.259 59.259 1.00 73.00 755 ALA A N 1
ATOM 5737 C CA . ALA A 1 755 ? -0.830 17.897 59.553 1.00 73.00 755 ALA A CA 1
ATOM 5738 C C . ALA A 1 755 ? -1.726 18.034 58.309 1.00 73.00 755 ALA A C 1
ATOM 5740 O O . ALA A 1 755 ? -2.475 17.104 58.004 1.00 73.00 755 ALA A O 1
ATOM 5741 N N . PHE A 1 756 ? -1.599 19.130 57.550 1.00 71.25 756 PHE A N 1
ATOM 5742 C CA . PHE A 1 756 ? -2.351 19.354 56.310 1.00 71.25 756 PHE A CA 1
ATOM 5743 C C . PHE A 1 756 ? -2.006 18.346 55.208 1.00 71.25 756 PHE A C 1
ATOM 5745 O O . PHE A 1 756 ? -2.920 17.792 54.590 1.00 71.25 756 PHE A O 1
ATOM 5752 N N . MET A 1 757 ? -0.719 18.040 55.003 1.00 67.88 757 MET A N 1
ATOM 5753 C CA . MET A 1 757 ? -0.288 17.031 54.024 1.00 67.88 757 MET A CA 1
ATOM 5754 C C . MET A 1 757 ? -0.881 15.657 54.346 1.00 67.88 757 MET A C 1
ATOM 5756 O O . MET A 1 757 ? -1.536 15.042 53.503 1.00 67.88 757 MET A O 1
ATOM 5760 N N . ARG A 1 758 ? -0.742 15.209 55.601 1.00 70.50 758 ARG A N 1
ATOM 5761 C CA . ARG A 1 758 ? -1.286 13.923 56.052 1.00 70.50 758 ARG A CA 1
ATOM 5762 C C . ARG A 1 758 ? -2.806 13.873 55.928 1.00 70.50 758 ARG A C 1
ATOM 5764 O O . ARG A 1 758 ? -3.338 12.849 55.511 1.00 70.50 758 ARG A O 1
ATOM 5771 N N . ASN A 1 759 ? -3.501 14.953 56.283 1.00 68.25 759 ASN A N 1
ATOM 5772 C CA . ASN A 1 759 ? -4.953 15.016 56.158 1.00 68.25 759 ASN A CA 1
ATOM 5773 C C . ASN A 1 759 ? -5.392 14.916 54.691 1.00 68.25 759 ASN A C 1
ATOM 5775 O O . ASN A 1 759 ? -6.269 14.123 54.377 1.00 68.25 759 ASN A O 1
ATOM 5779 N N . SER A 1 760 ? -4.731 15.642 53.787 1.00 61.06 760 SER A N 1
ATOM 5780 C CA . SER A 1 760 ? -5.053 15.630 52.352 1.00 61.06 760 SER A CA 1
ATOM 5781 C C . SER A 1 760 ? -4.907 14.231 51.740 1.00 61.06 760 SER A C 1
ATOM 5783 O O . SER A 1 760 ? -5.794 13.778 51.022 1.00 61.06 760 SER A O 1
ATOM 5785 N N . ILE A 1 761 ? -3.840 13.504 52.091 1.00 64.19 761 ILE A N 1
ATOM 5786 C CA . ILE A 1 761 ? -3.603 12.124 51.630 1.00 64.19 761 ILE A CA 1
ATOM 5787 C C . ILE A 1 761 ? -4.615 11.145 52.251 1.00 64.19 761 ILE A C 1
ATOM 5789 O O . ILE A 1 761 ? -5.155 10.272 51.572 1.00 64.19 761 ILE A O 1
ATOM 5793 N N . LEU A 1 762 ? -4.908 11.279 53.549 1.00 64.62 762 LEU A N 1
ATOM 5794 C CA . LEU A 1 762 ? -5.862 10.404 54.243 1.00 64.62 762 LEU A CA 1
ATOM 5795 C C . LEU A 1 762 ? -7.303 10.600 53.771 1.00 64.62 762 LEU A C 1
ATOM 5797 O O . LEU A 1 762 ? -8.069 9.644 53.724 1.00 64.62 762 LEU A O 1
ATOM 5801 N N . VAL A 1 763 ? -7.681 11.833 53.459 1.00 58.84 763 VAL A N 1
ATOM 5802 C CA . VAL A 1 763 ? -9.012 12.164 52.957 1.00 58.84 763 VAL A CA 1
ATOM 5803 C C . VAL A 1 763 ? -9.150 11.690 51.508 1.00 58.84 763 VAL A C 1
ATOM 5805 O O . VAL A 1 763 ? -10.072 10.930 51.222 1.00 58.84 763 VAL A O 1
ATOM 5808 N N . SER A 1 764 ? -8.159 11.979 50.655 1.00 56.44 764 SER A N 1
ATOM 5809 C CA . SER A 1 764 ? -8.135 11.496 49.267 1.00 56.44 764 SER A CA 1
ATOM 5810 C C . SER A 1 764 ? -8.141 9.961 49.168 1.00 56.44 764 SER A C 1
ATOM 5812 O O . SER A 1 764 ? -8.826 9.398 48.323 1.00 56.44 764 SER A O 1
ATOM 5814 N N . SER A 1 765 ? -7.479 9.252 50.093 1.00 56.72 765 SER A N 1
ATOM 5815 C CA . SER A 1 765 ? -7.482 7.775 50.125 1.00 56.72 765 SER A CA 1
ATOM 5816 C C . SER A 1 765 ? -8.775 7.127 50.627 1.00 56.72 765 SER A C 1
ATOM 5818 O O . SER A 1 765 ? -8.933 5.908 50.522 1.00 56.72 765 SER A O 1
ATOM 5820 N N . ARG A 1 766 ? -9.712 7.906 51.179 1.00 54.53 766 ARG A N 1
ATOM 5821 C CA . ARG A 1 766 ? -11.008 7.389 51.647 1.00 54.53 766 ARG A CA 1
ATOM 5822 C C . ARG A 1 766 ? -12.067 7.355 50.551 1.00 54.53 766 ARG A C 1
ATOM 5824 O O . ARG A 1 766 ? -12.965 6.518 50.641 1.00 54.53 766 ARG A O 1
ATOM 5831 N N . ASP A 1 767 ? -11.942 8.207 49.538 1.00 55.03 767 ASP A N 1
ATOM 5832 C CA . ASP A 1 767 ? -12.855 8.298 48.401 1.00 55.03 767 ASP A CA 1
ATOM 5833 C C . ASP A 1 767 ? -12.244 7.683 47.138 1.00 55.03 767 ASP A C 1
ATOM 5835 O O . ASP A 1 767 ? -11.108 7.968 46.765 1.00 55.03 767 ASP A O 1
ATOM 5839 N N . MET A 1 768 ? -13.034 6.845 46.465 1.00 53.03 768 MET A N 1
ATOM 5840 C CA . MET A 1 768 ? -12.597 6.126 45.271 1.00 53.03 768 MET A CA 1
ATOM 5841 C C . MET A 1 768 ? -12.284 7.072 44.115 1.00 53.03 768 MET A C 1
ATOM 5843 O O . MET A 1 768 ? -11.310 6.857 43.398 1.00 53.03 768 MET A O 1
ATOM 5847 N N . GLY A 1 769 ? -13.102 8.117 43.939 1.00 55.28 769 GLY A N 1
ATOM 5848 C CA . GLY A 1 769 ? -12.875 9.117 42.903 1.00 55.28 769 GLY A CA 1
ATOM 5849 C C . GLY A 1 769 ? -11.545 9.808 43.154 1.00 55.28 769 GLY A C 1
ATOM 5850 O O . GLY A 1 769 ? -10.651 9.749 42.319 1.00 55.28 769 GLY A O 1
ATOM 5851 N N . SER A 1 770 ? -11.377 10.368 44.348 1.00 57.72 770 SER A N 1
ATOM 5852 C CA . SER A 1 770 ? -10.200 11.168 44.686 1.00 57.72 770 SER A CA 1
ATOM 5853 C C . SER A 1 770 ? -8.869 10.404 44.625 1.00 57.72 770 SER A C 1
ATOM 5855 O O . SER A 1 770 ? -7.857 10.964 44.199 1.00 57.72 770 SER A O 1
ATOM 5857 N N . LEU A 1 771 ? -8.867 9.109 44.958 1.00 59.41 771 LEU A N 1
ATOM 5858 C CA . LEU A 1 771 ? -7.671 8.270 44.860 1.00 59.41 771 LEU A CA 1
ATOM 5859 C C . LEU A 1 771 ? -7.223 8.025 43.406 1.00 59.41 771 LEU A C 1
ATOM 5861 O O . LEU A 1 771 ? -6.023 7.990 43.141 1.00 59.41 771 LEU A O 1
ATOM 5865 N N . VAL A 1 7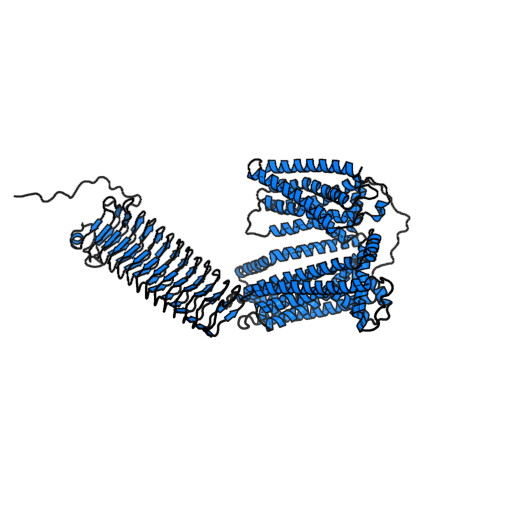72 ? -8.148 7.897 42.448 1.00 59.22 772 VAL A N 1
ATOM 5866 C CA . VAL A 1 772 ? -7.787 7.729 41.025 1.00 59.22 772 VAL A CA 1
ATOM 5867 C C . VAL A 1 772 ? -7.042 8.961 40.517 1.00 59.22 772 VAL A C 1
ATOM 5869 O O . VAL A 1 772 ? -5.973 8.840 39.933 1.00 59.22 772 VAL A O 1
ATOM 5872 N N . TYR A 1 773 ? -7.545 10.156 40.807 1.00 61.91 773 TYR A N 1
ATOM 5873 C CA . TYR A 1 773 ? -6.888 11.421 40.457 1.00 61.91 773 TYR A CA 1
ATOM 5874 C C . TYR A 1 773 ? -5.540 11.631 41.168 1.00 61.91 773 TYR A C 1
ATOM 5876 O O . TYR A 1 773 ? -4.686 12.335 40.636 1.00 61.91 773 TYR A O 1
ATOM 5884 N N . LEU A 1 774 ? -5.321 11.002 42.330 1.00 64.75 774 LEU A N 1
ATOM 5885 C CA . LEU A 1 774 ? -4.023 10.987 43.012 1.00 64.75 774 LEU A CA 1
ATOM 5886 C C . LEU A 1 774 ? -2.998 10.093 42.293 1.00 64.75 774 LEU A C 1
ATOM 5888 O O . LEU A 1 774 ? -1.817 10.423 42.252 1.00 64.75 774 LEU A O 1
ATOM 5892 N N . ILE A 1 775 ? -3.445 8.960 41.742 1.00 66.06 775 ILE A N 1
ATOM 5893 C CA . ILE A 1 775 ? -2.584 7.940 41.122 1.00 66.06 775 ILE A CA 1
ATOM 5894 C C . ILE A 1 775 ? -2.337 8.218 39.634 1.00 66.06 775 ILE A C 1
ATOM 5896 O O . ILE A 1 775 ? -1.253 7.951 39.129 1.00 66.06 775 ILE A O 1
ATOM 5900 N N . MET A 1 776 ? -3.307 8.775 38.914 1.00 69.25 776 MET A N 1
ATOM 5901 C CA . MET A 1 776 ? -3.217 9.005 37.466 1.00 69.25 776 MET A CA 1
ATOM 5902 C C . MET A 1 776 ? -2.023 9.868 37.009 1.00 69.25 776 MET A C 1
ATOM 5904 O O . MET A 1 776 ? -1.441 9.519 35.983 1.00 69.25 776 MET A O 1
ATOM 5908 N N . PRO A 1 777 ? -1.581 10.905 37.751 1.00 68.94 777 PRO A N 1
ATOM 5909 C CA . PRO A 1 777 ? -0.325 11.609 37.480 1.00 68.94 777 PRO A CA 1
ATOM 5910 C C . PRO A 1 777 ? 0.918 10.721 37.451 1.00 68.94 777 PRO A C 1
ATOM 5912 O O . PRO A 1 777 ? 1.877 11.042 36.760 1.00 68.94 777 PRO A O 1
ATOM 5915 N N . ILE A 1 778 ? 0.890 9.601 38.174 1.00 70.44 778 ILE A N 1
ATOM 5916 C CA . ILE A 1 778 ? 1.973 8.619 38.193 1.00 70.44 778 ILE A CA 1
ATOM 5917 C C . ILE A 1 778 ? 1.865 7.680 36.986 1.00 70.44 778 ILE A C 1
ATOM 5919 O O . ILE A 1 778 ? 2.867 7.329 36.370 1.00 70.44 778 ILE A O 1
ATOM 5923 N N . MET A 1 779 ? 0.641 7.286 36.629 1.00 69.69 779 MET A N 1
ATOM 5924 C CA . MET A 1 779 ? 0.406 6.226 35.646 1.00 69.69 779 MET A CA 1
ATOM 5925 C C . MET A 1 779 ? 0.377 6.725 34.200 1.00 69.69 779 MET A C 1
ATOM 5927 O O . MET A 1 779 ? 0.873 6.024 33.325 1.00 69.69 779 MET A O 1
ATOM 5931 N N . LEU A 1 780 ? -0.189 7.905 33.920 1.00 68.81 780 LEU A N 1
ATOM 5932 C CA . LEU A 1 780 ? -0.334 8.407 32.546 1.00 68.81 780 LEU A CA 1
ATOM 5933 C C . LEU A 1 780 ? 1.020 8.514 31.814 1.00 68.81 780 LEU A C 1
ATOM 5935 O O . LEU A 1 780 ? 1.112 7.991 30.702 1.00 68.81 780 LEU A O 1
ATOM 5939 N N . PRO A 1 781 ? 2.084 9.072 32.427 1.00 69.56 781 PRO A N 1
ATOM 5940 C CA . PRO A 1 781 ? 3.405 9.077 31.806 1.00 69.56 781 PRO A CA 1
ATOM 5941 C C . PRO A 1 781 ? 3.951 7.676 31.513 1.00 69.56 781 PRO A C 1
ATOM 5943 O O . PRO A 1 781 ? 4.559 7.452 30.472 1.00 69.56 781 PRO A O 1
ATOM 5946 N N . PHE A 1 782 ? 3.689 6.715 32.404 1.00 69.62 782 PHE A N 1
ATOM 5947 C CA . PHE A 1 782 ? 4.129 5.332 32.233 1.00 69.62 782 PHE A CA 1
ATOM 5948 C C . PHE A 1 782 ? 3.458 4.663 31.025 1.00 69.62 782 PHE A C 1
ATOM 5950 O O . PHE A 1 782 ? 4.145 4.013 30.245 1.00 69.62 782 PHE A O 1
ATOM 5957 N N . ILE A 1 783 ? 2.143 4.848 30.824 1.00 65.06 783 ILE A N 1
ATOM 5958 C CA . ILE A 1 783 ? 1.429 4.311 29.642 1.00 65.06 783 ILE A CA 1
ATOM 5959 C C . ILE A 1 783 ? 2.078 4.816 28.359 1.00 65.06 783 ILE A C 1
ATOM 5961 O O . ILE A 1 783 ? 2.335 4.045 27.437 1.00 65.06 783 ILE A O 1
ATOM 5965 N N . MET A 1 784 ? 2.314 6.125 28.308 1.00 64.88 784 MET A N 1
ATOM 5966 C CA . MET A 1 784 ? 2.815 6.790 27.114 1.00 64.88 784 MET A CA 1
ATOM 5967 C C . MET A 1 784 ? 4.237 6.351 26.784 1.00 64.88 784 MET A C 1
ATOM 5969 O O . MET A 1 784 ? 4.551 6.135 25.623 1.00 64.88 784 MET A O 1
ATOM 5973 N N . ILE A 1 785 ? 5.077 6.141 27.794 1.00 66.25 785 ILE A N 1
ATOM 5974 C CA . ILE A 1 785 ? 6.456 5.698 27.583 1.00 66.25 785 ILE A CA 1
ATOM 5975 C C . ILE A 1 785 ? 6.523 4.236 27.183 1.00 66.25 785 ILE A C 1
ATOM 5977 O O . ILE A 1 785 ? 7.195 3.924 26.209 1.00 66.25 785 ILE A O 1
ATOM 5981 N N . VAL A 1 786 ? 5.777 3.350 27.847 1.00 64.56 786 VAL A N 1
ATOM 5982 C CA . VAL A 1 786 ? 5.703 1.955 27.396 1.00 64.56 786 VAL A CA 1
ATOM 5983 C C . VAL A 1 786 ? 5.167 1.889 25.970 1.00 64.56 786 VAL A C 1
ATOM 5985 O O . VAL A 1 786 ? 5.608 1.009 25.247 1.00 64.56 786 VAL A O 1
ATOM 5988 N N . SER A 1 787 ? 4.288 2.820 25.560 1.00 61.62 787 SER A N 1
ATOM 5989 C CA . SER A 1 787 ? 3.813 2.978 24.172 1.00 61.62 787 SER A CA 1
ATOM 5990 C C . SER A 1 787 ? 4.923 3.376 23.187 1.00 61.62 787 SER A C 1
ATOM 5992 O O . SER A 1 787 ? 4.892 2.937 22.048 1.00 61.62 787 SER A O 1
ATOM 5994 N N . LEU A 1 788 ? 5.898 4.181 23.620 1.00 63.06 788 LEU A N 1
ATOM 5995 C CA . LEU A 1 788 ? 7.040 4.614 22.806 1.00 63.06 788 LEU A CA 1
ATOM 5996 C C . LEU A 1 788 ? 8.130 3.535 22.693 1.00 63.06 788 LEU A C 1
ATOM 5998 O O . LEU A 1 788 ? 8.738 3.406 21.645 1.00 63.06 788 LEU A O 1
ATOM 6002 N N . MET A 1 789 ? 8.363 2.725 23.732 1.00 60.50 789 MET A N 1
ATOM 6003 C CA . MET A 1 789 ? 9.454 1.724 23.804 1.00 60.50 789 MET A CA 1
ATOM 6004 C C . MET A 1 789 ? 9.378 0.562 22.787 1.00 60.50 789 MET A C 1
ATOM 6006 O O . MET A 1 789 ? 10.125 -0.408 22.891 1.00 60.50 789 MET A O 1
ATOM 6010 N N . SER A 1 790 ? 8.436 0.588 21.863 1.00 56.00 790 SER A N 1
ATOM 6011 C CA . SER A 1 790 ? 7.977 -0.577 21.114 1.00 56.00 790 SER A CA 1
ATOM 6012 C C . SER A 1 790 ? 8.063 -0.469 19.610 1.00 56.00 790 SER A C 1
ATOM 6014 O O . SER A 1 790 ? 7.872 -1.485 18.944 1.00 56.00 790 SER A O 1
ATOM 6016 N N . ASP A 1 791 ? 8.327 0.714 19.071 1.00 54.59 791 ASP A N 1
ATOM 6017 C CA . ASP A 1 791 ? 8.725 0.840 17.683 1.00 54.59 791 ASP A CA 1
ATOM 6018 C C . ASP A 1 791 ? 10.193 0.435 17.605 1.00 54.59 791 ASP A C 1
ATOM 6020 O O . ASP A 1 791 ? 11.080 1.143 18.070 1.00 54.59 791 ASP A O 1
ATOM 6024 N N . SER A 1 792 ? 10.451 -0.754 17.058 1.00 51.91 792 SER A N 1
ATOM 6025 C CA . SER A 1 792 ? 11.816 -1.261 16.857 1.00 51.91 792 SER A CA 1
ATOM 6026 C C . SER A 1 792 ? 12.461 -0.733 15.576 1.00 51.91 792 SER A C 1
ATOM 6028 O O . SER A 1 792 ? 13.640 -0.981 15.357 1.00 51.91 792 SER A O 1
ATOM 6030 N N . GLU A 1 793 ? 11.697 -0.035 14.732 1.00 47.44 793 GLU A N 1
ATOM 6031 C CA . GLU A 1 793 ? 12.203 0.643 13.531 1.00 47.44 793 GLU A CA 1
ATOM 6032 C C . GLU A 1 793 ? 12.669 2.075 13.821 1.00 47.44 793 GLU A C 1
ATOM 6034 O O . GLU A 1 793 ? 13.397 2.669 13.029 1.00 47.44 793 GLU A O 1
ATOM 6039 N N . ILE A 1 794 ? 12.320 2.618 14.990 1.00 45.00 794 ILE A N 1
ATOM 6040 C CA . ILE A 1 794 ? 12.827 3.905 15.452 1.00 45.00 794 ILE A CA 1
ATOM 6041 C C . ILE A 1 794 ? 14.047 3.609 16.325 1.00 45.00 794 ILE A C 1
ATOM 6043 O O . ILE A 1 794 ? 13.944 3.353 17.524 1.00 45.00 794 ILE A O 1
ATOM 6047 N N . GLY A 1 795 ? 15.223 3.592 15.696 1.00 45.38 795 GLY A N 1
ATOM 6048 C CA . GLY A 1 795 ? 16.494 3.572 16.411 1.00 45.38 795 GLY A CA 1
ATOM 6049 C C . GLY A 1 795 ? 16.549 4.673 17.476 1.00 45.38 795 GLY A C 1
ATOM 6050 O O . GLY A 1 795 ? 15.938 5.721 17.307 1.00 45.38 795 GLY A O 1
ATOM 6051 N N . MET A 1 796 ? 17.271 4.403 18.570 1.00 52.28 796 MET A N 1
ATOM 6052 C CA . MET A 1 796 ? 17.809 5.385 19.523 1.00 52.28 796 MET A CA 1
ATOM 6053 C C . MET A 1 796 ? 17.006 6.704 19.637 1.00 52.28 796 MET A C 1
ATOM 6055 O O . MET A 1 796 ? 17.262 7.657 18.907 1.00 52.28 796 MET A O 1
ATOM 6059 N N . PHE A 1 797 ? 16.051 6.776 20.574 1.00 58.28 797 PHE A N 1
ATOM 6060 C CA . PHE A 1 797 ? 15.218 7.971 20.771 1.00 58.28 797 PHE A CA 1
ATOM 6061 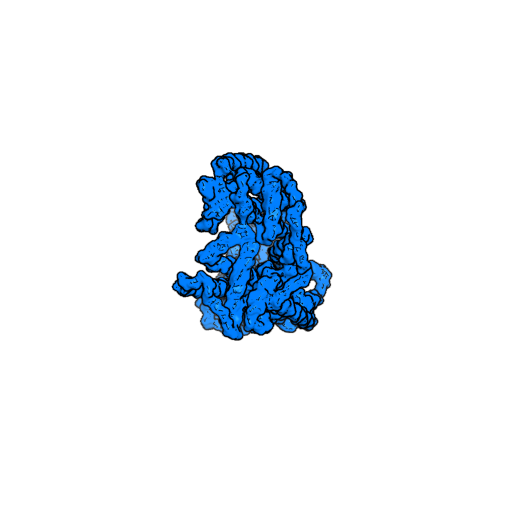C C . PHE A 1 797 ? 16.050 9.229 21.028 1.00 58.28 797 PHE A C 1
ATOM 6063 O O . PHE A 1 797 ? 16.822 9.264 21.981 1.00 58.28 797 PHE A O 1
ATOM 6070 N N . ASP A 1 798 ? 15.815 10.301 20.269 1.00 65.56 798 ASP A N 1
ATOM 6071 C CA . ASP A 1 798 ? 16.320 11.624 20.641 1.00 65.56 798 ASP A CA 1
ATOM 6072 C C . ASP A 1 798 ? 15.805 11.974 22.062 1.00 65.56 798 ASP A C 1
ATOM 6074 O O . ASP A 1 798 ? 14.587 11.908 22.297 1.00 65.56 798 ASP A O 1
ATOM 6078 N N . PRO A 1 799 ? 16.683 12.334 23.025 1.00 68.25 799 PRO A N 1
ATOM 6079 C CA . PRO A 1 799 ? 16.295 12.707 24.390 1.00 68.25 799 PRO A CA 1
ATOM 6080 C C . PRO A 1 799 ? 15.208 13.795 24.459 1.00 68.25 799 PRO A C 1
ATOM 6082 O O . PRO A 1 799 ? 14.487 13.884 25.460 1.00 68.25 799 PRO A O 1
ATOM 6085 N N . VAL A 1 800 ? 15.050 14.598 23.404 1.00 70.12 800 VAL A N 1
ATOM 6086 C CA . VAL A 1 800 ? 14.040 15.656 23.284 1.00 70.12 800 VAL A CA 1
ATOM 6087 C C . VAL A 1 800 ? 12.619 15.100 23.130 1.00 70.12 800 VAL A C 1
ATOM 6089 O O . VAL A 1 800 ? 11.661 15.718 23.605 1.00 70.12 800 VAL A O 1
ATOM 6092 N N . VAL A 1 801 ? 12.438 13.928 22.516 1.00 69.56 801 VAL A N 1
ATOM 6093 C CA . VAL A 1 801 ? 11.101 13.395 22.207 1.00 69.56 801 VAL A CA 1
ATOM 6094 C C . VAL A 1 801 ? 10.333 13.003 23.480 1.00 69.56 801 VAL A C 1
ATOM 6096 O O . VAL A 1 801 ? 9.266 13.583 23.719 1.00 69.56 801 VAL A O 1
ATOM 6099 N N . PRO A 1 802 ? 10.844 12.121 24.370 1.00 69.38 802 PRO A N 1
ATOM 6100 C CA . PRO A 1 802 ? 10.159 11.792 25.625 1.00 69.38 802 PRO A CA 1
ATOM 6101 C C . PRO A 1 802 ? 9.925 13.019 26.517 1.00 69.38 802 PRO A C 1
ATOM 6103 O O . PRO A 1 802 ? 8.950 13.076 27.271 1.00 69.38 802 PRO A O 1
ATOM 6106 N N . TYR A 1 803 ? 10.792 14.025 26.407 1.00 76.88 803 TYR A N 1
ATOM 6107 C CA . TYR A 1 803 ? 10.667 15.281 27.129 1.00 76.88 803 TYR A CA 1
ATOM 6108 C C . TYR A 1 803 ? 9.505 16.136 26.687 1.00 76.88 803 TYR A C 1
ATOM 6110 O O . TYR A 1 803 ? 8.688 16.498 27.532 1.00 76.88 803 TYR A O 1
ATOM 6118 N N . LEU A 1 804 ? 9.389 16.424 25.391 1.00 73.38 804 LEU A N 1
ATOM 6119 C CA . LEU A 1 804 ? 8.268 17.200 24.866 1.00 73.38 804 LEU A CA 1
ATOM 6120 C C . LEU A 1 804 ? 6.935 16.511 25.178 1.00 73.38 804 LEU A C 1
ATOM 6122 O O . LEU A 1 804 ? 5.972 17.177 25.563 1.00 73.38 804 LEU A O 1
ATOM 6126 N N . PHE A 1 805 ? 6.900 15.177 25.105 1.00 72.69 805 PHE A N 1
ATOM 6127 C CA . PHE A 1 805 ? 5.730 14.396 25.498 1.00 72.69 805 PHE A CA 1
ATOM 6128 C C . PHE A 1 805 ? 5.380 14.564 26.976 1.00 72.69 805 PHE A C 1
ATOM 6130 O O . PHE A 1 805 ? 4.250 14.943 27.299 1.00 72.69 805 PHE A O 1
ATOM 6137 N N . TYR A 1 806 ? 6.327 14.316 27.887 1.00 77.75 806 TYR A N 1
ATOM 6138 C CA . TYR A 1 806 ? 6.064 14.445 29.319 1.00 77.75 806 TYR A CA 1
ATOM 6139 C C . TYR A 1 806 ? 5.641 15.875 29.664 1.00 77.75 806 TYR A C 1
ATOM 6141 O O . TYR A 1 806 ? 4.620 16.089 30.320 1.00 77.75 806 TYR A O 1
ATOM 6149 N N . LEU A 1 807 ? 6.361 16.857 29.132 1.00 77.12 807 LEU A N 1
ATOM 6150 C CA . LEU A 1 807 ? 6.122 18.279 29.319 1.00 77.12 807 LEU A CA 1
ATOM 6151 C C . LEU A 1 807 ? 4.724 18.703 28.833 1.00 77.12 807 LEU A C 1
ATOM 6153 O O . LEU A 1 807 ? 4.003 19.364 29.582 1.00 77.12 807 LEU A O 1
ATOM 6157 N N . GLY A 1 808 ? 4.271 18.226 27.670 1.00 73.50 808 GLY A N 1
ATOM 6158 C CA . GLY A 1 808 ? 2.913 18.464 27.162 1.00 73.50 808 GLY A CA 1
ATOM 6159 C C . GLY A 1 808 ? 1.800 17.867 28.035 1.00 73.50 808 GLY A C 1
ATOM 6160 O O . GLY A 1 808 ? 0.685 18.397 28.083 1.00 73.50 808 GLY A O 1
ATOM 6161 N N . THR A 1 809 ? 2.087 16.800 28.785 1.00 75.19 809 THR A N 1
ATOM 6162 C CA . THR A 1 809 ? 1.121 16.208 29.728 1.00 75.19 809 THR A CA 1
ATOM 6163 C C . THR A 1 809 ? 1.115 16.888 31.097 1.00 75.19 809 THR A C 1
ATOM 6165 O O . THR A 1 809 ? 0.108 16.815 31.806 1.00 75.19 809 THR A O 1
ATOM 6168 N N . THR A 1 810 ? 2.188 17.594 31.477 1.00 78.25 810 THR A N 1
ATOM 6169 C CA . THR A 1 810 ? 2.329 18.146 32.836 1.00 78.25 810 THR A CA 1
ATOM 6170 C C . THR A 1 810 ? 1.190 19.073 33.282 1.00 78.25 810 THR A C 1
ATOM 6172 O O . THR A 1 810 ? 0.723 18.880 34.411 1.00 78.25 810 THR A O 1
ATOM 6175 N N . PRO A 1 811 ? 0.639 20.003 32.464 1.00 82.62 811 PRO A N 1
ATOM 6176 C CA . PRO A 1 811 ? -0.492 20.823 32.901 1.00 82.62 811 PRO A CA 1
ATOM 6177 C C . PRO A 1 811 ? -1.703 19.968 33.273 1.00 82.62 811 PRO A C 1
ATOM 6179 O O . PRO A 1 811 ? -2.326 20.178 34.316 1.00 82.62 811 PRO A O 1
ATOM 6182 N N . PHE A 1 812 ? -2.015 18.955 32.462 1.00 75.69 812 PHE A N 1
ATOM 6183 C CA . PHE A 1 812 ? -3.125 18.042 32.717 1.00 75.69 812 PHE A CA 1
ATOM 6184 C C . PHE A 1 812 ? -2.942 17.282 34.038 1.00 75.69 812 PHE A C 1
ATOM 6186 O O . PHE A 1 812 ? -3.863 17.249 34.859 1.00 75.69 812 PHE A O 1
ATOM 6193 N N . LEU A 1 813 ? -1.741 16.753 34.296 1.00 74.00 813 LEU A N 1
ATOM 6194 C CA . LEU A 1 813 ? -1.433 16.039 35.539 1.00 74.00 813 LEU A CA 1
ATOM 6195 C C . LEU A 1 813 ? -1.591 16.932 36.778 1.00 74.00 813 LEU A C 1
ATOM 6197 O O . LEU A 1 813 ? -2.100 16.479 37.805 1.00 74.00 813 LEU A O 1
ATOM 6201 N N . ILE A 1 814 ? -1.194 18.207 36.682 1.00 76.69 814 ILE A N 1
ATOM 6202 C CA . ILE A 1 814 ? -1.270 19.168 37.794 1.00 76.69 814 ILE A CA 1
ATOM 6203 C C . ILE A 1 814 ? -2.726 19.487 38.117 1.00 76.69 814 ILE A C 1
ATOM 6205 O O . ILE A 1 814 ? -3.125 19.437 39.283 1.00 76.69 814 ILE A O 1
ATOM 6209 N N . ASN A 1 815 ? -3.537 19.751 37.089 1.00 74.19 815 ASN A N 1
ATOM 6210 C CA . ASN A 1 815 ? -4.976 19.954 37.256 1.00 74.19 815 ASN A CA 1
ATOM 6211 C C . ASN A 1 815 ? -5.638 18.733 37.900 1.00 74.19 815 ASN A C 1
ATOM 6213 O O . ASN A 1 815 ? -6.468 18.873 38.802 1.00 74.19 815 ASN A O 1
ATOM 6217 N N . MET A 1 816 ? -5.251 17.534 37.460 1.00 68.75 816 MET A N 1
ATOM 6218 C CA . MET A 1 816 ? -5.793 16.285 37.976 1.00 68.75 816 MET A CA 1
ATOM 6219 C C . MET A 1 816 ? -5.490 16.124 39.471 1.00 68.75 816 MET A C 1
ATOM 6221 O O . MET A 1 816 ? -6.424 15.967 40.259 1.00 68.75 816 MET A O 1
ATOM 6225 N N . ALA A 1 817 ? -4.224 16.277 39.870 1.00 67.06 817 ALA A N 1
ATOM 6226 C CA . ALA A 1 817 ? -3.779 16.152 41.259 1.00 67.06 817 ALA A CA 1
ATOM 6227 C C . ALA A 1 817 ? -4.411 17.195 42.202 1.00 67.06 817 ALA A C 1
ATOM 6229 O O . ALA A 1 817 ? -4.711 16.905 43.365 1.00 67.06 817 ALA A O 1
ATOM 6230 N N . LEU A 1 818 ? -4.617 18.425 41.720 1.00 67.31 818 LEU A N 1
ATOM 6231 C CA . LEU A 1 818 ? -5.119 19.528 42.542 1.00 67.31 818 LEU A CA 1
ATOM 6232 C C . LEU A 1 818 ? -6.641 19.553 42.675 1.00 67.31 818 LEU A C 1
ATOM 6234 O O . LEU A 1 818 ? -7.149 19.874 43.752 1.00 67.31 818 LEU A O 1
ATOM 6238 N N . SER A 1 819 ? -7.368 19.148 41.634 1.00 62.19 819 SER A N 1
ATOM 6239 C CA . SER A 1 819 ? -8.837 19.144 41.634 1.00 62.19 819 SER A CA 1
ATOM 6240 C C . SER A 1 819 ? -9.455 18.299 42.761 1.00 62.19 819 SER A C 1
ATOM 6242 O O . SER A 1 819 ? -10.521 18.637 43.281 1.00 62.19 819 SER A O 1
ATOM 6244 N N . THR A 1 820 ? -8.772 17.244 43.213 1.00 53.62 820 THR A N 1
ATOM 6245 C CA . THR A 1 820 ? -9.211 16.401 44.337 1.00 53.62 820 THR A CA 1
ATOM 6246 C C . THR A 1 820 ? -8.943 16.980 45.709 1.00 53.62 820 THR A C 1
ATOM 6248 O O . THR A 1 820 ? -9.730 16.769 46.633 1.00 53.62 820 THR A O 1
ATOM 6251 N N . ALA A 1 821 ? -7.848 17.727 45.855 1.00 50.28 821 ALA A N 1
ATOM 6252 C CA . ALA A 1 821 ? -7.508 18.368 47.120 1.00 50.28 821 ALA A CA 1
ATOM 6253 C C . ALA A 1 821 ? -8.543 19.446 47.494 1.00 50.28 821 ALA A C 1
ATOM 6255 O O . ALA A 1 821 ? -8.737 19.743 48.672 1.00 50.28 821 ALA A O 1
ATOM 6256 N N . ASP A 1 822 ? -9.240 20.004 46.501 1.00 50.22 822 ASP A N 1
ATOM 6257 C CA . ASP A 1 822 ? -10.270 21.028 46.685 1.00 50.22 822 ASP A CA 1
ATOM 6258 C C . ASP A 1 822 ? -11.632 20.446 47.096 1.00 50.22 822 ASP A C 1
ATOM 6260 O O . ASP A 1 822 ? -12.411 21.111 47.782 1.00 50.22 822 ASP A O 1
ATOM 6264 N N . ALA A 1 823 ? -11.928 19.194 46.729 1.00 48.41 823 ALA A N 1
ATOM 6265 C CA . ALA A 1 823 ? -13.265 18.635 46.898 1.00 48.41 823 ALA A CA 1
ATOM 6266 C C . ALA A 1 823 ? -13.604 18.249 48.353 1.00 48.41 823 ALA A C 1
ATOM 6268 O O . ALA A 1 823 ? -14.772 18.272 48.735 1.00 48.41 823 ALA A O 1
ATOM 6269 N N . GLN A 1 824 ? -12.618 17.929 49.194 1.00 49.66 824 GLN A N 1
ATOM 6270 C CA . GLN A 1 824 ? -12.892 17.184 50.435 1.00 49.66 824 GLN A CA 1
ATOM 6271 C C . GLN A 1 824 ? -12.451 17.865 51.737 1.00 49.66 824 GLN A C 1
ATOM 6273 O O . GLN A 1 824 ? -12.727 17.364 52.825 1.00 49.66 824 GLN A O 1
ATOM 6278 N N . ILE A 1 825 ? -11.809 19.032 51.659 1.00 47.72 825 ILE A N 1
ATOM 6279 C CA . ILE A 1 825 ? -11.273 19.745 52.833 1.00 47.72 825 ILE A CA 1
ATOM 6280 C C . ILE A 1 825 ? -12.328 20.679 53.479 1.00 47.72 825 ILE A C 1
ATOM 6282 O O . ILE A 1 825 ? -12.180 21.093 54.626 1.00 47.72 825 ILE A O 1
ATOM 6286 N N . GLY A 1 826 ? -13.441 20.963 52.791 1.00 44.31 826 GLY A N 1
ATOM 6287 C CA . GLY A 1 826 ? -14.393 22.031 53.143 1.00 44.31 826 GLY A CA 1
ATOM 6288 C C . GLY A 1 826 ? -15.197 21.893 54.441 1.00 44.31 826 GLY A C 1
ATOM 6289 O O . GLY A 1 826 ? -15.623 22.908 54.984 1.00 44.31 826 GLY A O 1
ATOM 6290 N N . GLY A 1 827 ? -15.413 20.681 54.960 1.00 42.44 827 GLY A N 1
ATOM 6291 C CA . GLY A 1 827 ? -16.421 20.475 56.013 1.00 42.44 827 GLY A CA 1
ATOM 6292 C C . GLY A 1 827 ? -15.960 20.776 57.441 1.00 42.44 827 GLY A C 1
ATOM 6293 O O . GLY A 1 827 ? -16.704 21.358 58.215 1.00 42.44 827 GLY A O 1
ATOM 6294 N N . ILE A 1 828 ? -14.737 20.375 57.802 1.00 40.56 828 ILE A N 1
ATOM 6295 C CA . ILE A 1 828 ? -14.235 20.480 59.189 1.00 40.56 828 ILE A CA 1
ATOM 6296 C C . ILE A 1 828 ? -13.265 21.657 59.338 1.00 40.56 828 ILE A C 1
ATOM 6298 O O . ILE A 1 828 ? -13.179 22.275 60.394 1.00 40.56 828 ILE A O 1
ATOM 6302 N N . LEU A 1 829 ? -12.538 21.990 58.269 1.00 46.19 829 LEU A N 1
ATOM 6303 C CA . LEU A 1 829 ? -11.520 23.034 58.305 1.00 46.19 829 LEU A CA 1
ATOM 6304 C C . LEU A 1 829 ? -12.110 24.441 58.188 1.00 46.19 829 LEU A C 1
ATOM 6306 O O . LEU A 1 829 ? -11.567 25.351 58.797 1.00 46.19 829 LEU A O 1
ATOM 6310 N N . SER A 1 830 ? -13.261 24.628 57.538 1.00 46.06 830 SER A N 1
ATOM 6311 C CA . SER A 1 830 ? -13.951 25.932 57.493 1.00 46.06 830 SER A CA 1
ATOM 6312 C C . SER A 1 830 ? -14.310 26.502 58.877 1.00 46.06 830 SER A C 1
ATOM 6314 O O . SER A 1 830 ? -14.526 27.705 58.996 1.00 46.06 830 SER A O 1
ATOM 6316 N N . ALA A 1 831 ? -14.323 25.664 59.920 1.00 45.75 831 ALA A N 1
ATOM 6317 C CA . ALA A 1 831 ? -14.615 26.048 61.299 1.00 45.75 831 ALA A CA 1
ATOM 6318 C C . ALA A 1 831 ? -13.371 26.378 62.153 1.00 45.75 831 ALA A C 1
ATOM 6320 O O . ALA A 1 831 ? -13.524 26.840 63.283 1.00 45.75 831 ALA A O 1
ATOM 6321 N N . ILE A 1 832 ? -12.147 26.145 61.658 1.00 57.41 832 ILE A N 1
ATOM 6322 C CA . ILE A 1 832 ? -10.906 26.359 62.424 1.00 57.41 832 ILE A CA 1
ATOM 6323 C C . ILE A 1 832 ? -10.127 27.534 61.809 1.00 57.41 832 ILE A C 1
ATOM 6325 O O . ILE A 1 832 ? -9.886 27.527 60.604 1.00 57.41 832 ILE A O 1
ATOM 6329 N N . PRO A 1 833 ? -9.682 28.536 62.591 1.00 58.94 833 PRO A N 1
ATOM 6330 C CA . PRO A 1 833 ? -8.871 29.628 62.063 1.00 58.94 833 PRO A CA 1
ATOM 6331 C C . PRO A 1 833 ? -7.468 29.119 61.701 1.00 58.94 833 PRO A C 1
ATOM 6333 O O . PRO A 1 833 ? -6.666 28.802 62.579 1.00 58.94 833 PRO A O 1
ATOM 6336 N N . PHE A 1 834 ? -7.152 29.045 60.408 1.00 70.69 834 PHE A N 1
ATOM 6337 C CA . PHE A 1 834 ? -5.808 28.729 59.916 1.00 70.69 834 PHE A CA 1
ATOM 6338 C C . PHE A 1 834 ? -5.321 29.766 58.900 1.00 70.69 834 PHE A C 1
ATOM 6340 O O . PHE A 1 834 ? -6.110 30.455 58.254 1.00 70.69 834 PHE A O 1
ATOM 6347 N N . ARG A 1 835 ? -3.996 29.879 58.754 1.00 72.88 835 ARG A N 1
ATOM 6348 C CA . ARG A 1 835 ? -3.367 30.752 57.756 1.00 72.88 835 ARG A CA 1
ATOM 6349 C C . ARG A 1 835 ? -3.454 30.105 56.374 1.00 72.88 835 ARG A C 1
ATOM 6351 O O . ARG A 1 835 ? -2.978 28.988 56.179 1.00 72.88 835 ARG A O 1
ATOM 6358 N N . MET A 1 836 ? -4.021 30.818 55.401 1.00 73.19 836 MET A N 1
ATOM 6359 C CA . MET A 1 836 ? -4.206 30.313 54.031 1.00 73.19 836 MET A CA 1
ATOM 6360 C C . MET A 1 836 ? -2.877 30.042 53.316 1.00 73.19 836 MET A C 1
ATOM 6362 O O . MET A 1 836 ? -2.785 29.112 52.516 1.00 73.19 836 MET A O 1
ATOM 6366 N N . MET A 1 837 ? -1.826 30.779 53.680 1.00 79.56 837 MET A N 1
ATOM 6367 C CA . MET A 1 837 ? -0.469 30.554 53.185 1.00 79.56 837 MET A CA 1
ATOM 6368 C C . MET A 1 837 ? 0.109 29.186 53.592 1.00 79.56 837 MET A C 1
ATOM 6370 O O . MET A 1 837 ? 0.773 28.529 52.790 1.00 79.56 837 MET A O 1
ATOM 6374 N N . ASP A 1 838 ? -0.181 28.703 54.804 1.00 76.06 838 ASP A N 1
ATOM 6375 C CA . ASP A 1 838 ? 0.288 27.383 55.255 1.00 76.06 838 ASP A CA 1
ATOM 6376 C C . ASP A 1 838 ? -0.415 26.251 54.489 1.00 76.06 838 ASP A C 1
ATOM 6378 O O . ASP A 1 838 ? 0.192 25.217 54.191 1.00 76.06 838 ASP A O 1
ATOM 6382 N N . LEU A 1 839 ? -1.678 26.469 54.105 1.00 73.69 839 LEU A N 1
ATOM 6383 C CA . LEU A 1 839 ? -2.430 25.554 53.249 1.00 73.69 839 LEU A CA 1
ATOM 6384 C C . LEU A 1 839 ? -1.893 25.556 51.808 1.00 73.69 839 LEU A C 1
ATOM 6386 O O . LEU A 1 839 ? -1.724 24.483 51.230 1.00 73.69 839 LEU A O 1
ATOM 6390 N N . PHE A 1 840 ? -1.573 26.730 51.250 1.00 76.62 840 PHE A N 1
ATOM 6391 C CA . PHE A 1 840 ? -0.936 26.860 49.933 1.00 76.62 840 PHE A CA 1
ATOM 6392 C C . PHE A 1 840 ? 0.398 26.096 49.881 1.00 76.62 840 PHE A C 1
ATOM 6394 O O . PHE A 1 840 ? 0.580 25.225 49.028 1.00 76.62 840 PHE A O 1
ATOM 6401 N N . ARG A 1 841 ? 1.284 26.316 50.865 1.00 77.00 841 ARG A N 1
ATOM 6402 C CA . ARG A 1 841 ? 2.573 25.605 50.986 1.00 77.00 841 ARG A CA 1
ATOM 6403 C C . ARG A 1 841 ? 2.415 24.096 51.177 1.00 77.00 841 ARG A C 1
ATOM 6405 O O . ARG A 1 841 ? 3.195 23.317 50.636 1.00 77.00 841 ARG A O 1
ATOM 6412 N N . SER A 1 842 ? 1.396 23.661 51.917 1.00 74.19 842 SER A N 1
ATOM 6413 C CA . SER A 1 842 ? 1.097 22.233 52.063 1.00 74.19 842 SER A CA 1
ATOM 6414 C C . SER A 1 842 ? 0.630 21.590 50.756 1.00 74.19 842 SER A C 1
ATOM 6416 O O . SER A 1 842 ? 0.985 20.440 50.502 1.00 74.19 842 SER A O 1
ATOM 6418 N N . LYS A 1 843 ? -0.185 22.280 49.948 1.00 73.38 843 LYS A N 1
ATOM 6419 C CA . LYS A 1 843 ? -0.652 21.750 48.656 1.00 73.38 843 LYS A CA 1
ATOM 6420 C C . LYS A 1 843 ? 0.497 21.645 47.661 1.00 73.38 843 LYS A C 1
ATOM 6422 O O . LYS A 1 843 ? 0.621 20.625 46.994 1.00 73.38 843 LYS A O 1
ATOM 6427 N N . TRP A 1 844 ? 1.363 22.652 47.642 1.00 73.25 844 TRP A N 1
ATOM 6428 C CA . TRP A 1 844 ? 2.592 22.663 46.857 1.00 73.25 844 TRP A CA 1
ATOM 6429 C C . TRP A 1 844 ? 3.476 21.433 47.129 1.00 73.25 844 TRP A C 1
ATOM 6431 O O . TRP A 1 844 ? 3.740 20.667 46.205 1.00 73.25 844 TRP A O 1
ATOM 6441 N N . ASN A 1 845 ? 3.829 21.164 48.393 1.00 73.62 845 ASN A N 1
ATOM 6442 C CA . ASN A 1 845 ? 4.648 19.998 48.765 1.00 73.62 845 ASN A CA 1
ATOM 6443 C C . ASN A 1 845 ? 4.058 18.661 48.289 1.00 73.62 845 ASN A C 1
ATOM 6445 O O . ASN A 1 845 ? 4.793 17.778 47.853 1.00 73.62 845 ASN A O 1
ATOM 6449 N N . ASN A 1 846 ? 2.733 18.505 48.360 1.00 72.50 846 ASN A N 1
ATOM 6450 C CA . ASN A 1 846 ? 2.079 17.276 47.914 1.00 72.50 846 ASN A CA 1
ATOM 6451 C C . ASN A 1 846 ? 2.245 17.054 46.403 1.00 72.50 846 ASN A C 1
ATOM 6453 O O . ASN A 1 846 ? 2.495 15.927 45.990 1.00 72.50 846 ASN A O 1
ATOM 6457 N N . ILE A 1 847 ? 2.135 18.105 45.585 1.00 73.25 847 ILE A N 1
ATOM 6458 C CA . ILE A 1 847 ? 2.279 18.002 44.123 1.00 73.25 847 ILE A CA 1
ATOM 6459 C C . ILE A 1 847 ? 3.707 17.617 43.756 1.00 73.25 847 ILE A C 1
ATOM 6461 O O . ILE A 1 847 ? 3.900 16.717 42.946 1.00 73.25 847 ILE A O 1
ATOM 6465 N N . VAL A 1 848 ? 4.696 18.258 44.388 1.00 75.38 848 VAL A N 1
ATOM 6466 C CA . VAL A 1 848 ? 6.116 17.965 44.146 1.00 75.38 848 VAL A CA 1
ATOM 6467 C C . VAL A 1 848 ? 6.404 16.493 44.398 1.00 75.38 848 VAL A C 1
ATOM 6469 O O . VAL A 1 848 ? 6.998 15.830 43.556 1.00 75.38 848 VAL A O 1
ATOM 6472 N N . ILE A 1 849 ? 5.920 15.953 45.518 1.00 75.94 849 ILE A N 1
ATOM 6473 C CA . ILE A 1 849 ? 6.110 14.538 45.851 1.00 75.94 849 ILE A CA 1
ATOM 6474 C C . ILE A 1 849 ? 5.400 13.634 44.833 1.00 75.94 849 ILE A C 1
ATOM 6476 O O . ILE A 1 849 ? 5.992 12.667 44.362 1.00 75.94 849 ILE A O 1
ATOM 6480 N N . LEU A 1 850 ? 4.154 13.946 44.465 1.00 72.81 850 LEU A N 1
ATOM 6481 C CA . LEU A 1 850 ? 3.366 13.127 43.537 1.00 72.81 850 LEU A CA 1
ATOM 6482 C C . LEU A 1 850 ? 3.927 13.112 42.111 1.00 72.81 850 LEU A C 1
ATOM 6484 O O . LEU A 1 850 ? 3.735 12.123 41.410 1.00 72.81 850 LEU A O 1
ATOM 6488 N N . MET A 1 851 ? 4.610 14.178 41.686 1.00 73.81 851 MET A N 1
ATOM 6489 C CA . MET A 1 851 ? 5.144 14.314 40.326 1.00 73.81 851 MET A CA 1
ATOM 6490 C C . MET A 1 851 ? 6.630 13.988 40.194 1.00 73.81 851 MET A C 1
ATOM 6492 O O . MET A 1 851 ? 7.065 13.581 39.120 1.00 73.81 851 MET A O 1
ATOM 6496 N N . ALA A 1 852 ? 7.409 14.106 41.271 1.00 78.12 852 ALA A N 1
ATOM 6497 C CA . ALA A 1 852 ? 8.814 13.705 41.262 1.00 78.12 852 ALA A CA 1
ATOM 6498 C C . ALA A 1 852 ? 8.977 12.179 41.159 1.00 78.12 852 ALA A C 1
ATOM 6500 O O . ALA A 1 852 ? 9.900 11.703 40.506 1.00 78.12 852 ALA A O 1
ATOM 6501 N N . ILE A 1 853 ? 8.066 11.409 41.768 1.00 76.88 853 ILE A N 1
ATOM 6502 C CA . ILE A 1 853 ? 8.079 9.939 41.717 1.00 76.88 853 ILE A CA 1
ATOM 6503 C C . ILE A 1 853 ? 7.992 9.410 40.272 1.00 76.88 853 ILE A C 1
ATOM 6505 O O . ILE A 1 853 ? 8.889 8.663 39.882 1.00 76.88 853 ILE A O 1
ATOM 6509 N N . PRO A 1 854 ? 6.977 9.766 39.457 1.00 74.12 854 PRO A N 1
ATOM 6510 C CA . PRO A 1 854 ? 6.900 9.285 38.081 1.00 74.12 854 PRO A CA 1
ATOM 6511 C C . PRO A 1 854 ? 8.069 9.771 37.235 1.00 74.12 854 PRO A C 1
ATOM 6513 O O . PRO A 1 854 ? 8.633 8.970 36.502 1.00 74.12 854 PRO A O 1
ATOM 6516 N N . LEU A 1 855 ? 8.494 11.028 37.390 1.00 80.44 855 LEU A N 1
ATOM 6517 C CA . LEU A 1 855 ? 9.665 11.550 36.685 1.00 80.44 855 LEU A CA 1
ATOM 6518 C C . LEU A 1 855 ? 10.912 10.683 36.937 1.00 80.44 855 LEU A C 1
ATOM 6520 O O . LEU A 1 855 ? 11.622 10.332 36.001 1.00 80.44 855 LEU A O 1
ATOM 6524 N N . PHE A 1 856 ? 11.147 10.274 38.186 1.00 83.44 856 PHE A N 1
ATOM 6525 C CA . PHE A 1 856 ? 12.275 9.412 38.540 1.00 83.44 856 PHE A CA 1
ATOM 6526 C C . PHE A 1 856 ? 12.156 7.998 37.953 1.00 83.44 856 PHE A C 1
ATOM 6528 O O . PHE A 1 856 ? 13.136 7.449 37.455 1.00 83.44 856 PHE A O 1
ATOM 6535 N N . VAL A 1 857 ? 10.952 7.417 37.967 1.00 77.94 857 VAL A N 1
ATOM 6536 C CA . VAL A 1 857 ? 10.692 6.102 37.356 1.00 77.94 857 VAL A CA 1
ATOM 6537 C C . VAL A 1 857 ? 10.967 6.136 35.851 1.00 77.94 857 VAL A C 1
ATOM 6539 O O . VAL A 1 857 ? 11.595 5.224 35.324 1.00 77.94 857 VAL A O 1
ATOM 6542 N N . ILE A 1 858 ? 10.548 7.202 35.169 1.00 76.75 858 ILE A N 1
ATOM 6543 C CA . ILE A 1 858 ? 10.766 7.406 33.731 1.00 76.75 858 ILE A CA 1
ATOM 6544 C C . ILE A 1 858 ? 12.248 7.488 33.403 1.00 76.75 858 ILE A C 1
ATOM 6546 O O . ILE A 1 858 ? 12.705 6.813 32.483 1.00 76.75 858 ILE A O 1
ATOM 6550 N N . ILE A 1 859 ? 12.988 8.281 34.183 1.00 82.12 859 ILE A N 1
ATOM 6551 C CA . ILE A 1 859 ? 14.434 8.408 34.029 1.00 82.12 859 ILE A CA 1
ATOM 6552 C C . ILE A 1 859 ? 15.082 7.023 34.095 1.00 82.12 859 ILE A C 1
ATOM 6554 O O . ILE A 1 859 ? 15.854 6.687 33.208 1.00 82.12 859 ILE A O 1
ATOM 6558 N N . ILE A 1 860 ? 14.726 6.200 35.088 1.00 82.56 860 ILE A N 1
ATOM 6559 C CA . ILE A 1 860 ? 15.288 4.850 35.248 1.00 82.56 860 ILE A CA 1
ATOM 6560 C C . ILE A 1 860 ? 14.949 3.939 34.063 1.00 82.56 860 ILE A C 1
ATOM 6562 O O . ILE A 1 860 ? 15.827 3.230 33.576 1.00 82.56 860 ILE A O 1
ATOM 6566 N N . LEU A 1 861 ? 13.692 3.931 33.613 1.00 75.75 861 LEU A N 1
ATOM 6567 C CA . LEU A 1 861 ? 13.236 3.022 32.555 1.00 75.75 861 LEU A CA 1
ATOM 6568 C C . LEU A 1 861 ? 13.876 3.331 31.199 1.00 75.75 861 LEU A C 1
ATOM 6570 O O . LEU A 1 861 ? 14.224 2.408 30.467 1.00 75.75 861 LEU A O 1
ATOM 6574 N N . LEU A 1 862 ? 14.041 4.616 30.880 1.00 76.12 862 LEU A N 1
ATOM 6575 C CA . LEU A 1 862 ? 14.553 5.066 29.585 1.00 76.12 862 LEU A CA 1
ATOM 6576 C C . LEU A 1 862 ? 16.067 5.302 29.564 1.00 76.12 862 LEU A C 1
ATOM 6578 O O . LEU A 1 862 ? 16.630 5.466 28.485 1.00 76.12 862 LEU A O 1
ATOM 6582 N N . TYR A 1 863 ? 16.743 5.271 30.718 1.00 81.44 863 TYR A N 1
ATOM 6583 C CA . TYR A 1 863 ? 18.176 5.570 30.823 1.00 81.44 863 TYR A CA 1
ATOM 6584 C C . TYR A 1 863 ? 19.040 4.759 29.846 1.00 81.44 863 TYR A C 1
ATOM 6586 O O . TYR A 1 863 ? 19.930 5.310 29.211 1.00 81.44 863 TYR A O 1
ATOM 6594 N N . ASN A 1 864 ? 18.756 3.462 29.700 1.00 75.88 864 ASN A N 1
ATOM 6595 C CA . ASN A 1 864 ? 19.529 2.565 28.834 1.00 75.88 864 ASN A CA 1
ATOM 6596 C C . ASN A 1 864 ? 19.069 2.566 27.366 1.00 75.88 864 ASN A C 1
ATOM 6598 O O . ASN A 1 864 ? 19.655 1.856 26.556 1.00 75.88 864 ASN A O 1
ATOM 6602 N N . GLN A 1 865 ? 18.003 3.295 27.029 1.00 72.69 865 GLN A N 1
ATOM 6603 C CA . GLN A 1 865 ? 17.378 3.262 25.700 1.00 72.69 865 GLN A CA 1
ATOM 6604 C C . GLN A 1 865 ? 17.608 4.538 24.885 1.00 72.69 865 GLN A C 1
ATOM 6606 O O . GLN A 1 865 ? 17.364 4.547 23.681 1.00 72.69 865 GLN A O 1
ATOM 6611 N N . VAL A 1 866 ? 18.067 5.610 25.534 1.00 71.06 866 VAL A N 1
ATOM 6612 C CA . VAL A 1 866 ? 18.256 6.927 24.922 1.00 71.06 866 VAL A CA 1
ATOM 6613 C C . VAL A 1 866 ? 19.753 7.161 24.640 1.00 71.06 866 VAL A C 1
ATOM 6615 O O . VAL A 1 866 ? 20.543 7.093 25.590 1.00 71.06 866 VAL A O 1
ATOM 6618 N N . PRO A 1 867 ? 20.182 7.433 23.387 1.00 66.69 867 PRO A N 1
ATOM 6619 C CA . PRO A 1 867 ? 21.511 7.981 23.092 1.00 66.69 867 PRO A CA 1
ATOM 6620 C C . PRO A 1 867 ? 21.756 9.234 23.934 1.00 66.69 867 PRO A C 1
ATOM 6622 O O . PRO A 1 867 ? 20.888 10.092 24.045 1.00 66.69 867 PRO A O 1
ATOM 6625 N N . GLU A 1 868 ? 22.938 9.341 24.543 1.00 77.00 868 GLU A N 1
ATOM 6626 C CA . GLU A 1 868 ? 23.272 10.438 25.464 1.00 77.00 868 GLU A CA 1
ATOM 6627 C C . GLU A 1 868 ? 22.371 10.500 26.714 1.00 77.00 868 GLU A C 1
ATOM 6629 O O . GLU A 1 868 ? 21.787 11.528 27.075 1.00 77.00 868 GLU A O 1
ATOM 6634 N N . SER A 1 869 ? 22.296 9.379 27.433 1.00 78.50 869 SER A N 1
ATOM 6635 C CA . SER A 1 869 ? 21.500 9.221 28.657 1.00 78.50 869 SER A CA 1
ATOM 6636 C C . SER A 1 869 ? 21.748 10.296 29.729 1.00 78.50 869 SER A C 1
ATOM 6638 O O . SER A 1 869 ? 20.856 10.609 30.518 1.00 78.50 869 SER A O 1
ATOM 6640 N N . THR A 1 870 ? 22.925 10.925 29.748 1.00 80.81 870 THR A N 1
ATOM 6641 C CA . THR A 1 870 ? 23.241 12.072 30.612 1.00 80.81 870 THR A CA 1
ATOM 6642 C C . THR A 1 870 ? 22.442 13.325 30.248 1.00 80.81 870 THR A C 1
ATOM 6644 O O . THR A 1 870 ? 21.864 13.948 31.141 1.00 80.81 870 THR A O 1
ATOM 6647 N N . HIS A 1 871 ? 22.344 13.674 28.961 1.00 78.00 871 HIS A N 1
ATOM 6648 C CA . HIS A 1 871 ? 21.539 14.805 28.489 1.00 78.00 871 HIS A CA 1
ATOM 6649 C C . HIS A 1 871 ? 20.053 14.574 28.752 1.00 78.00 871 HIS A C 1
ATOM 6651 O O . HIS A 1 871 ? 19.365 15.474 29.236 1.00 78.00 871 HIS A O 1
ATOM 6657 N N . PHE A 1 872 ? 19.581 13.345 28.532 1.00 81.00 872 PHE A N 1
ATOM 6658 C CA . PHE A 1 872 ? 18.219 12.942 28.870 1.00 81.00 872 PHE A CA 1
ATOM 6659 C C . PHE A 1 872 ? 17.891 13.176 30.352 1.00 81.00 872 PHE A C 1
ATOM 6661 O O . PHE A 1 872 ? 16.880 13.800 30.675 1.00 81.00 872 PHE A O 1
ATOM 6668 N N . VAL A 1 873 ? 18.760 12.724 31.265 1.00 83.56 873 VAL A N 1
ATOM 6669 C CA . VAL A 1 873 ? 18.569 12.906 32.713 1.00 83.56 873 VAL A CA 1
ATOM 6670 C C . VAL A 1 873 ? 18.498 14.390 33.074 1.00 83.56 873 VAL A C 1
ATOM 6672 O O . VAL A 1 873 ? 17.585 14.803 33.789 1.00 83.56 873 VAL A O 1
ATOM 6675 N N . ILE A 1 874 ? 19.429 15.204 32.569 1.00 81.75 874 ILE A N 1
ATOM 6676 C CA . ILE A 1 874 ? 19.493 16.646 32.863 1.00 81.75 874 ILE A CA 1
ATOM 6677 C C . ILE A 1 874 ? 18.206 17.353 32.420 1.00 81.75 874 ILE A C 1
ATOM 6679 O O . ILE A 1 874 ? 17.634 18.159 33.160 1.00 81.75 874 ILE A O 1
ATOM 6683 N N . LEU A 1 875 ? 17.725 17.006 31.233 1.00 79.88 875 LEU A N 1
ATOM 6684 C CA . LEU A 1 875 ? 16.538 17.581 30.626 1.00 79.88 875 LEU A CA 1
ATOM 6685 C C . LEU A 1 875 ? 15.242 17.089 31.303 1.00 79.88 875 LEU A C 1
ATOM 6687 O O . LEU A 1 875 ? 14.335 17.878 31.542 1.00 79.88 875 LEU A O 1
ATOM 6691 N N . MET A 1 876 ? 15.166 15.831 31.749 1.00 82.62 876 MET A N 1
ATOM 6692 C CA . MET A 1 876 ? 14.050 15.361 32.584 1.00 82.62 876 MET A CA 1
ATOM 6693 C C . MET A 1 876 ? 13.977 16.107 33.923 1.00 82.62 876 MET A C 1
ATOM 6695 O O . MET A 1 876 ? 12.905 16.555 34.334 1.00 82.62 876 MET A O 1
ATOM 6699 N N . ILE A 1 877 ? 15.110 16.291 34.608 1.00 84.44 877 ILE A N 1
ATOM 6700 C CA . ILE A 1 877 ? 15.148 16.997 35.899 1.00 84.44 877 ILE A CA 1
ATOM 6701 C C . ILE A 1 877 ? 14.759 18.477 35.719 1.00 84.44 877 ILE A C 1
ATOM 6703 O O . ILE A 1 877 ? 14.151 19.060 36.622 1.00 84.44 877 ILE A O 1
ATOM 6707 N N . SER A 1 878 ? 15.001 19.071 34.542 1.00 81.25 878 SER A N 1
ATOM 6708 C CA . SER A 1 878 ? 14.637 20.465 34.249 1.00 81.25 878 SER A CA 1
ATOM 6709 C C . SER A 1 878 ? 13.144 20.769 34.281 1.00 81.25 878 SER A C 1
ATOM 6711 O O . SER A 1 878 ? 12.759 21.936 34.337 1.00 81.25 878 SER A O 1
ATOM 6713 N N . ILE A 1 879 ? 12.292 19.747 34.288 1.00 83.44 879 ILE A N 1
ATOM 6714 C CA . ILE A 1 879 ? 10.839 19.912 34.363 1.00 83.44 879 ILE A CA 1
ATOM 6715 C C . ILE A 1 879 ? 10.397 20.285 35.790 1.00 83.44 879 ILE A C 1
ATOM 6717 O O . ILE A 1 879 ? 9.359 20.925 35.969 1.00 83.44 879 ILE A O 1
ATOM 6721 N N . LEU A 1 880 ? 11.180 19.940 36.822 1.00 84.44 880 LEU A N 1
ATOM 6722 C CA . LEU A 1 880 ? 10.797 20.143 38.226 1.00 84.44 880 LEU A CA 1
ATOM 6723 C C . LEU A 1 880 ? 10.474 21.611 38.569 1.00 84.44 880 LEU A C 1
ATOM 6725 O O . LEU A 1 880 ? 9.397 21.841 39.123 1.00 84.44 880 LEU A O 1
ATOM 6729 N N . PRO A 1 881 ? 11.315 22.615 38.238 1.00 86.19 881 PRO A N 1
ATOM 6730 C CA . PRO A 1 881 ? 10.979 24.021 38.475 1.00 86.19 881 PRO A CA 1
ATOM 6731 C C . PRO A 1 881 ? 9.697 24.463 37.759 1.00 86.19 881 PRO A C 1
ATOM 6733 O O . PRO A 1 881 ? 8.871 25.160 38.352 1.00 86.19 881 PRO A O 1
ATOM 6736 N N . MET A 1 882 ? 9.486 24.005 36.522 1.00 84.94 882 MET A N 1
ATOM 6737 C CA . MET A 1 882 ? 8.297 24.336 35.733 1.00 84.94 882 MET A CA 1
ATOM 6738 C C . MET A 1 882 ? 7.018 23.778 36.371 1.00 84.94 882 MET A C 1
ATOM 6740 O O . MET A 1 882 ? 5.997 24.465 36.440 1.00 84.94 882 MET A O 1
ATOM 6744 N N . MET A 1 883 ? 7.066 22.572 36.951 1.00 84.12 883 MET A N 1
ATOM 6745 C CA . MET A 1 883 ? 5.934 22.031 37.716 1.00 84.12 883 MET A CA 1
ATOM 6746 C C . MET A 1 883 ? 5.530 22.944 38.881 1.00 84.12 883 MET A C 1
ATOM 6748 O O . MET A 1 883 ? 4.338 23.082 39.166 1.00 84.12 883 MET A O 1
ATOM 6752 N N . LEU A 1 884 ? 6.494 23.592 39.548 1.00 84.12 884 LEU A N 1
ATOM 6753 C CA . LEU A 1 884 ? 6.213 24.507 40.660 1.00 84.12 884 LEU A CA 1
ATOM 6754 C C . LEU A 1 884 ? 5.478 25.762 40.193 1.00 84.12 884 LEU A C 1
ATOM 6756 O O . LEU A 1 884 ? 4.537 26.213 40.857 1.00 84.12 884 LEU A O 1
ATOM 6760 N N . VAL A 1 885 ? 5.895 26.308 39.050 1.00 87.31 885 VAL A N 1
ATOM 6761 C CA . VAL A 1 885 ? 5.249 27.453 38.402 1.00 87.31 885 VAL A CA 1
ATOM 6762 C C . VAL A 1 885 ? 3.812 27.091 38.044 1.00 87.31 885 VAL A C 1
ATOM 6764 O O . VAL A 1 885 ? 2.877 27.771 38.473 1.00 87.31 885 VAL A O 1
ATOM 6767 N N . LEU A 1 886 ? 3.615 25.979 37.332 1.00 86.44 886 LEU A N 1
ATOM 6768 C CA . LEU A 1 886 ? 2.297 25.539 36.877 1.00 86.44 886 LEU A CA 1
ATOM 6769 C C . LEU A 1 886 ? 1.345 25.238 38.046 1.00 86.44 886 LEU A C 1
ATOM 6771 O O . LEU A 1 886 ? 0.170 25.612 37.990 1.00 86.44 886 LEU A O 1
ATOM 6775 N N . ALA A 1 887 ? 1.838 24.618 39.122 1.00 83.38 887 ALA A N 1
ATOM 6776 C CA . ALA A 1 887 ? 1.075 24.374 40.346 1.00 83.38 887 ALA A CA 1
ATOM 6777 C C . ALA A 1 887 ? 0.645 25.675 41.043 1.00 83.38 887 ALA A C 1
ATOM 6779 O O . ALA A 1 887 ? -0.513 25.820 41.445 1.00 83.38 887 ALA A O 1
ATOM 6780 N N . SER A 1 888 ? 1.563 26.636 41.165 1.00 85.19 888 SER A N 1
ATOM 6781 C CA . SER A 1 888 ? 1.285 27.943 41.773 1.00 85.19 888 SER A CA 1
ATOM 6782 C C . SER A 1 888 ? 0.258 28.722 40.953 1.00 85.19 888 SER A C 1
ATOM 6784 O O . SER A 1 888 ? -0.701 29.271 41.502 1.00 85.19 888 SER A O 1
ATOM 6786 N N . LEU A 1 889 ? 0.403 28.685 39.629 1.00 86.31 889 LEU A N 1
ATOM 6787 C CA . LEU A 1 889 ? -0.498 29.328 38.686 1.00 86.31 889 LEU A CA 1
ATOM 6788 C C . LEU A 1 889 ? -1.909 28.721 38.732 1.00 86.31 889 LEU A C 1
ATOM 6790 O O . LEU A 1 889 ? -2.883 29.476 38.746 1.00 86.31 889 LEU A O 1
ATOM 6794 N N . TYR A 1 890 ? -2.047 27.393 38.865 1.00 84.56 890 TYR A N 1
ATOM 6795 C CA . TYR A 1 890 ? -3.348 26.759 39.126 1.00 84.56 890 TYR A CA 1
ATOM 6796 C C . TYR A 1 890 ? -3.967 27.277 40.423 1.00 84.56 890 TYR A C 1
ATOM 6798 O O . TYR A 1 890 ? -5.097 27.751 40.422 1.00 84.56 890 TYR A O 1
ATOM 6806 N N . LEU A 1 891 ? -3.238 27.206 41.542 1.00 80.94 891 LEU A N 1
ATOM 6807 C CA . LEU A 1 891 ? -3.781 27.540 42.862 1.00 80.94 891 LEU A CA 1
ATOM 6808 C C . LEU A 1 891 ? -4.255 29.000 42.934 1.00 80.94 891 LEU A C 1
ATOM 6810 O O . LEU A 1 891 ? -5.319 29.280 43.492 1.00 80.94 891 LEU A O 1
ATOM 6814 N N . MET A 1 892 ? -3.499 29.922 42.338 1.00 82.50 892 MET A N 1
ATOM 6815 C CA . MET A 1 892 ? -3.857 31.340 42.278 1.00 82.50 892 MET A CA 1
ATOM 6816 C C . MET A 1 892 ? -5.040 31.602 41.342 1.00 82.50 892 MET A C 1
ATOM 6818 O O . MET A 1 892 ? -6.009 32.245 41.746 1.00 82.50 892 MET A O 1
ATOM 6822 N N . SER A 1 893 ? -5.001 31.086 40.110 1.00 82.75 893 SER A N 1
ATOM 6823 C CA . SER A 1 893 ? -6.090 31.274 39.140 1.00 82.75 893 SER A CA 1
ATOM 6824 C C . SER A 1 893 ? -7.396 30.623 39.606 1.00 82.75 893 SER A C 1
ATOM 6826 O O . SER A 1 893 ? -8.469 31.208 39.456 1.00 82.75 893 SER A O 1
ATOM 6828 N N . TYR A 1 894 ? -7.313 29.475 40.278 1.00 78.69 894 TYR A N 1
ATOM 6829 C CA . TYR A 1 894 ? -8.444 28.817 40.921 1.00 78.69 894 TYR A CA 1
ATOM 6830 C C . TYR A 1 894 ? -9.043 29.672 42.048 1.00 78.69 894 TYR A C 1
ATOM 6832 O O . TYR A 1 894 ? -10.256 29.893 42.081 1.00 78.69 894 TYR A O 1
ATOM 6840 N N . SER A 1 895 ? -8.203 30.209 42.938 1.00 77.56 895 SER A N 1
ATOM 6841 C CA . SER A 1 895 ? -8.627 31.117 44.015 1.00 77.56 895 SER A CA 1
ATOM 6842 C C . SER A 1 895 ? -9.306 32.387 43.476 1.00 77.56 895 SER A C 1
ATOM 6844 O O . SER A 1 895 ? -10.327 32.831 44.007 1.00 77.56 895 SER A O 1
ATOM 6846 N N . LEU A 1 896 ? -8.805 32.943 42.369 1.00 78.56 896 LEU A N 1
ATOM 6847 C CA . LEU A 1 896 ? -9.417 34.086 41.684 1.00 78.56 896 LEU A CA 1
ATOM 6848 C C . LEU A 1 896 ? -10.768 33.728 41.042 1.00 78.56 896 LEU A C 1
ATOM 6850 O O . LEU A 1 896 ? -11.735 34.482 41.158 1.00 78.56 896 LEU A O 1
ATOM 6854 N N . ALA A 1 897 ? -10.857 32.570 40.387 1.00 72.31 897 ALA A N 1
ATOM 6855 C CA . ALA A 1 897 ? -12.039 32.157 39.633 1.00 72.31 897 ALA A CA 1
ATOM 6856 C C . ALA A 1 897 ? -13.202 31.664 40.519 1.00 72.31 897 ALA A C 1
ATOM 6858 O O . ALA A 1 897 ? -14.379 31.831 40.157 1.00 72.31 897 ALA A O 1
ATOM 6859 N N . PHE A 1 898 ? -12.881 31.049 41.662 1.00 67.00 898 PHE A N 1
ATOM 6860 C CA . PHE A 1 898 ? -13.835 30.306 42.490 1.00 67.00 898 PHE A CA 1
ATOM 6861 C C . PHE A 1 898 ? -13.855 30.714 43.973 1.00 67.00 898 PHE A C 1
ATOM 6863 O O . PHE A 1 898 ? -14.807 30.366 44.670 1.00 67.00 898 PHE A O 1
ATOM 6870 N N . GLY A 1 899 ? -12.858 31.448 44.465 1.00 60.12 899 GLY A N 1
ATOM 6871 C CA . GLY A 1 899 ? -12.446 31.412 45.868 1.00 60.12 899 GLY A CA 1
ATOM 6872 C C . GLY A 1 899 ? -12.853 32.547 46.808 1.00 60.12 899 GLY A C 1
ATOM 6873 O O . GLY A 1 899 ? -12.450 32.523 47.963 1.00 60.12 899 GLY A O 1
ATOM 6874 N N . THR A 1 900 ? -13.596 33.572 46.397 1.00 62.53 900 THR A N 1
ATOM 6875 C CA . THR A 1 900 ? -13.818 34.734 47.286 1.00 62.53 900 THR A CA 1
ATOM 6876 C C . THR A 1 900 ? -14.935 34.494 48.315 1.00 62.53 900 THR A C 1
ATOM 6878 O O . THR A 1 900 ? -16.107 34.474 47.936 1.00 62.53 900 THR A O 1
ATOM 6881 N N . MET A 1 901 ? -14.607 34.413 49.608 1.00 58.22 901 MET A N 1
ATOM 6882 C CA . MET A 1 901 ? -15.583 34.442 50.711 1.00 58.22 901 MET A CA 1
ATOM 6883 C C . MET A 1 901 ? -15.379 35.711 51.548 1.00 58.22 901 MET A C 1
ATOM 6885 O O . MET A 1 901 ? -14.275 35.966 52.021 1.00 58.22 901 MET A O 1
ATOM 6889 N N . ASN A 1 902 ? -16.428 36.523 51.725 1.00 57.34 902 ASN A N 1
ATOM 6890 C CA . ASN A 1 902 ? -16.390 37.779 52.498 1.00 57.34 902 ASN A CA 1
ATOM 6891 C C . ASN A 1 902 ? -15.225 38.721 52.119 1.00 57.34 902 ASN A C 1
ATOM 6893 O O . ASN A 1 902 ? -14.567 39.290 52.986 1.00 57.34 902 ASN A O 1
ATOM 6897 N N . GLY A 1 903 ? -14.927 38.850 50.821 1.00 60.72 903 GLY A N 1
ATOM 6898 C CA . GLY A 1 903 ? -13.845 39.709 50.318 1.00 60.72 903 GLY A CA 1
ATOM 6899 C C . GLY A 1 903 ? -12.426 39.145 50.475 1.00 60.72 903 GLY A C 1
ATOM 6900 O O . GLY A 1 903 ? -11.492 39.762 49.979 1.00 60.72 903 GLY A O 1
ATOM 6901 N N . LYS A 1 904 ? -12.252 37.969 51.098 1.00 63.94 904 LYS A N 1
ATOM 6902 C CA . LYS A 1 904 ? -10.960 37.276 51.213 1.00 63.94 904 LYS A CA 1
ATOM 6903 C C . LYS A 1 904 ? -10.863 36.110 50.233 1.00 63.94 904 LYS A C 1
ATOM 6905 O O . LYS A 1 904 ? -11.843 35.401 49.987 1.00 63.94 904 LYS A O 1
ATOM 6910 N N . HIS A 1 905 ? -9.674 35.909 49.674 1.00 67.25 905 HIS A N 1
ATOM 6911 C CA . HIS A 1 905 ? -9.385 34.809 48.761 1.00 67.25 905 HIS A CA 1
ATOM 6912 C C . HIS A 1 905 ? -9.247 33.488 49.518 1.00 67.25 905 HIS A C 1
ATOM 6914 O O . HIS A 1 905 ? -8.510 33.377 50.497 1.00 67.25 905 HIS A O 1
ATOM 6920 N N . THR A 1 906 ? -9.965 32.468 49.058 1.00 65.25 906 THR A N 1
ATOM 6921 C CA . THR A 1 906 ? -9.969 31.136 49.652 1.00 65.25 906 THR A CA 1
ATOM 6922 C C . THR A 1 906 ? -9.879 30.041 48.599 1.00 65.25 906 THR A C 1
ATOM 6924 O O . THR A 1 906 ? -10.221 30.236 47.442 1.00 65.25 906 THR A O 1
ATOM 6927 N N . PHE A 1 907 ? -9.443 28.849 48.999 1.00 63.56 907 PHE A N 1
ATOM 6928 C CA . PHE A 1 907 ? -9.437 27.679 48.114 1.00 63.56 907 PHE A CA 1
ATOM 6929 C C . PHE A 1 907 ? -10.786 26.943 48.088 1.00 63.56 907 PHE A C 1
ATOM 6931 O O . PHE A 1 907 ? -10.887 25.860 47.517 1.00 63.56 907 PHE A O 1
ATOM 6938 N N . PHE A 1 908 ? -11.824 27.499 48.718 1.00 63.12 908 PHE A N 1
ATOM 6939 C CA . PHE A 1 908 ? -13.155 26.908 48.724 1.00 63.12 908 PHE A CA 1
ATOM 6940 C C . PHE A 1 908 ? -13.951 27.399 47.520 1.00 63.12 908 PHE A C 1
ATOM 6942 O O . PHE A 1 908 ? -13.999 28.593 47.227 1.00 63.12 908 PHE A O 1
ATOM 6949 N N . MET A 1 909 ? -14.603 26.471 46.823 1.00 60.28 909 MET A N 1
ATOM 6950 C CA . MET A 1 909 ? -15.418 26.800 45.660 1.00 60.28 909 MET A CA 1
ATOM 6951 C C . MET A 1 909 ? -16.701 27.524 46.101 1.00 60.28 909 MET A C 1
ATOM 6953 O O . MET A 1 909 ? -17.682 26.891 46.481 1.00 60.28 909 MET A O 1
ATOM 6957 N N . SER A 1 910 ? -16.683 28.856 46.063 1.00 57.97 910 SER A N 1
ATOM 6958 C CA . SER A 1 910 ? -17.795 29.735 46.458 1.00 57.97 910 SER A CA 1
ATOM 6959 C C . SER A 1 910 ? -18.655 30.195 45.270 1.00 57.97 910 SER A C 1
ATOM 6961 O O . SER A 1 910 ? -19.869 30.313 45.406 1.00 57.97 910 SER A O 1
ATOM 6963 N N . ARG A 1 911 ? -18.060 30.405 44.081 1.00 61.56 911 ARG A N 1
ATOM 6964 C CA . ARG A 1 911 ? -18.761 30.867 42.859 1.00 61.56 911 ARG A CA 1
ATOM 6965 C C . ARG A 1 911 ? -18.840 29.770 41.794 1.00 61.56 911 ARG A C 1
ATOM 6967 O O . ARG A 1 911 ? -17.860 29.521 41.103 1.00 61.56 911 ARG A O 1
ATOM 6974 N N . ILE A 1 912 ? -19.998 29.135 41.612 1.00 60.03 912 ILE A N 1
ATOM 6975 C CA . ILE A 1 912 ? -20.138 27.938 40.749 1.00 60.03 912 ILE A CA 1
ATOM 6976 C C . ILE A 1 912 ? -20.504 28.278 39.282 1.00 60.03 912 ILE A C 1
ATOM 6978 O O . ILE A 1 912 ? -20.445 27.409 38.409 1.00 60.03 912 ILE A O 1
ATOM 6982 N N . ASP A 1 913 ? -20.804 29.540 38.971 1.00 62.66 913 ASP A N 1
ATOM 6983 C CA . ASP A 1 913 ? -21.215 29.955 37.622 1.00 62.66 913 ASP A CA 1
ATOM 6984 C C . ASP A 1 913 ? -20.109 29.757 36.579 1.00 62.66 913 ASP A C 1
ATOM 6986 O O . ASP A 1 913 ? -18.934 30.055 36.830 1.00 62.66 913 ASP A O 1
ATOM 6990 N N . ASN A 1 914 ? -20.504 29.268 35.396 1.00 65.94 914 ASN A N 1
ATOM 6991 C CA . ASN A 1 914 ? -19.631 28.992 34.249 1.00 65.94 914 ASN A CA 1
ATOM 6992 C C . ASN A 1 914 ? -18.398 28.139 34.595 1.00 65.94 914 ASN A C 1
ATOM 6994 O O . ASN A 1 914 ? -17.312 28.361 34.058 1.00 65.94 914 ASN A O 1
ATOM 6998 N N . LYS A 1 915 ? -18.576 27.138 35.474 1.00 65.62 915 LYS A N 1
ATOM 6999 C CA . LYS A 1 915 ? -17.520 26.219 35.935 1.00 65.62 915 LYS A CA 1
ATOM 7000 C C . LYS A 1 915 ? -16.629 25.728 34.791 1.00 65.62 915 LYS A C 1
ATOM 7002 O O . LYS A 1 915 ? -15.421 25.911 34.856 1.00 65.62 915 LYS A O 1
ATOM 7007 N N . LEU A 1 916 ? -17.221 25.151 33.742 1.00 64.12 916 LEU A N 1
ATOM 7008 C CA . LEU A 1 916 ? -16.474 24.573 32.620 1.00 64.12 916 LEU A CA 1
ATOM 7009 C C . LEU A 1 916 ? -15.557 25.604 31.942 1.00 64.12 916 LEU A C 1
ATOM 7011 O O . LEU A 1 916 ? -14.377 25.339 31.758 1.00 64.12 916 LEU A O 1
ATOM 7015 N N . LEU A 1 917 ? -16.084 26.791 31.634 1.00 68.62 917 LEU A N 1
ATOM 7016 C CA . LEU A 1 917 ? -15.356 27.835 30.907 1.00 68.62 917 LEU A CA 1
ATOM 7017 C C . LEU A 1 917 ? -14.195 28.407 31.735 1.00 68.62 917 LEU A C 1
ATOM 7019 O O . LEU A 1 917 ? -13.115 28.651 31.208 1.00 68.62 917 LEU A O 1
ATOM 7023 N N . LYS A 1 918 ? -14.394 28.549 33.052 1.00 76.88 918 LYS A N 1
ATOM 7024 C CA . LYS A 1 918 ? -13.339 28.953 33.992 1.00 76.88 918 LYS A CA 1
ATOM 7025 C C . LYS A 1 918 ? -12.221 27.913 34.089 1.00 76.88 918 LYS A C 1
ATOM 7027 O O . LYS A 1 918 ? -11.058 28.292 34.065 1.00 76.88 918 LYS A O 1
ATOM 7032 N N . TYR A 1 919 ? -12.552 26.619 34.153 1.00 75.19 919 TYR A N 1
ATOM 7033 C CA . TYR A 1 919 ? -11.538 25.554 34.130 1.00 75.19 919 TYR A CA 1
ATOM 7034 C C . TYR A 1 919 ? -10.781 25.504 32.799 1.00 75.19 919 TYR A C 1
ATOM 7036 O O . TYR A 1 919 ? -9.562 25.375 32.817 1.00 75.19 919 TYR A O 1
ATOM 7044 N N . ILE A 1 920 ? -11.471 25.669 31.663 1.00 74.81 920 ILE A N 1
ATOM 7045 C CA . ILE A 1 920 ? -10.820 25.773 30.345 1.00 74.81 920 ILE A CA 1
ATOM 7046 C C . ILE A 1 920 ? -9.833 26.947 30.332 1.00 74.81 920 ILE A C 1
ATOM 7048 O O . ILE A 1 920 ? -8.709 26.777 29.876 1.00 74.81 920 ILE A O 1
ATOM 7052 N N . GLY A 1 921 ? -10.209 28.105 30.886 1.00 78.31 921 GLY A N 1
ATOM 7053 C CA . GLY A 1 921 ? -9.315 29.261 31.002 1.00 78.31 921 GLY A CA 1
ATOM 7054 C C . GLY A 1 921 ? -8.072 29.000 31.863 1.00 78.31 921 GLY A C 1
ATOM 7055 O O . GLY A 1 921 ? -6.975 29.390 31.473 1.00 78.31 921 GLY A O 1
ATOM 7056 N N . ILE A 1 922 ? -8.220 28.304 32.998 1.00 83.19 922 ILE A N 1
ATOM 7057 C CA . ILE A 1 922 ? -7.093 27.915 33.868 1.00 83.19 922 ILE A CA 1
ATOM 7058 C C . ILE A 1 922 ? -6.127 26.980 33.123 1.00 83.19 922 ILE A C 1
ATOM 7060 O O . ILE A 1 922 ? -4.918 27.205 33.138 1.00 83.19 922 ILE A O 1
ATOM 7064 N N . ILE A 1 923 ? -6.663 25.965 32.439 1.00 80.25 923 ILE A N 1
ATOM 7065 C CA . ILE A 1 923 ? -5.872 24.999 31.664 1.00 80.25 923 ILE A CA 1
ATOM 7066 C C . ILE A 1 923 ? -5.161 25.699 30.498 1.00 80.25 923 ILE A C 1
ATOM 7068 O O . ILE A 1 923 ? -3.968 25.491 30.293 1.00 80.25 923 ILE A O 1
ATOM 7072 N N . ALA A 1 924 ? -5.864 26.565 29.763 1.00 82.31 924 ALA A N 1
ATOM 7073 C CA . ALA A 1 924 ? -5.292 27.319 28.651 1.00 82.31 924 ALA A CA 1
ATOM 7074 C C . ALA A 1 924 ? -4.122 28.203 29.105 1.00 82.31 924 ALA A C 1
ATOM 7076 O O . ALA A 1 924 ? -3.080 28.208 28.458 1.00 82.31 924 ALA A O 1
ATOM 7077 N N . LEU A 1 925 ? -4.255 28.888 30.248 1.00 87.19 925 LEU A N 1
ATOM 7078 C CA . LEU A 1 925 ? -3.187 29.722 30.804 1.00 87.19 925 LEU A CA 1
ATOM 7079 C C . LEU A 1 925 ? -1.916 28.909 31.100 1.00 87.19 925 LEU A C 1
ATOM 7081 O O . LEU A 1 925 ? -0.816 29.374 30.821 1.00 87.19 925 LEU A O 1
ATOM 7085 N N . GLN A 1 926 ? -2.056 27.687 31.616 1.00 87.31 926 GLN A N 1
ATOM 7086 C CA . GLN A 1 926 ? -0.917 26.799 31.858 1.00 87.31 926 GLN A CA 1
ATOM 7087 C C . GLN A 1 926 ? -0.259 26.317 30.561 1.00 87.31 926 GLN A C 1
ATOM 7089 O O . GLN A 1 926 ? 0.964 26.353 30.457 1.00 87.31 926 GLN A O 1
ATOM 7094 N N . TYR A 1 927 ? -1.047 25.903 29.563 1.00 86.25 927 TYR A N 1
ATOM 7095 C CA . TYR A 1 927 ? -0.503 25.479 28.268 1.00 86.25 927 TYR A CA 1
ATOM 7096 C C . TYR A 1 927 ? 0.198 26.618 27.520 1.00 86.25 927 TYR A C 1
ATOM 7098 O O . TYR A 1 927 ? 1.212 26.372 26.877 1.00 86.25 927 TYR A O 1
ATOM 7106 N N . ILE A 1 928 ? -0.286 27.859 27.642 1.00 87.62 928 ILE A N 1
ATOM 7107 C CA . ILE A 1 928 ? 0.386 29.036 27.072 1.00 87.62 928 ILE A CA 1
ATOM 7108 C C . ILE A 1 928 ? 1.795 29.192 27.653 1.00 87.62 928 ILE A C 1
ATOM 7110 O O . ILE A 1 928 ? 2.730 29.411 26.888 1.00 87.62 928 ILE A O 1
ATOM 7114 N N . VAL A 1 929 ? 1.968 29.044 28.973 1.00 86.19 929 VAL A N 1
ATOM 7115 C CA . VAL A 1 929 ? 3.293 29.132 29.620 1.00 86.19 929 VAL A CA 1
ATOM 7116 C C . VAL A 1 929 ? 4.229 28.056 29.071 1.00 86.19 929 VAL A C 1
ATOM 7118 O O . VAL A 1 929 ? 5.320 28.376 28.612 1.00 86.19 929 VAL A O 1
ATOM 7121 N N . VAL A 1 930 ? 3.760 26.807 29.022 1.00 85.62 930 VAL A N 1
ATOM 7122 C CA . VAL A 1 930 ? 4.532 25.667 28.506 1.00 85.62 930 VAL A CA 1
ATOM 7123 C C . VAL A 1 930 ? 4.955 25.878 27.046 1.00 85.62 930 VAL A C 1
ATOM 7125 O O . VAL A 1 930 ? 6.131 25.756 26.719 1.00 85.62 930 VAL A O 1
ATOM 7128 N N . ILE A 1 931 ? 4.019 26.242 26.164 1.00 84.12 931 ILE A N 1
ATOM 7129 C CA . ILE A 1 931 ? 4.302 26.458 24.735 1.00 84.12 931 ILE A CA 1
ATOM 7130 C C . ILE A 1 931 ? 5.256 27.639 24.532 1.00 84.12 931 ILE A C 1
ATOM 7132 O O . ILE A 1 931 ? 6.144 27.566 23.685 1.00 84.12 931 ILE A O 1
ATOM 7136 N N . THR A 1 932 ? 5.095 28.716 25.306 1.00 84.75 932 THR A N 1
ATOM 7137 C CA . THR A 1 932 ? 5.956 29.903 25.199 1.00 84.75 932 THR A CA 1
ATOM 7138 C C . THR A 1 932 ? 7.394 29.573 25.591 1.00 84.75 932 THR A C 1
ATOM 7140 O O . THR A 1 932 ? 8.313 29.947 24.869 1.00 84.75 932 THR A O 1
ATOM 7143 N N . GLU A 1 933 ? 7.606 28.841 26.688 1.00 80.25 933 GLU A N 1
ATOM 7144 C CA . GLU A 1 933 ? 8.953 28.451 27.124 1.00 80.25 933 GLU A CA 1
ATOM 7145 C C . GLU A 1 933 ? 9.652 27.544 26.104 1.00 80.25 933 GLU A C 1
ATOM 7147 O O . GLU A 1 933 ? 10.804 27.806 25.750 1.00 80.25 933 GLU A O 1
ATOM 7152 N N . ILE A 1 934 ? 8.947 26.543 25.560 1.00 78.00 934 ILE A N 1
ATOM 7153 C CA . ILE A 1 934 ? 9.485 25.679 24.495 1.00 78.00 934 ILE A CA 1
ATOM 7154 C C . ILE A 1 934 ? 9.797 26.496 23.243 1.00 78.00 934 ILE A C 1
ATOM 7156 O O . ILE A 1 934 ? 10.870 26.351 22.664 1.00 78.00 934 ILE A O 1
ATOM 7160 N N . GLY A 1 935 ? 8.860 27.347 22.815 1.00 78.94 935 GLY A N 1
ATOM 7161 C CA . GLY A 1 935 ? 8.999 28.146 21.602 1.00 78.94 935 GLY A CA 1
ATOM 7162 C C . GLY A 1 935 ? 10.207 29.076 21.670 1.00 78.94 935 GLY A C 1
ATOM 7163 O O . GLY A 1 935 ? 10.968 29.164 20.709 1.00 78.94 935 GLY A O 1
ATOM 7164 N N . VAL A 1 936 ? 10.430 29.712 22.824 1.00 78.94 936 VAL A N 1
ATOM 7165 C CA . VAL A 1 936 ? 11.597 30.572 23.059 1.00 78.94 936 VAL A CA 1
ATOM 7166 C C . VAL A 1 936 ? 12.888 29.754 23.093 1.00 78.94 936 VAL A C 1
ATOM 7168 O O . VAL A 1 936 ? 13.840 30.115 22.403 1.00 78.94 936 VAL A O 1
ATOM 7171 N N . PHE A 1 937 ? 12.927 28.641 23.833 1.00 78.81 937 PHE A N 1
ATOM 7172 C CA . PHE A 1 937 ? 14.104 27.765 23.884 1.00 78.81 937 PHE A CA 1
ATOM 7173 C C . PHE A 1 937 ? 14.491 27.258 22.488 1.00 78.81 937 PHE A C 1
ATOM 7175 O O . PHE A 1 937 ? 15.641 27.400 22.073 1.00 78.81 937 PHE A O 1
ATOM 7182 N N . TRP A 1 938 ? 13.525 26.733 21.731 1.00 78.06 938 TRP A N 1
ATOM 7183 C CA . TRP A 1 938 ? 13.770 26.163 20.408 1.00 78.06 938 TRP A CA 1
ATOM 7184 C C . TRP A 1 938 ? 14.148 27.231 19.378 1.00 78.06 938 TRP A C 1
ATOM 7186 O O . TRP A 1 938 ? 15.046 27.012 18.568 1.00 78.06 938 TRP A O 1
ATOM 7196 N N . SER A 1 939 ? 13.528 28.417 19.443 1.00 76.62 939 SER A N 1
ATOM 7197 C CA . SER A 1 939 ? 13.890 29.548 18.583 1.00 76.62 939 SER A CA 1
ATOM 7198 C C . SER A 1 939 ? 15.330 30.009 18.813 1.00 76.62 939 SER A C 1
ATOM 7200 O O . SER A 1 939 ? 16.019 30.297 17.839 1.00 76.62 939 SER A O 1
ATOM 7202 N N . LEU A 1 940 ? 15.783 30.080 20.071 1.00 76.31 940 LEU A N 1
ATOM 7203 C CA . LEU A 1 940 ? 17.138 30.524 20.424 1.00 76.31 940 LEU A CA 1
ATOM 7204 C C . LEU A 1 940 ? 18.206 29.457 20.147 1.00 76.31 940 LEU A C 1
ATOM 7206 O O . LEU A 1 940 ? 19.339 29.788 19.791 1.00 76.31 940 LEU A O 1
ATOM 7210 N N . TYR A 1 941 ? 17.853 28.180 20.306 1.00 76.06 941 TYR A N 1
ATOM 7211 C CA . TYR A 1 941 ? 18.723 27.063 19.945 1.00 76.06 941 TYR A CA 1
ATOM 7212 C C . TYR A 1 941 ? 18.913 26.983 18.424 1.00 76.06 941 TYR A C 1
ATOM 7214 O O . TYR A 1 941 ? 20.043 26.929 17.944 1.00 76.06 941 TYR A O 1
ATOM 7222 N N . ARG A 1 942 ? 17.823 27.072 17.645 1.00 73.88 942 ARG A N 1
ATOM 7223 C CA . ARG A 1 942 ? 17.877 27.016 16.174 1.00 73.88 942 ARG A CA 1
ATOM 7224 C C . ARG A 1 942 ? 18.602 28.212 15.555 1.00 73.88 942 ARG A C 1
ATOM 7226 O O . ARG A 1 942 ? 19.213 28.065 14.503 1.00 73.88 942 ARG A O 1
ATOM 7233 N N . SER A 1 943 ? 18.567 29.380 16.199 1.00 78.06 943 SER A N 1
ATOM 7234 C CA . SER A 1 943 ? 19.354 30.547 15.782 1.00 78.06 943 SER A CA 1
ATOM 7235 C C . SER A 1 943 ? 20.837 30.461 16.170 1.00 78.06 943 SER A C 1
ATOM 7237 O O . SER A 1 943 ? 21.576 31.413 15.927 1.00 78.06 943 SER A O 1
ATOM 7239 N N . GLY A 1 944 ? 21.277 29.367 16.808 1.00 78.50 944 GLY A N 1
ATOM 7240 C CA . GLY A 1 944 ? 22.651 29.181 17.285 1.00 78.50 944 GLY A CA 1
ATOM 7241 C C . GLY A 1 944 ? 23.055 30.150 18.401 1.00 78.50 944 GLY A C 1
ATOM 7242 O O . GLY A 1 944 ? 24.236 30.291 18.700 1.00 78.50 944 GLY A O 1
ATOM 7243 N N . THR A 1 945 ? 22.091 30.855 19.004 1.00 77.62 945 THR A N 1
ATOM 7244 C CA . THR A 1 945 ? 22.349 31.923 19.983 1.00 77.62 945 THR A CA 1
ATOM 7245 C C . THR A 1 945 ? 22.733 31.368 21.351 1.00 77.62 945 THR A C 1
ATOM 7247 O O . THR A 1 945 ? 23.471 32.013 22.093 1.00 77.62 945 THR A O 1
ATOM 7250 N N . ILE A 1 946 ? 22.244 30.175 21.689 1.00 79.31 946 ILE A N 1
ATOM 7251 C CA . ILE A 1 946 ? 22.554 29.475 22.936 1.00 79.31 946 ILE A CA 1
ATOM 7252 C C . ILE A 1 946 ? 22.916 28.020 22.642 1.00 79.31 946 ILE A C 1
ATOM 7254 O O . ILE A 1 946 ? 22.311 27.388 21.775 1.00 79.31 946 ILE A O 1
ATOM 7258 N N . SER A 1 947 ? 23.883 27.474 23.386 1.00 79.81 947 SER A N 1
ATOM 7259 C CA . SER A 1 947 ? 24.111 26.028 23.395 1.00 79.81 947 SER A CA 1
ATOM 7260 C C . SER A 1 947 ? 22.942 25.314 24.075 1.00 79.81 947 SER A C 1
ATOM 7262 O O . SER A 1 947 ? 22.196 25.905 24.861 1.00 79.81 947 SER A O 1
ATOM 7264 N N . TYR A 1 948 ? 22.794 24.022 23.796 1.00 73.25 948 TYR A N 1
ATOM 7265 C CA . TYR A 1 948 ? 21.737 23.196 24.374 1.00 73.25 948 TYR A CA 1
ATOM 7266 C C . TYR A 1 948 ? 21.759 23.203 25.915 1.00 73.25 948 TYR A C 1
ATOM 7268 O O . TYR A 1 948 ? 20.746 23.475 26.560 1.00 73.25 948 TYR A O 1
ATOM 7276 N N . GLU A 1 949 ? 22.939 23.019 26.512 1.00 76.69 949 GLU A N 1
ATOM 7277 C CA . GLU A 1 949 ? 23.148 23.058 27.966 1.00 76.69 949 GLU A CA 1
ATOM 7278 C C . GLU A 1 949 ? 22.831 24.439 28.564 1.00 76.69 949 GLU A C 1
ATOM 7280 O O . GLU A 1 949 ? 22.182 24.538 29.610 1.00 76.69 949 GLU A O 1
ATOM 7285 N N . ALA A 1 950 ? 23.235 25.516 27.877 1.00 77.69 950 ALA A N 1
ATOM 7286 C CA . ALA A 1 950 ? 22.949 26.886 28.298 1.00 77.69 950 ALA A CA 1
ATOM 7287 C C . ALA A 1 950 ? 21.447 27.196 28.240 1.00 77.69 950 ALA A C 1
ATOM 7289 O O . ALA A 1 950 ? 20.924 27.885 29.117 1.00 77.69 950 ALA A O 1
ATOM 7290 N N . GLY A 1 951 ? 20.734 26.655 27.251 1.00 78.62 951 GLY A N 1
ATOM 7291 C CA . GLY A 1 951 ? 19.286 26.789 27.165 1.00 78.62 951 GLY A CA 1
ATOM 7292 C C . GLY A 1 951 ? 18.551 26.041 28.278 1.00 78.62 951 GLY A C 1
ATOM 7293 O O . GLY A 1 951 ? 17.623 26.604 28.861 1.00 78.62 951 GLY A O 1
ATOM 7294 N N . ILE A 1 952 ? 19.000 24.837 28.654 1.00 76.25 952 ILE A N 1
ATOM 7295 C CA . ILE A 1 952 ? 18.433 24.117 29.806 1.00 76.25 952 ILE A CA 1
ATOM 7296 C C . ILE A 1 952 ? 18.671 24.917 31.091 1.00 76.25 952 ILE A C 1
ATOM 7298 O O . ILE A 1 952 ? 17.727 25.162 31.842 1.00 76.25 952 ILE A O 1
ATOM 7302 N N . ALA A 1 953 ? 19.895 25.393 31.336 1.00 79.06 953 ALA A N 1
ATOM 7303 C CA . ALA A 1 953 ? 20.192 26.231 32.500 1.00 79.06 953 ALA A CA 1
ATOM 7304 C C . ALA A 1 953 ? 19.346 27.522 32.521 1.00 79.06 953 ALA A C 1
ATOM 7306 O O . ALA A 1 953 ? 18.848 27.926 33.575 1.00 79.06 953 ALA A O 1
ATOM 7307 N N . GLY A 1 954 ? 19.113 28.131 31.354 1.00 79.81 954 GLY A N 1
ATOM 7308 C CA . GLY A 1 954 ? 18.213 29.272 31.190 1.00 79.81 954 GLY A CA 1
ATOM 7309 C C . GLY A 1 954 ? 16.775 28.959 31.609 1.00 79.81 954 GLY A C 1
ATOM 7310 O O . GLY A 1 954 ? 16.196 29.709 32.398 1.00 79.81 954 GLY A O 1
ATOM 7311 N N . LEU A 1 955 ? 16.220 27.824 31.166 1.00 80.50 955 LEU A N 1
ATOM 7312 C CA . LEU A 1 955 ? 14.877 27.373 31.556 1.00 80.50 955 LEU A CA 1
ATOM 7313 C C . LEU A 1 955 ? 14.742 27.202 33.076 1.00 80.50 955 LEU A C 1
ATOM 7315 O O . LEU A 1 955 ? 13.724 27.597 33.648 1.00 80.50 955 LEU A O 1
ATOM 7319 N N . TRP A 1 956 ? 15.768 26.672 33.751 1.00 83.38 956 TRP A N 1
ATOM 7320 C CA . TRP A 1 956 ? 15.782 26.556 35.215 1.00 83.38 956 TRP A CA 1
ATOM 7321 C C . TRP A 1 956 ? 15.724 27.916 35.907 1.00 83.38 956 TRP A C 1
ATOM 7323 O O . TRP A 1 956 ? 14.917 28.113 36.818 1.00 83.38 956 TRP A O 1
ATOM 7333 N N . ILE A 1 957 ? 16.581 28.850 35.488 1.00 83.69 957 ILE A N 1
ATOM 7334 C CA . ILE A 1 957 ? 16.683 30.178 36.104 1.00 83.69 957 ILE A CA 1
ATOM 7335 C C . ILE A 1 957 ? 15.366 30.939 35.933 1.00 83.69 957 ILE A C 1
ATOM 7337 O O . ILE A 1 957 ? 14.849 31.493 36.906 1.00 83.69 957 ILE A O 1
ATOM 7341 N N . VAL A 1 958 ? 14.795 30.922 34.725 1.00 85.00 958 VAL A N 1
ATOM 7342 C CA . VAL A 1 958 ? 13.519 31.584 34.420 1.00 85.00 958 VAL A CA 1
ATOM 7343 C C . VAL A 1 958 ? 12.389 31.000 35.264 1.00 85.00 958 VAL A C 1
ATOM 7345 O O . VAL A 1 958 ? 11.668 31.757 35.915 1.00 85.00 958 VAL A O 1
ATOM 7348 N N . ASN A 1 959 ? 12.270 29.672 35.333 1.00 87.69 959 ASN A N 1
ATOM 7349 C CA . ASN A 1 959 ? 11.214 29.024 36.107 1.00 87.69 959 ASN A CA 1
ATOM 7350 C C . ASN A 1 959 ? 11.349 29.266 37.619 1.00 87.69 959 ASN A C 1
ATOM 7352 O O . ASN A 1 959 ? 10.351 29.521 38.294 1.00 87.69 959 ASN A O 1
ATOM 7356 N N . LEU A 1 960 ? 12.566 29.248 38.172 1.00 86.56 960 LEU A N 1
ATOM 7357 C CA . LEU A 1 960 ? 12.794 29.569 39.586 1.00 86.56 960 LEU A CA 1
ATOM 7358 C C . LEU A 1 960 ? 12.485 31.040 39.900 1.00 86.56 960 LEU A C 1
ATOM 7360 O O . LEU A 1 960 ? 11.879 31.334 40.934 1.00 86.56 960 LEU A O 1
ATOM 7364 N N . ALA A 1 961 ? 12.847 31.962 39.005 1.00 85.94 961 ALA A N 1
ATOM 7365 C CA . ALA A 1 961 ? 12.511 33.376 39.143 1.00 85.94 961 ALA A CA 1
ATOM 7366 C C . ALA A 1 961 ? 10.990 33.597 39.082 1.00 85.94 961 ALA A C 1
ATOM 7368 O O . ALA A 1 961 ? 10.424 34.265 39.952 1.00 85.94 961 ALA A O 1
ATOM 7369 N N . LEU A 1 962 ? 10.315 32.984 38.105 1.00 86.25 962 LEU A N 1
ATOM 7370 C CA . LEU A 1 962 ? 8.864 33.055 37.940 1.00 86.25 962 LEU A CA 1
ATOM 7371 C C . LEU A 1 962 ? 8.132 32.457 39.147 1.00 86.25 962 LEU A C 1
ATOM 7373 O O . LEU A 1 962 ? 7.160 33.036 39.634 1.00 86.25 962 LEU A O 1
ATOM 7377 N N . PHE A 1 963 ? 8.636 31.348 39.690 1.00 85.56 963 PHE A N 1
ATOM 7378 C CA . PHE A 1 963 ? 8.135 30.770 40.933 1.00 85.56 963 PHE A CA 1
ATOM 7379 C C . PHE A 1 963 ? 8.254 31.750 42.109 1.00 85.56 963 PHE A C 1
ATOM 7381 O O . PHE A 1 963 ? 7.277 31.951 42.831 1.00 85.56 963 PHE A O 1
ATOM 7388 N N . GLY A 1 964 ? 9.399 32.421 42.269 1.00 84.50 964 GLY A N 1
ATOM 7389 C CA . GLY A 1 964 ? 9.583 33.449 43.298 1.00 84.50 964 GLY A CA 1
ATOM 7390 C C . GLY A 1 964 ? 8.586 34.608 43.167 1.00 84.50 964 GLY A C 1
ATOM 7391 O O . GLY A 1 964 ? 7.995 35.037 44.161 1.00 84.50 964 GLY A O 1
ATOM 7392 N N . VAL A 1 965 ? 8.330 35.074 41.939 1.00 86.44 965 VAL A N 1
ATOM 7393 C CA . VAL A 1 965 ? 7.321 36.112 41.653 1.00 86.44 965 VAL A CA 1
ATOM 7394 C C . VAL A 1 965 ? 5.915 35.640 42.037 1.00 86.44 965 VAL A C 1
ATOM 7396 O O . VAL A 1 965 ? 5.179 36.376 42.703 1.00 86.44 965 VAL A O 1
ATOM 7399 N N . LEU A 1 966 ? 5.546 34.410 41.670 1.00 86.31 966 LEU A N 1
ATOM 7400 C CA . LEU A 1 966 ? 4.246 33.826 42.009 1.00 86.31 966 LEU A CA 1
ATOM 7401 C C . LEU A 1 966 ? 4.082 33.621 43.521 1.00 86.31 966 LEU A C 1
ATOM 7403 O O . LEU A 1 966 ? 2.999 33.878 44.044 1.00 86.31 966 LEU A O 1
ATOM 7407 N N . GLU A 1 967 ? 5.134 33.240 44.254 1.00 83.44 967 GLU A N 1
ATOM 7408 C CA . GLU A 1 967 ? 5.070 33.126 45.718 1.00 83.44 967 GLU A CA 1
ATOM 7409 C C . GLU A 1 967 ? 4.827 34.494 46.377 1.00 83.44 967 GLU A C 1
ATOM 7411 O O . GLU A 1 967 ? 3.991 34.611 47.277 1.00 83.44 967 GLU A O 1
ATOM 7416 N N . VAL A 1 968 ? 5.504 35.552 45.919 1.00 85.19 968 VAL A N 1
ATOM 7417 C CA . VAL A 1 968 ? 5.285 36.921 46.424 1.00 85.19 968 VAL A CA 1
ATOM 7418 C C . VAL A 1 968 ? 3.861 37.396 46.125 1.00 85.19 968 VAL A C 1
ATOM 7420 O O . VAL A 1 968 ? 3.208 37.983 46.993 1.00 85.19 968 VAL A O 1
ATOM 7423 N N . ALA A 1 969 ? 3.353 37.116 44.925 1.00 83.50 969 ALA A N 1
ATOM 7424 C CA . ALA A 1 969 ? 1.979 37.434 44.552 1.00 83.50 969 ALA A CA 1
ATOM 7425 C C . ALA A 1 969 ? 0.957 36.649 45.395 1.00 83.50 969 ALA A C 1
ATOM 7427 O O . ALA A 1 969 ? -0.037 37.222 45.842 1.00 83.50 969 ALA A O 1
ATOM 7428 N N . ALA A 1 970 ? 1.221 35.371 45.682 1.00 81.75 970 ALA A N 1
ATOM 7429 C CA . ALA A 1 970 ? 0.392 34.560 46.569 1.00 81.75 970 ALA A CA 1
ATOM 7430 C C . ALA A 1 970 ? 0.375 35.115 48.003 1.00 81.75 970 ALA A C 1
ATOM 7432 O O . ALA A 1 970 ? -0.690 35.149 48.615 1.00 81.75 970 ALA A O 1
ATOM 7433 N N . ARG A 1 971 ? 1.509 35.607 48.533 1.00 82.06 971 ARG A N 1
ATOM 7434 C CA . ARG A 1 971 ? 1.553 36.265 49.858 1.00 82.06 971 ARG A CA 1
ATOM 7435 C C . ARG A 1 971 ? 0.620 37.464 49.918 1.00 82.06 971 ARG A C 1
ATOM 7437 O O . ARG A 1 971 ? -0.245 37.507 50.778 1.00 82.06 971 ARG A O 1
ATOM 7444 N N . ARG A 1 972 ? 0.678 38.348 48.921 1.00 81.12 972 ARG A N 1
ATOM 7445 C CA . ARG A 1 972 ? -0.239 39.499 48.831 1.00 81.12 972 ARG A CA 1
ATOM 7446 C C . ARG A 1 972 ? -1.715 39.119 48.675 1.00 81.12 972 ARG A C 1
ATOM 7448 O O . ARG A 1 972 ? -2.572 39.924 49.011 1.00 81.12 972 ARG A O 1
ATOM 7455 N N . MET A 1 973 ? -2.014 37.949 48.109 1.00 78.25 973 MET A N 1
ATOM 7456 C CA . MET A 1 973 ? -3.388 37.490 47.882 1.00 78.25 973 MET A CA 1
ATOM 7457 C C . MET A 1 973 ? -4.015 36.835 49.124 1.00 78.25 973 MET A C 1
ATOM 7459 O O . MET A 1 973 ? -5.235 36.892 49.284 1.00 78.25 973 MET A O 1
ATOM 7463 N N . PHE A 1 974 ? -3.207 36.163 49.951 1.00 73.50 974 PHE A N 1
ATOM 7464 C CA . PHE A 1 974 ? -3.675 35.313 51.053 1.00 73.50 974 PHE A CA 1
ATOM 7465 C C . PHE A 1 974 ? -3.346 35.832 52.464 1.00 73.50 974 PHE A C 1
ATOM 7467 O O . PHE A 1 974 ? -3.903 35.277 53.418 1.00 73.50 974 PHE A O 1
ATOM 7474 N N . ASP A 1 975 ? -2.464 36.829 52.597 1.00 67.06 975 ASP A N 1
ATOM 7475 C CA . ASP A 1 975 ? -2.283 37.632 53.820 1.00 67.06 975 ASP A CA 1
ATOM 7476 C C . ASP A 1 975 ? -3.426 38.655 53.961 1.00 67.06 975 ASP A C 1
ATOM 7478 O O . ASP A 1 975 ? -3.956 38.796 55.093 1.00 67.06 975 ASP A O 1
#